Protein AF-0000000081539121 (afdb_homodimer)

InterPro domains:
  IPR008928 Six-hairpin glycosidase superfamily [SSF48208] (206-396)
  IPR010905 Glycosyl hydrolase, family 88 [PF07470] (217-329)
  IPR012341 Six-hairpin glycosidase-like superfamily [G3DSA:1.50.10.10] (157-447)

Structure (mmCIF, N/CA/C/O backbone):
data_AF-0000000081539121-model_v1
#
loop_
_entity.id
_entity.type
_entity.pdbx_description
1 polymer 'Glycosyl hydrolase family 88'
#
loop_
_atom_site.group_PDB
_atom_site.id
_atom_site.type_symbol
_atom_site.label_atom_id
_atom_site.label_alt_id
_atom_site.label_comp_id
_atom_site.label_asym_id
_atom_site.label_entity_id
_atom_site.label_seq_id
_atom_site.pdbx_PDB_ins_code
_atom_site.Cartn_x
_atom_site.Cartn_y
_atom_site.Cartn_z
_atom_site.occupancy
_atom_site.B_iso_or_equiv
_atom_site.auth_seq_id
_atom_site.auth_comp_id
_atom_site.auth_asym_id
_atom_site.auth_atom_id
_atom_site.pdbx_PDB_model_num
ATOM 1 N N . MET A 1 1 ? 56.875 -43.281 11.328 1 15.8 1 MET A N 1
ATOM 2 C CA . MET A 1 1 ? 57.281 -43 9.953 1 15.8 1 MET A CA 1
ATOM 3 C C . MET A 1 1 ? 56.438 -41.906 9.328 1 15.8 1 MET A C 1
ATOM 5 O O . MET A 1 1 ? 55.281 -41.688 9.75 1 15.8 1 MET A O 1
ATOM 9 N N . ALA A 1 2 ? 56.875 -41.406 8.125 1 16.28 2 ALA A N 1
ATOM 10 C CA . ALA A 1 2 ? 57.188 -40.188 7.367 1 16.28 2 ALA A CA 1
ATOM 11 C C . ALA A 1 2 ? 55.938 -39.656 6.68 1 16.28 2 ALA A C 1
ATOM 13 O O . ALA A 1 2 ? 55.594 -38.469 6.82 1 16.28 2 ALA A O 1
ATOM 14 N N . ARG A 1 3 ? 55.656 -40.062 5.523 1 15.27 3 ARG A N 1
ATOM 15 C CA . ARG A 1 3 ? 55.875 -39.375 4.258 1 15.27 3 ARG A CA 1
ATOM 16 C C . ARG A 1 3 ? 54.594 -38.719 3.762 1 15.27 3 ARG A C 1
ATOM 18 O O . ARG A 1 3 ? 54.594 -37.625 3.172 1 15.27 3 ARG A O 1
ATOM 25 N N . HIS A 1 4 ? 53.562 -39.469 3.607 1 16.44 4 HIS A N 1
ATOM 26 C CA . HIS A 1 4 ? 52.906 -39.5 2.303 1 16.44 4 HIS A CA 1
ATOM 27 C C . HIS A 1 4 ? 52.094 -38.219 2.068 1 16.44 4 HIS A C 1
ATOM 29 O O . HIS A 1 4 ? 51.156 -37.938 2.828 1 16.44 4 HIS A O 1
ATOM 35 N N . LYS A 1 5 ? 52.625 -37.281 1.192 1 17.08 5 LYS A N 1
ATOM 36 C CA . LYS A 1 5 ? 52.594 -35.906 0.689 1 17.08 5 LYS A CA 1
ATOM 37 C C . LYS A 1 5 ? 51.188 -35.531 0.196 1 17.08 5 LYS A C 1
ATOM 39 O O . LYS A 1 5 ? 50.625 -34.5 0.614 1 17.08 5 LYS A O 1
ATOM 44 N N . ARG A 1 6 ? 51.062 -35.312 -1.175 1 16.09 6 ARG A N 1
ATOM 45 C CA . ARG A 1 6 ? 51 -34.125 -2.025 1 16.09 6 ARG A CA 1
ATOM 46 C C . ARG A 1 6 ? 49.562 -33.781 -2.375 1 16.09 6 ARG A C 1
ATOM 48 O O . ARG A 1 6 ? 49.156 -32.625 -2.219 1 16.09 6 ARG A O 1
ATOM 55 N N . THR A 1 7 ? 48.938 -34.219 -3.479 1 16.33 7 THR A N 1
ATOM 56 C CA . THR A 1 7 ? 48.812 -33.5 -4.738 1 16.33 7 THR A CA 1
ATOM 57 C C . THR A 1 7 ? 47.406 -32.875 -4.863 1 16.33 7 THR A C 1
ATOM 59 O O . THR A 1 7 ? 47.062 -32.344 -5.922 1 16.33 7 THR A O 1
ATOM 62 N N . SER A 1 8 ? 46.656 -32.625 -3.68 1 16.17 8 SER A N 1
ATOM 63 C CA . SER A 1 8 ? 45.281 -32.719 -4.141 1 16.17 8 SER A CA 1
ATOM 64 C C . SER A 1 8 ? 44.875 -31.531 -4.992 1 16.17 8 SER A C 1
ATOM 66 O O . SER A 1 8 ? 45.375 -30.422 -4.77 1 16.17 8 SER A O 1
ATOM 68 N N . SER A 1 9 ? 44.188 -31.719 -6 1 16.39 9 SER A N 1
ATOM 69 C CA . SER A 1 9 ? 43.594 -31.297 -7.266 1 16.39 9 SER A CA 1
ATOM 70 C C . SER A 1 9 ? 42.75 -30.031 -7.09 1 16.39 9 SER A C 1
ATOM 72 O O . SER A 1 9 ? 41.875 -29.984 -6.227 1 16.39 9 SER A O 1
ATOM 74 N N . ARG A 1 10 ? 43.312 -28.812 -7.578 1 17.81 10 ARG A N 1
ATOM 75 C CA . ARG A 1 10 ? 43.125 -27.391 -7.852 1 17.81 10 ARG A CA 1
ATOM 76 C C . ARG A 1 10 ? 41.75 -27.125 -8.453 1 17.81 10 ARG A C 1
ATOM 78 O O . ARG A 1 10 ? 41.344 -27.766 -9.445 1 17.81 10 ARG A O 1
ATOM 85 N N . GLY A 1 11 ? 40.938 -26.391 -7.645 1 14.73 11 GLY A N 1
ATOM 86 C CA . GLY A 1 11 ? 39.562 -25.906 -7.516 1 14.73 11 GLY A CA 1
ATOM 87 C C . GLY A 1 11 ? 39.219 -24.828 -8.523 1 14.73 11 GLY A C 1
ATOM 88 O O . GLY A 1 11 ? 40.031 -23.938 -8.797 1 14.73 11 GLY A O 1
ATOM 89 N N . ARG A 1 12 ? 38.156 -24.812 -9.219 1 17.31 12 ARG A N 1
ATOM 90 C CA . ARG A 1 12 ? 37.5 -24.469 -10.477 1 17.31 12 ARG A CA 1
ATOM 91 C C . ARG A 1 12 ? 37.188 -22.984 -10.539 1 17.31 12 ARG A C 1
ATOM 93 O O . ARG A 1 12 ? 37.562 -22.297 -11.508 1 17.31 12 ARG A O 1
ATOM 100 N N . ILE A 1 13 ? 36 -22.375 -10.148 1 16.16 13 ILE A N 1
ATOM 101 C CA . ILE A 1 13 ? 35.25 -21.797 -11.258 1 16.16 13 ILE A CA 1
ATOM 102 C C . ILE A 1 13 ? 35.469 -20.281 -11.305 1 16.16 13 ILE A C 1
ATOM 104 O O . ILE A 1 13 ? 35.844 -19.672 -10.297 1 16.16 13 ILE A O 1
ATOM 108 N N . ALA A 1 14 ? 34.562 -19.266 -11.82 1 16.2 14 ALA A N 1
ATOM 109 C CA . ALA A 1 14 ? 34.281 -18.406 -12.961 1 16.2 14 ALA A CA 1
ATOM 110 C C . ALA A 1 14 ? 34.031 -16.969 -12.523 1 16.2 14 ALA A C 1
ATOM 112 O O . ALA A 1 14 ? 32.906 -16.594 -12.188 1 16.2 14 ALA A O 1
ATOM 113 N N . VAL A 1 15 ? 34.844 -16.141 -11.625 1 14.73 15 VAL A N 1
ATOM 114 C CA . VAL A 1 15 ? 34.312 -14.93 -10.984 1 14.73 15 VAL A CA 1
ATOM 115 C C . VAL A 1 15 ? 34.406 -13.766 -11.969 1 14.73 15 VAL A C 1
ATOM 117 O O . VAL A 1 15 ? 35.438 -13.5 -12.547 1 14.73 15 VAL A O 1
ATOM 120 N N . SER A 1 16 ? 33.312 -12.992 -12.148 1 15.3 16 SER A N 1
ATOM 121 C CA . SER A 1 16 ? 33.125 -12.055 -13.258 1 15.3 16 SER A CA 1
ATOM 122 C C . SER A 1 16 ? 34 -10.812 -13.078 1 15.3 16 SER A C 1
ATOM 124 O O . SER A 1 16 ? 34.531 -10.57 -11.992 1 15.3 16 SER A O 1
ATOM 126 N N . ALA A 1 17 ? 33.406 -9.305 -13.406 1 15.87 17 ALA A N 1
ATOM 127 C CA . ALA A 1 17 ? 33.531 -8.18 -14.328 1 15.87 17 ALA A CA 1
ATOM 128 C C . ALA A 1 17 ? 34.125 -6.965 -13.633 1 15.87 17 ALA A C 1
ATOM 130 O O . ALA A 1 17 ? 34.188 -6.906 -12.398 1 15.87 17 ALA A O 1
ATOM 131 N N . TRP A 1 18 ? 33.406 -5.445 -13.508 1 15.32 18 TRP A N 1
ATOM 132 C CA . TRP A 1 18 ? 33.719 -4.105 -14.008 1 15.32 18 TRP A CA 1
ATOM 133 C C . TRP A 1 18 ? 34.188 -3.199 -12.883 1 15.32 18 TRP A C 1
ATOM 135 O O . TRP A 1 18 ? 33.5 -3.055 -11.867 1 15.32 18 TRP A O 1
ATOM 145 N N . ALA A 1 19 ? 35.344 -2.477 -12.836 1 15.97 19 ALA A N 1
ATOM 146 C CA . ALA A 1 19 ? 36.281 -1.795 -11.945 1 15.97 19 ALA A CA 1
ATOM 147 C C . ALA A 1 19 ? 35.875 -0.339 -11.727 1 15.97 19 ALA A C 1
ATOM 149 O O . ALA A 1 19 ? 36.031 0.2 -10.633 1 15.97 19 ALA A O 1
ATOM 150 N N . ALA A 1 20 ? 35.562 0.608 -12.672 1 15.98 20 ALA A N 1
ATOM 151 C CA . ALA A 1 20 ? 36.438 1.776 -12.781 1 15.98 20 ALA A CA 1
ATOM 152 C C . ALA A 1 20 ? 36 2.873 -11.812 1 15.98 20 ALA A C 1
ATOM 154 O O . ALA A 1 20 ? 36.844 3.574 -11.242 1 15.98 20 ALA A O 1
ATOM 155 N N . ALA A 1 21 ? 34.844 3.688 -11.789 1 16.33 21 ALA A N 1
ATOM 156 C CA . ALA A 1 21 ? 34.719 5.129 -11.984 1 16.33 21 ALA A CA 1
ATOM 157 C C . ALA A 1 21 ? 34.906 5.875 -10.664 1 16.33 21 ALA A C 1
ATOM 159 O O . ALA A 1 21 ? 34.344 6.969 -10.484 1 16.33 21 ALA A O 1
ATOM 160 N N . ALA A 1 22 ? 35.25 5.543 -9.531 1 16.17 22 ALA A N 1
ATOM 161 C CA . ALA A 1 22 ? 34.938 6.301 -8.32 1 16.17 22 ALA A CA 1
ATOM 162 C C . ALA A 1 22 ? 35.969 7.418 -8.102 1 16.17 22 ALA A C 1
ATOM 164 O O . ALA A 1 22 ? 37.125 7.152 -7.789 1 16.17 22 ALA A O 1
ATOM 165 N N . ALA A 1 23 ? 35.844 8.727 -8.977 1 16.25 23 ALA A N 1
ATOM 166 C CA . ALA A 1 23 ? 36.844 9.742 -8.734 1 16.25 23 ALA A CA 1
ATOM 167 C C . ALA A 1 23 ? 36.906 10.125 -7.254 1 16.25 23 ALA A C 1
ATOM 169 O O . ALA A 1 23 ? 35.875 10.25 -6.605 1 16.25 23 ALA A O 1
ATOM 170 N N . VAL A 1 24 ? 38.031 10.242 -6.652 1 15.91 24 VAL A N 1
ATOM 171 C CA . VAL A 1 24 ? 38.656 10.305 -5.332 1 15.91 24 VAL A CA 1
ATOM 172 C C . VAL A 1 24 ? 38.75 11.758 -4.863 1 15.91 24 VAL A C 1
ATOM 174 O O . VAL A 1 24 ? 39.594 12.508 -5.309 1 15.91 24 VAL A O 1
ATOM 177 N N . ILE A 1 25 ? 37.5 12.508 -5.062 1 16.28 25 ILE A N 1
ATOM 178 C CA . ILE A 1 25 ? 37.781 13.922 -4.836 1 16.28 25 ILE A CA 1
ATOM 179 C C . ILE A 1 25 ? 38.406 14.102 -3.455 1 16.28 25 ILE A C 1
ATOM 181 O O . ILE A 1 25 ? 37.844 13.664 -2.449 1 16.28 25 ILE A O 1
ATOM 185 N N . VAL A 1 26 ? 39.562 14.695 -3.469 1 15.09 26 VAL A N 1
ATOM 186 C CA . VAL A 1 26 ? 40.688 14.844 -2.559 1 15.09 26 VAL A CA 1
ATOM 187 C C . VAL A 1 26 ? 40.344 15.883 -1.488 1 15.09 26 VAL A C 1
ATOM 189 O O . VAL A 1 26 ? 39.875 16.969 -1.802 1 15.09 26 VAL A O 1
ATOM 192 N N . CYS A 1 27 ? 40.469 15.555 -0.213 1 15.45 27 CYS A N 1
ATOM 193 C CA . CYS A 1 27 ? 40.188 16 1.141 1 15.45 27 CYS A CA 1
ATOM 194 C C . CYS A 1 27 ? 41.156 17.094 1.581 1 15.45 27 CYS A C 1
ATOM 196 O O . CYS A 1 27 ? 41.219 17.422 2.768 1 15.45 27 CYS A O 1
ATOM 198 N N . PHE A 1 28 ? 41.656 17.812 0.471 1 14.95 28 PHE A N 1
ATOM 199 C CA . PHE A 1 28 ? 42.875 18.297 1.111 1 14.95 28 PHE A CA 1
ATOM 200 C C . PHE A 1 28 ? 42.562 19.188 2.299 1 14.95 28 PHE A C 1
ATOM 202 O O . PHE A 1 28 ? 41.5 19.797 2.35 1 14.95 28 PHE A O 1
ATOM 209 N N . GLY A 1 29 ? 43.625 19.375 3.225 1 14.41 29 GLY A N 1
ATOM 210 C CA . GLY A 1 29 ? 43.938 19.5 4.641 1 14.41 29 GLY A CA 1
ATOM 211 C C . GLY A 1 29 ? 43.875 20.938 5.137 1 14.41 29 GLY A C 1
ATOM 212 O O . GLY A 1 29 ? 43.375 21.203 6.23 1 14.41 29 GLY A O 1
ATOM 213 N N . SER A 1 30 ? 44.5 21.938 4.457 1 14.5 30 SER A N 1
ATOM 214 C CA . SER A 1 30 ? 45.5 22.531 5.344 1 14.5 30 SER A CA 1
ATOM 215 C C . SER A 1 30 ? 44.844 23.516 6.309 1 14.5 30 SER A C 1
ATOM 217 O O . SER A 1 30 ? 43.719 23.984 6.07 1 14.5 30 SER A O 1
ATOM 219 N N . ALA A 1 31 ? 45.844 24.125 7.285 1 14.72 31 ALA A N 1
ATOM 220 C CA . ALA A 1 31 ? 46.125 24.469 8.68 1 14.72 31 ALA A CA 1
ATOM 221 C C . ALA A 1 31 ? 45.625 25.875 9 1 14.72 31 ALA A C 1
ATOM 223 O O . ALA A 1 31 ? 44.719 26.062 9.82 1 14.72 31 ALA A O 1
ATOM 224 N N . SER A 1 32 ? 46.594 26.844 9.266 1 14.05 32 SER A N 1
ATOM 225 C CA . SER A 1 32 ? 46.812 27.406 10.594 1 14.05 32 SER A CA 1
ATOM 226 C C . SER A 1 32 ? 46.188 28.797 10.719 1 14.05 32 SER A C 1
ATOM 228 O O . SER A 1 32 ? 45.562 29.109 11.734 1 14.05 32 SER A O 1
ATOM 230 N N . GLN A 1 33 ? 46.656 29.844 9.938 1 14.38 33 GLN A N 1
ATOM 231 C CA . GLN A 1 33 ? 47.25 30.922 10.711 1 14.38 33 GLN A CA 1
ATOM 232 C C . GLN A 1 33 ? 46.219 31.891 11.234 1 14.38 33 GLN A C 1
ATOM 234 O O . GLN A 1 33 ? 45.125 32.031 10.641 1 14.38 33 GLN A O 1
ATOM 239 N N . ALA A 1 34 ? 46.656 32.656 12.367 1 14.19 34 ALA A N 1
ATOM 240 C CA . ALA A 1 34 ? 46.219 33.344 13.586 1 14.19 34 ALA A CA 1
ATOM 241 C C . ALA A 1 34 ? 45.719 34.75 13.281 1 14.19 34 ALA A C 1
ATOM 243 O O . ALA A 1 34 ? 45.156 35.406 14.148 1 14.19 34 ALA A O 1
ATOM 244 N N . ALA A 1 35 ? 45.812 35.219 12 1 14.34 35 ALA A N 1
ATOM 245 C CA . ALA A 1 35 ? 46.281 36.562 12.242 1 14.34 35 ALA A CA 1
ATOM 246 C C . ALA A 1 35 ? 45.281 37.344 13.094 1 14.34 35 ALA A C 1
ATOM 248 O O . ALA A 1 35 ? 44.094 37.031 13.117 1 14.34 35 ALA A O 1
ATOM 249 N N . PRO A 1 36 ? 45.594 38.75 13.148 1 15.05 36 PRO A N 1
ATOM 250 C CA . PRO A 1 36 ? 45.625 39.719 14.25 1 15.05 36 PRO A CA 1
ATOM 251 C C . PRO A 1 36 ? 44.25 40.312 14.547 1 15.05 36 PRO A C 1
ATOM 253 O O . PRO A 1 36 ? 43.344 40.25 13.711 1 15.05 36 PRO A O 1
ATOM 256 N N . LEU A 1 37 ? 44.344 41.031 15.625 1 15 37 LEU A N 1
ATOM 257 C CA . LEU A 1 37 ? 43.594 41.531 16.766 1 15 37 LEU A CA 1
ATOM 258 C C . LEU A 1 37 ? 42.656 42.656 16.359 1 15 37 LEU A C 1
ATOM 260 O O . LEU A 1 37 ? 41.562 42.781 16.875 1 15 37 LEU A O 1
ATOM 264 N N . ILE A 1 38 ? 43.062 43.531 15.203 1 15.07 38 ILE A N 1
ATOM 265 C CA . ILE A 1 38 ? 43.156 44.844 15.883 1 15.07 38 ILE A CA 1
ATOM 266 C C . ILE A 1 38 ? 41.75 45.375 16.172 1 15.07 38 ILE A C 1
ATOM 268 O O . ILE A 1 38 ? 40.781 44.906 15.578 1 15.07 38 ILE A O 1
ATOM 272 N N . GLY A 1 39 ? 41.562 46.656 15.727 1 14.97 39 GLY A N 1
ATOM 273 C CA . GLY A 1 39 ? 41.312 47.906 16.438 1 14.97 39 GLY A CA 1
ATOM 274 C C . GLY A 1 39 ? 39.812 48.25 16.516 1 14.97 39 GLY A C 1
ATOM 275 O O . GLY A 1 39 ? 39.031 47.719 15.742 1 14.97 39 GLY A O 1
ATOM 276 N N . GLY A 1 40 ? 39.531 49.031 17.516 1 14.89 40 GLY A N 1
ATOM 277 C CA . GLY A 1 40 ? 38.469 49.406 18.453 1 14.89 40 GLY A CA 1
ATOM 278 C C . GLY A 1 40 ? 37.344 50.156 17.797 1 14.89 40 GLY A C 1
ATOM 279 O O . GLY A 1 40 ? 36.219 50.156 18.297 1 14.89 40 GLY A O 1
ATOM 280 N N . GLN A 1 41 ? 37.625 51 16.641 1 16.06 41 GLN A N 1
ATOM 281 C CA . GLN A 1 41 ? 37.125 52.312 16.984 1 16.06 41 GLN A CA 1
ATOM 282 C C . GLN A 1 41 ? 35.594 52.375 16.891 1 16.06 41 GLN A C 1
ATOM 284 O O . GLN A 1 41 ? 35 51.656 16.078 1 16.06 41 GLN A O 1
ATOM 289 N N . HIS A 1 42 ? 35.094 53.094 17.828 1 15.51 42 HIS A N 1
ATOM 290 C CA . HIS A 1 42 ? 33.812 53.375 18.453 1 15.51 42 HIS A CA 1
ATOM 291 C C . HIS A 1 42 ? 32.875 54.094 17.484 1 15.51 42 HIS A C 1
ATOM 293 O O . HIS A 1 42 ? 31.766 54.5 17.859 1 15.51 42 HIS A O 1
ATOM 299 N N . ILE A 1 43 ? 32.969 53.812 16.172 1 15.99 43 ILE A N 1
ATOM 300 C CA . ILE A 1 43 ? 32.312 54.969 15.578 1 15.99 43 ILE A CA 1
ATOM 301 C C . ILE A 1 43 ? 30.875 55.094 16.078 1 15.99 43 ILE A C 1
ATOM 303 O O . ILE A 1 43 ? 30.125 54.094 16.031 1 15.99 43 ILE A O 1
ATOM 307 N N . THR A 1 44 ? 30.641 56.188 16.797 1 16.19 44 THR A N 1
ATOM 308 C CA . THR A 1 44 ? 29.484 56.719 17.531 1 16.19 44 THR A CA 1
ATOM 309 C C . THR A 1 44 ? 28.359 57.062 16.562 1 16.19 44 THR A C 1
ATOM 311 O O . THR A 1 44 ? 28.453 58.031 15.82 1 16.19 44 THR A O 1
ATOM 314 N N . THR A 1 45 ? 28.078 56.188 15.656 1 17.11 45 THR A N 1
ATOM 315 C CA . THR A 1 45 ? 27.141 56.812 14.742 1 17.11 45 THR A CA 1
ATOM 316 C C . THR A 1 45 ? 25.906 57.312 15.492 1 17.11 45 THR A C 1
ATOM 318 O O . THR A 1 45 ? 25.375 56.594 16.344 1 17.11 45 THR A O 1
ATOM 321 N N . HIS A 1 46 ? 25.828 58.625 15.539 1 17.45 46 HIS A N 1
ATOM 322 C CA . HIS A 1 46 ? 24.797 59.5 16.062 1 17.45 46 HIS A CA 1
ATOM 323 C C . HIS A 1 46 ? 23.438 59.156 15.508 1 17.45 46 HIS A C 1
ATOM 325 O O . HIS A 1 46 ? 23.297 58.812 14.328 1 17.45 46 HIS A O 1
ATOM 331 N N . ALA A 1 47 ? 22.562 58.938 16.484 1 18.77 47 ALA A N 1
ATOM 332 C CA . ALA A 1 47 ? 21.203 58.438 16.625 1 18.77 47 ALA A CA 1
ATOM 333 C C . ALA A 1 47 ? 20.188 59.375 15.961 1 18.77 47 ALA A C 1
ATOM 335 O O . ALA A 1 47 ? 19 59.062 15.914 1 18.77 47 ALA A O 1
ATOM 336 N N . GLN A 1 48 ? 20.688 60.406 15.148 1 19.86 48 GLN A N 1
ATOM 337 C CA . GLN A 1 48 ? 19.578 61.344 15.242 1 19.86 48 GLN A CA 1
ATOM 338 C C . GLN A 1 48 ? 18.297 60.75 14.672 1 19.86 48 GLN A C 1
ATOM 340 O O . GLN A 1 48 ? 18.281 60.219 13.562 1 19.86 48 GLN A O 1
ATOM 345 N N . VAL A 1 49 ? 17.375 60.531 15.57 1 20.3 49 VAL A N 1
ATOM 346 C CA . VAL A 1 49 ? 16.047 59.938 15.539 1 20.3 49 VAL A CA 1
ATOM 347 C C . VAL A 1 49 ? 15.102 60.812 14.711 1 20.3 49 VAL A C 1
ATOM 349 O O . VAL A 1 49 ? 14.648 61.844 15.18 1 20.3 49 VAL A O 1
ATOM 352 N N . ASN A 1 50 ? 15.609 61.438 13.547 1 21.12 50 ASN A N 1
ATOM 353 C CA . ASN A 1 50 ? 14.578 62.312 13.008 1 21.12 50 ASN A CA 1
ATOM 354 C C . ASN A 1 50 ? 13.266 61.562 12.781 1 21.12 50 ASN A C 1
ATOM 356 O O . ASN A 1 50 ? 13.266 60.438 12.297 1 21.12 50 ASN A O 1
ATOM 360 N N . THR A 1 51 ? 12.305 62.031 13.484 1 20.44 51 THR A N 1
ATOM 361 C CA . THR A 1 51 ? 10.945 61.562 13.734 1 20.44 51 THR A CA 1
ATOM 362 C C . THR A 1 51 ? 10.141 61.531 12.438 1 20.44 51 THR A C 1
ATOM 364 O O . THR A 1 51 ? 8.922 61.375 12.461 1 20.44 51 THR A O 1
ATOM 367 N N . ASP A 1 52 ? 10.758 61.781 11.266 1 24.78 52 ASP A N 1
ATOM 368 C CA . ASP A 1 52 ? 9.773 61.969 10.203 1 24.78 52 ASP A CA 1
ATOM 369 C C . ASP A 1 52 ? 8.883 60.719 10.07 1 24.78 52 ASP A C 1
ATOM 371 O O . ASP A 1 52 ? 9.367 59.594 10.078 1 24.78 52 ASP A O 1
ATOM 375 N N . GLY A 1 53 ? 7.73 60.875 10.516 1 19.34 53 GLY A N 1
ATOM 376 C CA . GLY A 1 53 ? 6.668 59.875 10.555 1 19.34 53 GLY A CA 1
ATOM 377 C C . GLY A 1 53 ? 6.445 59.188 9.219 1 19.34 53 GLY A C 1
ATOM 378 O O . GLY A 1 53 ? 5.359 59.281 8.641 1 19.34 53 GLY A O 1
ATOM 379 N N . LYS A 1 54 ? 7.434 59.344 8.227 1 28.16 54 LYS A N 1
ATOM 380 C CA . LYS A 1 54 ? 7.023 58.656 6.992 1 28.16 54 LYS A CA 1
ATOM 381 C C . LYS A 1 54 ? 6.527 57.25 7.27 1 28.16 54 LYS A C 1
ATOM 383 O O . LYS A 1 54 ? 7.148 56.5 8.031 1 28.16 54 LYS A O 1
ATOM 388 N N . ASP A 1 55 ? 5.199 57.188 7.203 1 24.08 55 ASP A N 1
ATOM 389 C CA . ASP A 1 55 ? 4.547 55.875 7.242 1 24.08 55 ASP A CA 1
ATOM 390 C C . ASP A 1 55 ? 5.367 54.844 6.496 1 24.08 55 ASP A C 1
ATOM 392 O O . ASP A 1 55 ? 5.57 54.938 5.285 1 24.08 55 ASP A O 1
ATOM 396 N N . ALA A 1 56 ? 6.348 54.375 7.078 1 27.69 56 ALA A N 1
ATOM 397 C CA . ALA A 1 56 ? 7.156 53.312 6.5 1 27.69 56 ALA A CA 1
ATOM 398 C C . ALA A 1 56 ? 6.297 52.094 6.172 1 27.69 56 ALA A C 1
ATOM 400 O O . ALA A 1 56 ? 5.883 51.344 7.07 1 27.69 56 ALA A O 1
ATOM 401 N N . THR A 1 57 ? 5.438 52.312 5.172 1 30.48 57 THR A N 1
ATOM 402 C CA . THR A 1 57 ? 4.992 51.031 4.602 1 30.48 57 THR A CA 1
ATOM 403 C C . THR A 1 57 ? 6.168 50.094 4.43 1 30.48 57 THR A C 1
ATOM 405 O O . THR A 1 57 ? 7.125 50.375 3.715 1 30.48 57 THR A O 1
ATOM 408 N N . ALA A 1 58 ? 6.57 49.5 5.441 1 30 58 ALA A N 1
ATOM 409 C CA . ALA A 1 58 ? 7.57 48.438 5.387 1 30 58 ALA A CA 1
ATOM 410 C C . ALA A 1 58 ? 7.367 47.531 4.156 1 30 58 ALA A C 1
ATOM 412 O O . ALA A 1 58 ? 6.387 46.812 4.07 1 30 58 ALA A O 1
ATOM 413 N N . SER A 1 59 ? 7.777 48.219 3.014 1 30.86 59 SER A N 1
ATOM 414 C CA . SER A 1 59 ? 7.902 47.219 1.938 1 30.86 59 SER A CA 1
ATOM 415 C C . SER A 1 59 ? 8.633 45.969 2.408 1 30.86 59 SER A C 1
ATOM 417 O O . SER A 1 59 ? 9.789 46.062 2.84 1 30.86 59 SER A O 1
ATOM 419 N N . VAL A 1 60 ? 8.023 45.062 3.029 1 30.17 60 VAL A N 1
ATOM 420 C CA . VAL A 1 60 ? 8.633 43.75 3.166 1 30.17 60 VAL A CA 1
ATOM 421 C C . VAL A 1 60 ? 9.398 43.375 1.892 1 30.17 60 VAL A C 1
ATOM 423 O O . VAL A 1 60 ? 8.797 43.219 0.825 1 30.17 60 VAL A O 1
ATOM 426 N N . HIS A 1 61 ? 10.578 44.031 1.763 1 31.31 61 HIS A N 1
ATOM 427 C CA . HIS A 1 61 ? 11.453 43.5 0.734 1 31.31 61 HIS A CA 1
ATOM 428 C C . HIS A 1 61 ? 11.414 41.969 0.724 1 31.31 61 HIS A C 1
ATOM 430 O O . HIS A 1 61 ? 11.969 41.344 1.615 1 31.31 61 HIS A O 1
ATOM 436 N N . VAL A 1 62 ? 10.359 41.438 0.14 1 34.75 62 VAL A N 1
ATOM 437 C CA . VAL A 1 62 ? 10.461 40.031 -0.204 1 34.75 62 VAL A CA 1
ATOM 438 C C . VAL A 1 62 ? 11.758 39.781 -0.975 1 34.75 62 VAL A C 1
ATOM 440 O O . VAL A 1 62 ? 11.977 40.375 -2.041 1 34.75 62 VAL A O 1
ATOM 443 N N . LEU A 1 63 ? 12.891 39.594 -0.374 1 33.34 63 LEU A N 1
ATOM 444 C CA . LEU A 1 63 ? 14.031 39.062 -1.103 1 33.34 63 LEU A CA 1
ATOM 445 C C . LEU A 1 63 ? 13.578 38.188 -2.26 1 33.34 63 LEU A C 1
ATOM 447 O O . LEU A 1 63 ? 12.672 37.375 -2.098 1 33.34 63 LEU A O 1
ATOM 451 N N . ALA A 1 64 ? 13.703 38.625 -3.424 1 41.53 64 ALA A N 1
ATOM 452 C CA . ALA A 1 64 ? 13.523 37.844 -4.637 1 41.53 64 ALA A CA 1
ATOM 453 C C . ALA A 1 64 ? 14.016 36.406 -4.441 1 41.53 64 ALA A C 1
ATOM 455 O O . ALA A 1 64 ? 15.203 36.188 -4.203 1 41.53 64 ALA A O 1
ATOM 456 N N . SER A 1 65 ? 13.219 35.531 -3.887 1 50.34 65 SER A N 1
ATOM 457 C CA . SER A 1 65 ? 13.648 34.156 -3.756 1 50.34 65 SER A CA 1
ATOM 458 C C . SER A 1 65 ? 14.039 33.562 -5.105 1 50.34 65 SER A C 1
ATOM 460 O O . SER A 1 65 ? 13.273 33.625 -6.066 1 50.34 65 SER A O 1
ATOM 462 N N . PRO A 1 66 ? 15.305 33.281 -5.426 1 55.19 66 PRO A N 1
ATOM 463 C CA . PRO A 1 66 ? 15.773 32.594 -6.621 1 55.19 66 PRO A CA 1
ATOM 464 C C . PRO A 1 66 ? 14.891 31.391 -6.988 1 55.19 66 PRO A C 1
ATOM 466 O O . PRO A 1 66 ? 14.211 30.844 -6.125 1 55.19 66 PRO A O 1
ATOM 469 N N . ASP A 1 67 ? 14.5 31.328 -8.289 1 71.44 67 ASP A N 1
ATOM 470 C CA . ASP A 1 67 ? 13.945 30.094 -8.82 1 71.44 67 ASP A CA 1
ATOM 471 C C . ASP A 1 67 ? 14.641 28.875 -8.219 1 71.44 67 ASP A C 1
ATOM 473 O O . ASP A 1 67 ? 15.789 28.578 -8.547 1 71.44 67 ASP A O 1
ATOM 477 N N . LEU A 1 68 ? 14.062 28.484 -7.055 1 86.44 68 LEU A N 1
ATOM 478 C CA . LEU A 1 68 ? 14.703 27.391 -6.324 1 86.44 68 LEU A CA 1
ATOM 479 C C . LEU A 1 68 ? 14.648 26.094 -7.125 1 86.44 68 LEU A C 1
ATOM 481 O O . LEU A 1 68 ? 15.352 25.141 -6.805 1 86.44 68 LEU A O 1
ATOM 485 N N . GLY A 1 69 ? 13.969 26.062 -8.305 1 87.75 69 GLY A N 1
ATOM 486 C CA . GLY A 1 69 ? 13.859 24.844 -9.094 1 87.75 69 GLY A CA 1
ATOM 487 C C . GLY A 1 69 ? 13.289 23.672 -8.305 1 87.75 69 GLY A C 1
ATOM 488 O O . GLY A 1 69 ? 12.859 23.844 -7.164 1 87.75 69 GLY A O 1
ATOM 489 N N . HIS A 1 70 ? 13.023 22.547 -8.922 1 92.88 70 HIS A N 1
ATOM 490 C CA . HIS A 1 70 ? 12.625 21.312 -8.258 1 92.88 70 HIS A CA 1
ATOM 491 C C . HIS A 1 70 ? 13.383 20.109 -8.82 1 92.88 70 HIS A C 1
ATOM 493 O O . HIS A 1 70 ? 13.984 20.203 -9.891 1 92.88 70 HIS A O 1
ATOM 499 N N . ASN A 1 71 ? 13.5 19.047 -8.055 1 97.31 71 ASN A N 1
ATOM 500 C CA . ASN A 1 71 ? 14.117 17.797 -8.469 1 97.31 71 ASN A CA 1
ATOM 501 C C . ASN A 1 71 ? 13.07 16.781 -8.938 1 97.31 71 ASN A C 1
ATOM 503 O O . ASN A 1 71 ? 12.578 15.984 -8.141 1 97.31 71 ASN A O 1
ATOM 507 N N . GLN A 1 72 ? 12.82 16.766 -10.258 1 97 72 GLN A N 1
ATOM 508 C CA . GLN A 1 72 ? 11.773 15.922 -10.82 1 97 72 GLN A CA 1
ATOM 509 C C . GLN A 1 72 ? 12.125 14.445 -10.68 1 97 72 GLN A C 1
ATOM 511 O O . GLN A 1 72 ? 11.242 13.609 -10.477 1 97 72 GLN A O 1
ATOM 516 N N . THR A 1 73 ? 13.391 14.133 -10.773 1 97 73 THR A N 1
ATOM 517 C CA . THR A 1 73 ? 13.82 12.75 -10.594 1 97 73 THR A CA 1
ATOM 518 C C . THR A 1 73 ? 13.445 12.242 -9.203 1 97 73 THR A C 1
ATOM 520 O O . THR A 1 73 ? 12.938 11.133 -9.055 1 97 73 THR A O 1
ATOM 523 N N . PHE A 1 74 ? 13.742 13.109 -8.188 1 97.81 74 PHE A N 1
ATOM 524 C CA . PHE A 1 74 ? 13.344 12.75 -6.832 1 97.81 74 PHE A CA 1
ATOM 525 C C . PHE A 1 74 ? 11.844 12.484 -6.762 1 97.81 74 PHE A C 1
ATOM 527 O O . PHE A 1 74 ? 11.406 11.469 -6.207 1 97.81 74 PHE A O 1
ATOM 534 N N . ILE A 1 75 ? 11.062 13.391 -7.316 1 98.31 75 ILE A N 1
ATOM 535 C CA . ILE A 1 75 ? 9.609 13.289 -7.258 1 98.31 75 ILE A CA 1
ATOM 536 C C . ILE A 1 75 ? 9.148 11.984 -7.902 1 98.31 75 ILE A C 1
ATOM 538 O O . ILE A 1 75 ? 8.375 11.234 -7.312 1 98.31 75 ILE A O 1
ATOM 542 N N . ASP A 1 76 ? 9.633 11.703 -9.047 1 97.25 76 ASP A N 1
ATOM 543 C CA . ASP A 1 76 ? 9.211 10.516 -9.797 1 97.25 76 ASP A CA 1
ATOM 544 C C . ASP A 1 76 ? 9.547 9.242 -9.031 1 97.25 76 ASP A C 1
ATOM 546 O O . ASP A 1 76 ? 8.703 8.352 -8.898 1 97.25 76 ASP A O 1
ATOM 550 N N . VAL A 1 77 ? 10.727 9.164 -8.492 1 96.62 77 VAL A N 1
ATOM 551 C CA . VAL A 1 77 ? 11.172 7.973 -7.781 1 96.62 77 VAL A CA 1
ATOM 552 C C . VAL A 1 77 ? 10.414 7.844 -6.461 1 96.62 77 VAL A C 1
ATOM 554 O O . VAL A 1 77 ? 10.016 6.742 -6.074 1 96.62 77 VAL A O 1
ATOM 557 N N . ALA A 1 78 ? 10.273 8.969 -5.793 1 97.81 78 ALA A N 1
ATOM 558 C CA . ALA A 1 78 ? 9.555 8.945 -4.523 1 97.81 78 ALA A CA 1
ATOM 559 C C . ALA A 1 78 ? 8.125 8.438 -4.707 1 97.81 78 ALA A C 1
ATOM 561 O O . ALA A 1 78 ? 7.68 7.547 -3.982 1 97.81 78 ALA A O 1
ATOM 562 N N . ILE A 1 79 ? 7.465 8.977 -5.715 1 97.62 79 ILE A N 1
ATOM 563 C CA . ILE A 1 79 ? 6.078 8.594 -5.949 1 97.62 79 ILE A CA 1
ATOM 564 C C . ILE A 1 79 ? 6.02 7.121 -6.367 1 97.62 79 ILE A C 1
ATOM 566 O O . ILE A 1 79 ? 5.191 6.363 -5.859 1 97.62 79 ILE A O 1
ATOM 570 N N . ALA A 1 80 ? 6.887 6.691 -7.223 1 96.56 80 ALA A N 1
ATOM 571 C CA . ALA A 1 80 ? 6.918 5.293 -7.648 1 96.56 80 ALA A CA 1
ATOM 572 C C . ALA A 1 80 ? 7.18 4.367 -6.465 1 96.56 80 ALA A C 1
ATOM 574 O O . ALA A 1 80 ? 6.562 3.305 -6.352 1 96.56 80 ALA A O 1
ATOM 575 N N . SER A 1 81 ? 8.086 4.781 -5.613 1 96.62 81 SER A N 1
ATOM 576 C CA . SER A 1 81 ? 8.43 3.98 -4.445 1 96.62 81 SER A CA 1
ATOM 577 C C . SER A 1 81 ? 7.27 3.902 -3.461 1 96.62 81 SER A C 1
ATOM 579 O O . SER A 1 81 ? 7.012 2.846 -2.881 1 96.62 81 SER A O 1
ATOM 581 N N . ILE A 1 82 ? 6.59 4.984 -3.281 1 96.94 82 ILE A N 1
ATOM 582 C CA . ILE A 1 82 ? 5.422 5.016 -2.412 1 96.94 82 ILE A CA 1
ATOM 583 C C . ILE A 1 82 ? 4.34 4.098 -2.973 1 96.94 82 ILE A C 1
ATOM 585 O O . ILE A 1 82 ? 3.742 3.305 -2.236 1 96.94 82 ILE A O 1
ATOM 589 N N . HIS A 1 83 ? 4.156 4.145 -4.25 1 95.25 83 HIS A N 1
ATOM 590 C CA . HIS A 1 83 ? 3.143 3.332 -4.914 1 95.25 83 HIS A CA 1
ATOM 591 C C . HIS A 1 83 ? 3.455 1.845 -4.785 1 95.25 83 HIS A C 1
ATOM 593 O O . HIS A 1 83 ? 2.543 1.021 -4.688 1 95.25 83 HIS A O 1
ATOM 599 N N . ALA A 1 84 ? 4.684 1.539 -4.758 1 96.19 84 ALA A N 1
ATOM 600 C CA . ALA A 1 84 ? 5.098 0.142 -4.648 1 96.19 84 ALA A CA 1
ATOM 601 C C . ALA A 1 84 ? 5.039 -0.334 -3.199 1 96.19 84 ALA A C 1
ATOM 603 O O . ALA A 1 84 ? 5.105 -1.536 -2.932 1 96.19 84 ALA A O 1
ATOM 604 N N . SER A 1 85 ? 4.875 0.578 -2.26 1 95.94 85 SER A N 1
ATOM 605 C CA . SER A 1 85 ? 5.008 0.255 -0.844 1 95.94 85 SER A CA 1
ATOM 606 C C . SER A 1 85 ? 3.672 -0.175 -0.248 1 95.94 85 SER A C 1
ATOM 608 O O . SER A 1 85 ? 2.617 0.32 -0.652 1 95.94 85 SER A O 1
ATOM 610 N N . GLN A 1 86 ? 3.783 -1.122 0.658 1 95.62 86 GLN A N 1
ATOM 611 C CA . GLN A 1 86 ? 2.682 -1.345 1.589 1 95.62 86 GLN A CA 1
ATOM 612 C C . GLN A 1 86 ? 2.648 -0.268 2.67 1 95.62 86 GLN A C 1
ATOM 614 O O . GLN A 1 86 ? 3.697 0.191 3.129 1 95.62 86 GLN A O 1
ATOM 619 N N . ARG A 1 87 ? 1.44 0.134 3.02 1 96.25 87 ARG A N 1
ATOM 620 C CA . ARG A 1 87 ? 1.349 1.325 3.857 1 96.25 87 ARG A CA 1
ATOM 621 C C . ARG A 1 87 ? 0.371 1.112 5.008 1 96.25 87 ARG A C 1
ATOM 623 O O . ARG A 1 87 ? -0.702 0.535 4.816 1 96.25 87 ARG A O 1
ATOM 630 N N . ALA A 1 88 ? 0.784 1.609 6.199 1 96.56 88 ALA A N 1
ATOM 631 C CA . ALA A 1 88 ? -0.154 1.748 7.309 1 96.56 88 ALA A CA 1
ATOM 632 C C . ALA A 1 88 ? -1.048 2.971 7.121 1 96.56 88 ALA A C 1
ATOM 634 O O . ALA A 1 88 ? -0.842 3.764 6.203 1 96.56 88 ALA A O 1
ATOM 635 N N . SER A 1 89 ? -2.045 3.084 8.016 1 97.38 89 SER A N 1
ATOM 636 C CA . SER A 1 89 ? -3.047 4.133 7.844 1 97.38 89 SER A CA 1
ATOM 637 C C . SER A 1 89 ? -2.412 5.516 7.883 1 97.38 89 SER A C 1
ATOM 639 O O . SER A 1 89 ? -2.754 6.387 7.078 1 97.38 89 SER A O 1
ATOM 641 N N . TRP A 1 90 ? -1.485 5.77 8.828 1 97.31 90 TRP A N 1
ATOM 642 C CA . TRP A 1 90 ? -0.909 7.102 8.945 1 97.31 90 TRP A CA 1
ATOM 643 C C . TRP A 1 90 ? 0.016 7.402 7.77 1 97.31 90 TRP A C 1
ATOM 645 O O . TRP A 1 90 ? 0.115 8.547 7.328 1 97.31 90 TRP A O 1
ATOM 655 N N . GLU A 1 91 ? 0.694 6.344 7.227 1 97.06 91 GLU A N 1
ATOM 656 C CA . GLU A 1 91 ? 1.51 6.52 6.027 1 97.06 91 GLU A CA 1
ATOM 657 C C . GLU A 1 91 ? 0.646 6.855 4.816 1 97.06 91 GLU A C 1
ATOM 659 O O . GLU A 1 91 ? 1.021 7.695 3.994 1 97.06 91 GLU A O 1
ATOM 664 N N . GLN A 1 92 ? -0.5 6.188 4.75 1 97.56 92 GLN A N 1
ATOM 665 C CA . GLN A 1 92 ? -1.461 6.484 3.695 1 97.56 92 GLN A CA 1
ATOM 666 C C . GLN A 1 92 ? -1.917 7.941 3.764 1 97.56 92 GLN A C 1
ATOM 668 O O . GLN A 1 92 ? -2.027 8.609 2.734 1 97.56 92 GLN A O 1
ATOM 673 N N . GLY A 1 93 ? -2.141 8.406 4.949 1 97.88 93 GLY A N 1
ATOM 674 C CA . GLY A 1 93 ? -2.592 9.773 5.152 1 97.88 93 GLY A CA 1
ATOM 675 C C . GLY A 1 93 ? -1.575 10.812 4.715 1 97.88 93 GLY A C 1
ATOM 676 O O . GLY A 1 93 ? -1.892 11.703 3.926 1 97.88 93 GLY A O 1
ATOM 677 N N . VAL A 1 94 ? -0.363 10.656 5.195 1 98.06 94 VAL A N 1
ATOM 678 C CA . VAL A 1 94 ? 0.648 11.648 4.859 1 98.06 94 VAL A CA 1
ATOM 679 C C . VAL A 1 94 ? 0.982 11.57 3.373 1 98.06 94 VAL A C 1
ATOM 681 O O . VAL A 1 94 ? 1.254 12.594 2.738 1 98.06 94 VAL A O 1
ATOM 684 N N . THR A 1 95 ? 0.909 10.406 2.781 1 97.44 95 THR A N 1
ATOM 685 C CA . THR A 1 95 ? 1.129 10.234 1.351 1 97.44 95 THR A CA 1
ATOM 686 C C . THR A 1 95 ? 0.107 11.031 0.547 1 97.44 95 THR A C 1
ATOM 688 O O . THR A 1 95 ? 0.468 11.742 -0.391 1 97.44 95 THR A O 1
ATOM 691 N N . VAL A 1 96 ? -1.092 10.93 0.903 1 96.81 96 VAL A N 1
ATOM 692 C CA . VAL A 1 96 ? -2.117 11.586 0.105 1 96.81 96 VAL A CA 1
ATOM 693 C C . VAL A 1 96 ? -1.996 13.102 0.26 1 96.81 96 VAL A C 1
ATOM 695 O O . VAL A 1 96 ? -2.242 13.852 -0.688 1 96.81 96 VAL A O 1
ATOM 698 N N . GLN A 1 97 ? -1.599 13.562 1.396 1 98 97 GLN A N 1
ATOM 699 C CA . GLN A 1 97 ? -1.378 14.992 1.588 1 98 97 GLN A CA 1
ATOM 700 C C . GLN A 1 97 ? -0.192 15.484 0.762 1 98 97 GLN A C 1
ATOM 702 O O . GLN A 1 97 ? -0.228 16.578 0.209 1 98 97 GLN A O 1
ATOM 707 N N . ALA A 1 98 ? 0.835 14.672 0.688 1 98.56 98 ALA A N 1
ATOM 708 C CA . ALA A 1 98 ? 1.988 15.008 -0.144 1 98.56 98 ALA A CA 1
ATOM 709 C C . ALA A 1 98 ? 1.595 15.102 -1.615 1 98.56 98 ALA A C 1
ATOM 711 O O . ALA A 1 98 ? 1.957 16.062 -2.303 1 98.56 98 ALA A O 1
ATOM 712 N N . LEU A 1 99 ? 0.8 14.156 -2.068 1 97.44 99 LEU A N 1
ATOM 713 C CA . LEU A 1 99 ? 0.333 14.164 -3.449 1 97.44 99 LEU A CA 1
ATOM 714 C C . LEU A 1 99 ? -0.571 15.359 -3.715 1 97.44 99 LEU A C 1
ATOM 716 O O . LEU A 1 99 ? -0.466 16 -4.762 1 97.44 99 LEU A O 1
ATOM 720 N N . LEU A 1 100 ? -1.399 15.641 -2.803 1 97.5 100 LEU A N 1
ATOM 721 C CA . LEU A 1 100 ? -2.307 16.781 -2.922 1 97.5 100 LEU A CA 1
ATOM 722 C C . LEU A 1 100 ? -1.528 18.078 -3.078 1 97.5 100 LEU A C 1
ATOM 724 O O . LEU A 1 100 ? -1.78 18.859 -4.008 1 97.5 100 LEU A O 1
ATOM 728 N N . GLU A 1 101 ? -0.577 18.312 -2.227 1 97.75 101 GLU A N 1
ATOM 729 C CA . GLU A 1 101 ? 0.152 19.578 -2.225 1 97.75 101 GLU A CA 1
ATOM 730 C C . GLU A 1 101 ? 1.044 19.703 -3.455 1 97.75 101 GLU A C 1
ATOM 732 O O . GLU A 1 101 ? 1.254 20.797 -3.967 1 97.75 101 GLU A O 1
ATOM 737 N N . TRP A 1 102 ? 1.511 18.578 -3.93 1 97.75 102 TRP A N 1
ATOM 738 C CA . TRP A 1 102 ? 2.441 18.625 -5.051 1 97.75 102 TRP A CA 1
ATOM 739 C C . TRP A 1 102 ? 1.69 18.688 -6.379 1 97.75 102 TRP A C 1
ATOM 741 O O . TRP A 1 102 ? 2.01 19.5 -7.25 1 97.75 102 TRP A O 1
ATOM 751 N N . GLN A 1 103 ? 0.655 17.859 -6.512 1 96.06 103 GLN A N 1
ATOM 752 C CA . GLN A 1 103 ? 0.06 17.656 -7.828 1 96.06 103 GLN A CA 1
ATOM 753 C C . GLN A 1 103 ? -1.199 18.5 -8 1 96.06 103 GLN A C 1
ATOM 755 O O . GLN A 1 103 ? -1.582 18.828 -9.125 1 96.06 103 GLN A O 1
ATOM 760 N N . TYR A 1 104 ? -1.819 18.844 -6.875 1 95.56 104 TYR A N 1
ATOM 761 C CA . TYR A 1 104 ? -3.09 19.562 -6.953 1 95.56 104 TYR A CA 1
ATOM 762 C C . TYR A 1 104 ? -3.125 20.719 -5.969 1 95.56 104 TYR A C 1
ATOM 764 O O . TYR A 1 104 ? -4.051 20.844 -5.164 1 95.56 104 TYR A O 1
ATOM 772 N N . PRO A 1 105 ? -2.238 21.641 -6.137 1 94.81 105 PRO A N 1
ATOM 773 C CA . PRO A 1 105 ? -2.102 22.703 -5.125 1 94.81 105 PRO A CA 1
ATOM 774 C C . PRO A 1 105 ? -3.365 23.547 -4.973 1 94.81 105 PRO A C 1
ATOM 776 O O . PRO A 1 105 ? -3.678 24 -3.869 1 94.81 105 PRO A O 1
ATOM 779 N N . ASP A 1 106 ? -4.152 23.75 -5.984 1 93.94 106 ASP A N 1
ATOM 780 C CA . ASP A 1 106 ? -5.32 24.625 -5.898 1 93.94 106 ASP A CA 1
ATOM 781 C C . ASP A 1 106 ? -6.449 23.953 -5.117 1 93.94 106 ASP A C 1
ATOM 783 O O . ASP A 1 106 ? -7.457 24.578 -4.797 1 93.94 106 ASP A O 1
ATOM 787 N N . TRP A 1 107 ? -6.277 22.672 -4.77 1 95.81 107 TRP A N 1
ATOM 788 C CA . TRP A 1 107 ? -7.254 21.953 -3.953 1 95.81 107 TRP A CA 1
ATOM 789 C C . TRP A 1 107 ? -6.852 21.969 -2.482 1 95.81 107 TRP A C 1
ATOM 791 O O . TRP A 1 107 ? -7.621 21.547 -1.617 1 95.81 107 TRP A O 1
ATOM 801 N N . THR A 1 108 ? -5.664 22.516 -2.17 1 96.31 108 THR A N 1
ATOM 802 C CA . THR A 1 108 ? -5.191 22.578 -0.792 1 96.31 108 THR A CA 1
ATOM 803 C C . THR A 1 108 ? -5.691 23.844 -0.101 1 96.31 108 THR A C 1
ATOM 805 O O . THR A 1 108 ? -6.062 24.812 -0.765 1 96.31 108 THR A O 1
ATOM 808 N N . THR A 1 109 ? -5.645 23.797 1.213 1 96.19 109 THR A N 1
ATOM 809 C CA . THR A 1 109 ? -5.953 25 1.98 1 96.19 109 THR A CA 1
ATOM 810 C C . THR A 1 109 ? -4.855 26.047 1.807 1 96.19 109 THR A C 1
ATOM 812 O O . THR A 1 109 ? -5.094 27.234 2.016 1 96.19 109 THR A O 1
ATOM 815 N N . TYR A 1 110 ? -3.715 25.688 1.386 1 96.88 110 TYR A N 1
ATOM 816 C CA . TYR A 1 110 ? -2.598 26.625 1.236 1 96.88 110 TYR A CA 1
ATOM 817 C C . TYR A 1 110 ? -2.756 27.469 -0.019 1 96.88 110 TYR A C 1
ATOM 819 O O . TYR A 1 110 ? -2.422 28.656 -0.02 1 96.88 110 TYR A O 1
ATOM 827 N N . ASP A 1 111 ? -3.324 26.812 -1.111 1 93.81 111 ASP A N 1
ATOM 828 C CA . ASP A 1 111 ? -3.229 27.469 -2.41 1 93.81 111 ASP A CA 1
ATOM 829 C C . ASP A 1 111 ? -4.609 27.641 -3.041 1 93.81 111 ASP A C 1
ATOM 831 O O . ASP A 1 111 ? -4.738 28.25 -4.109 1 93.81 111 ASP A O 1
ATOM 835 N N . ALA A 1 112 ? -5.633 27.156 -2.379 1 93.38 112 ALA A N 1
ATOM 836 C CA . ALA A 1 112 ? -6.973 27.375 -2.914 1 93.38 112 ALA A CA 1
ATOM 837 C C . ALA A 1 112 ? -7.219 28.859 -3.18 1 93.38 112 ALA A C 1
ATOM 839 O O . ALA A 1 112 ? -6.711 29.719 -2.457 1 93.38 112 ALA A O 1
ATOM 840 N N . PRO A 1 113 ? -7.996 29.234 -4.195 1 90.06 113 PRO A N 1
ATOM 841 C CA . PRO A 1 113 ? -8.203 30.641 -4.574 1 90.06 113 PRO A CA 1
ATOM 842 C C . PRO A 1 113 ? -8.781 31.484 -3.439 1 90.06 113 PRO A C 1
ATOM 844 O O . PRO A 1 113 ? -8.562 32.688 -3.391 1 90.06 113 PRO A O 1
ATOM 847 N N . GLY A 1 114 ? -9.547 30.859 -2.598 1 92 114 GLY A N 1
ATOM 848 C CA . GLY A 1 114 ? -10.125 31.547 -1.458 1 92 114 GLY A CA 1
ATOM 849 C C . GLY A 1 114 ? -11.172 30.734 -0.725 1 92 114 GLY A C 1
ATOM 850 O O . GLY A 1 114 ? -11.445 29.578 -1.098 1 92 114 GLY A O 1
ATOM 851 N N . PRO A 1 115 ? -11.75 31.344 0.273 1 93.44 115 PRO A N 1
ATOM 852 C CA . PRO A 1 115 ? -12.719 30.625 1.099 1 93.44 115 PRO A CA 1
ATOM 853 C C . PRO A 1 115 ? -13.906 30.109 0.293 1 93.44 115 PRO A C 1
ATOM 855 O O . PRO A 1 115 ? -14.484 29.078 0.64 1 93.44 115 PRO A O 1
ATOM 858 N N . SER A 1 116 ? -14.258 30.781 -0.804 1 91.81 116 SER A N 1
ATOM 859 C CA . SER A 1 116 ? -15.375 30.344 -1.636 1 91.81 116 SER A CA 1
ATOM 860 C C . SER A 1 116 ? -15.109 28.969 -2.244 1 91.81 116 SER A C 1
ATOM 862 O O . SER A 1 116 ? -16.047 28.25 -2.605 1 91.81 116 SER A O 1
ATOM 864 N N . SER A 1 117 ? -13.828 28.609 -2.328 1 93.06 117 SER A N 1
ATOM 865 C CA . SER A 1 117 ? -13.43 27.312 -2.891 1 93.06 117 SER A CA 1
ATOM 866 C C . SER A 1 117 ? -13.906 26.172 -2.012 1 93.06 117 SER A C 1
ATOM 868 O O . SER A 1 117 ? -13.922 25.016 -2.447 1 93.06 117 SER A O 1
ATOM 870 N N . PHE A 1 118 ? -14.258 26.422 -0.796 1 95.06 118 PHE A N 1
ATOM 871 C CA . PHE A 1 118 ? -14.703 25.406 0.146 1 95.06 118 PHE A CA 1
ATOM 872 C C . PHE A 1 118 ? -16.188 25.562 0.457 1 95.06 118 PHE A C 1
ATOM 874 O O . PHE A 1 118 ? -16.672 25.016 1.444 1 95.06 118 PHE A O 1
ATOM 881 N N . GLN A 1 119 ? -16.859 26.375 -0.351 1 93.62 119 GLN A N 1
ATOM 882 C CA . GLN A 1 119 ? -18.312 26.547 -0.282 1 93.62 119 GLN A CA 1
ATOM 883 C C . GLN A 1 119 ? -19 25.859 -1.453 1 93.62 119 GLN A C 1
ATOM 885 O O . GLN A 1 119 ? -18.828 26.25 -2.607 1 93.62 119 GLN A O 1
ATOM 890 N N . ALA A 1 120 ? -19.719 24.875 -1.056 1 92.94 120 ALA A N 1
ATOM 891 C CA . ALA A 1 120 ? -20.344 24.047 -2.088 1 92.94 120 ALA A CA 1
ATOM 892 C C . ALA A 1 120 ? -21.469 24.812 -2.785 1 92.94 120 ALA A C 1
ATOM 894 O O . ALA A 1 120 ? -22.109 25.672 -2.182 1 92.94 120 ALA A O 1
ATOM 895 N N . GLY A 1 121 ? -21.641 24.469 -4.035 1 84.25 121 GLY A N 1
ATOM 896 C CA . GLY A 1 121 ? -22.766 25.016 -4.789 1 84.25 121 GLY A CA 1
ATOM 897 C C . GLY A 1 121 ? -23.953 24.078 -4.852 1 84.25 121 GLY A C 1
ATOM 898 O O . GLY A 1 121 ? -23.891 22.953 -4.352 1 84.25 121 GLY A O 1
ATOM 899 N N . SER A 1 122 ? -24.984 24.625 -5.445 1 77.5 122 SER A N 1
ATOM 900 C CA . SER A 1 122 ? -26.203 23.844 -5.547 1 77.5 122 SER A CA 1
ATOM 901 C C . SER A 1 122 ? -26.141 22.844 -6.699 1 77.5 122 SER A C 1
ATOM 903 O O . SER A 1 122 ? -26.891 21.875 -6.734 1 77.5 122 SER A O 1
ATOM 905 N N . GLY A 1 123 ? -25.219 23.047 -7.555 1 74.62 123 GLY A N 1
ATOM 906 C CA . GLY A 1 123 ? -25.172 22.219 -8.75 1 74.62 123 GLY A CA 1
ATOM 907 C C . GLY A 1 123 ? -24.266 21 -8.609 1 74.62 123 GLY A C 1
ATOM 908 O O . GLY A 1 123 ? -23.797 20.453 -9.602 1 74.62 123 GLY A O 1
ATOM 909 N N . GLY A 1 124 ? -23.922 20.688 -7.492 1 75.81 124 GLY A N 1
ATOM 910 C CA . GLY A 1 124 ? -23.156 19.484 -7.273 1 75.81 124 GLY A CA 1
ATOM 911 C C . GLY A 1 124 ? -21.688 19.609 -7.664 1 75.81 124 GLY A C 1
ATOM 912 O O . GLY A 1 124 ? -21.078 20.641 -7.418 1 75.81 124 GLY A O 1
ATOM 913 N N . ALA A 1 125 ? -21.125 18.469 -8.25 1 77.69 125 ALA A N 1
ATOM 914 C CA . ALA A 1 125 ? -19.703 18.344 -8.562 1 77.69 125 ALA A CA 1
ATOM 915 C C . ALA A 1 125 ? -19.234 19.516 -9.438 1 77.69 125 ALA A C 1
ATOM 917 O O . ALA A 1 125 ? -18.172 20.078 -9.211 1 77.69 125 ALA A O 1
ATOM 918 N N . SER A 1 126 ? -19.984 19.891 -10.391 1 77.62 126 SER A N 1
ATOM 919 C CA . SER A 1 126 ? -19.609 20.938 -11.32 1 77.62 126 SER A CA 1
ATOM 920 C C . SER A 1 126 ? -19.5 22.281 -10.609 1 77.62 126 SER A C 1
ATOM 922 O O . SER A 1 126 ? -18.562 23.047 -10.852 1 77.62 126 SER A O 1
ATOM 924 N N . SER A 1 127 ? -20.344 22.562 -9.664 1 78.38 127 SER A N 1
ATOM 925 C CA . SER A 1 127 ? -20.359 23.828 -8.945 1 78.38 127 SER A CA 1
ATOM 926 C C . SER A 1 127 ? -19.234 23.906 -7.922 1 78.38 127 SER A C 1
ATOM 928 O O . SER A 1 127 ? -18.828 24.984 -7.508 1 78.38 127 SER A O 1
ATOM 930 N N . ASN A 1 128 ? -18.734 22.734 -7.57 1 86 128 ASN A N 1
ATOM 931 C CA . ASN A 1 128 ? -17.719 22.672 -6.523 1 86 128 ASN A CA 1
ATOM 932 C C . ASN A 1 128 ? -16.328 22.875 -7.086 1 86 128 ASN A C 1
ATOM 934 O O . ASN A 1 128 ? -15.359 22.984 -6.332 1 86 128 ASN A O 1
ATOM 938 N N . ARG A 1 129 ? -16.156 23.078 -8.344 1 81.81 129 ARG A N 1
ATOM 939 C CA . ARG A 1 129 ? -14.852 23.203 -8.961 1 81.81 129 ARG A CA 1
ATOM 940 C C . ARG A 1 129 ? -14.281 24.609 -8.758 1 81.81 129 ARG A C 1
ATOM 942 O O . ARG A 1 129 ? -13.07 24.781 -8.609 1 81.81 129 ARG A O 1
ATOM 949 N N . HIS A 1 130 ? -15.164 25.562 -8.695 1 77.75 130 HIS A N 1
ATOM 950 C CA . HIS A 1 130 ? -14.773 26.938 -8.461 1 77.75 130 HIS A CA 1
ATOM 951 C C . HIS A 1 130 ? -13.594 27.344 -9.344 1 77.75 130 HIS A C 1
ATOM 953 O O . HIS A 1 130 ? -12.609 27.891 -8.859 1 77.75 130 HIS A O 1
ATOM 959 N N . GLY A 1 131 ? -13.633 26.938 -10.57 1 74.69 131 GLY A N 1
ATOM 960 C CA . GLY A 1 131 ? -12.617 27.344 -11.523 1 74.69 131 GLY A CA 1
ATOM 961 C C . GLY A 1 131 ? -11.422 26.422 -11.57 1 74.69 131 GLY A C 1
ATOM 962 O O . GLY A 1 131 ? -10.523 26.594 -12.398 1 74.69 131 GLY A O 1
ATOM 963 N N . ARG A 1 132 ? -11.422 25.422 -10.664 1 81.44 132 ARG A N 1
ATOM 964 C CA . ARG A 1 132 ? -10.336 24.453 -10.695 1 81.44 132 ARG A CA 1
ATOM 965 C C . ARG A 1 132 ? -10.469 23.516 -11.891 1 81.44 132 ARG A C 1
ATOM 967 O O . ARG A 1 132 ? -11.562 23.016 -12.172 1 81.44 132 ARG A O 1
ATOM 974 N N . THR A 1 133 ? -9.5 23.484 -12.695 1 69.12 133 THR A N 1
ATOM 975 C CA . THR A 1 133 ? -9.656 22.766 -13.953 1 69.12 133 THR A CA 1
ATOM 976 C C . THR A 1 133 ? -9.328 21.281 -13.789 1 69.12 133 THR A C 1
ATOM 978 O O . THR A 1 133 ? -9.898 20.438 -14.469 1 69.12 133 THR A O 1
ATOM 981 N N . ASP A 1 134 ? -8.477 21.062 -12.898 1 85.94 134 ASP A N 1
ATOM 982 C CA . ASP A 1 134 ? -8.062 19.672 -12.852 1 85.94 134 ASP A CA 1
ATOM 983 C C . ASP A 1 134 ? -8.734 18.938 -11.695 1 85.94 134 ASP A C 1
ATOM 985 O O . ASP A 1 134 ? -8.688 19.391 -10.547 1 85.94 134 ASP A O 1
ATOM 989 N N . PHE A 1 135 ? -9.531 17.953 -12.039 1 90.88 135 PHE A N 1
ATOM 990 C CA . PHE A 1 135 ? -10.07 17.031 -11.031 1 90.88 135 PHE A CA 1
ATOM 991 C C . PHE A 1 135 ? -8.945 16.266 -10.344 1 90.88 135 PHE A C 1
ATOM 993 O O . PHE A 1 135 ? -8.039 15.758 -11.016 1 90.88 135 PHE A O 1
ATOM 1000 N N . PRO A 1 136 ? -8.953 16.234 -9.031 1 94.25 136 PRO A N 1
ATOM 1001 C CA . PRO A 1 136 ? -7.844 15.594 -8.312 1 94.25 136 PRO A CA 1
ATOM 1002 C C . PRO A 1 136 ? -7.965 14.07 -8.281 1 94.25 136 PRO A C 1
ATOM 1004 O O . PRO A 1 136 ? -8.109 13.484 -7.211 1 94.25 136 PRO A O 1
ATOM 1007 N N . GLU A 1 137 ? -7.805 13.461 -9.391 1 92.69 137 GLU A N 1
ATOM 1008 C CA . GLU A 1 137 ? -8.086 12.039 -9.602 1 92.69 137 GLU A CA 1
ATOM 1009 C C . GLU A 1 137 ? -7.234 11.164 -8.688 1 92.69 137 GLU A C 1
ATOM 1011 O O . GLU A 1 137 ? -7.742 10.219 -8.078 1 92.69 137 GLU A O 1
ATOM 1016 N N . ASP A 1 138 ? -5.965 11.477 -8.523 1 93.25 138 ASP A N 1
ATOM 1017 C CA . ASP A 1 138 ? -5.055 10.656 -7.73 1 93.25 138 ASP A CA 1
ATOM 1018 C C . ASP A 1 138 ? -5.426 10.695 -6.25 1 93.25 138 ASP A C 1
ATOM 1020 O O . ASP A 1 138 ? -5.312 9.688 -5.547 1 93.25 138 ASP A O 1
ATOM 1024 N N . VAL A 1 139 ? -5.84 11.852 -5.816 1 96.19 139 VAL A N 1
ATOM 1025 C CA . VAL A 1 139 ? -6.242 12.016 -4.426 1 96.19 139 VAL A CA 1
ATOM 1026 C C . VAL A 1 139 ? -7.535 11.25 -4.16 1 96.19 139 VAL A C 1
ATOM 1028 O O . VAL A 1 139 ? -7.668 10.578 -3.141 1 96.19 139 VAL A O 1
ATOM 1031 N N . VAL A 1 140 ? -8.469 11.344 -5.094 1 95.88 140 VAL A N 1
ATOM 1032 C CA . VAL A 1 140 ? -9.75 10.656 -4.957 1 95.88 140 VAL A CA 1
ATOM 1033 C C . VAL A 1 140 ? -9.523 9.141 -4.961 1 95.88 140 VAL A C 1
ATOM 1035 O O . VAL A 1 140 ? -10.156 8.414 -4.199 1 95.88 140 VAL A O 1
ATOM 1038 N N . LEU A 1 141 ? -8.633 8.734 -5.781 1 95.19 141 LEU A N 1
ATOM 1039 C CA . LEU A 1 141 ? -8.305 7.316 -5.828 1 95.19 141 LEU A CA 1
ATOM 1040 C C . LEU A 1 141 ? -7.727 6.848 -4.496 1 95.19 141 LEU A C 1
ATOM 1042 O O . LEU A 1 141 ? -8.102 5.785 -3.994 1 95.19 141 LEU A O 1
ATOM 1046 N N . GLN A 1 142 ? -6.836 7.609 -3.926 1 96 142 GLN A N 1
ATOM 1047 C CA . GLN A 1 142 ? -6.273 7.281 -2.619 1 96 142 GLN A CA 1
ATOM 1048 C C . GLN A 1 142 ? -7.359 7.266 -1.545 1 96 142 GLN A C 1
ATOM 1050 O O . GLN A 1 142 ? -7.355 6.398 -0.667 1 96 142 GLN A O 1
ATOM 1055 N N . ALA A 1 143 ? -8.242 8.211 -1.614 1 97.44 143 ALA A N 1
ATOM 1056 C CA . ALA A 1 143 ? -9.359 8.266 -0.677 1 97.44 143 ALA A CA 1
ATOM 1057 C C . ALA A 1 143 ? -10.203 6.996 -0.75 1 97.44 143 ALA A C 1
ATOM 1059 O O . ALA A 1 143 ? -10.539 6.406 0.28 1 97.44 143 ALA A O 1
ATOM 1060 N N . MET A 1 144 ? -10.5 6.609 -1.965 1 95.25 144 MET A N 1
ATOM 1061 C CA . MET A 1 144 ? -11.305 5.41 -2.162 1 95.25 144 MET A CA 1
ATOM 1062 C C . MET A 1 144 ? -10.633 4.191 -1.54 1 95.25 144 MET A C 1
ATOM 1064 O O . MET A 1 144 ? -11.297 3.359 -0.917 1 95.25 144 MET A O 1
ATOM 1068 N N . ARG A 1 145 ? -9.383 4.141 -1.651 1 94.12 145 ARG A N 1
ATOM 1069 C CA . ARG A 1 145 ? -8.688 2.959 -1.155 1 94.12 145 ARG A CA 1
ATOM 1070 C C . ARG A 1 145 ? -8.609 2.969 0.367 1 94.12 145 ARG A C 1
ATOM 1072 O O . ARG A 1 145 ? -8.633 1.912 1.002 1 94.12 145 ARG A O 1
ATOM 1079 N N . SER A 1 146 ? -8.539 4.129 0.985 1 96.81 146 SER A N 1
ATOM 1080 C CA . SER A 1 146 ? -8.648 4.203 2.438 1 96.81 146 SER A CA 1
ATOM 1081 C C . SER A 1 146 ? -10.023 3.75 2.914 1 96.81 146 SER A C 1
ATOM 1083 O O . SER A 1 146 ? -10.156 3.193 4.004 1 96.81 146 SER A O 1
ATOM 1085 N N . ILE A 1 147 ? -11.062 3.949 2.062 1 96.62 147 ILE A N 1
ATOM 1086 C CA . ILE A 1 147 ? -12.43 3.562 2.395 1 96.62 147 ILE A CA 1
ATOM 1087 C C . ILE A 1 147 ? -12.57 2.045 2.301 1 96.62 147 ILE A C 1
ATOM 1089 O O . ILE A 1 147 ? -13.188 1.419 3.166 1 96.62 147 ILE A O 1
ATOM 1093 N N . VAL A 1 148 ? -11.93 1.502 1.295 1 93.06 148 VAL A N 1
ATOM 1094 C CA . VAL A 1 148 ? -11.977 0.053 1.123 1 93.06 148 VAL A CA 1
ATOM 1095 C C . VAL A 1 148 ? -11.391 -0.632 2.354 1 93.06 148 VAL A C 1
ATOM 1097 O O . VAL A 1 148 ? -11.859 -1.693 2.766 1 93.06 148 VAL A O 1
ATOM 1100 N N . ALA A 1 149 ? -10.469 0.025 3.006 1 95.38 149 ALA A N 1
ATOM 1101 C CA . ALA A 1 149 ? -9.805 -0.522 4.184 1 95.38 149 ALA A CA 1
ATOM 1102 C C . ALA A 1 149 ? -10.383 0.069 5.465 1 95.38 149 ALA A C 1
ATOM 1104 O O . ALA A 1 149 ? -9.711 0.085 6.504 1 95.38 149 ALA A O 1
ATOM 1105 N N . GLN A 1 150 ? -11.539 0.67 5.445 1 96.38 150 GLN A N 1
ATOM 1106 C CA . GLN A 1 150 ? -12.156 1.227 6.645 1 96.38 150 GLN A CA 1
ATOM 1107 C C . GLN A 1 150 ? -12.672 0.12 7.559 1 96.38 150 GLN A C 1
ATOM 1109 O O . GLN A 1 150 ? -13.297 -0.837 7.098 1 96.38 150 GLN A O 1
ATOM 1114 N N . ASP A 1 151 ? -12.352 0.173 8.852 1 95.5 151 ASP A N 1
ATOM 1115 C CA . ASP A 1 151 ? -12.781 -0.892 9.758 1 95.5 151 ASP A CA 1
ATOM 1116 C C . ASP A 1 151 ? -14.172 -0.618 10.305 1 95.5 151 ASP A C 1
ATOM 1118 O O . ASP A 1 151 ? -14.82 0.358 9.922 1 95.5 151 ASP A O 1
ATOM 1122 N N . SER A 1 152 ? -14.672 -1.454 11.172 1 93.44 152 SER A N 1
ATOM 1123 C CA . SER A 1 152 ? -16.047 -1.407 11.648 1 93.44 152 SER A CA 1
ATOM 1124 C C . SER A 1 152 ? -16.266 -0.218 12.57 1 93.44 152 SER A C 1
ATOM 1126 O O . SER A 1 152 ? -17.406 0.221 12.766 1 93.44 152 SER A O 1
ATOM 1128 N N . ASN A 1 153 ? -15.188 0.361 13.156 1 94.81 153 ASN A N 1
ATOM 1129 C CA . ASN A 1 153 ? -15.297 1.55 13.992 1 94.81 153 ASN A CA 1
ATOM 1130 C C . ASN A 1 153 ? -15.391 2.82 13.148 1 94.81 153 ASN A C 1
ATOM 1132 O O . ASN A 1 153 ? -15.742 3.885 13.664 1 94.81 153 ASN A O 1
ATOM 1136 N N . GLY A 1 154 ? -15.062 2.672 11.922 1 97.31 154 GLY A N 1
ATOM 1137 C CA . GLY A 1 154 ? -15.062 3.828 11.047 1 97.31 154 GLY A CA 1
ATOM 1138 C C . GLY A 1 154 ? -13.664 4.359 10.758 1 97.31 154 GLY A C 1
ATOM 1139 O O . GLY A 1 154 ? -13.516 5.391 10.102 1 97.31 154 GLY A O 1
ATOM 1140 N N . ARG A 1 155 ? -12.648 3.695 11.273 1 97.94 155 ARG A N 1
ATOM 1141 C CA . ARG A 1 155 ? -11.281 4.156 11.047 1 97.94 155 ARG A CA 1
ATOM 1142 C C . ARG A 1 155 ? -10.828 3.854 9.625 1 97.94 155 ARG A C 1
ATOM 1144 O O . ARG A 1 155 ? -10.844 2.699 9.195 1 97.94 155 ARG A O 1
ATOM 1151 N N . LEU A 1 156 ? -10.359 4.836 8.922 1 98.56 156 LEU A N 1
ATOM 1152 C CA . LEU A 1 156 ? -9.961 4.734 7.52 1 98.56 156 LEU A CA 1
ATOM 1153 C C . LEU A 1 156 ? -8.586 4.09 7.391 1 98.56 156 LEU A C 1
ATOM 1155 O O . LEU A 1 156 ? -7.66 4.441 8.125 1 98.56 156 LEU A O 1
ATOM 1159 N N . GLY A 1 157 ? -8.453 3.17 6.375 1 97.19 157 GLY A N 1
ATOM 1160 C CA . GLY A 1 157 ? -7.156 2.623 6 1 97.19 157 GLY A CA 1
ATOM 1161 C C . GLY A 1 157 ? -6.559 1.722 7.062 1 97.19 157 GLY A C 1
ATOM 1162 O O . GLY A 1 157 ? -5.34 1.566 7.141 1 97.19 157 GLY A O 1
ATOM 1163 N N . VAL A 1 158 ? -7.363 1.13 7.961 1 96.88 158 VAL A N 1
ATOM 1164 C CA . VAL A 1 158 ? -6.809 0.407 9.102 1 96.88 158 VAL A CA 1
ATOM 1165 C C . VAL A 1 158 ? -6.848 -1.095 8.828 1 96.88 158 VAL A C 1
ATOM 1167 O O . VAL A 1 158 ? -5.965 -1.835 9.266 1 96.88 158 VAL A O 1
ATOM 1170 N N . LYS A 1 159 ? -7.82 -1.549 8.156 1 94.5 159 LYS A N 1
ATOM 1171 C CA . LYS A 1 159 ? -7.945 -2.973 7.863 1 94.5 159 LYS A CA 1
ATOM 1172 C C . LYS A 1 159 ? -7.082 -3.369 6.672 1 94.5 159 LYS A C 1
ATOM 1174 O O . LYS A 1 159 ? -7.566 -3.434 5.539 1 94.5 159 LYS A O 1
ATOM 1179 N N . VAL A 1 160 ? -5.844 -3.807 6.934 1 95.38 160 VAL A N 1
ATOM 1180 C CA . VAL A 1 160 ? -4.887 -4.02 5.855 1 95.38 160 VAL A CA 1
ATOM 1181 C C . VAL A 1 160 ? -4.457 -5.484 5.82 1 95.38 160 VAL A C 1
ATOM 1183 O O . VAL A 1 160 ? -4.637 -6.168 4.812 1 95.38 160 VAL A O 1
ATOM 1186 N N . THR A 1 161 ? -4.023 -6.031 6.953 1 93.94 161 THR A N 1
ATOM 1187 C CA . THR A 1 161 ? -3.461 -7.375 6.965 1 93.94 161 THR A CA 1
ATOM 1188 C C . THR A 1 161 ? -4.441 -8.367 7.586 1 93.94 161 THR A C 1
ATOM 1190 O O . THR A 1 161 ? -4.27 -9.578 7.457 1 93.94 161 THR A O 1
ATOM 1193 N N . GLY A 1 162 ? -5.418 -7.836 8.211 1 91.38 162 GLY A N 1
ATOM 1194 C CA . GLY A 1 162 ? -6.359 -8.672 8.938 1 91.38 162 GLY A CA 1
ATOM 1195 C C . GLY A 1 162 ? -5.969 -8.898 10.383 1 91.38 162 GLY A C 1
ATOM 1196 O O . GLY A 1 162 ? -6.719 -9.508 11.148 1 91.38 162 GLY A O 1
ATOM 1197 N N . ASP A 1 163 ? -4.848 -8.406 10.805 1 92 163 ASP A N 1
ATOM 1198 C CA . ASP A 1 163 ? -4.359 -8.609 12.164 1 92 163 ASP A CA 1
ATOM 1199 C C . ASP A 1 163 ? -4.781 -7.453 13.07 1 92 163 ASP A C 1
ATOM 1201 O O . ASP A 1 163 ? -4.621 -7.527 14.289 1 92 163 ASP A O 1
ATOM 1205 N N . GLU A 1 164 ? -5.301 -6.379 12.492 1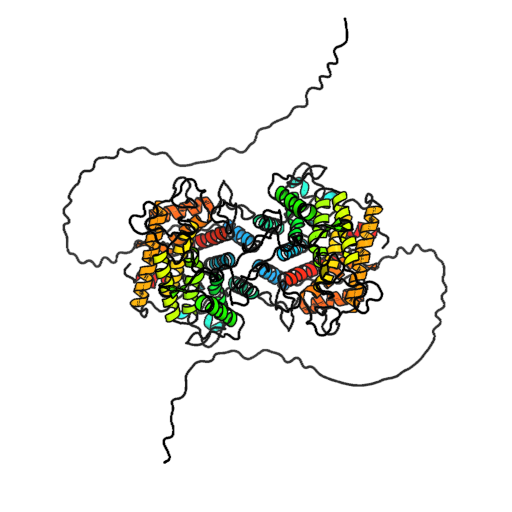 93.38 164 GLU A N 1
ATOM 1206 C CA . GLU A 1 164 ? -5.715 -5.203 13.25 1 93.38 164 GLU A CA 1
ATOM 1207 C C . GLU A 1 164 ? -6.988 -5.477 14.047 1 93.38 164 GLU A C 1
ATOM 1209 O O . GLU A 1 164 ? -7.895 -6.16 13.562 1 93.38 164 GLU A O 1
ATOM 1214 N N . LYS A 1 165 ? -7.062 -4.965 15.219 1 91.62 165 LYS A N 1
ATOM 1215 C CA . LYS A 1 165 ? -8.234 -5.105 16.078 1 91.62 165 LYS A CA 1
ATOM 1216 C C . LYS A 1 165 ? -8.906 -3.756 16.312 1 91.62 165 LYS A C 1
ATOM 1218 O O . LYS A 1 165 ? -8.234 -2.766 16.609 1 91.62 165 LYS A O 1
ATOM 1223 N N . PRO A 1 166 ? -10.211 -3.734 16.234 1 90.81 166 PRO A N 1
ATOM 1224 C CA . PRO A 1 166 ? -10.922 -2.467 16.422 1 90.81 166 PRO A CA 1
ATOM 1225 C C . PRO A 1 16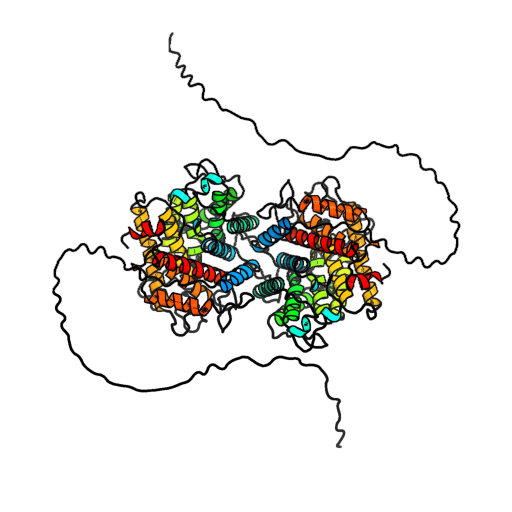6 ? -10.781 -1.929 17.844 1 90.81 166 PRO A C 1
ATOM 1227 O O . PRO A 1 166 ? -11.008 -0.74 18.094 1 90.81 166 PRO A O 1
ATOM 1230 N N . THR A 1 167 ? -10.375 -2.73 18.797 1 92.12 167 THR A N 1
ATOM 1231 C CA . THR A 1 167 ? -10.398 -2.332 20.188 1 92.12 167 THR A CA 1
ATOM 1232 C C . THR A 1 167 ? -9 -1.988 20.688 1 92.12 167 THR A C 1
ATOM 1234 O O . THR A 1 167 ? -8.805 -1.647 21.844 1 92.12 167 THR A O 1
ATOM 1237 N N . SER A 1 168 ? -8.039 -2.109 19.797 1 91.88 168 SER A N 1
ATOM 1238 C CA . SER A 1 168 ? -6.664 -1.839 20.203 1 91.88 168 SER A CA 1
ATOM 1239 C C . SER A 1 168 ? -5.922 -1.032 19.141 1 91.88 168 SER A C 1
ATOM 1241 O O . SER A 1 168 ? -6.438 -0.829 18.047 1 91.88 168 SER A O 1
ATOM 1243 N N . GLY A 1 169 ? -4.773 -0.468 19.531 1 93.06 169 GLY A N 1
ATOM 1244 C CA . GLY A 1 169 ? -3.975 0.321 18.609 1 93.06 169 GLY A CA 1
ATOM 1245 C C . GLY A 1 169 ? -4.324 1.797 18.625 1 93.06 169 GLY A C 1
ATOM 1246 O O . GLY A 1 169 ? -4.816 2.311 19.641 1 93.06 169 GLY A O 1
ATOM 1247 N N . SER A 1 170 ? -3.994 2.383 17.562 1 96 170 SER A N 1
ATOM 1248 C CA . SER A 1 170 ? -4.191 3.828 17.484 1 96 170 SER A CA 1
ATOM 1249 C C . SER A 1 170 ? -5.652 4.172 17.219 1 96 170 SER A C 1
ATOM 1251 O O . SER A 1 170 ? -6.289 3.57 16.359 1 96 170 SER A O 1
ATOM 1253 N N . ALA A 1 171 ? -6.113 5.156 17.906 1 97.12 171 ALA A N 1
ATOM 1254 C CA . ALA A 1 171 ? -7.453 5.691 17.688 1 97.12 171 ALA A CA 1
ATOM 1255 C C . ALA A 1 171 ? -7.438 6.789 16.625 1 97.12 171 ALA A C 1
ATOM 1257 O O . ALA A 1 171 ? -8.453 7.043 15.969 1 97.12 171 ALA A O 1
ATOM 1258 N N . LEU A 1 172 ? -6.262 7.391 16.406 1 98.19 172 LEU A N 1
ATOM 1259 C CA . LEU A 1 172 ? -6.316 8.672 15.711 1 98.19 172 LEU A CA 1
ATOM 1260 C C . LEU A 1 172 ? -5.43 8.648 14.469 1 98.19 172 LEU A C 1
ATOM 1262 O O . LEU A 1 172 ? -5.504 9.547 13.633 1 98.19 172 LEU A O 1
ATOM 1266 N N . ASP A 1 173 ? -4.566 7.633 14.258 1 97.88 173 ASP A N 1
ATOM 1267 C CA . ASP A 1 173 ? -3.699 7.574 13.086 1 97.88 173 ASP A CA 1
ATOM 1268 C C . ASP A 1 173 ? -4.516 7.582 11.797 1 97.88 173 ASP A C 1
ATOM 1270 O O . ASP A 1 173 ? -4.156 8.266 10.828 1 97.88 173 ASP A O 1
ATOM 1274 N N . ALA A 1 174 ? -5.621 6.895 11.828 1 98.31 174 ALA A N 1
ATOM 1275 C CA . ALA A 1 174 ? -6.484 6.738 10.664 1 98.31 174 ALA A CA 1
ATOM 1276 C C . ALA A 1 174 ? -7.051 8.078 10.211 1 98.31 174 ALA A C 1
ATOM 1278 O O . ALA A 1 174 ? -7.363 8.266 9.039 1 98.31 174 ALA A O 1
ATOM 1279 N N . ALA A 1 175 ? -7.145 9 11.133 1 98.81 175 ALA A N 1
ATOM 1280 C CA . ALA A 1 175 ? -7.781 10.289 10.867 1 98.81 175 ALA A CA 1
ATOM 1281 C C . ALA A 1 175 ? -7.012 11.078 9.82 1 98.81 175 ALA A C 1
ATOM 1283 O O . ALA A 1 175 ? -7.57 11.953 9.156 1 98.81 175 ALA A O 1
ATOM 1284 N N . ALA A 1 176 ? -5.754 10.727 9.641 1 98.62 176 ALA A N 1
ATOM 1285 C CA . ALA A 1 176 ? -4.934 11.43 8.656 1 98.62 176 ALA A CA 1
ATOM 1286 C C . ALA A 1 176 ? -5.5 11.258 7.254 1 98.62 176 ALA A C 1
ATOM 1288 O O . ALA A 1 176 ? -5.188 12.039 6.352 1 98.62 176 ALA A O 1
ATOM 1289 N N . ASN A 1 177 ? -6.328 10.281 7.039 1 98.75 177 ASN A N 1
ATOM 1290 C CA . ASN A 1 177 ? -6.91 10.008 5.73 1 98.75 177 ASN A CA 1
ATOM 1291 C C . ASN A 1 177 ? -8.18 10.82 5.5 1 98.75 177 ASN A C 1
ATOM 1293 O O . ASN A 1 177 ? -8.68 10.891 4.379 1 98.75 177 ASN A O 1
ATOM 1297 N N . LEU A 1 178 ? -8.742 11.461 6.488 1 98.88 178 LEU A N 1
ATOM 1298 C CA . LEU A 1 178 ? -10.07 12.055 6.418 1 98.88 178 LEU A CA 1
ATOM 1299 C C . LEU A 1 178 ? -10.094 13.234 5.453 1 98.88 178 LEU A C 1
ATOM 1301 O O . LEU A 1 178 ? -11.078 13.438 4.738 1 98.88 178 LEU A O 1
ATOM 1305 N N . GLU A 1 179 ? -9.055 14.008 5.434 1 98.44 179 GLU A N 1
ATOM 1306 C CA . GLU A 1 179 ? -9.023 15.18 4.555 1 98.44 179 GLU A CA 1
ATOM 1307 C C . GLU A 1 179 ? -9.258 14.773 3.1 1 98.44 179 GLU A C 1
ATOM 1309 O O . GLU A 1 179 ? -10.047 15.406 2.396 1 98.44 179 GLU A O 1
ATOM 1314 N N . SER A 1 180 ? -8.578 13.727 2.645 1 98.12 180 SER A N 1
ATOM 1315 C CA . SER A 1 180 ? -8.719 13.305 1.253 1 98.12 180 SER A CA 1
ATOM 1316 C C . SER A 1 180 ? -10.109 12.758 0.978 1 98.12 180 SER A C 1
ATOM 1318 O O . SER A 1 180 ? -10.648 12.945 -0.116 1 98.12 180 SER A O 1
ATOM 1320 N N . VAL A 1 181 ? -10.688 12.125 1.932 1 98.75 181 VAL A N 1
ATOM 1321 C CA . VAL A 1 181 ? -12.031 11.586 1.764 1 98.75 181 VAL A CA 1
ATOM 1322 C C . VAL A 1 181 ? -13.039 12.727 1.698 1 98.75 181 VAL A C 1
ATOM 1324 O O . VAL A 1 181 ? -13.977 12.688 0.897 1 98.75 181 VAL A O 1
ATOM 1327 N N . LEU A 1 182 ? -12.867 13.758 2.514 1 98.69 182 LEU A N 1
ATOM 1328 C CA . LEU A 1 182 ? -13.719 14.938 2.461 1 98.69 182 LEU A CA 1
ATOM 1329 C C . LEU A 1 182 ? -13.555 15.664 1.131 1 98.69 182 LEU A C 1
ATOM 1331 O O . LEU A 1 182 ? -14.539 16.109 0.533 1 98.69 182 LEU A O 1
ATOM 1335 N N . LEU A 1 183 ? -12.32 15.789 0.699 1 97.62 183 LEU A N 1
ATOM 1336 C CA . LEU A 1 183 ? -12.047 16.406 -0.599 1 97.62 183 LEU A CA 1
ATOM 1337 C C . LEU A 1 183 ? -12.734 15.625 -1.717 1 97.62 183 LEU A C 1
ATOM 1339 O O . LEU A 1 183 ? -13.352 16.219 -2.607 1 97.62 183 LEU A O 1
ATOM 1343 N N . ALA A 1 184 ? -12.648 14.312 -1.63 1 97 184 ALA A N 1
ATOM 1344 C CA . ALA A 1 184 ? -13.312 13.469 -2.623 1 97 184 ALA A CA 1
ATOM 1345 C C . ALA A 1 184 ? -14.82 13.672 -2.584 1 97 184 ALA A C 1
ATOM 1347 O O . ALA A 1 184 ? -15.469 13.773 -3.629 1 97 184 ALA A O 1
ATOM 1348 N N . ALA A 1 185 ? -15.391 13.711 -1.43 1 97.69 185 ALA A N 1
ATOM 1349 C CA . ALA A 1 185 ? -16.828 13.969 -1.279 1 97.69 185 ALA A CA 1
ATOM 1350 C C . ALA A 1 185 ? -17.203 15.305 -1.897 1 97.69 185 ALA A C 1
ATOM 1352 O O . ALA A 1 185 ? -18.203 15.406 -2.615 1 97.69 185 ALA A O 1
ATOM 1353 N N . TYR A 1 186 ? -16.391 16.297 -1.618 1 97.06 186 TYR A N 1
ATOM 1354 C CA . TYR A 1 186 ? -16.641 17.641 -2.127 1 97.06 186 TYR A CA 1
ATOM 1355 C C . TYR A 1 186 ? -16.516 17.688 -3.646 1 97.06 186 TYR A C 1
ATOM 1357 O O . TYR A 1 186 ? -17.422 18.156 -4.332 1 97.06 186 TYR A O 1
ATOM 1365 N N . ALA A 1 187 ? -15.477 17.125 -4.184 1 94.44 187 ALA A N 1
ATOM 1366 C CA . ALA A 1 187 ? -15.195 17.141 -5.617 1 94.44 187 ALA A CA 1
ATOM 1367 C C . ALA A 1 187 ? -16.234 16.344 -6.391 1 94.44 187 ALA A C 1
ATOM 1369 O O . ALA A 1 187 ? -16.547 16.656 -7.543 1 94.44 187 ALA A O 1
ATOM 1370 N N . SER A 1 188 ? -16.812 15.359 -5.734 1 92.62 188 SER A N 1
ATOM 1371 C CA . SER A 1 188 ? -17.797 14.508 -6.398 1 92.62 188 SER A CA 1
ATOM 1372 C C . SER A 1 188 ? -19.219 15 -6.156 1 92.62 188 SER A C 1
ATOM 1374 O O . SER A 1 188 ? -20.188 14.383 -6.625 1 92.62 188 SER A O 1
ATOM 1376 N N . GLY A 1 189 ? -19.438 16 -5.43 1 94.69 189 GLY A N 1
ATOM 1377 C CA . GLY A 1 189 ? -20.75 16.609 -5.211 1 94.69 189 GLY A CA 1
ATOM 1378 C C . GLY A 1 189 ? -21.5 15.969 -4.062 1 94.69 189 GLY A C 1
ATOM 1379 O O . GLY A 1 189 ? -22.719 16.188 -3.916 1 94.69 189 GLY A O 1
ATOM 1380 N N . GLU A 1 190 ? -20.781 15.227 -3.248 1 96.38 190 GLU A N 1
ATOM 1381 C CA . GLU A 1 190 ? -21.422 14.602 -2.1 1 96.38 190 GLU A CA 1
ATOM 1382 C C . GLU A 1 190 ? -21.5 15.562 -0.916 1 96.38 190 GLU A C 1
ATOM 1384 O O . GLU A 1 190 ? -22.031 15.219 0.138 1 96.38 190 GLU A O 1
ATOM 1389 N N . ILE A 1 191 ? -20.906 16.672 -1.019 1 97.56 191 ILE A N 1
ATOM 1390 C CA . ILE A 1 191 ? -21.125 17.859 -0.207 1 97.56 191 ILE A CA 1
ATOM 1391 C C . ILE A 1 191 ? -21.781 18.938 -1.053 1 97.56 191 ILE A C 1
ATOM 1393 O O . ILE A 1 191 ? -21.25 19.328 -2.1 1 97.56 191 ILE A O 1
ATOM 1397 N N . SER A 1 192 ? -22.891 19.422 -0.615 1 95.19 192 SER A N 1
ATOM 1398 C CA . SER A 1 192 ? -23.656 20.281 -1.504 1 95.19 192 SER A CA 1
ATOM 1399 C C . SER A 1 192 ? -24.5 21.281 -0.715 1 95.19 192 SER A C 1
ATOM 1401 O O . SER A 1 192 ? -24.688 21.125 0.496 1 95.19 192 SER A O 1
ATOM 1403 N N . GLY A 1 193 ? -24.922 22.375 -1.468 1 93.75 193 GLY A N 1
ATOM 1404 C CA . GLY A 1 193 ? -25.812 23.359 -0.904 1 93.75 193 GLY A CA 1
ATOM 1405 C C . GLY A 1 193 ? -25.094 24.438 -0.11 1 93.75 193 GLY A C 1
ATOM 1406 O O . GLY A 1 193 ? -23.891 24.312 0.161 1 93.75 193 GLY A O 1
ATOM 1407 N N . PRO A 1 194 ? -25.781 25.484 0.256 1 90.44 194 PRO A N 1
ATOM 1408 C CA . PRO A 1 194 ? -25.156 26.625 0.934 1 90.44 194 PRO A CA 1
ATOM 1409 C C . PRO A 1 194 ? -24.609 26.266 2.312 1 90.44 194 PRO A C 1
ATOM 1411 O O . PRO A 1 194 ? -23.688 26.938 2.803 1 90.44 194 PRO A O 1
ATOM 1414 N N . ALA A 1 195 ? -25.156 25.172 2.857 1 94 195 ALA A N 1
ATOM 1415 C CA . ALA A 1 195 ? -24.719 24.75 4.188 1 94 195 ALA A CA 1
ATOM 1416 C C . ALA A 1 195 ? -23.609 23.719 4.098 1 94 195 ALA A C 1
ATOM 1418 O O . ALA A 1 195 ? -23.109 23.234 5.121 1 94 195 ALA A O 1
ATOM 1419 N N . ASN A 1 196 ? -23.141 23.297 2.854 1 97.25 196 ASN A N 1
ATOM 1420 C CA . ASN A 1 196 ? -22.188 22.219 2.629 1 97.25 196 ASN A CA 1
ATOM 1421 C C . ASN A 1 196 ? -22.656 20.922 3.285 1 97.25 196 ASN A C 1
ATOM 1423 O O . ASN A 1 196 ? -21.891 20.281 4.012 1 97.25 196 ASN A O 1
ATOM 1427 N N . THR A 1 197 ? -23.828 20.5 2.992 1 96.88 197 THR A N 1
ATOM 1428 C CA . THR A 1 197 ? -24.406 19.297 3.586 1 96.88 197 THR A CA 1
ATOM 1429 C C . THR A 1 197 ? -23.672 18.062 3.094 1 96.88 197 THR A C 1
ATOM 1431 O O . THR A 1 197 ? -23.547 17.844 1.888 1 96.88 197 THR A O 1
ATOM 1434 N N . LEU A 1 198 ? -23.172 17.297 4.02 1 97.88 198 LEU A N 1
ATOM 1435 C CA . LEU A 1 198 ? -22.5 16.031 3.717 1 97.88 198 LEU A CA 1
ATOM 1436 C C . LEU A 1 198 ? -23.516 14.922 3.473 1 97.88 198 LEU A C 1
ATOM 1438 O O . LEU A 1 198 ? -24.328 14.617 4.344 1 97.88 198 LEU A O 1
ATOM 1442 N N . ASP A 1 199 ? -23.547 14.281 2.289 1 97.44 199 ASP A N 1
ATOM 1443 C CA . ASP A 1 199 ? -24.422 13.156 1.972 1 97.44 199 ASP A CA 1
ATOM 1444 C C . ASP A 1 199 ? -23.906 11.867 2.602 1 97.44 199 ASP A C 1
ATOM 1446 O O . ASP A 1 199 ? -23.094 11.156 2.006 1 97.44 199 ASP A O 1
ATOM 1450 N N . THR A 1 200 ? -24.422 11.477 3.727 1 98.06 200 THR A N 1
ATOM 1451 C CA . THR A 1 200 ? -23.938 10.328 4.48 1 98.06 200 THR A CA 1
ATOM 1452 C C . THR A 1 200 ? -24.484 9.023 3.908 1 98.06 200 THR A C 1
ATOM 1454 O O . THR A 1 200 ? -24.266 7.953 4.469 1 98.06 200 THR A O 1
ATOM 1457 N N . ASN A 1 201 ? -25.234 9.117 2.791 1 96.88 201 ASN A N 1
ATOM 1458 C CA . ASN A 1 201 ? -25.703 7.926 2.096 1 96.88 201 ASN A CA 1
ATOM 1459 C C . ASN A 1 201 ? -24.828 7.586 0.902 1 96.88 201 ASN A C 1
ATOM 1461 O O . ASN A 1 201 ? -24.922 6.496 0.336 1 96.88 201 ASN A O 1
ATOM 1465 N N . ALA A 1 202 ? -24.031 8.523 0.533 1 96.38 202 ALA A N 1
ATOM 1466 C CA . ALA A 1 202 ? -23.109 8.305 -0.567 1 96.38 202 ALA A CA 1
ATOM 1467 C C . ALA A 1 202 ? -21.797 7.699 -0.064 1 96.38 202 ALA A C 1
ATOM 1469 O O . ALA A 1 202 ? -21.562 7.629 1.146 1 96.38 202 ALA A O 1
ATOM 1470 N N . VAL A 1 203 ? -20.922 7.301 -0.944 1 94.56 203 VAL A N 1
ATOM 1471 C CA . VAL A 1 203 ? -19.75 6.504 -0.609 1 94.56 203 VAL A CA 1
ATOM 1472 C C . VAL A 1 203 ? -18.766 7.34 0.216 1 94.56 203 VAL A C 1
ATOM 1474 O O . VAL A 1 203 ? -18.422 6.961 1.334 1 94.56 203 VAL A O 1
ATOM 1477 N N . PHE A 1 204 ? -18.328 8.461 -0.292 1 97.62 204 PHE A N 1
ATOM 1478 C CA . PHE A 1 204 ? -17.328 9.281 0.384 1 97.62 204 PHE A CA 1
ATOM 1479 C C . PHE A 1 204 ? -17.922 9.953 1.616 1 97.62 204 PHE A C 1
ATOM 1481 O O . PHE A 1 204 ? -17.266 10.016 2.666 1 97.62 204 PHE A O 1
ATOM 1488 N N . GLY A 1 205 ? -19.172 10.477 1.464 1 98.44 205 GLY A N 1
ATOM 1489 C CA . GLY A 1 205 ? -19.812 11.141 2.582 1 98.44 205 GLY A CA 1
ATOM 1490 C C . GLY A 1 205 ? -20.047 10.227 3.773 1 98.44 205 GLY A C 1
ATOM 1491 O O . GLY A 1 205 ? -19.797 10.617 4.918 1 98.44 205 GLY A O 1
ATOM 1492 N N . LYS A 1 206 ? -20.484 9.023 3.496 1 98.5 206 LYS A N 1
ATOM 1493 C CA . LYS A 1 206 ? -20.688 8.047 4.562 1 98.5 206 LYS A CA 1
ATOM 1494 C C . LYS A 1 206 ? -19.375 7.727 5.281 1 98.5 206 LYS A C 1
ATOM 1496 O O . LYS A 1 206 ? -19.328 7.719 6.516 1 98.5 206 LYS A O 1
ATOM 1501 N N . ALA A 1 207 ? -18.344 7.488 4.512 1 98.62 207 ALA A N 1
ATOM 1502 C CA . ALA A 1 207 ? -17.047 7.121 5.078 1 98.62 207 ALA A CA 1
ATOM 1503 C C . ALA A 1 207 ? -16.469 8.266 5.91 1 98.62 207 ALA A C 1
ATOM 1505 O O . ALA A 1 207 ? -15.914 8.039 6.988 1 98.62 207 ALA A O 1
ATOM 1506 N N . ALA A 1 208 ? -16.609 9.477 5.391 1 98.88 208 ALA A N 1
ATOM 1507 C CA . ALA A 1 208 ? -16.125 10.648 6.113 1 98.88 208 ALA A CA 1
ATOM 1508 C C . ALA A 1 208 ? -16.828 10.805 7.453 1 98.88 208 ALA A C 1
ATOM 1510 O O . ALA A 1 208 ? -16.188 11.039 8.484 1 98.88 208 ALA A O 1
ATOM 1511 N N . ASN A 1 209 ? -18.094 10.625 7.41 1 98.81 209 ASN A N 1
ATOM 1512 C CA . ASN A 1 209 ? -18.875 10.742 8.633 1 98.81 209 ASN A CA 1
ATOM 1513 C C . ASN A 1 209 ? -18.484 9.68 9.656 1 98.81 209 ASN A C 1
ATOM 1515 O O . ASN A 1 209 ? -18.375 9.977 10.852 1 98.81 209 ASN A O 1
ATOM 1519 N N . LEU A 1 210 ? -18.297 8.492 9.203 1 98.75 210 LEU A N 1
ATOM 1520 C CA . LEU A 1 210 ? -17.938 7.406 10.109 1 98.75 210 LEU A CA 1
ATOM 1521 C C . LEU A 1 210 ? -16.578 7.656 10.75 1 98.75 210 LEU A C 1
ATOM 1523 O O . LEU A 1 210 ? -16.375 7.387 11.938 1 98.75 210 LEU A O 1
ATOM 1527 N N . GLN A 1 211 ? -15.625 8.125 9.977 1 98.81 211 GLN A N 1
ATOM 1528 C CA . GLN A 1 211 ? -14.32 8.469 10.539 1 98.81 211 GLN A CA 1
ATOM 1529 C C . GLN A 1 211 ? -14.445 9.586 11.57 1 98.81 211 GLN A C 1
ATOM 1531 O O . GLN A 1 211 ? -13.82 9.523 12.633 1 98.81 211 GLN A O 1
ATOM 1536 N N . TYR A 1 212 ? -15.227 10.602 11.266 1 98.81 212 TYR A N 1
ATOM 1537 C CA . TYR A 1 212 ? -15.445 11.695 12.211 1 98.81 212 TYR A CA 1
ATOM 1538 C C . TYR A 1 212 ? -16.031 11.18 13.516 1 98.81 212 TYR A C 1
ATOM 1540 O O . TYR A 1 212 ? -15.547 11.531 14.602 1 98.81 212 TYR A O 1
ATOM 1548 N N . LEU A 1 213 ? -17.031 10.344 13.398 1 98.44 213 LEU A N 1
ATOM 1549 C CA . LEU A 1 213 ? -17.656 9.773 14.594 1 98.44 213 LEU A CA 1
ATOM 1550 C C . LEU A 1 213 ? -16.656 8.922 15.367 1 98.44 213 LEU A C 1
ATOM 1552 O O . LEU A 1 213 ? -16.594 8.992 16.594 1 98.44 213 LEU A O 1
ATOM 1556 N N . SER A 1 214 ? -15.875 8.156 14.648 1 97.88 214 SER A N 1
ATOM 1557 C CA . SER A 1 214 ? -14.883 7.293 15.281 1 97.88 214 SER A CA 1
ATOM 1558 C C . SER A 1 214 ? -13.891 8.109 16.109 1 97.88 214 SER A C 1
ATOM 1560 O O . SER A 1 214 ? -13.562 7.738 17.234 1 97.88 214 SER A O 1
ATOM 1562 N N . MET A 1 215 ? -13.438 9.297 15.586 1 98.19 215 MET A N 1
ATOM 1563 C CA . MET A 1 215 ? -12.336 10.031 16.203 1 98.19 215 MET A CA 1
ATOM 1564 C C . MET A 1 215 ? -12.859 10.984 17.281 1 98.19 215 MET A C 1
ATOM 1566 O O . MET A 1 215 ? -12.07 11.57 18.031 1 98.19 215 MET A O 1
ATOM 1570 N N . THR A 1 216 ? -14.203 11.094 17.375 1 98 216 THR A N 1
ATOM 1571 C CA . THR A 1 216 ? -14.711 12.086 18.312 1 98 216 THR A CA 1
ATOM 1572 C C . THR A 1 216 ? -15.609 11.422 19.359 1 98 216 THR A C 1
ATOM 1574 O O . THR A 1 216 ? -15.75 11.922 20.469 1 98 216 THR A O 1
ATOM 1577 N N . GLN A 1 217 ? -16.219 10.289 18.953 1 96.19 217 GLN A N 1
ATOM 1578 C CA . GLN A 1 217 ? -17.234 9.734 19.844 1 96.19 217 GLN A CA 1
ATOM 1579 C C . GLN A 1 217 ? -16.859 8.32 20.297 1 96.19 217 GLN A C 1
ATOM 1581 O O . GLN A 1 217 ? -17.344 7.852 21.328 1 96.19 217 GLN A O 1
ATOM 1586 N N . ARG A 1 218 ? -16.062 7.668 19.594 1 94.19 218 ARG A N 1
ATOM 1587 C CA . ARG A 1 218 ? -15.695 6.289 19.906 1 94.19 218 ARG A CA 1
ATOM 1588 C C . ARG A 1 218 ? -14.258 6.203 20.422 1 94.19 218 ARG A C 1
ATOM 1590 O O . ARG A 1 218 ? -13.508 5.316 20.016 1 94.19 218 ARG A O 1
ATOM 1597 N N . VAL A 1 219 ? -13.898 7.215 21.109 1 96 219 VAL A N 1
ATOM 1598 C CA . VAL A 1 219 ? -12.547 7.324 21.641 1 96 219 VAL A CA 1
ATOM 1599 C C . VAL A 1 219 ? -12.602 7.668 23.125 1 96 219 VAL A C 1
ATOM 1601 O O . VAL A 1 219 ? -13.625 8.133 23.625 1 96 219 VAL A O 1
ATOM 1604 N N . LYS A 1 220 ? -11.516 7.402 23.812 1 97 220 LYS A N 1
ATOM 1605 C CA . LYS A 1 220 ? -11.367 7.852 25.203 1 97 220 LYS A CA 1
ATOM 1606 C C . LYS A 1 220 ? -10.938 9.32 25.25 1 97 220 LYS A C 1
ATOM 1608 O O . LYS A 1 220 ? -10.172 9.781 24.406 1 97 220 LYS A O 1
ATOM 1613 N N . ARG A 1 221 ? -11.422 10.062 26.234 1 97.94 221 ARG A N 1
ATOM 1614 C CA . ARG A 1 221 ? -11.078 11.469 26.453 1 97.94 221 ARG A CA 1
ATOM 1615 C C . ARG A 1 221 ? -10.594 11.688 27.891 1 97.94 221 ARG A C 1
ATOM 1617 O O . ARG A 1 221 ? -11.133 11.102 28.828 1 97.94 221 ARG A O 1
ATOM 1624 N N . GLY A 1 222 ? -9.609 12.453 27.953 1 97.75 222 GLY A N 1
ATOM 1625 C CA . GLY A 1 222 ? -9.117 12.867 29.25 1 97.75 222 GLY A CA 1
ATOM 1626 C C . GLY A 1 222 ? -9.672 14.203 29.703 1 97.75 222 GLY A C 1
ATOM 1627 O O . GLY A 1 222 ? -10.703 14.664 29.188 1 97.75 222 GLY A O 1
ATOM 1628 N N . ALA A 1 223 ? -8.992 14.789 30.719 1 95.31 223 ALA A N 1
ATOM 1629 C CA . ALA A 1 223 ? -9.414 16.078 31.297 1 95.31 223 ALA A CA 1
ATOM 1630 C C . ALA A 1 223 ? -9.438 17.172 30.234 1 95.31 223 ALA A C 1
ATOM 1632 O O . ALA A 1 223 ? -8.547 17.234 29.391 1 95.31 223 ALA A O 1
ATOM 1633 N N . GLY A 1 224 ? -10.531 18.016 30.281 1 96.38 224 GLY A N 1
ATOM 1634 C CA . GLY A 1 224 ? -10.672 19.109 29.344 1 96.38 224 GLY A CA 1
ATOM 1635 C C . GLY A 1 224 ? -11.133 18.656 27.969 1 96.38 224 GLY A C 1
ATOM 1636 O O . GLY A 1 224 ? -11.336 19.484 27.078 1 96.38 224 GLY A O 1
ATOM 1637 N N . GLY A 1 225 ? -11.242 17.312 27.781 1 97.88 225 GLY A N 1
ATOM 1638 C CA . GLY A 1 225 ? -11.758 16.812 26.516 1 97.88 225 GLY A CA 1
ATOM 1639 C C . GLY A 1 225 ? -10.664 16.375 25.547 1 97.88 225 GLY A C 1
ATOM 1640 O O . GLY A 1 225 ? -10.93 16.125 24.375 1 97.88 225 GLY A O 1
ATOM 1641 N N . ILE A 1 226 ? -9.438 16.266 26.062 1 98.56 226 ILE A N 1
ATOM 1642 C CA . ILE A 1 226 ? -8.328 15.852 25.219 1 98.56 226 ILE A CA 1
ATOM 1643 C C . ILE A 1 226 ? -8.555 14.422 24.734 1 98.56 226 ILE A C 1
ATOM 1645 O O . ILE A 1 226 ? -8.891 13.539 25.516 1 98.56 226 ILE A O 1
ATOM 1649 N N . ILE A 1 227 ? -8.43 14.18 23.469 1 98.75 227 ILE A N 1
ATOM 1650 C CA . ILE A 1 227 ? -8.727 12.891 22.844 1 98.75 227 ILE A CA 1
ATOM 1651 C C . ILE A 1 227 ? -7.48 12.008 22.875 1 98.75 227 ILE A C 1
ATOM 1653 O O . ILE A 1 227 ? -6.391 12.445 22.5 1 98.75 227 ILE A O 1
ATOM 1657 N N . SER A 1 228 ? -7.656 10.789 23.297 1 98.69 228 SER A N 1
ATOM 1658 C CA . SER A 1 228 ? -6.543 9.852 23.422 1 98.69 228 SER A CA 1
ATOM 1659 C C . SER A 1 228 ? -6.078 9.359 22.047 1 98.69 228 SER A C 1
ATOM 1661 O O . SER A 1 228 ? -6.898 9.125 21.156 1 98.69 228 SER A O 1
ATOM 1663 N N . GLN A 1 229 ? -4.801 9.172 21.953 1 98.31 229 GLN A N 1
ATOM 1664 C CA . GLN A 1 229 ? -4.211 8.57 20.766 1 98.31 229 GLN A CA 1
ATOM 1665 C C . GLN A 1 229 ? -4.473 7.07 20.719 1 98.31 229 GLN A C 1
ATOM 1667 O O . GLN A 1 229 ? -4.34 6.445 19.656 1 98.31 229 GLN A O 1
ATOM 1672 N N . ARG A 1 230 ? -4.832 6.461 21.781 1 97.5 230 ARG A N 1
ATOM 1673 C CA . ARG A 1 230 ? -5 5.016 21.891 1 97.5 230 ARG A CA 1
ATOM 1674 C C . ARG A 1 230 ? -6.469 4.648 22.078 1 97.5 230 ARG A C 1
ATOM 1676 O O . ARG A 1 230 ? -7.223 5.387 22.719 1 97.5 230 ARG A O 1
ATOM 1683 N N . MET A 1 231 ? -6.812 3.455 21.609 1 95.88 231 MET A N 1
ATOM 1684 C CA . MET A 1 231 ? -8.18 2.957 21.75 1 95.88 231 MET A CA 1
ATOM 1685 C C . MET A 1 231 ? -8.445 2.482 23.172 1 95.88 231 MET A C 1
ATOM 1687 O O . MET A 1 231 ? -9.555 2.621 23.672 1 95.88 231 MET A O 1
ATOM 1691 N N . ASP A 1 232 ? -7.426 1.949 23.828 1 95.94 232 ASP A N 1
ATOM 1692 C CA . ASP A 1 232 ? -7.695 1.129 25 1 95.94 232 ASP A CA 1
ATOM 1693 C C . ASP A 1 232 ? -7.203 1.817 26.281 1 95.94 232 ASP A C 1
ATOM 1695 O O . ASP A 1 232 ? -7.445 1.334 27.391 1 95.94 232 ASP A O 1
ATOM 1699 N N . ARG A 1 233 ? -6.539 2.963 26.156 1 97.19 233 ARG A N 1
ATOM 1700 C CA . ARG A 1 233 ? -6.016 3.695 27.297 1 97.19 233 ARG A CA 1
ATOM 1701 C C . ARG A 1 233 ? -5.852 5.176 26.984 1 97.19 233 ARG A C 1
ATOM 1703 O O . ARG A 1 233 ? -5.926 5.574 25.812 1 97.19 233 ARG A O 1
ATOM 1710 N N . LEU A 1 234 ? -5.641 5.945 28.016 1 98.19 234 LEU A N 1
ATOM 1711 C CA . LEU A 1 234 ? -5.391 7.371 27.828 1 98.19 234 LEU A CA 1
ATOM 1712 C C . LEU A 1 234 ? -3.9 7.645 27.656 1 98.19 234 LEU A C 1
ATOM 1714 O O . LEU A 1 234 ? -3.121 7.504 28.609 1 98.19 234 LEU A O 1
ATOM 1718 N N . GLN A 1 235 ? -3.588 8.047 26.438 1 98.5 235 GLN A N 1
ATOM 1719 C CA . GLN A 1 235 ? -2.207 8.328 26.062 1 98.5 235 GLN A CA 1
ATOM 1720 C C . GLN A 1 235 ? -2.145 9.375 24.953 1 98.5 2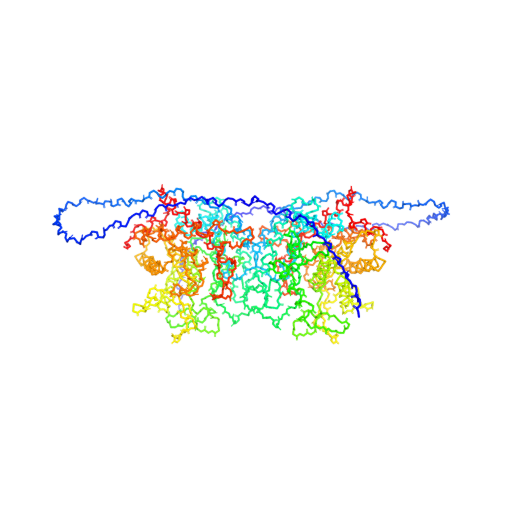35 GLN A C 1
ATOM 1722 O O . GLN A 1 235 ? -2.982 9.383 24.047 1 98.5 235 GLN A O 1
ATOM 1727 N N . TYR A 1 236 ? -1.108 10.266 24.984 1 98.75 236 TYR A N 1
ATOM 1728 C CA . TYR A 1 236 ? -0.969 11.383 24.062 1 98.75 236 TYR A CA 1
ATOM 1729 C C . TYR A 1 236 ? 0.365 11.32 23.328 1 98.75 236 TYR A C 1
ATOM 1731 O O . TYR A 1 236 ? 1.418 11.18 23.953 1 98.75 236 TYR A O 1
ATOM 1739 N N . TRP A 1 237 ? 0.306 11.406 22.016 1 98.75 237 TRP A N 1
ATOM 1740 C CA . TRP A 1 237 ? 1.491 11.258 21.172 1 98.75 237 TRP A CA 1
ATOM 1741 C C . TRP A 1 237 ? 1.741 12.516 20.344 1 98.75 237 TRP A C 1
ATOM 1743 O O . TRP A 1 237 ? 0.797 13.156 19.891 1 98.75 237 TRP A O 1
ATOM 1753 N N . ALA A 1 238 ? 2.996 12.812 20.141 1 98.75 238 ALA A N 1
ATOM 1754 C CA . ALA A 1 238 ? 3.361 13.93 19.281 1 98.75 238 ALA A CA 1
ATOM 1755 C C . ALA A 1 238 ? 2.793 13.742 17.875 1 98.75 238 ALA A C 1
ATOM 1757 O O . ALA A 1 238 ? 2.457 14.719 17.188 1 98.75 238 ALA A O 1
ATOM 1758 N N . ASP A 1 239 ? 2.586 12.492 17.422 1 98.25 239 ASP A N 1
ATOM 1759 C CA . ASP A 1 239 ? 2.061 12.141 16.109 1 98.25 239 ASP A CA 1
ATOM 1760 C C . ASP A 1 239 ? 0.683 12.758 15.883 1 98.25 239 ASP A C 1
ATOM 1762 O O . ASP A 1 239 ? 0.334 13.117 14.758 1 98.25 239 ASP A O 1
ATOM 1766 N N . THR A 1 240 ? -0.001 12.922 16.938 1 98.5 240 THR A N 1
ATOM 1767 C CA . THR A 1 240 ? -1.414 13.281 16.891 1 98.5 240 THR A CA 1
ATOM 1768 C C . THR A 1 240 ? -1.598 14.68 16.297 1 98.5 240 THR A C 1
ATOM 1770 O O . THR A 1 240 ? -2.617 14.961 15.664 1 98.5 240 THR A O 1
ATOM 1773 N N . PHE A 1 241 ? -0.619 15.539 16.406 1 98.88 241 PHE A N 1
ATOM 1774 C CA . PHE A 1 241 ? -0.705 16.891 15.875 1 98.88 241 PHE A CA 1
ATOM 1775 C C . PHE A 1 241 ? -1.003 16.859 14.383 1 98.88 241 PHE A C 1
ATOM 1777 O O . PHE A 1 241 ? -1.688 17.75 13.859 1 98.88 241 PHE A O 1
ATOM 1784 N N . TYR A 1 242 ? -0.533 15.836 13.734 1 98.81 242 TYR A N 1
ATOM 1785 C CA . TYR A 1 242 ? -0.662 15.766 12.281 1 98.81 242 TYR A CA 1
ATOM 1786 C C . TYR A 1 242 ? -1.768 14.797 11.875 1 98.81 242 TYR A C 1
ATOM 1788 O O . TYR A 1 242 ? -2.385 14.953 10.82 1 98.81 242 TYR A O 1
ATOM 1796 N N . MET A 1 243 ? -2 13.797 12.703 1 98.69 243 MET A N 1
ATOM 1797 C CA . MET A 1 243 ? -2.926 12.727 12.328 1 98.69 243 MET A CA 1
ATOM 1798 C C . MET A 1 243 ? -4.371 13.188 12.484 1 98.69 243 MET A C 1
ATOM 1800 O O . MET A 1 243 ? -5.188 12.992 11.578 1 98.69 243 MET A O 1
ATOM 1804 N N . SER A 1 244 ? -4.719 13.859 13.539 1 98.56 244 SER A N 1
ATOM 1805 C CA . SER A 1 244 ? -6.137 14.047 13.828 1 98.56 244 SER A CA 1
ATOM 1806 C C . SER A 1 244 ? -6.527 15.516 13.781 1 98.56 244 SER A C 1
ATOM 1808 O O . SER A 1 244 ? -7.629 15.859 13.352 1 98.56 244 SER A O 1
ATOM 1810 N N . GLN A 1 245 ? -5.719 16.438 14.258 1 98.69 245 GLN A N 1
ATOM 1811 C CA . GLN A 1 245 ? -6.125 17.828 14.391 1 98.69 245 GLN A CA 1
ATOM 1812 C C . GLN A 1 245 ? -6.398 18.453 13.023 1 98.69 245 GLN A C 1
ATOM 1814 O O . GLN A 1 245 ? -7.422 19.109 12.828 1 98.69 245 GLN A O 1
ATOM 1819 N N . PRO A 1 246 ? -5.488 18.188 12.023 1 98.81 246 PRO A N 1
ATOM 1820 C CA . PRO A 1 246 ? -5.848 18.656 10.688 1 98.81 246 PRO A CA 1
ATOM 1821 C C . PRO A 1 246 ? -7.113 18 10.141 1 98.81 246 PRO A C 1
ATOM 1823 O O . PRO A 1 246 ? -7.855 18.625 9.375 1 98.81 246 PRO A O 1
ATOM 1826 N N . ALA A 1 247 ? -7.328 16.766 10.547 1 98.88 247 ALA A N 1
ATOM 1827 C CA . ALA A 1 247 ? -8.539 16.062 10.125 1 98.88 247 ALA A CA 1
ATOM 1828 C C . ALA A 1 247 ? -9.789 16.766 10.672 1 98.88 247 ALA A C 1
ATOM 1830 O O . ALA A 1 247 ? -10.766 16.953 9.945 1 98.88 247 ALA A O 1
ATOM 1831 N N . LEU A 1 248 ? -9.758 17.141 11.945 1 98.88 248 LEU A N 1
ATOM 1832 C CA . LEU A 1 248 ? -10.852 17.906 12.531 1 98.88 248 LEU A CA 1
ATOM 1833 C C . LEU A 1 248 ? -11.039 19.219 11.789 1 98.88 248 LEU A C 1
ATOM 1835 O O . LEU A 1 248 ? -12.172 19.594 11.461 1 98.88 248 LEU A O 1
ATOM 1839 N N . ALA A 1 249 ? -9.961 19.906 11.539 1 98.94 249 ALA A N 1
ATOM 1840 C CA . ALA A 1 249 ? -10.023 21.188 10.836 1 98.94 249 ALA A CA 1
ATOM 1841 C C . ALA A 1 249 ? -10.641 21.016 9.453 1 98.94 249 ALA A C 1
ATOM 1843 O O . ALA A 1 249 ? -11.484 21.812 9.039 1 98.94 249 ALA A O 1
ATOM 1844 N N . ALA A 1 250 ? -10.219 19.953 8.75 1 98.81 250 ALA A N 1
ATOM 1845 C CA . ALA A 1 250 ? -10.766 19.688 7.426 1 98.81 250 ALA A CA 1
ATOM 1846 C C . ALA A 1 250 ? -12.266 19.406 7.496 1 98.81 250 ALA A C 1
ATOM 1848 O O . ALA A 1 250 ? -13.031 19.922 6.676 1 98.81 250 ALA A O 1
ATOM 1849 N N . PHE A 1 251 ? -12.625 18.594 8.43 1 98.88 251 PHE A N 1
ATOM 1850 C CA . PHE A 1 251 ? -14.047 18.297 8.562 1 98.88 251 PHE A CA 1
ATOM 1851 C C . PHE A 1 251 ? -14.852 19.578 8.789 1 98.88 251 PHE A C 1
ATOM 1853 O O . PHE A 1 251 ? -15.875 19.781 8.141 1 98.88 251 PHE A O 1
ATOM 1860 N N . GLY A 1 252 ? -14.414 20.391 9.742 1 98.75 252 GLY A N 1
ATOM 1861 C CA . GLY A 1 252 ? -15.078 21.656 9.992 1 98.75 252 GLY A CA 1
ATOM 1862 C C . GLY A 1 252 ? -15.148 22.547 8.766 1 98.75 252 GLY A C 1
ATOM 1863 O O . GLY A 1 252 ? -16.188 23.172 8.5 1 98.75 252 GLY A O 1
ATOM 1864 N N . LEU A 1 253 ? -14.055 22.625 8.023 1 98.31 253 LEU A N 1
ATOM 1865 C CA . LEU A 1 253 ? -13.969 23.469 6.844 1 98.31 253 LEU A CA 1
ATOM 1866 C C . LEU A 1 253 ? -14.93 23 5.758 1 98.31 253 LEU A C 1
ATOM 1868 O O . LEU A 1 253 ? -15.766 23.766 5.281 1 98.31 253 LEU A O 1
ATOM 1872 N N . TYR A 1 254 ? -14.914 21.672 5.438 1 98 254 TYR A N 1
ATOM 1873 C CA . TYR A 1 254 ? -15.672 21.141 4.312 1 98 254 TYR A CA 1
ATOM 1874 C C . TYR A 1 254 ? -17.156 21.047 4.645 1 98 254 TYR A C 1
ATOM 1876 O O . TYR A 1 254 ? -18 20.938 3.748 1 98 254 TYR A O 1
ATOM 1884 N N . THR A 1 255 ? -17.516 21.047 5.91 1 98.12 255 THR A N 1
ATOM 1885 C CA . THR A 1 255 ? -18.922 20.984 6.293 1 98.12 255 THR A CA 1
ATOM 1886 C C . THR A 1 255 ? -19.391 22.312 6.859 1 98.12 255 THR A C 1
ATOM 1888 O O . THR A 1 255 ? -20.484 22.406 7.426 1 98.12 255 THR A O 1
ATOM 1891 N N . ARG A 1 256 ? -18.531 23.312 6.848 1 96.56 256 ARG A N 1
ATOM 1892 C CA . ARG A 1 256 ? -18.812 24.656 7.363 1 96.56 256 ARG A CA 1
ATOM 1893 C C . ARG A 1 256 ? -19.312 24.594 8.805 1 96.56 256 ARG A C 1
ATOM 1895 O O . ARG A 1 256 ? -20.344 25.172 9.133 1 96.56 256 ARG A O 1
ATOM 1902 N N . ASN A 1 257 ? -18.656 23.828 9.57 1 97.75 257 ASN A N 1
ATOM 1903 C CA . ASN A 1 257 ? -18.953 23.641 10.984 1 97.75 257 ASN A CA 1
ATOM 1904 C C . ASN A 1 257 ? -17.953 24.359 11.875 1 97.75 257 ASN A C 1
ATOM 1906 O O . ASN A 1 257 ? -16.891 23.828 12.172 1 97.75 257 ASN A O 1
ATOM 1910 N N . ALA A 1 258 ? -18.281 25.516 12.383 1 96.56 258 ALA A N 1
ATOM 1911 C CA . ALA A 1 258 ? -17.391 26.375 13.148 1 96.56 258 ALA A CA 1
ATOM 1912 C C . ALA A 1 258 ? -16.969 25.703 14.453 1 96.56 258 ALA A C 1
ATOM 1914 O O . ALA A 1 258 ? -15.844 25.891 14.922 1 96.56 258 ALA A O 1
ATOM 1915 N N . ASP A 1 259 ? -17.875 24.922 15.055 1 97.88 259 ASP A N 1
ATOM 1916 C CA . ASP A 1 259 ? -17.562 24.25 16.312 1 97.88 259 ASP A CA 1
ATOM 1917 C C . ASP A 1 259 ? -16.438 23.234 16.125 1 97.88 259 ASP A C 1
ATOM 1919 O O . ASP A 1 259 ? -15.562 23.094 16.984 1 97.88 259 ASP A O 1
ATOM 1923 N N . VAL A 1 260 ? -16.484 22.5 15.039 1 98.56 260 VAL A N 1
ATOM 1924 C CA . VAL A 1 260 ? -15.469 21.484 14.773 1 98.56 260 VAL A CA 1
ATOM 1925 C C . VAL A 1 260 ? -14.133 22.156 14.438 1 98.56 260 VAL A C 1
ATOM 1927 O O . VAL A 1 260 ? -13.07 21.656 14.812 1 98.56 260 VAL A O 1
ATOM 1930 N N . LEU A 1 261 ? -14.133 23.281 13.719 1 98.19 261 LEU A N 1
ATOM 1931 C CA . LEU A 1 261 ? -12.922 24.062 13.492 1 98.19 261 LEU A CA 1
ATOM 1932 C C . LEU A 1 261 ? -12.297 24.5 14.82 1 98.19 261 LEU A C 1
ATOM 1934 O O . LEU A 1 261 ? -11.086 24.359 15.016 1 98.19 261 LEU A O 1
ATOM 1938 N N . ASP A 1 262 ? -13.18 24.953 15.672 1 98.25 262 ASP A N 1
ATOM 1939 C CA . ASP A 1 262 ? -12.711 25.359 17 1 98.25 262 ASP A CA 1
ATOM 1940 C C . ASP A 1 262 ? -12.117 24.188 17.766 1 98.25 262 ASP A C 1
ATOM 1942 O O . ASP A 1 262 ? -11.125 24.344 18.484 1 98.25 262 ASP A O 1
ATOM 1946 N N . GLU A 1 263 ? -12.742 23.047 17.625 1 98.62 263 GLU A N 1
ATOM 1947 C CA . GLU A 1 263 ? -12.25 21.844 18.297 1 98.62 263 GLU A CA 1
ATOM 1948 C C . GLU A 1 263 ? -10.852 21.484 17.812 1 98.62 263 GLU A C 1
ATOM 1950 O O . GLU A 1 263 ? -10.031 20.984 18.594 1 98.62 263 GLU A O 1
ATOM 1955 N N . SER A 1 264 ? -10.594 21.641 16.547 1 98.88 264 SER A N 1
ATOM 1956 C CA . SER A 1 264 ? -9.266 21.344 16.031 1 98.88 264 SER A CA 1
ATOM 1957 C C . SER A 1 264 ? -8.203 22.188 16.734 1 98.88 264 SER A C 1
ATOM 1959 O O . SER A 1 264 ? -7.164 21.672 17.141 1 98.88 264 SER A O 1
ATOM 1961 N N . TYR A 1 265 ? -8.445 23.484 16.938 1 98.81 265 TYR A N 1
ATOM 1962 C CA . TYR A 1 265 ? -7.562 24.375 17.672 1 98.81 265 TYR A CA 1
ATOM 1963 C C . TYR A 1 265 ? -7.434 23.938 19.125 1 98.81 265 TYR A C 1
ATOM 1965 O O . TYR A 1 265 ? -6.328 23.906 19.672 1 98.81 265 TYR A O 1
ATOM 1973 N N . THR A 1 266 ? -8.562 23.656 19.734 1 98.88 266 THR A N 1
ATOM 1974 C CA . THR A 1 266 ? -8.578 23.281 21.141 1 98.88 266 THR A CA 1
ATOM 1975 C C . THR A 1 266 ? -7.719 22.047 21.375 1 98.88 266 THR A C 1
ATOM 1977 O O . THR A 1 266 ? -6.969 21.969 22.344 1 98.88 266 THR A O 1
ATOM 1980 N N . GLN A 1 267 ? -7.824 21.062 20.5 1 98.88 267 GLN A N 1
ATOM 1981 C CA . GLN A 1 267 ? -7.031 19.844 20.641 1 98.88 267 GLN A CA 1
ATOM 1982 C C . GLN A 1 267 ? -5.539 20.141 20.5 1 98.88 267 GLN A C 1
ATOM 1984 O O . GLN A 1 267 ? -4.715 19.547 21.203 1 98.88 267 GLN A O 1
ATOM 1989 N N . VAL A 1 268 ? -5.152 21.062 19.578 1 98.94 268 VAL A N 1
ATOM 1990 C CA . VAL A 1 268 ? -3.75 21.453 19.484 1 98.94 268 VAL A CA 1
ATOM 1991 C C . VAL A 1 268 ? -3.275 22.016 20.828 1 98.94 268 VAL A C 1
ATOM 1993 O O . VAL A 1 268 ? -2.232 21.609 21.344 1 98.94 268 VAL A O 1
ATOM 1996 N N . LYS A 1 269 ? -4.043 22.906 21.391 1 98.88 269 LYS A N 1
ATOM 1997 C CA . LYS A 1 269 ? -3.697 23.562 22.641 1 98.88 269 LYS A CA 1
ATOM 1998 C C . LYS A 1 269 ? -3.559 22.547 23.766 1 98.88 269 LYS A C 1
ATOM 2000 O O . LYS A 1 269 ? -2.611 22.609 24.562 1 98.88 269 LYS A O 1
ATOM 2005 N N . LEU A 1 270 ? -4.488 21.641 23.859 1 98.81 270 LEU A N 1
ATOM 2006 C CA . LEU A 1 270 ? -4.453 20.625 24.906 1 98.81 270 LEU A CA 1
ATOM 2007 C C . LEU A 1 270 ? -3.219 19.75 24.766 1 98.81 270 LEU A C 1
ATOM 2009 O O . LEU A 1 270 ? -2.562 19.422 25.75 1 98.81 270 LEU A O 1
ATOM 2013 N N . TYR A 1 271 ? -2.9 19.344 23.531 1 98.88 271 TYR A N 1
ATOM 2014 C CA . TYR A 1 271 ? -1.733 18.5 23.312 1 98.88 271 TYR A CA 1
ATOM 2015 C C . TYR A 1 271 ? -0.445 19.25 23.609 1 98.88 271 TYR A C 1
ATOM 2017 O O . TYR A 1 271 ? 0.501 18.688 24.156 1 98.88 271 TYR A O 1
ATOM 2025 N N . LEU A 1 272 ? -0.344 20.547 23.234 1 98.88 272 LEU A N 1
ATOM 2026 C CA . LEU A 1 272 ? 0.819 21.344 23.578 1 98.88 272 LEU A CA 1
ATOM 2027 C C . LEU A 1 272 ? 1.005 21.391 25.094 1 98.88 272 LEU A C 1
ATOM 2029 O O . LEU A 1 272 ? 2.121 21.234 25.594 1 98.88 272 LEU A O 1
ATOM 2033 N N . ASN A 1 273 ? -0.049 21.562 25.797 1 98.31 273 ASN A N 1
ATOM 2034 C CA . ASN A 1 273 ? 0.009 21.625 27.266 1 98.31 273 ASN A CA 1
ATOM 2035 C C . ASN A 1 273 ? 0.534 20.328 27.859 1 98.31 273 ASN A C 1
ATOM 2037 O O . ASN A 1 273 ? 1.131 20.344 28.938 1 98.31 273 ASN A O 1
ATOM 2041 N N . ARG A 1 274 ? 0.315 19.234 27.188 1 98.31 274 ARG A N 1
ATOM 2042 C CA . ARG A 1 274 ? 0.708 17.938 27.719 1 98.31 274 ARG A CA 1
ATOM 2043 C C . ARG A 1 274 ? 2.129 17.578 27.297 1 98.31 274 ARG A C 1
ATOM 2045 O O . ARG A 1 274 ? 2.852 16.906 28.031 1 98.31 274 ARG A O 1
ATOM 2052 N N . LEU A 1 275 ? 2.533 18.047 26.094 1 98.81 275 LEU A N 1
ATOM 2053 C CA . LEU A 1 275 ? 3.719 17.422 25.516 1 98.81 275 LEU A CA 1
ATOM 2054 C C . LEU A 1 275 ? 4.867 18.422 25.422 1 98.81 275 LEU A C 1
ATOM 2056 O O . LEU A 1 275 ? 6.027 18.031 25.281 1 98.81 275 LEU A O 1
ATOM 2060 N N . LEU A 1 276 ? 4.582 19.75 25.453 1 98.81 276 LEU A N 1
ATOM 2061 C CA . LEU A 1 276 ? 5.625 20.766 25.312 1 98.81 276 LEU A CA 1
ATOM 2062 C C . LEU A 1 276 ? 6.445 20.891 26.594 1 98.81 276 LEU A C 1
ATOM 2064 O O . LEU A 1 276 ? 5.887 21.031 27.688 1 98.81 276 LEU A O 1
ATOM 2068 N N . TYR A 1 277 ? 7.746 20.812 26.484 1 98.69 277 TYR A N 1
ATOM 2069 C CA . TYR A 1 277 ? 8.625 21.031 27.625 1 98.69 277 TYR A CA 1
ATOM 2070 C C . TYR A 1 277 ? 8.688 22.516 27.984 1 98.69 277 TYR A C 1
ATOM 2072 O O . TYR A 1 277 ? 8.977 23.344 27.125 1 98.69 277 TYR A O 1
ATOM 2080 N N . PRO A 1 278 ? 8.477 22.812 29.188 1 97.75 278 PRO A N 1
ATOM 2081 C CA . PRO A 1 278 ? 8.453 24.219 29.609 1 97.75 278 PRO A CA 1
ATOM 2082 C C . PRO A 1 278 ? 9.852 24.812 29.766 1 97.75 278 PRO A C 1
ATOM 2084 O O . PRO A 1 278 ? 10.844 24.094 29.625 1 97.75 278 PRO A O 1
ATOM 2087 N N . ALA A 1 279 ? 9.773 26.094 29.984 1 96.69 279 ALA A N 1
ATOM 2088 C CA . ALA A 1 279 ? 11.031 26.781 30.297 1 96.69 279 ALA A CA 1
ATOM 2089 C C . ALA A 1 279 ? 11.75 26.094 31.469 1 96.69 279 ALA A C 1
ATOM 2091 O O . ALA A 1 279 ? 11.109 25.656 32.438 1 96.69 279 ALA A O 1
ATOM 2092 N N . GLY A 1 280 ? 13.039 25.922 31.359 1 96.06 280 GLY A N 1
ATOM 2093 C CA . GLY A 1 280 ? 13.836 25.312 32.406 1 96.06 280 GLY A CA 1
ATOM 2094 C C . GLY A 1 280 ? 14.062 23.828 32.188 1 96.06 280 GLY A C 1
ATOM 2095 O O . GLY A 1 280 ? 14.664 23.156 33.031 1 96.06 280 GLY A O 1
ATOM 2096 N N . SER A 1 281 ? 13.648 23.281 31.062 1 97.19 281 SER A N 1
ATOM 2097 C CA . SER A 1 281 ? 13.797 21.859 30.766 1 97.19 281 SER A CA 1
ATOM 2098 C C . SER A 1 281 ? 15.102 21.578 30.016 1 97.19 281 SER A C 1
ATOM 2100 O O . SER A 1 281 ? 15.172 20.656 29.219 1 97.19 281 SER A O 1
ATOM 2102 N N . GLY A 1 282 ? 16.047 22.5 30.188 1 96.25 282 GLY A N 1
ATOM 2103 C CA . GLY A 1 282 ? 17.328 22.297 29.531 1 96.25 282 GLY A CA 1
ATOM 2104 C C . GLY A 1 282 ? 17.234 22.297 28.016 1 96.25 282 GLY A C 1
ATOM 2105 O O . GLY A 1 282 ? 16.641 23.188 27.422 1 96.25 282 GLY A O 1
ATOM 2106 N N . SER A 1 283 ? 17.828 21.266 27.406 1 95.38 283 SER A N 1
ATOM 2107 C CA . SER A 1 283 ? 17.906 21.188 25.953 1 95.38 283 SER A CA 1
ATOM 2108 C C . SER A 1 283 ? 16.547 20.859 25.344 1 95.38 283 SER A C 1
ATOM 2110 O O . SER A 1 283 ? 16.359 21 24.141 1 95.38 283 SER A O 1
ATOM 2112 N N . LYS A 1 284 ? 15.648 20.484 26.156 1 97.94 284 LYS A N 1
ATOM 2113 C CA . LYS A 1 284 ? 14.336 20.078 25.641 1 97.94 284 LYS A CA 1
ATOM 2114 C C . LYS A 1 284 ? 13.383 21.266 25.609 1 97.94 284 LYS A C 1
ATOM 2116 O O . LYS A 1 284 ? 12.297 21.188 25.016 1 97.94 284 LYS A O 1
ATOM 2121 N N . THR A 1 285 ? 13.773 22.406 26.219 1 98.31 285 THR A N 1
ATOM 2122 C CA . THR A 1 285 ? 12.898 23.562 26.359 1 98.31 285 THR A CA 1
ATOM 2123 C C . THR A 1 285 ? 12.32 23.953 25 1 98.31 285 THR A C 1
ATOM 2125 O O . THR A 1 285 ? 13.07 24.156 24.031 1 98.31 285 THR A O 1
ATOM 2128 N N . GLY A 1 286 ? 11.023 24 24.938 1 98.56 286 GLY A N 1
ATOM 2129 C CA . GLY A 1 286 ? 10.336 24.469 23.734 1 98.56 286 GLY A CA 1
ATOM 2130 C C . GLY A 1 286 ? 10.125 23.375 22.703 1 98.56 286 GLY A C 1
ATOM 2131 O O . GLY A 1 286 ? 9.648 23.641 21.594 1 98.56 286 GLY A O 1
ATOM 2132 N N . LEU A 1 287 ? 10.547 22.156 23.062 1 98.88 287 LEU A N 1
ATOM 2133 C CA . LEU A 1 287 ? 10.359 21.016 22.156 1 98.88 287 LEU A CA 1
ATOM 2134 C C . LEU A 1 287 ? 9.258 20.094 22.656 1 98.88 287 LEU A C 1
ATOM 2136 O O . LEU A 1 287 ? 8.844 20.203 23.812 1 98.88 287 LEU A O 1
ATOM 2140 N N . LEU A 1 288 ? 8.742 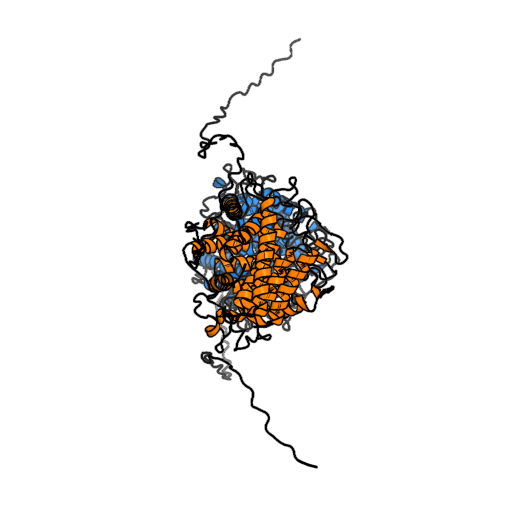19.203 21.766 1 98.88 288 LEU A N 1
ATOM 2141 C CA . LEU A 1 288 ? 7.672 18.266 22.109 1 98.88 288 LEU A CA 1
ATOM 2142 C C . LEU A 1 288 ? 8.242 16.922 22.562 1 98.88 288 LEU A C 1
ATOM 2144 O O . LEU A 1 288 ? 9.031 16.312 21.859 1 98.88 288 LEU A O 1
ATOM 2148 N N . GLY A 1 289 ? 7.816 16.562 23.812 1 98.75 289 GLY A N 1
ATOM 2149 C CA . GLY A 1 289 ? 8 15.148 24.125 1 98.75 289 GLY A CA 1
ATOM 2150 C C . GLY A 1 289 ? 7.191 14.227 23.234 1 98.75 289 GLY A C 1
ATOM 2151 O O . GLY A 1 289 ? 6.238 14.664 22.594 1 98.75 289 GLY A O 1
ATOM 2152 N N . HIS A 1 290 ? 7.504 12.914 23.266 1 98.31 290 HIS A N 1
ATOM 2153 C CA . HIS A 1 290 ? 6.945 12.008 22.281 1 98.31 290 HIS A CA 1
ATOM 2154 C C . HIS A 1 290 ? 5.641 11.391 22.766 1 98.31 290 HIS A C 1
ATOM 2156 O O . HIS A 1 290 ? 4.602 11.523 22.125 1 98.31 290 HIS A O 1
ATOM 2162 N N . ILE A 1 291 ? 5.688 10.664 23.875 1 98.62 291 ILE A N 1
ATOM 2163 C CA . ILE A 1 291 ? 4.516 9.93 24.344 1 98.62 291 ILE A CA 1
ATOM 2164 C C . ILE A 1 291 ? 4.34 10.148 25.859 1 98.62 291 ILE A C 1
ATOM 2166 O O . ILE A 1 291 ? 5.254 9.883 26.641 1 98.62 291 ILE A O 1
ATOM 2170 N N . ARG A 1 292 ? 3.139 10.562 26.203 1 98.69 292 ARG A N 1
ATOM 2171 C CA . ARG A 1 292 ? 2.836 10.828 27.594 1 98.69 292 ARG A CA 1
ATOM 2172 C C . ARG A 1 292 ? 1.51 10.188 28 1 98.69 292 ARG A C 1
ATOM 2174 O O . ARG A 1 292 ? 0.541 10.227 27.234 1 98.69 292 ARG A O 1
ATOM 2181 N N . ASN A 1 293 ? 1.467 9.602 29.25 1 98.38 293 ASN A N 1
ATOM 2182 C CA . ASN A 1 293 ? 0.226 9.086 29.812 1 98.38 293 ASN A CA 1
ATOM 2183 C C . ASN A 1 293 ? -0.62 10.203 30.422 1 98.38 293 ASN A C 1
ATOM 2185 O O . ASN A 1 293 ? -0.112 11.289 30.703 1 98.38 293 ASN A O 1
ATOM 2189 N N . ASP A 1 294 ? -1.829 9.93 30.609 1 97.81 294 ASP A N 1
ATOM 2190 C CA . ASP A 1 294 ? -2.752 10.906 31.172 1 97.81 294 ASP A CA 1
ATOM 2191 C C . ASP A 1 294 ? -2.344 11.289 32.594 1 97.81 294 ASP A C 1
ATOM 2193 O O . ASP A 1 294 ? -2.611 12.398 33.031 1 97.81 294 ASP A O 1
ATOM 2197 N N . ASP A 1 295 ? -1.731 10.367 33.312 1 97.19 295 ASP A N 1
ATOM 2198 C CA . ASP A 1 295 ? -1.354 10.641 34.688 1 97.19 295 ASP A CA 1
ATOM 2199 C C . ASP A 1 295 ? -0.095 11.5 34.75 1 97.19 295 ASP A C 1
ATOM 2201 O O . ASP A 1 295 ? 0.401 11.805 35.844 1 97.19 295 ASP A O 1
ATOM 2205 N N . GLY A 1 296 ? 0.469 11.758 33.656 1 96.62 296 GLY A N 1
ATOM 2206 C CA . GLY A 1 296 ? 1.612 12.656 33.594 1 96.62 296 GLY A CA 1
ATOM 2207 C C . GLY A 1 296 ? 2.928 11.93 33.375 1 96.62 296 GLY A C 1
ATOM 2208 O O . GLY A 1 296 ? 3.928 12.555 33 1 96.62 296 GLY A O 1
ATOM 2209 N N . SER A 1 297 ? 2.986 10.617 33.562 1 98.19 297 SER A N 1
ATOM 2210 C CA . SER A 1 297 ? 4.215 9.859 33.344 1 98.19 297 SER A CA 1
ATOM 2211 C C . SER A 1 297 ? 4.539 9.742 31.875 1 98.19 297 SER A C 1
ATOM 2213 O O . SER A 1 297 ? 3.637 9.695 31.031 1 98.19 297 SER A O 1
ATOM 2215 N N . TRP A 1 298 ? 5.801 9.711 31.578 1 98.12 298 TRP A N 1
ATOM 2216 C CA . TRP A 1 298 ? 6.25 9.57 30.203 1 98.12 298 TRP A CA 1
ATOM 2217 C C . TRP A 1 298 ? 6.418 8.109 29.812 1 98.12 298 TRP A C 1
ATOM 2219 O O . TRP A 1 298 ? 7.008 7.328 30.578 1 98.12 298 TRP A O 1
ATOM 2229 N N . VAL A 1 299 ? 5.895 7.758 28.719 1 97.81 299 VAL A N 1
ATOM 2230 C CA . VAL A 1 299 ? 6.234 6.484 28.094 1 97.81 299 VAL A CA 1
ATOM 2231 C C . VAL A 1 299 ? 7.531 6.625 27.312 1 97.81 299 VAL A C 1
ATOM 2233 O O . VAL A 1 299 ? 8.422 5.777 27.406 1 97.81 299 VAL A O 1
ATOM 2236 N N . ASP A 1 300 ? 7.684 7.684 26.562 1 97.62 300 ASP A N 1
ATOM 2237 C CA . ASP A 1 300 ? 8.898 8.102 25.875 1 97.62 300 ASP A CA 1
ATOM 2238 C C . ASP A 1 300 ? 9.109 9.609 25.984 1 97.62 300 ASP A C 1
ATOM 2240 O O . ASP A 1 300 ? 8.516 10.383 25.234 1 97.62 300 ASP A O 1
ATOM 2244 N N . PRO A 1 301 ? 9.969 10.047 26.812 1 97.81 301 PRO A N 1
ATOM 2245 C CA . PRO A 1 301 ? 10.195 11.477 27.047 1 97.81 301 PRO A CA 1
ATOM 2246 C C . PRO A 1 301 ? 11.062 12.117 25.969 1 97.81 301 PRO A C 1
ATOM 2248 O O . PRO A 1 301 ? 11.305 13.328 26 1 97.81 301 PRO A O 1
ATOM 2251 N N . ALA A 1 302 ? 11.547 11.32 25.031 1 97.5 302 ALA A N 1
ATOM 2252 C CA . ALA A 1 302 ? 12.516 11.82 24.062 1 97.5 302 ALA A CA 1
ATOM 2253 C C . ALA A 1 302 ? 11.883 12.859 23.125 1 97.5 302 ALA A C 1
ATOM 2255 O O . ALA A 1 302 ? 10.672 12.82 22.891 1 97.5 302 ALA A O 1
ATOM 2256 N N . VAL A 1 303 ? 12.727 13.82 22.672 1 98.44 303 VAL A N 1
ATOM 2257 C CA . VAL A 1 303 ? 12.305 14.805 21.688 1 98.44 303 VAL A CA 1
ATOM 2258 C C . VAL A 1 303 ? 12.633 14.312 20.281 1 98.44 303 VAL A C 1
ATOM 2260 O O . VAL A 1 303 ? 13.594 14.766 19.672 1 98.44 303 VAL A O 1
ATOM 2263 N N . TRP A 1 304 ? 11.719 13.469 19.844 1 98.38 304 TRP A N 1
ATOM 2264 C CA . TRP A 1 304 ? 11.836 12.766 18.562 1 98.38 304 TRP A CA 1
ATOM 2265 C C . TRP A 1 304 ? 11.68 13.734 17.391 1 98.38 304 TRP A C 1
ATOM 2267 O O . TRP A 1 304 ? 10.68 14.453 17.297 1 98.38 304 TRP A O 1
ATOM 2277 N N . VAL A 1 305 ? 12.656 13.812 16.469 1 98.62 305 VAL A N 1
ATOM 2278 C CA . VAL A 1 305 ? 12.688 14.836 15.422 1 98.62 305 VAL A CA 1
ATOM 2279 C C . VAL A 1 305 ? 11.453 14.703 14.531 1 98.62 305 VAL A C 1
ATOM 2281 O O . VAL A 1 305 ? 10.867 15.711 14.117 1 98.62 305 VAL A O 1
ATOM 2284 N N . THR A 1 306 ? 11.062 13.477 14.203 1 98.38 306 THR A N 1
ATOM 2285 C CA . THR A 1 306 ? 9.852 13.297 13.406 1 98.38 306 THR A CA 1
ATOM 2286 C C . THR A 1 306 ? 8.625 13.781 14.172 1 98.38 306 THR A C 1
ATOM 2288 O O . THR A 1 306 ? 7.688 14.32 13.578 1 98.38 306 THR A O 1
ATOM 2291 N N . GLY A 1 307 ? 8.648 13.656 15.477 1 98.56 307 GLY A N 1
ATOM 2292 C CA . GLY A 1 307 ? 7.582 14.203 16.312 1 98.56 307 GLY A CA 1
ATOM 2293 C C . GLY A 1 307 ? 7.48 15.711 16.234 1 98.56 307 GLY A C 1
ATOM 2294 O O . GLY A 1 307 ? 6.379 16.266 16.203 1 98.56 307 GLY A O 1
ATOM 2295 N N . GLN A 1 308 ? 8.648 16.406 16.203 1 98.88 308 GLN A N 1
ATOM 2296 C CA . GLN A 1 308 ? 8.641 17.859 16.016 1 98.88 308 GLN A CA 1
ATOM 2297 C C . GLN A 1 308 ? 8.031 18.234 14.664 1 98.88 308 GLN A C 1
ATOM 2299 O O . GLN A 1 308 ? 7.262 19.188 14.57 1 98.88 308 GLN A O 1
ATOM 2304 N N . GLY A 1 309 ? 8.414 17.391 13.68 1 98.81 309 GLY A N 1
ATOM 2305 C CA . GLY A 1 309 ? 7.871 17.609 12.344 1 98.81 309 GLY A CA 1
ATOM 2306 C C . GLY A 1 309 ? 6.359 17.484 12.289 1 98.81 309 GLY A C 1
ATOM 2307 O O . GLY A 1 309 ? 5.68 18.328 11.711 1 98.81 309 GLY A O 1
ATOM 2308 N N . TRP A 1 310 ? 5.852 16.391 12.922 1 98.81 310 TRP A N 1
ATOM 2309 C CA . TRP A 1 310 ? 4.41 16.188 13.008 1 98.81 310 TRP A CA 1
ATOM 2310 C C . TRP A 1 310 ? 3.73 17.406 13.641 1 98.81 310 TRP A C 1
ATOM 2312 O O . TRP A 1 310 ? 2.711 17.891 13.141 1 98.81 310 TRP A O 1
ATOM 2322 N N . GLY A 1 311 ? 4.336 17.906 14.711 1 98.94 311 GLY A N 1
ATOM 2323 C CA . GLY A 1 311 ? 3.787 19.062 15.391 1 98.94 311 GLY A CA 1
ATOM 2324 C C . GLY A 1 311 ? 3.727 20.297 14.516 1 98.94 311 GLY A C 1
ATOM 2325 O O . GLY A 1 311 ? 2.67 20.922 14.391 1 98.94 311 GLY A O 1
ATOM 2326 N N . ALA A 1 312 ? 4.832 20.625 13.914 1 98.94 312 ALA A N 1
ATOM 2327 C CA . ALA A 1 312 ? 4.938 21.844 13.125 1 98.94 312 ALA A CA 1
ATOM 2328 C C . ALA A 1 312 ? 4.016 21.797 11.906 1 98.94 312 ALA A C 1
ATOM 2330 O O . ALA A 1 312 ? 3.221 22.703 11.688 1 98.94 312 ALA A O 1
ATOM 2331 N N . LEU A 1 313 ? 4.086 20.703 11.195 1 98.94 313 LEU A N 1
ATOM 2332 C CA . LEU A 1 313 ? 3.273 20.562 9.984 1 98.94 313 LEU A CA 1
ATOM 2333 C C . LEU A 1 313 ? 1.79 20.516 10.336 1 98.94 313 LEU A C 1
ATOM 2335 O O . LEU A 1 313 ? 0.963 21.094 9.633 1 98.94 313 LEU A O 1
ATOM 2339 N N . GLY A 1 314 ? 1.479 19.812 11.43 1 98.94 314 GLY A N 1
ATOM 2340 C CA . GLY A 1 314 ? 0.088 19.703 11.844 1 98.94 314 GLY A CA 1
ATOM 2341 C C . GLY A 1 314 ? -0.527 21.047 12.211 1 98.94 314 GLY A C 1
ATOM 2342 O O . GLY A 1 314 ? -1.635 21.359 11.773 1 98.94 314 GLY A O 1
ATOM 2343 N N . MET A 1 315 ? 0.177 21.891 12.977 1 98.94 315 MET A N 1
ATOM 2344 C CA . MET A 1 315 ? -0.33 23.188 13.391 1 98.94 315 MET A CA 1
ATOM 2345 C C . MET A 1 315 ? -0.521 24.109 12.195 1 98.94 315 MET A C 1
ATOM 2347 O O . MET A 1 315 ? -1.49 24.875 12.133 1 98.94 315 MET A O 1
ATOM 2351 N N . LEU A 1 316 ? 0.342 24.016 11.266 1 98.94 316 LEU A N 1
ATOM 2352 C CA . LEU A 1 316 ? 0.229 24.844 10.07 1 98.94 316 LEU A CA 1
ATOM 2353 C C . LEU A 1 316 ? -1 24.469 9.258 1 98.94 316 LEU A C 1
ATOM 2355 O O . LEU A 1 316 ? -1.668 25.328 8.688 1 98.94 316 LEU A O 1
ATOM 2359 N N . ARG A 1 317 ? -1.272 23.156 9.18 1 98.81 317 ARG A N 1
ATOM 2360 C CA . ARG A 1 317 ? -2.451 22.719 8.445 1 98.81 317 ARG A CA 1
ATOM 2361 C C . ARG A 1 317 ? -3.73 23.203 9.117 1 98.81 317 ARG A C 1
ATOM 2363 O O . ARG A 1 317 ? -4.68 23.594 8.438 1 98.81 317 ARG A O 1
ATOM 2370 N N . VAL A 1 318 ? -3.738 23.188 10.438 1 98.94 318 VAL A N 1
ATOM 2371 C CA . VAL A 1 318 ? -4.895 23.703 11.164 1 98.94 318 VAL A CA 1
ATOM 2372 C C . VAL A 1 318 ? -5.035 25.203 10.914 1 98.94 318 VAL A C 1
ATOM 2374 O O . VAL A 1 318 ? -6.129 25.688 10.625 1 98.94 318 VAL A O 1
ATOM 2377 N N . ALA A 1 319 ? -3.928 25.953 10.977 1 98.88 319 ALA A N 1
ATOM 2378 C CA . ALA A 1 319 ? -3.949 27.391 10.727 1 98.88 319 ALA A CA 1
ATOM 2379 C C . ALA A 1 319 ? -4.488 27.703 9.336 1 98.88 319 ALA A C 1
ATOM 2381 O O . ALA A 1 319 ? -5.297 28.609 9.164 1 98.88 319 ALA A O 1
ATOM 2382 N N . ALA A 1 320 ? -4.059 26.938 8.391 1 98.69 320 ALA A N 1
ATOM 2383 C CA . ALA A 1 320 ? -4.477 27.156 7.008 1 98.69 320 ALA A CA 1
ATOM 2384 C C . ALA A 1 320 ? -5.977 26.922 6.844 1 98.69 320 ALA A C 1
ATOM 2386 O O . ALA A 1 320 ? -6.656 27.688 6.152 1 98.69 320 ALA A O 1
ATOM 2387 N N . ALA A 1 321 ? -6.488 25.875 7.457 1 98.56 321 ALA A N 1
ATOM 2388 C CA . ALA A 1 321 ? -7.918 25.594 7.375 1 98.56 321 ALA A CA 1
ATOM 2389 C C . ALA A 1 321 ? -8.734 26.703 8.008 1 98.56 321 ALA A C 1
ATOM 2391 O O . ALA A 1 321 ? -9.742 27.156 7.445 1 98.56 321 ALA A O 1
ATOM 2392 N N . LEU A 1 322 ? -8.281 27.188 9.148 1 98.44 322 LEU A N 1
ATOM 2393 C CA . LEU A 1 322 ? -8.953 28.312 9.805 1 98.44 322 LEU A CA 1
ATOM 2394 C C . LEU A 1 322 ? -8.922 29.547 8.922 1 98.44 322 LEU A C 1
ATOM 2396 O O . LEU A 1 322 ? -9.914 30.266 8.805 1 98.44 322 LEU A O 1
ATOM 2400 N N . GLY A 1 323 ? -7.824 29.75 8.32 1 97.69 323 GLY A N 1
ATOM 2401 C CA . GLY A 1 323 ? -7.656 30.922 7.469 1 97.69 323 GLY A CA 1
ATOM 2402 C C . GLY A 1 323 ? -8.531 30.891 6.23 1 97.69 323 GLY A C 1
ATOM 2403 O O . GLY A 1 323 ? -8.789 31.938 5.621 1 97.69 323 GLY A O 1
ATOM 2404 N N . GLN A 1 324 ? -8.898 29.672 5.84 1 96.56 324 GLN A N 1
ATOM 2405 C CA . GLN A 1 324 ? -9.734 29.516 4.652 1 96.56 324 GLN A CA 1
ATOM 2406 C C . GLN A 1 324 ? -11.211 29.406 5.023 1 96.56 324 GLN A C 1
ATOM 2408 O O . GLN A 1 324 ? -12.062 29.234 4.152 1 96.56 324 GLN A O 1
ATOM 2413 N N . SER A 1 325 ? -11.539 29.531 6.285 1 96.56 325 SER A N 1
ATOM 2414 C CA . SER A 1 325 ? -12.906 29.297 6.734 1 96.56 325 SER A CA 1
ATOM 2415 C C . SER A 1 325 ? -13.812 30.484 6.406 1 96.56 325 SER A C 1
ATOM 2417 O O . SER A 1 325 ? -15.039 30.344 6.379 1 96.56 325 SER A O 1
ATOM 2419 N N . SER A 1 326 ? -13.234 31.656 6.207 1 92.25 326 SER A N 1
ATOM 2420 C CA . SER A 1 326 ? -13.953 32.844 5.797 1 92.25 326 SER A CA 1
ATOM 2421 C C . SER A 1 326 ? -13.016 33.875 5.156 1 92.25 326 SER A C 1
ATOM 2423 O O . SER A 1 326 ? -11.797 33.75 5.254 1 92.25 326 SER A O 1
ATOM 2425 N N . SER A 1 327 ? -13.625 34.812 4.461 1 89.94 327 SER A N 1
ATOM 2426 C CA . SER A 1 327 ? -12.805 35.875 3.865 1 89.94 327 SER A CA 1
ATOM 2427 C C . SER A 1 327 ? -12.102 36.719 4.934 1 89.94 327 SER A C 1
ATOM 2429 O O . SER A 1 327 ? -12.539 36.75 6.09 1 89.94 327 SER A O 1
ATOM 2431 N N . ALA A 1 328 ? -11.07 37.375 4.52 1 88.06 328 ALA A N 1
ATOM 2432 C CA . ALA A 1 328 ? -10.273 38.156 5.438 1 88.06 328 ALA A CA 1
ATOM 2433 C C . ALA A 1 328 ? -11.133 39.219 6.133 1 88.06 328 ALA A C 1
ATOM 2435 O O . ALA A 1 328 ? -10.93 39.531 7.312 1 88.06 328 ALA A O 1
ATOM 2436 N N . GLU A 1 329 ? -12.094 39.719 5.395 1 90.12 329 GLU A N 1
ATOM 2437 C CA . GLU A 1 329 ? -12.945 40.812 5.891 1 90.12 329 GLU A CA 1
ATOM 2438 C C . GLU A 1 329 ? -13.953 40.281 6.914 1 90.12 329 GLU A C 1
ATOM 2440 O O . GLU A 1 329 ? -14.375 41.031 7.801 1 90.12 329 GLU A O 1
ATOM 2445 N N . THR A 1 330 ? -14.266 39.031 6.844 1 91.81 330 THR A N 1
ATOM 2446 C CA . THR A 1 330 ? -15.352 38.5 7.664 1 91.81 330 THR A CA 1
ATOM 2447 C C . THR A 1 330 ? -14.82 37.531 8.711 1 91.81 330 THR A C 1
ATOM 2449 O O . THR A 1 330 ? -15.57 37.031 9.547 1 91.81 330 THR A O 1
ATOM 2452 N N . LEU A 1 331 ? -13.609 37.25 8.641 1 94.62 331 LEU A N 1
ATOM 2453 C CA . LEU A 1 331 ? -12.992 36.375 9.641 1 94.62 331 LEU A CA 1
ATOM 2454 C C . LEU A 1 331 ? -13.125 37 11.031 1 94.62 331 LEU A C 1
ATOM 2456 O O . LEU A 1 331 ? -12.758 38.156 11.25 1 94.62 331 LEU A O 1
ATOM 2460 N N . SER A 1 332 ? -13.633 36.312 12.008 1 95.44 332 SER A N 1
ATOM 2461 C CA . SER A 1 332 ? -13.852 36.844 13.352 1 95.44 332 SER A CA 1
ATOM 2462 C C . SER A 1 332 ? -12.523 37.125 14.047 1 95.44 332 SER A C 1
ATOM 2464 O O . SER A 1 332 ? -11.508 36.5 13.734 1 95.44 332 SER A O 1
ATOM 2466 N N . ASP A 1 333 ? -12.547 37.969 15.047 1 96.12 333 ASP A N 1
ATOM 2467 C CA . ASP A 1 333 ? -11.359 38.281 15.836 1 96.12 333 ASP A CA 1
ATOM 2468 C C . ASP A 1 333 ? -10.875 37.031 16.594 1 96.12 333 ASP A C 1
ATOM 2470 O O . ASP A 1 333 ? -9.664 36.812 16.75 1 96.12 333 ASP A O 1
ATOM 2474 N N . SER A 1 334 ? -11.812 36.25 16.969 1 97.06 334 SER A N 1
ATOM 2475 C CA . SER A 1 334 ? -11.461 35.031 17.656 1 97.06 334 SER A CA 1
ATOM 2476 C C . SER A 1 334 ? -10.688 34.094 16.75 1 97.06 334 SER A C 1
ATOM 2478 O O . SER A 1 334 ? -9.672 33.5 17.156 1 97.06 334 SER A O 1
ATOM 2480 N N . THR A 1 335 ? -11.188 33.906 15.539 1 97.81 335 THR A N 1
ATOM 2481 C CA . THR A 1 335 ? -10.508 33.031 14.586 1 97.81 335 THR A CA 1
ATOM 2482 C C . THR A 1 335 ? -9.133 33.594 14.227 1 97.81 335 THR A C 1
ATOM 2484 O O . THR A 1 335 ? -8.156 32.844 14.141 1 97.81 335 THR A O 1
ATOM 2487 N N . LYS A 1 336 ? -9.031 34.906 14.039 1 97.69 336 LYS A N 1
ATOM 2488 C CA . LYS A 1 336 ? -7.754 35.562 13.766 1 97.69 336 LYS A CA 1
ATOM 2489 C C . LYS A 1 336 ? -6.746 35.281 14.875 1 97.69 336 LYS A C 1
ATOM 2491 O O . LYS A 1 336 ? -5.59 34.938 14.602 1 97.69 336 LYS A O 1
ATOM 2496 N N . SER A 1 337 ? -7.191 35.406 16.094 1 98.12 337 SER A N 1
ATOM 2497 C CA . SER A 1 337 ? -6.312 35.156 17.234 1 98.12 337 SER A CA 1
ATOM 2498 C C . SER A 1 337 ? -5.832 33.719 17.25 1 98.12 337 SER A C 1
ATOM 2500 O O . SER A 1 337 ? -4.676 33.438 17.594 1 98.12 337 SER A O 1
ATOM 2502 N N . LYS A 1 338 ? -6.703 32.781 16.938 1 98.56 338 LYS A N 1
ATOM 2503 C CA . LYS A 1 338 ? -6.336 31.359 16.906 1 98.56 338 LYS A CA 1
ATOM 2504 C C . LYS A 1 338 ? -5.277 31.094 15.836 1 98.56 338 LYS A C 1
ATOM 2506 O O . LYS A 1 338 ? -4.344 30.328 16.062 1 98.56 338 LYS A O 1
ATOM 2511 N N . ILE A 1 339 ? -5.465 31.703 14.68 1 98.75 339 ILE A N 1
ATOM 2512 C CA . ILE A 1 339 ? -4.477 31.578 13.617 1 98.75 339 ILE A CA 1
ATOM 2513 C C . ILE A 1 339 ? -3.125 32.094 14.102 1 98.75 339 ILE A C 1
ATOM 2515 O O . ILE A 1 339 ? -2.1 31.438 13.914 1 98.75 339 ILE A O 1
ATOM 2519 N N . VAL A 1 340 ? -3.105 33.25 14.766 1 98.69 340 VAL A N 1
ATOM 2520 C CA . VAL A 1 340 ? -1.874 33.844 15.273 1 98.69 340 VAL A CA 1
ATOM 2521 C C . VAL A 1 340 ? -1.227 32.906 16.297 1 98.69 340 VAL A C 1
ATOM 2523 O O . VAL A 1 340 ? -0.014 32.688 16.25 1 98.69 340 VAL A O 1
ATOM 2526 N N . ASP A 1 341 ? -2.049 32.344 17.203 1 98.81 341 ASP A N 1
ATOM 2527 C CA . ASP A 1 341 ? -1.533 31.391 18.172 1 98.81 341 ASP A CA 1
ATOM 2528 C C . ASP A 1 341 ? -0.817 30.234 17.484 1 98.81 341 ASP A C 1
ATOM 2530 O O . ASP A 1 341 ? 0.312 29.891 17.828 1 98.81 341 ASP A O 1
ATOM 2534 N N . LEU A 1 342 ? -1.465 29.641 16.5 1 98.94 342 LEU A N 1
ATOM 2535 C CA . LEU A 1 342 ? -0.946 28.469 15.805 1 98.94 342 LEU A CA 1
ATOM 2536 C C . LEU A 1 342 ? 0.361 28.797 15.086 1 98.94 342 LEU A C 1
ATOM 2538 O O . LEU A 1 342 ? 1.31 28.016 15.125 1 98.94 342 LEU A O 1
ATOM 2542 N N . LEU A 1 343 ? 0.434 29.953 14.438 1 98.88 343 LEU A N 1
ATOM 2543 C CA . LEU A 1 343 ? 1.646 30.375 13.742 1 98.88 343 LEU A CA 1
ATOM 2544 C C . LEU A 1 343 ? 2.779 30.641 14.734 1 98.88 343 LEU A C 1
ATOM 2546 O O . LEU A 1 343 ? 3.918 30.219 14.5 1 98.88 343 LEU A O 1
ATOM 2550 N N . ARG A 1 344 ? 2.496 31.25 15.844 1 98.81 344 ARG A N 1
ATOM 2551 C CA . ARG A 1 344 ? 3.51 31.547 16.844 1 98.81 344 ARG A CA 1
ATOM 2552 C C . ARG A 1 344 ? 3.984 30.281 17.531 1 98.81 344 ARG A C 1
ATOM 2554 O O . ARG A 1 344 ? 5.176 30.125 17.812 1 98.81 344 ARG A O 1
ATOM 2561 N N . TRP A 1 345 ? 2.996 29.391 17.875 1 98.88 345 TRP A N 1
ATOM 2562 C CA . TRP A 1 345 ? 3.385 28.094 18.453 1 98.88 345 TRP A CA 1
ATOM 2563 C C . TRP A 1 345 ? 4.312 27.344 17.5 1 98.88 345 TRP A C 1
ATOM 2565 O O . TRP A 1 345 ? 5.289 26.734 17.953 1 98.88 345 TRP A O 1
ATOM 2575 N N . THR A 1 346 ? 3.98 27.344 16.188 1 98.94 346 THR A N 1
ATOM 2576 C CA . THR A 1 346 ? 4.824 26.688 15.188 1 98.94 346 THR A CA 1
ATOM 2577 C C . THR A 1 346 ? 6.203 27.344 15.133 1 98.94 346 THR A C 1
ATOM 2579 O O . THR A 1 346 ? 7.223 26.656 15.102 1 98.94 346 THR A O 1
ATOM 2582 N N . SER A 1 347 ? 6.25 28.672 15.133 1 98.88 347 SER A N 1
ATOM 2583 C CA . SER A 1 347 ? 7.504 29.406 15.109 1 98.88 347 SER A CA 1
ATOM 2584 C C . SER A 1 347 ? 8.383 29.047 16.297 1 98.88 347 SER A C 1
ATOM 2586 O O . SER A 1 347 ? 9.586 28.844 16.156 1 98.88 347 SER A O 1
ATOM 2588 N N . ASN A 1 348 ? 7.773 29.047 17.453 1 98.75 348 ASN A N 1
ATOM 2589 C CA . ASN A 1 348 ? 8.516 28.719 18.672 1 98.75 348 ASN A CA 1
ATOM 2590 C C . ASN A 1 348 ? 9.078 27.297 18.609 1 98.75 348 ASN A C 1
ATOM 2592 O O . ASN A 1 348 ? 10.227 27.078 18.984 1 98.75 348 ASN A O 1
ATOM 2596 N N . LEU A 1 349 ? 8.281 26.359 18.156 1 98.88 349 LEU A N 1
ATOM 2597 C CA . LEU A 1 349 ? 8.727 24.969 18.016 1 98.88 349 LEU A CA 1
ATOM 2598 C C . LEU A 1 349 ? 9.891 24.859 17.047 1 98.88 349 LEU A C 1
ATOM 2600 O O . LEU A 1 349 ? 10.875 24.172 17.312 1 98.88 349 LEU A O 1
ATOM 2604 N N . LEU A 1 350 ? 9.727 25.547 15.898 1 98.88 350 LEU A N 1
ATOM 2605 C CA . LEU A 1 350 ? 10.773 25.516 14.883 1 98.88 350 LEU A CA 1
ATOM 2606 C C . LEU A 1 350 ? 12.047 26.188 15.398 1 98.88 350 LEU A C 1
ATOM 2608 O O . LEU A 1 350 ? 13.148 25.688 15.164 1 98.88 350 LEU A O 1
ATOM 2612 N N . THR A 1 351 ? 11.891 27.297 16.109 1 98.44 351 THR A N 1
ATOM 2613 C CA . THR A 1 351 ? 13.047 27.984 16.672 1 98.44 351 THR A CA 1
ATOM 2614 C C . THR A 1 351 ? 13.812 27.047 17.609 1 98.44 351 THR A C 1
ATOM 2616 O O . THR A 1 351 ? 15.039 26.938 17.516 1 98.44 351 THR A O 1
ATOM 2619 N N . ALA A 1 352 ? 13.094 26.406 18.469 1 98.62 352 ALA A N 1
ATOM 2620 C CA . ALA A 1 352 ? 13.719 25.469 19.391 1 98.62 352 ALA A CA 1
ATOM 2621 C C . ALA A 1 352 ? 14.383 24.312 18.641 1 98.62 352 ALA A C 1
ATOM 2623 O O . ALA A 1 352 ? 15.477 23.875 19.016 1 98.62 352 ALA A O 1
ATOM 2624 N N . SER A 1 353 ? 13.734 23.766 17.625 1 98.69 353 SER A N 1
ATOM 2625 C CA . SER A 1 353 ? 14.289 22.672 16.844 1 98.69 353 SER A CA 1
ATOM 2626 C C . SER A 1 353 ? 15.562 23.094 16.109 1 98.69 353 SER A C 1
ATOM 2628 O O . SER A 1 353 ? 16.547 22.359 16.109 1 98.69 353 SER A O 1
ATOM 2630 N N . HIS A 1 354 ? 15.516 24.281 15.477 1 98.44 354 HIS A N 1
ATOM 2631 C CA . HIS A 1 354 ? 16.656 24.75 14.688 1 98.44 354 HIS A CA 1
ATOM 2632 C C . HIS A 1 354 ? 17.859 25.031 15.57 1 98.44 354 HIS A C 1
ATOM 2634 O O . HIS A 1 354 ? 19 25 15.094 1 98.44 354 HIS A O 1
ATOM 2640 N N . ALA A 1 355 ? 17.609 25.344 16.844 1 97.5 355 ALA A N 1
ATOM 2641 C CA . ALA A 1 355 ? 18.719 25.547 17.766 1 97.5 355 ALA A CA 1
ATOM 2642 C C . ALA A 1 355 ? 19.547 24.266 17.922 1 97.5 355 ALA A C 1
ATOM 2644 O O . ALA A 1 355 ? 20.734 24.328 18.281 1 97.5 355 ALA A O 1
ATOM 2645 N N . GLU A 1 356 ? 18.938 23.109 17.594 1 97.5 356 GLU A N 1
ATOM 2646 C CA . GLU A 1 356 ? 19.609 21.828 17.766 1 97.5 356 GLU A CA 1
ATOM 2647 C C . GLU A 1 356 ? 20.109 21.266 16.438 1 97.5 356 GLU A C 1
ATOM 2649 O O . GLU A 1 356 ? 20.531 20.109 16.344 1 97.5 356 GLU A O 1
ATOM 2654 N N . PHE A 1 357 ? 20.109 22.047 15.367 1 98.19 357 PHE A N 1
ATOM 2655 C CA . PHE A 1 357 ? 20.484 21.625 14.031 1 98.19 357 PHE A CA 1
ATOM 2656 C C . PHE A 1 357 ? 21.984 21.328 13.969 1 98.19 357 PHE A C 1
ATOM 2658 O O . PHE A 1 357 ? 22.797 22.078 14.516 1 98.19 357 PHE A O 1
ATOM 2665 N N . ASP A 1 358 ? 22.359 20.203 13.336 1 98.38 358 ASP A N 1
ATOM 2666 C CA . ASP A 1 358 ? 23.766 19.906 13.086 1 98.38 358 ASP A CA 1
ATOM 2667 C C . ASP A 1 358 ? 24.203 20.422 11.719 1 98.38 358 ASP A C 1
ATOM 2669 O O . ASP A 1 358 ? 23.953 19.781 10.695 1 98.38 358 ASP A O 1
ATOM 2673 N N . SER A 1 359 ? 24.938 21.5 11.703 1 97.44 359 SER A N 1
ATOM 2674 C CA . SER A 1 359 ? 25.297 22.172 10.461 1 97.44 359 SER A CA 1
ATOM 2675 C C . SER A 1 359 ? 26.312 21.375 9.664 1 97.44 359 SER A C 1
ATOM 2677 O O . SER A 1 359 ? 26.391 21.484 8.438 1 97.44 359 SER A O 1
ATOM 2679 N N . ASP A 1 360 ? 27.109 20.578 10.352 1 97.5 360 ASP A N 1
ATOM 2680 C CA . ASP A 1 360 ? 28.078 19.75 9.648 1 97.5 360 ASP A CA 1
ATOM 2681 C C . ASP A 1 360 ? 27.375 18.625 8.867 1 97.5 360 ASP A C 1
ATOM 2683 O O . ASP A 1 360 ? 27.719 18.375 7.711 1 97.5 360 ASP A O 1
ATOM 2687 N N . ALA A 1 361 ? 26.359 18.047 9.484 1 98 361 ALA A N 1
ATOM 2688 C CA . ALA A 1 361 ? 25.641 16.938 8.852 1 98 361 ALA A CA 1
ATOM 2689 C C . ALA A 1 361 ? 24.516 17.453 7.961 1 98 361 ALA A C 1
ATOM 2691 O O . ALA A 1 361 ? 24 16.719 7.125 1 98 361 ALA A O 1
ATOM 2692 N N . SER A 1 362 ? 24.078 18.703 8.219 1 98.56 362 SER A N 1
ATOM 2693 C CA . SER A 1 362 ? 22.906 19.312 7.59 1 98.56 362 SER A CA 1
ATOM 2694 C C . SER A 1 362 ? 21.641 18.5 7.863 1 98.56 362 SER A C 1
ATOM 2696 O O . SER A 1 362 ? 20.812 18.312 6.973 1 98.56 362 SER A O 1
ATOM 2698 N N . LEU A 1 363 ? 21.578 17.891 9.055 1 98.81 363 LEU A N 1
ATOM 2699 C CA . LEU A 1 363 ? 20.453 17.094 9.516 1 98.81 363 LEU A CA 1
ATOM 2700 C C . LEU A 1 363 ? 20.266 17.25 11.023 1 98.81 363 LEU A C 1
ATOM 2702 O O . LEU A 1 363 ? 21.125 17.797 11.711 1 98.81 363 LEU A O 1
ATOM 2706 N N . TRP A 1 364 ? 19.156 16.844 11.523 1 98.75 364 TRP A N 1
ATOM 2707 C CA . TRP A 1 364 ? 18.938 16.656 12.953 1 98.75 364 TRP A CA 1
ATOM 2708 C C . TRP A 1 364 ? 19.156 15.195 13.344 1 98.75 364 TRP A C 1
ATOM 2710 O O . TRP A 1 364 ? 18.922 14.289 12.539 1 98.75 364 TRP A O 1
ATOM 2720 N N . HIS A 1 365 ? 19.578 15.031 14.57 1 98.31 365 HIS A N 1
ATOM 2721 C CA . HIS A 1 365 ? 19.578 13.703 15.172 1 98.31 365 HIS A CA 1
ATOM 2722 C C . HIS A 1 365 ? 18.156 13.195 15.391 1 98.31 365 HIS A C 1
ATOM 2724 O O . HIS A 1 365 ? 17.234 13.992 15.562 1 98.31 365 HIS A O 1
ATOM 2730 N N . ASN A 1 366 ? 17.969 11.867 15.406 1 98.31 366 ASN A N 1
ATOM 2731 C CA . ASN A 1 366 ? 16.656 11.273 15.617 1 98.31 366 ASN A CA 1
ATOM 2732 C C . ASN A 1 366 ? 15.992 11.797 16.891 1 98.31 366 ASN A C 1
ATOM 2734 O O . ASN A 1 366 ? 14.797 12.094 16.906 1 98.31 366 ASN A O 1
ATOM 2738 N N . TYR A 1 367 ? 16.719 11.758 17.906 1 97.69 367 TYR A N 1
ATOM 2739 C CA . TYR A 1 367 ? 16.375 12.555 19.078 1 97.69 367 TYR A CA 1
ATOM 2740 C C . TYR A 1 367 ? 17.172 13.852 19.109 1 97.69 367 TYR A C 1
ATOM 2742 O O . TYR A 1 367 ? 18.375 13.836 19.359 1 97.69 367 TYR A O 1
ATOM 2750 N N . VAL A 1 368 ? 16.516 14.883 18.891 1 97.12 368 VAL A N 1
ATOM 2751 C CA . VAL A 1 368 ? 17.062 16.172 18.484 1 97.12 368 VAL A CA 1
ATOM 2752 C C . VAL A 1 368 ? 18.172 16.594 19.453 1 97.12 368 VAL A C 1
ATOM 2754 O O . VAL A 1 368 ? 19.172 17.188 19.047 1 97.12 368 VAL A O 1
ATOM 2757 N N . ASP A 1 369 ? 18.094 16.25 20.734 1 96.38 369 ASP A N 1
ATOM 2758 C CA . ASP A 1 369 ? 19.031 16.734 21.75 1 96.38 369 ASP A CA 1
ATOM 2759 C C . ASP A 1 369 ? 20 15.648 22.172 1 96.38 369 ASP A C 1
ATOM 2761 O O . ASP A 1 369 ? 20.703 15.789 23.172 1 96.38 369 ASP A O 1
ATOM 2765 N N . VAL A 1 370 ? 20.016 14.492 21.469 1 97.31 370 VAL A N 1
ATOM 2766 C CA . VAL A 1 370 ? 20.875 13.375 21.828 1 97.31 370 VAL A CA 1
ATOM 2767 C C . VAL A 1 370 ? 21.797 13.031 20.672 1 97.31 370 VAL A C 1
ATOM 2769 O O . VAL A 1 370 ? 21.422 12.273 19.766 1 97.31 370 VAL A O 1
ATOM 2772 N N . ALA A 1 371 ? 23.047 13.383 20.812 1 96.25 371 ALA A N 1
ATOM 2773 C CA . ALA A 1 371 ? 24.016 13.336 19.734 1 96.25 371 ALA A CA 1
ATOM 2774 C C . ALA A 1 371 ? 24.391 11.898 19.391 1 96.25 371 ALA A C 1
ATOM 2776 O O . ALA A 1 371 ? 24.953 11.625 18.328 1 96.25 371 ALA A O 1
ATOM 2777 N N . SER A 1 372 ? 24.141 10.992 20.312 1 96.62 372 SER A N 1
ATOM 2778 C CA . SER A 1 372 ? 24.516 9.602 20.062 1 96.62 372 SER A CA 1
ATOM 2779 C C . SER A 1 372 ? 23.516 8.906 19.141 1 96.62 372 SER A C 1
ATOM 2781 O O . SER A 1 372 ? 23.781 7.816 18.641 1 96.62 372 SER A O 1
ATOM 2783 N N . THR A 1 373 ? 22.359 9.523 18.891 1 97.31 373 THR A N 1
ATOM 2784 C CA . THR A 1 373 ? 21.375 8.922 17.984 1 97.31 373 THR A CA 1
ATOM 2785 C C . THR A 1 373 ? 21.719 9.234 16.531 1 97.31 373 THR A C 1
ATOM 2787 O O . THR A 1 373 ? 22.484 10.164 16.25 1 97.31 373 THR A O 1
ATOM 2790 N N . PHE A 1 374 ? 21.266 8.445 15.594 1 97.19 374 PHE A N 1
ATOM 2791 C CA . PHE A 1 374 ? 21.531 8.625 14.172 1 97.19 374 PHE A CA 1
ATOM 2792 C C . PHE A 1 374 ? 20.859 9.891 13.656 1 97.19 374 PHE A C 1
ATOM 2794 O O . PHE A 1 374 ? 19.953 10.43 14.297 1 97.19 374 PHE A O 1
ATOM 2801 N N . TYR A 1 375 ? 21.391 10.43 12.484 1 97.94 375 TYR A N 1
ATOM 2802 C CA . TYR A 1 375 ? 20.719 11.516 11.781 1 97.94 375 TYR A CA 1
ATOM 2803 C C . TYR A 1 375 ? 19.484 11.008 11.031 1 97.94 375 TYR A C 1
ATOM 2805 O O . TYR A 1 375 ? 19.578 10.078 10.227 1 97.94 375 TYR A O 1
ATOM 2813 N N . ASP A 1 376 ? 18.391 11.562 11.32 1 98.19 376 ASP A N 1
ATOM 2814 C CA . ASP A 1 376 ? 17.156 11.047 10.75 1 98.19 376 ASP A CA 1
ATOM 2815 C C . ASP A 1 376 ? 16.688 11.914 9.586 1 98.19 376 ASP A C 1
ATOM 2817 O O . ASP A 1 376 ? 16.312 13.078 9.781 1 98.19 376 ASP A O 1
ATOM 2821 N N . VAL A 1 377 ? 16.578 11.297 8.438 1 98.19 377 VAL A N 1
ATOM 2822 C CA . VAL A 1 377 ? 16.141 11.961 7.211 1 98.19 377 VAL A CA 1
ATOM 2823 C C . VAL A 1 377 ? 14.672 12.328 7.32 1 98.19 377 VAL A C 1
ATOM 2825 O O . VAL A 1 377 ? 14.266 13.414 6.906 1 98.19 377 VAL A O 1
ATOM 2828 N N . SER A 1 378 ? 13.828 11.484 7.895 1 98.06 378 SER A N 1
ATOM 2829 C CA . SER A 1 378 ? 12.383 11.68 7.934 1 98.06 378 SER A CA 1
ATOM 2830 C C . SER A 1 378 ? 12.023 12.977 8.664 1 98.06 378 SER A C 1
ATOM 2832 O O . SER A 1 378 ? 11.492 13.906 8.055 1 98.06 378 SER A O 1
ATOM 2834 N N . GLY A 1 379 ? 12.461 13.023 9.867 1 98.44 379 GLY A N 1
ATOM 2835 C CA . GLY A 1 379 ? 12.164 14.211 10.648 1 98.44 379 GLY A CA 1
ATOM 2836 C C . GLY A 1 379 ? 12.805 15.469 10.094 1 98.44 379 GLY A C 1
ATOM 2837 O O . GLY A 1 379 ? 12.227 16.547 10.172 1 98.44 379 GLY A O 1
ATOM 2838 N N . SER A 1 380 ? 13.984 15.352 9.539 1 98.88 380 SER A N 1
ATOM 2839 C CA . SER A 1 380 ? 14.672 16.5 8.961 1 98.88 380 SER A CA 1
ATOM 2840 C C . SER A 1 380 ? 13.898 17.062 7.773 1 98.88 380 SER A C 1
ATOM 2842 O O . SER A 1 380 ? 13.75 18.281 7.645 1 98.88 380 SER A O 1
ATOM 2844 N N . LEU A 1 381 ? 13.422 16.156 6.957 1 98.88 381 LEU A N 1
ATOM 2845 C CA . LEU A 1 381 ? 12.625 16.609 5.816 1 98.88 381 LEU A CA 1
ATOM 2846 C C . LEU A 1 381 ? 11.328 17.25 6.285 1 98.88 381 LEU A C 1
ATOM 2848 O O . LEU A 1 381 ? 10.898 18.266 5.727 1 98.88 381 LEU A O 1
ATOM 2852 N N . ALA A 1 382 ? 10.719 16.703 7.297 1 98.88 382 ALA A N 1
ATOM 2853 C CA . ALA A 1 382 ? 9.469 17.25 7.824 1 98.88 382 ALA A CA 1
ATOM 2854 C C . ALA A 1 382 ? 9.68 18.656 8.375 1 98.88 382 ALA A C 1
ATOM 2856 O O . ALA A 1 382 ? 8.906 19.578 8.078 1 98.88 382 ALA A O 1
ATOM 2857 N N . LEU A 1 383 ? 10.742 18.859 9.125 1 98.94 383 LEU A N 1
ATOM 2858 C CA . LEU A 1 383 ? 11.039 20.172 9.703 1 98.94 383 LEU A CA 1
ATOM 2859 C C . LEU A 1 383 ? 11.398 21.172 8.617 1 98.94 383 LEU A C 1
ATOM 2861 O O . LEU A 1 383 ? 11.016 22.344 8.703 1 98.94 383 LEU A O 1
ATOM 2865 N N . ALA A 1 384 ? 12.141 20.719 7.668 1 98.94 384 ALA A N 1
ATOM 2866 C CA . ALA A 1 384 ? 12.469 21.609 6.555 1 98.94 384 ALA A CA 1
ATOM 2867 C C . ALA A 1 384 ? 11.219 22.047 5.812 1 98.94 384 ALA A C 1
ATOM 2869 O O . ALA A 1 384 ? 11.055 23.234 5.5 1 98.94 384 ALA A O 1
ATOM 2870 N N . ALA A 1 385 ? 10.344 21.109 5.547 1 98.94 385 ALA A N 1
ATOM 2871 C CA . ALA A 1 385 ? 9.086 21.438 4.883 1 98.94 385 ALA A CA 1
ATOM 2872 C C . ALA A 1 385 ? 8.281 22.438 5.699 1 98.94 385 ALA A C 1
ATOM 2874 O O . ALA A 1 385 ? 7.762 23.422 5.152 1 98.94 385 ALA A O 1
ATOM 2875 N N . ALA A 1 386 ? 8.195 22.219 6.969 1 98.94 386 ALA A N 1
ATOM 2876 C CA . ALA A 1 386 ? 7.449 23.109 7.852 1 98.94 386 ALA A CA 1
ATOM 2877 C C . ALA A 1 386 ? 8.062 24.516 7.871 1 98.94 386 ALA A C 1
ATOM 2879 O O . ALA A 1 386 ? 7.348 25.516 7.922 1 98.94 386 ALA A O 1
ATOM 2880 N N . THR A 1 387 ? 9.359 24.578 7.855 1 98.94 387 THR A N 1
ATOM 2881 C CA . THR A 1 387 ? 10.07 25.844 7.871 1 98.94 387 THR A CA 1
ATOM 2882 C C . THR A 1 387 ? 9.727 26.672 6.633 1 98.94 387 THR A C 1
ATOM 2884 O O . THR A 1 387 ? 9.359 27.844 6.742 1 98.94 387 THR A O 1
ATOM 2887 N N . TYR A 1 388 ? 9.805 26.031 5.488 1 98.75 388 TYR A N 1
ATOM 2888 C CA . TYR A 1 388 ? 9.445 26.734 4.262 1 98.75 388 TYR A CA 1
ATOM 2889 C C . TYR A 1 388 ? 7.984 27.156 4.277 1 98.75 388 TYR A C 1
ATOM 2891 O O . TYR A 1 388 ? 7.641 28.25 3.846 1 98.75 388 TYR A O 1
ATOM 2899 N N . ARG A 1 389 ? 7.121 26.281 4.742 1 98.69 389 ARG A N 1
ATOM 2900 C CA . ARG A 1 389 ? 5.691 26.562 4.754 1 98.69 389 ARG A CA 1
ATOM 2901 C C . ARG A 1 389 ? 5.383 27.75 5.66 1 98.69 389 ARG A C 1
ATOM 2903 O O . ARG A 1 389 ? 4.625 28.656 5.281 1 98.69 389 ARG A O 1
ATOM 2910 N N . LEU A 1 390 ? 5.98 27.781 6.852 1 98.81 390 LEU A N 1
ATOM 2911 C CA . LEU A 1 390 ? 5.777 28.906 7.746 1 98.81 390 LEU A CA 1
ATOM 2912 C C . LEU A 1 390 ? 6.336 30.188 7.137 1 98.81 390 LEU A C 1
ATOM 2914 O O . LEU A 1 390 ? 5.715 31.25 7.242 1 98.81 390 LEU A O 1
ATOM 2918 N N . ALA A 1 391 ? 7.48 30.109 6.527 1 98.44 391 ALA A N 1
ATOM 2919 C CA . ALA A 1 391 ? 8.109 31.281 5.918 1 98.44 391 ALA A CA 1
ATOM 2920 C C . ALA A 1 391 ? 7.227 31.859 4.816 1 98.44 391 ALA A C 1
ATOM 2922 O O . ALA A 1 391 ? 7.223 33.062 4.598 1 98.44 391 ALA A O 1
ATOM 2923 N N . THR A 1 392 ? 6.527 30.969 4.133 1 97.94 392 THR A N 1
ATOM 2924 C CA . THR A 1 392 ? 5.605 31.422 3.098 1 97.94 392 THR A CA 1
ATOM 2925 C C . THR A 1 392 ? 4.418 32.156 3.715 1 97.94 392 THR A C 1
ATOM 2927 O O . THR A 1 392 ? 4.02 33.219 3.236 1 97.94 392 THR A O 1
ATOM 2930 N N . LEU A 1 393 ? 3.912 31.719 4.824 1 97.88 393 LEU A N 1
ATOM 2931 C CA . LEU A 1 393 ? 2.682 32.219 5.426 1 97.88 393 LEU A CA 1
ATOM 2932 C C . LEU A 1 393 ? 2.967 33.406 6.324 1 97.88 393 LEU A C 1
ATOM 2934 O O . LEU A 1 393 ? 2.172 34.375 6.387 1 97.88 393 LEU A O 1
ATOM 2938 N N . ALA A 1 394 ? 4.07 33.344 7.016 1 97.94 394 ALA A N 1
ATOM 2939 C CA . ALA A 1 394 ? 4.445 34.344 8.016 1 97.94 394 ALA A CA 1
ATOM 2940 C C . ALA A 1 394 ? 5.953 34.562 8.023 1 97.94 394 ALA A C 1
ATOM 2942 O O . ALA A 1 394 ? 6.641 34.219 8.977 1 97.94 394 ALA A O 1
ATOM 2943 N N . PRO A 1 395 ? 6.449 35.25 7.047 1 96.75 395 PRO A N 1
ATOM 2944 C CA . PRO A 1 395 ? 7.898 35.406 6.891 1 96.75 395 PRO A CA 1
ATOM 2945 C C . PRO A 1 395 ? 8.555 36.062 8.102 1 96.75 395 PRO A C 1
ATOM 2947 O O . PRO A 1 395 ? 9.703 35.75 8.43 1 96.75 395 PRO A O 1
ATOM 2950 N N . SER A 1 396 ? 7.922 36.938 8.836 1 96.94 396 SER A N 1
ATOM 2951 C CA . SER A 1 396 ? 8.5 37.656 9.969 1 96.94 396 SER A CA 1
ATOM 2952 C C . SER A 1 396 ? 8.758 36.719 11.141 1 96.94 396 SER A C 1
ATOM 2954 O O . SER A 1 396 ? 9.477 37.062 12.078 1 96.94 396 SER A O 1
ATOM 2956 N N . LEU A 1 397 ? 8.172 35.5 11.062 1 98.25 397 LEU A N 1
ATOM 2957 C CA . LEU A 1 397 ? 8.281 34.562 12.188 1 98.25 397 LEU A CA 1
ATOM 2958 C C . LEU A 1 397 ? 9.398 33.562 11.938 1 98.25 397 LEU A C 1
ATOM 2960 O O . LEU A 1 397 ? 9.594 32.656 12.742 1 98.25 397 LEU A O 1
ATOM 2964 N N . VAL A 1 398 ? 10.102 33.656 10.828 1 98.31 398 VAL A N 1
ATOM 2965 C CA . VAL A 1 398 ? 11.109 32.656 10.492 1 98.31 398 VAL A CA 1
ATOM 2966 C C . VAL A 1 398 ? 12.453 33.344 10.227 1 98.31 398 VAL A C 1
ATOM 2968 O O . VAL A 1 398 ? 12.617 34.062 9.227 1 98.31 398 VAL A O 1
ATOM 2971 N N . PRO A 1 399 ? 13.453 33.156 11.078 1 96.94 399 PRO A N 1
ATOM 2972 C CA . PRO A 1 399 ? 14.781 33.719 10.82 1 96.94 399 PRO A CA 1
ATOM 2973 C C . PRO A 1 399 ? 15.398 33.188 9.523 1 96.94 399 PRO A C 1
ATOM 2975 O O . PRO A 1 399 ? 15.188 32.031 9.164 1 96.94 399 PRO A O 1
ATOM 2978 N N . ALA A 1 400 ? 16.25 34 8.961 1 96.81 400 ALA A N 1
ATOM 2979 C CA . ALA A 1 400 ? 16.953 33.625 7.734 1 96.81 400 ALA A CA 1
ATOM 2980 C C . ALA A 1 400 ? 17.797 32.375 7.941 1 96.81 400 ALA A C 1
ATOM 2982 O O . ALA A 1 400 ? 17.922 31.562 7.031 1 96.81 400 ALA A O 1
ATOM 2983 N N . ALA A 1 401 ? 18.312 32.25 9.109 1 97.94 401 ALA A N 1
ATOM 2984 C CA . ALA A 1 401 ? 19.156 31.109 9.422 1 97.94 401 ALA A CA 1
ATOM 2985 C C . ALA A 1 401 ? 18.359 29.812 9.344 1 97.94 401 ALA A C 1
ATOM 2987 O O . ALA A 1 401 ? 18.891 28.766 8.953 1 97.94 401 ALA A O 1
ATOM 2988 N N . SER A 1 402 ? 17.109 29.844 9.766 1 98.56 402 SER A N 1
ATOM 2989 C CA . SER A 1 402 ? 16.25 28.656 9.703 1 98.56 402 SER A CA 1
ATOM 2990 C C . SER A 1 402 ? 15.977 28.25 8.258 1 98.56 402 SER A C 1
ATOM 2992 O O . SER A 1 402 ? 15.914 27.062 7.949 1 98.56 402 SER A O 1
ATOM 2994 N N . ILE A 1 403 ? 15.789 29.203 7.387 1 98.25 403 ILE A N 1
ATOM 2995 C CA . ILE A 1 403 ? 15.578 28.922 5.973 1 98.25 403 ILE A CA 1
ATOM 2996 C C . ILE A 1 403 ? 16.844 28.312 5.371 1 98.25 403 ILE A C 1
ATOM 2998 O O . ILE A 1 403 ? 16.766 27.359 4.578 1 98.25 403 ILE A O 1
ATOM 3002 N N . ALA A 1 404 ? 17.984 28.844 5.75 1 98.38 404 ALA A N 1
ATOM 3003 C CA . ALA A 1 404 ? 19.25 28.297 5.281 1 98.38 404 ALA A CA 1
ATOM 3004 C C . ALA A 1 404 ? 19.422 26.844 5.711 1 98.38 404 ALA A C 1
ATOM 3006 O O . ALA A 1 404 ? 19.906 26.016 4.945 1 98.38 404 ALA A O 1
ATOM 3007 N N . ASN A 1 405 ? 19.031 26.547 6.977 1 98.81 405 ASN A N 1
ATOM 3008 C CA . ASN A 1 405 ? 19.062 25.156 7.449 1 98.81 405 ASN A CA 1
ATOM 3009 C C . ASN A 1 405 ? 18.156 24.266 6.602 1 98.81 405 ASN A C 1
ATOM 3011 O O . ASN A 1 405 ? 18.562 23.156 6.234 1 98.81 405 ASN A O 1
ATOM 3015 N N . ALA A 1 406 ? 16.938 24.734 6.316 1 98.81 406 ALA A N 1
ATOM 3016 C CA . ALA A 1 406 ? 16 23.969 5.512 1 98.81 406 ALA A CA 1
ATOM 3017 C C . ALA A 1 406 ? 16.562 23.688 4.121 1 98.81 406 ALA A C 1
ATOM 3019 O O . ALA A 1 406 ? 16.422 22.578 3.592 1 98.81 406 ALA A O 1
ATOM 3020 N N . GLU A 1 407 ? 17.203 24.688 3.539 1 98.62 407 GLU A N 1
ATOM 3021 C CA . GLU A 1 407 ? 17.828 24.516 2.23 1 98.62 407 GLU A CA 1
ATOM 3022 C C . GLU A 1 407 ? 18.984 23.531 2.297 1 98.62 407 GLU A C 1
ATOM 3024 O O . GLU A 1 407 ? 19.203 22.75 1.361 1 98.62 407 GLU A O 1
ATOM 3029 N N . ALA A 1 408 ? 19.719 23.578 3.367 1 98.75 408 ALA A N 1
ATOM 3030 C CA . ALA A 1 408 ? 20.812 22.625 3.553 1 98.75 408 ALA A CA 1
ATOM 3031 C C . ALA A 1 408 ? 20.281 21.188 3.6 1 98.75 408 ALA A C 1
ATOM 3033 O O . ALA A 1 408 ? 20.906 20.281 3.033 1 98.75 408 ALA A O 1
ATOM 3034 N N . VAL A 1 409 ? 19.188 20.953 4.277 1 98.88 409 VAL A N 1
ATOM 3035 C CA . VAL A 1 409 ? 18.562 19.641 4.332 1 98.88 409 VAL A CA 1
ATOM 3036 C C . VAL A 1 409 ? 18.172 19.203 2.924 1 98.88 409 VAL A C 1
ATOM 3038 O O . VAL A 1 409 ? 18.422 18.062 2.529 1 98.88 409 VAL A O 1
ATOM 3041 N N . TYR A 1 410 ? 17.531 20.109 2.152 1 98.69 410 TYR A N 1
ATOM 3042 C CA . TYR A 1 410 ? 17.125 19.828 0.779 1 98.69 410 TYR A CA 1
ATOM 3043 C C . TYR A 1 410 ? 18.312 19.359 -0.053 1 98.69 410 TYR A C 1
ATOM 3045 O O . TYR A 1 410 ? 18.266 18.312 -0.702 1 98.69 410 TYR A O 1
ATOM 3053 N N . ASN A 1 411 ? 19.375 20.078 0.003 1 98.25 411 ASN A N 1
ATOM 3054 C CA . ASN A 1 411 ? 20.562 19.797 -0.804 1 98.25 411 ASN A CA 1
ATOM 3055 C C . ASN A 1 411 ? 21.25 18.516 -0.375 1 98.25 411 ASN A C 1
ATOM 3057 O O . ASN A 1 411 ? 21.844 17.812 -1.199 1 98.25 411 ASN A O 1
ATOM 3061 N N . ARG A 1 412 ? 21.125 18.234 0.89 1 98.38 412 ARG A N 1
ATOM 3062 C CA . ARG A 1 412 ? 21.766 17.047 1.449 1 98.38 412 ARG A CA 1
ATOM 3063 C C . ARG A 1 412 ? 21 15.781 1.078 1 98.38 412 ARG A C 1
ATOM 3065 O O . ARG A 1 412 ? 21.609 14.742 0.82 1 98.38 412 ARG A O 1
ATOM 3072 N N . VAL A 1 413 ? 19.703 15.797 1.092 1 98.44 413 VAL A N 1
ATOM 3073 C CA . VAL A 1 413 ? 18.906 14.57 1.111 1 98.44 413 VAL A CA 1
ATOM 3074 C C . VAL A 1 413 ? 18.328 14.312 -0.278 1 98.44 413 VAL A C 1
ATOM 3076 O O . VAL A 1 413 ? 18.453 13.203 -0.809 1 98.44 413 VAL A O 1
ATOM 3079 N N . ILE A 1 414 ? 17.719 15.289 -0.945 1 98.38 414 ILE A N 1
ATOM 3080 C CA . ILE A 1 414 ? 16.859 15.148 -2.115 1 98.38 414 ILE A CA 1
ATOM 3081 C C . ILE A 1 414 ? 17.656 14.547 -3.271 1 98.38 414 ILE A C 1
ATOM 3083 O O . ILE A 1 414 ? 17.203 13.617 -3.936 1 98.38 414 ILE A O 1
ATOM 3087 N N . PRO A 1 415 ? 18.953 14.969 -3.521 1 97.5 415 PRO A N 1
ATOM 3088 C CA . PRO A 1 415 ? 19.703 14.406 -4.645 1 97.5 415 PRO A CA 1
ATOM 3089 C C . PRO A 1 415 ? 20.188 12.977 -4.371 1 97.5 415 PRO A C 1
ATOM 3091 O O . PRO A 1 415 ? 20.672 12.305 -5.285 1 97.5 415 PRO A O 1
ATOM 3094 N N . ASN A 1 416 ? 20.016 12.531 -3.129 1 97.5 416 ASN A N 1
ATOM 3095 C CA . ASN A 1 416 ? 20.641 11.258 -2.762 1 97.5 416 ASN A CA 1
ATOM 3096 C C . ASN A 1 416 ? 19.594 10.148 -2.613 1 97.5 416 ASN A C 1
ATOM 3098 O O . ASN A 1 416 ? 19.828 9.18 -1.89 1 97.5 416 ASN A O 1
ATOM 3102 N N . LEU A 1 417 ? 18.5 10.273 -3.23 1 96.94 417 LEU A N 1
ATOM 3103 C CA . LEU A 1 417 ? 17.531 9.18 -3.314 1 96.94 417 LEU A CA 1
ATOM 3104 C C . LEU A 1 417 ? 17.891 8.219 -4.449 1 96.94 417 LEU A C 1
ATOM 3106 O O . LEU A 1 417 ? 18.031 8.641 -5.598 1 96.94 417 LEU A O 1
ATOM 3110 N N . GLY A 1 418 ? 18.062 6.957 -4.07 1 93.88 418 GLY A N 1
ATOM 3111 C CA . GLY A 1 418 ? 18.391 5.941 -5.059 1 93.88 418 GLY A CA 1
ATOM 3112 C C . GLY A 1 418 ? 17.203 5.508 -5.891 1 93.88 418 GLY A C 1
ATOM 3113 O O . GLY A 1 418 ? 16.062 5.848 -5.578 1 93.88 418 GLY A O 1
ATOM 3114 N N . PRO A 1 419 ? 17.469 4.68 -6.895 1 90.62 419 PRO A N 1
ATOM 3115 C CA . PRO A 1 419 ? 16.438 4.348 -7.883 1 90.62 419 PRO A CA 1
ATOM 3116 C C . PRO A 1 419 ? 15.344 3.445 -7.316 1 90.62 419 PRO A C 1
ATOM 3118 O O . PRO A 1 419 ? 14.273 3.324 -7.91 1 90.62 419 PRO A O 1
ATOM 3121 N N . TYR A 1 420 ? 15.594 2.861 -6.191 1 89.38 420 TYR A N 1
ATOM 3122 C CA . TYR A 1 420 ? 14.57 1.983 -5.625 1 89.38 420 TYR A CA 1
ATOM 3123 C C . TYR A 1 420 ? 13.992 2.574 -4.344 1 89.38 420 TYR A C 1
ATOM 3125 O O . TYR A 1 420 ? 13.453 1.849 -3.506 1 89.38 420 TYR A O 1
ATOM 3133 N N . GLY A 1 421 ? 14.195 3.887 -4.203 1 91.44 421 GLY A N 1
ATOM 3134 C CA . GLY A 1 421 ? 13.578 4.613 -3.105 1 91.44 421 GLY A CA 1
ATOM 3135 C C . GLY A 1 421 ? 14.391 4.562 -1.824 1 91.44 421 GLY A C 1
ATOM 3136 O O . GLY A 1 421 ? 13.891 4.914 -0.753 1 91.44 421 GLY A O 1
ATOM 3137 N N . GLN A 1 422 ? 15.578 4.027 -1.894 1 91.56 422 GLN A N 1
ATOM 3138 C CA . GLN A 1 422 ? 16.469 4.02 -0.737 1 91.56 422 GLN A CA 1
ATOM 3139 C C . GLN A 1 422 ? 17.391 5.234 -0.749 1 91.56 422 GLN A C 1
ATOM 3141 O O . GLN A 1 422 ? 17.859 5.66 -1.81 1 91.56 422 GLN A O 1
ATOM 3146 N N . PHE A 1 423 ? 17.609 5.781 0.452 1 94.56 423 PHE A N 1
ATOM 3147 C CA . PHE A 1 423 ? 18.531 6.914 0.535 1 94.56 423 PHE A CA 1
ATOM 3148 C C . PHE A 1 423 ? 19.984 6.438 0.545 1 94.56 423 PHE A C 1
ATOM 3150 O O . PHE A 1 423 ? 20.312 5.461 1.22 1 94.56 423 PHE A O 1
ATOM 3157 N N . GLY A 1 424 ? 20.844 7.125 -0.272 1 93.19 424 GLY A N 1
ATOM 3158 C CA . GLY A 1 424 ? 22.266 6.812 -0.366 1 93.19 424 GLY A CA 1
ATOM 3159 C C . GLY A 1 424 ? 23.125 7.727 0.478 1 93.19 424 GLY A C 1
ATOM 3160 O O . GLY A 1 424 ? 22.625 8.445 1.343 1 93.19 424 GLY A O 1
ATOM 3161 N N . ASP A 1 425 ? 24.391 7.469 0.363 1 93 425 ASP A N 1
ATOM 3162 C CA . ASP A 1 425 ? 25.422 8.32 0.961 1 93 425 ASP A CA 1
ATOM 3163 C C . ASP A 1 425 ? 25.344 8.281 2.486 1 93 425 ASP A C 1
ATOM 3165 O O . ASP A 1 425 ? 25.453 9.312 3.146 1 93 425 ASP A O 1
ATOM 3169 N N . GLY A 1 426 ? 25.031 7.16 3.027 1 93.25 426 GLY A N 1
ATOM 3170 C CA . GLY A 1 426 ? 25.047 6.965 4.469 1 93.25 426 GLY A CA 1
ATOM 3171 C C . GLY A 1 426 ? 23.828 7.543 5.164 1 93.25 426 GLY A C 1
ATOM 3172 O O . GLY A 1 426 ? 23.719 7.488 6.391 1 93.25 426 GLY A O 1
ATOM 3173 N N . LEU A 1 427 ? 22.906 8.039 4.398 1 96.44 427 LEU A N 1
ATOM 3174 C CA . LEU A 1 427 ? 21.688 8.617 4.961 1 96.44 427 LEU A CA 1
ATOM 3175 C C . LEU A 1 427 ? 20.766 7.523 5.508 1 96.44 427 LEU A C 1
ATOM 3177 O O . LEU A 1 427 ? 20.656 6.449 4.91 1 96.44 427 LEU A O 1
ATOM 3181 N N . LYS A 1 428 ? 20.141 7.809 6.66 1 95.25 428 LYS A N 1
ATOM 3182 C CA . LYS A 1 428 ? 19.219 6.895 7.324 1 95.25 428 LYS A CA 1
ATOM 3183 C C . LYS A 1 428 ? 17.891 7.582 7.641 1 95.25 428 LYS A C 1
ATOM 3185 O O . LYS A 1 428 ? 17.844 8.805 7.801 1 95.25 428 LYS A O 1
ATOM 3190 N N . CYS A 1 429 ? 16.922 6.781 7.539 1 94.31 429 CYS A N 1
ATOM 3191 C CA . CYS A 1 429 ? 15.617 7.258 8 1 94.31 429 CYS A CA 1
ATOM 3192 C C . CYS A 1 429 ? 15.109 6.418 9.164 1 94.31 429 CYS A C 1
ATOM 3194 O O . CYS A 1 429 ? 15.5 5.262 9.32 1 94.31 429 CYS A O 1
ATOM 3196 N N . VAL A 1 430 ? 14.305 7.016 9.922 1 90.25 430 VAL A N 1
ATOM 3197 C CA . VAL A 1 430 ? 13.711 6.281 11.031 1 90.25 430 VAL A CA 1
ATOM 3198 C C . VAL A 1 430 ? 12.766 5.207 10.492 1 90.25 430 VAL A C 1
ATOM 3200 O O . VAL A 1 430 ? 12.07 5.422 9.5 1 90.25 430 VAL A O 1
ATOM 3203 N N . ASP A 1 431 ? 12.797 4.043 11.148 1 85.88 431 ASP A N 1
ATOM 3204 C CA . ASP A 1 431 ? 11.797 3.006 10.906 1 85.88 431 ASP A CA 1
ATOM 3205 C C . ASP A 1 431 ? 10.422 3.445 11.398 1 85.88 431 ASP A C 1
ATOM 3207 O O . ASP A 1 431 ? 10.242 3.736 12.586 1 85.88 431 ASP A O 1
ATOM 3211 N N . ALA A 1 432 ? 9.508 3.453 10.516 1 80.56 432 ALA A N 1
ATOM 3212 C CA . ALA A 1 432 ? 8.188 3.984 10.836 1 80.56 432 ALA A CA 1
ATOM 3213 C C . ALA A 1 432 ? 7.504 3.135 11.906 1 80.56 432 ALA A C 1
ATOM 3215 O O . ALA A 1 432 ? 6.613 3.613 12.617 1 80.56 432 ALA A O 1
ATOM 3216 N N . LEU A 1 433 ? 7.895 1.871 12.062 1 83.81 433 LEU A N 1
ATOM 3217 C CA . LEU A 1 433 ? 7.27 0.981 13.031 1 83.81 433 LEU A CA 1
ATOM 3218 C C . LEU A 1 433 ? 8.125 0.858 14.289 1 83.81 433 LEU A C 1
ATOM 3220 O O . LEU A 1 433 ? 7.734 0.191 15.25 1 83.81 433 LEU A O 1
ATOM 3224 N N . ALA A 1 434 ? 9.359 1.495 14.234 1 85.5 434 ALA A N 1
ATOM 3225 C CA . ALA A 1 434 ? 10.281 1.508 15.367 1 85.5 434 ALA A CA 1
ATOM 3226 C C . ALA A 1 434 ? 11.039 2.828 15.438 1 85.5 434 ALA A C 1
ATOM 3228 O O . ALA A 1 434 ? 12.18 2.918 14.984 1 85.5 434 ALA A O 1
ATOM 3229 N N . PHE A 1 435 ? 10.539 3.764 16.125 1 83.81 435 PHE A N 1
ATOM 3230 C CA . PHE A 1 435 ? 10.93 5.164 16.031 1 83.81 435 PHE A CA 1
ATOM 3231 C C . PHE A 1 435 ? 12.359 5.367 16.531 1 83.81 435 PHE A C 1
ATOM 3233 O O . PHE A 1 435 ? 12.953 6.426 16.312 1 83.81 435 PHE A O 1
ATOM 3240 N N . SER A 1 436 ? 12.977 4.355 17.141 1 86.12 436 SER A N 1
ATOM 3241 C CA . SER A 1 436 ? 14.344 4.504 17.625 1 86.12 436 SER A CA 1
ATOM 3242 C C . SER A 1 436 ? 15.336 3.746 16.75 1 86.12 436 SER A C 1
ATOM 3244 O O . SER A 1 436 ? 16.531 3.705 17.031 1 86.12 436 SER A O 1
ATOM 3246 N N . LYS A 1 437 ? 14.828 3.145 15.688 1 90.69 437 LYS A N 1
ATOM 3247 C CA . LYS A 1 437 ? 15.688 2.314 14.844 1 90.69 437 LYS A CA 1
ATOM 3248 C C . LYS A 1 437 ? 15.812 2.902 13.445 1 90.69 437 LYS A C 1
ATOM 3250 O O . LYS A 1 437 ? 14.836 3.402 12.883 1 90.69 437 LYS A O 1
ATOM 3255 N N . PRO A 1 438 ? 17.031 2.881 12.922 1 92.62 438 PRO A N 1
ATOM 3256 C CA . PRO A 1 438 ? 17.234 3.391 11.562 1 92.62 438 PRO A CA 1
ATOM 3257 C C . PRO A 1 438 ? 16.812 2.389 10.484 1 92.62 438 PRO A C 1
ATOM 3259 O O . PRO A 1 438 ? 16.828 1.179 10.727 1 92.62 438 PRO A O 1
ATOM 3262 N N . GLY A 1 439 ? 16.422 2.863 9.391 1 87.94 439 GLY A N 1
ATOM 3263 C CA . GLY A 1 439 ? 16.219 2.152 8.141 1 87.94 439 GLY A CA 1
ATOM 3264 C C . GLY A 1 439 ? 16.734 2.904 6.93 1 87.94 439 GLY A C 1
ATOM 3265 O O . GLY A 1 439 ? 17.266 4.012 7.059 1 87.94 439 GLY A O 1
ATOM 3266 N N . TYR A 1 440 ? 16.672 2.277 5.793 1 83.81 440 TYR A N 1
ATOM 3267 C CA . TYR A 1 440 ? 17.219 2.914 4.605 1 83.81 440 TYR A CA 1
ATOM 3268 C C . TYR A 1 440 ? 16.141 3.613 3.797 1 83.81 440 TYR A C 1
ATOM 3270 O O . TYR A 1 440 ? 16.438 4.359 2.861 1 83.81 440 TYR A O 1
ATOM 3278 N N . THR A 1 441 ? 14.922 3.348 4.121 1 89.12 441 THR A N 1
ATOM 3279 C CA . THR A 1 441 ? 13.828 4.062 3.482 1 89.12 441 THR A CA 1
ATOM 3280 C C . THR A 1 441 ? 12.562 3.988 4.336 1 89.12 441 THR A C 1
ATOM 3282 O O . THR A 1 441 ? 12.484 3.188 5.27 1 89.12 441 THR A O 1
ATOM 3285 N N . SER A 1 442 ? 11.703 4.953 4.07 1 91.88 442 SER A N 1
ATOM 3286 C CA . SER A 1 442 ? 10.375 4.922 4.66 1 91.88 442 SER A CA 1
ATOM 3287 C C . SER A 1 442 ? 9.383 5.727 3.83 1 91.88 442 SER A C 1
ATOM 3289 O O . SER A 1 442 ? 9.75 6.723 3.201 1 91.88 442 SER A O 1
ATOM 3291 N N . VAL A 1 443 ? 8.156 5.254 3.818 1 96 443 VAL A N 1
ATOM 3292 C CA . VAL A 1 443 ? 7.086 5.961 3.125 1 96 443 VAL A CA 1
ATOM 3293 C C . VAL A 1 443 ? 6.938 7.371 3.701 1 96 443 VAL A C 1
ATOM 3295 O O . VAL A 1 443 ? 6.707 8.328 2.961 1 96 443 VAL A O 1
ATOM 3298 N N . GLU A 1 444 ? 7.145 7.523 4.957 1 96.75 444 GLU A N 1
ATOM 3299 C CA . GLU A 1 444 ? 7.059 8.828 5.605 1 96.75 444 GLU A CA 1
ATOM 3300 C C . GLU A 1 444 ? 8.125 9.781 5.07 1 96.75 444 GLU A C 1
ATOM 3302 O O . GLU A 1 444 ? 7.828 10.922 4.727 1 96.75 444 GLU A O 1
ATOM 3307 N N . ALA A 1 445 ? 9.359 9.297 5.012 1 97.69 445 ALA A N 1
ATOM 3308 C CA . ALA A 1 445 ? 10.453 10.133 4.527 1 97.69 445 ALA A CA 1
ATOM 3309 C C . ALA A 1 445 ? 10.203 10.594 3.096 1 97.69 445 ALA A C 1
ATOM 3311 O O . ALA A 1 445 ? 10.406 11.766 2.768 1 97.69 445 ALA A O 1
ATOM 3312 N N . LEU A 1 446 ? 9.773 9.656 2.305 1 98.06 446 LEU A N 1
ATOM 3313 C CA . LEU A 1 446 ? 9.492 9.984 0.913 1 98.06 446 LEU A CA 1
ATOM 3314 C C . LEU A 1 446 ? 8.359 11 0.815 1 98.06 446 LEU A C 1
ATOM 3316 O O . LEU A 1 446 ? 8.453 11.969 0.052 1 98.06 446 LEU A O 1
ATOM 3320 N N . SER A 1 447 ? 7.34 10.844 1.585 1 98.69 447 SER A N 1
ATOM 3321 C CA . SER A 1 447 ? 6.223 11.781 1.604 1 98.69 447 SER A CA 1
ATOM 3322 C C . SER A 1 447 ? 6.66 13.156 2.104 1 98.69 447 SER A C 1
ATOM 3324 O O . SER A 1 447 ? 6.27 14.18 1.541 1 98.69 447 SER A O 1
ATOM 3326 N N . PHE A 1 448 ? 7.488 13.156 3.139 1 98.81 448 PHE A N 1
ATOM 3327 C CA . PHE A 1 448 ? 7.992 14.422 3.66 1 98.81 448 PHE A CA 1
ATOM 3328 C C . PHE A 1 448 ? 8.859 15.125 2.623 1 98.81 448 PHE A C 1
ATOM 3330 O O . PHE A 1 448 ? 8.859 16.359 2.543 1 98.81 448 PHE A O 1
ATOM 3337 N N . GLY A 1 449 ? 9.625 14.336 1.851 1 98.81 449 GLY A N 1
ATOM 3338 C CA . GLY A 1 449 ? 10.383 14.93 0.762 1 98.81 449 GLY A CA 1
ATOM 3339 C C . GLY A 1 449 ? 9.5 15.609 -0.272 1 98.81 449 GLY A C 1
ATOM 3340 O O . GLY A 1 449 ? 9.828 16.703 -0.753 1 98.81 449 GLY A O 1
ATOM 3341 N N . ILE A 1 450 ? 8.422 14.984 -0.566 1 98.81 450 ILE A N 1
ATOM 3342 C CA . ILE A 1 450 ? 7.484 15.57 -1.521 1 98.81 450 ILE A CA 1
ATOM 3343 C C . ILE A 1 450 ? 6.859 16.828 -0.922 1 98.81 450 ILE A C 1
ATOM 3345 O O . ILE A 1 450 ? 6.695 17.844 -1.613 1 98.81 450 ILE A O 1
ATOM 3349 N N . LEU A 1 451 ? 6.512 16.797 0.355 1 98.88 451 LEU A N 1
ATOM 3350 C CA . LEU A 1 451 ? 5.992 17.969 1.03 1 98.88 451 LEU A CA 1
ATOM 3351 C C . LEU A 1 451 ? 7.016 19.109 1.007 1 98.88 451 LEU A C 1
ATOM 3353 O O . LEU A 1 451 ? 6.652 20.281 0.846 1 98.88 451 LEU A O 1
ATOM 3357 N N . LEU A 1 452 ? 8.266 18.75 1.206 1 98.88 452 LEU A N 1
ATOM 3358 C CA . LEU A 1 452 ? 9.32 19.75 1.156 1 98.88 452 LEU A CA 1
ATOM 3359 C C . LEU A 1 452 ? 9.406 20.391 -0.231 1 98.88 452 LEU A C 1
ATOM 3361 O O . LEU A 1 452 ? 9.508 21.609 -0.358 1 98.88 452 LEU A O 1
ATOM 3365 N N . GLU A 1 453 ? 9.336 19.547 -1.267 1 98.69 453 GLU A N 1
ATOM 3366 C CA . GLU A 1 453 ? 9.336 20.062 -2.635 1 98.69 453 GLU A CA 1
ATOM 3367 C C . GLU A 1 453 ? 8.172 21.031 -2.861 1 98.69 453 GLU A C 1
ATOM 3369 O O . GLU A 1 453 ? 8.352 22.094 -3.459 1 98.69 453 GLU A O 1
ATOM 3374 N N . ALA A 1 454 ? 7.051 20.672 -2.379 1 98.25 454 ALA A N 1
ATOM 3375 C CA . ALA A 1 454 ? 5.867 21.516 -2.551 1 98.25 454 ALA A CA 1
ATOM 3376 C C . ALA A 1 454 ? 6.008 22.828 -1.79 1 98.25 454 ALA A C 1
ATOM 3378 O O . ALA A 1 454 ? 5.707 23.906 -2.324 1 98.25 454 ALA A O 1
ATOM 3379 N N . ALA A 1 455 ? 6.441 22.75 -0.55 1 98.44 455 ALA A N 1
ATOM 3380 C CA . ALA A 1 455 ? 6.605 23.938 0.278 1 98.44 455 ALA A CA 1
ATOM 3381 C C . ALA A 1 455 ? 7.656 24.875 -0.309 1 98.44 455 ALA A C 1
ATOM 3383 O O . ALA A 1 455 ? 7.469 26.094 -0.325 1 98.44 455 ALA A O 1
ATOM 3384 N N . ARG A 1 456 ? 8.703 24.234 -0.749 1 98 456 ARG A N 1
ATOM 3385 C CA . ARG A 1 456 ? 9.797 24.984 -1.368 1 98 456 ARG A CA 1
ATOM 3386 C C . ARG A 1 456 ? 9.328 25.688 -2.641 1 98 456 ARG A C 1
ATOM 3388 O O . ARG A 1 456 ? 9.672 26.844 -2.881 1 98 456 ARG A O 1
ATOM 3395 N N . ARG A 1 457 ? 8.578 25.031 -3.434 1 97.25 457 ARG A N 1
ATOM 3396 C CA . ARG A 1 457 ? 7.969 25.609 -4.625 1 97.25 457 ARG A CA 1
ATOM 3397 C C . ARG A 1 457 ? 7.105 26.812 -4.266 1 97.25 457 ARG A C 1
ATOM 3399 O O . ARG A 1 457 ? 7.211 27.875 -4.895 1 97.25 457 ARG A O 1
ATOM 3406 N N . ASP A 1 458 ? 6.25 26.688 -3.328 1 96.75 458 ASP A N 1
ATOM 3407 C CA . ASP A 1 458 ? 5.312 27.734 -2.945 1 96.75 458 ASP A CA 1
ATOM 3408 C C . ASP A 1 458 ? 6.043 28.938 -2.354 1 96.75 458 ASP A C 1
ATOM 3410 O O . ASP A 1 458 ? 5.633 30.078 -2.557 1 96.75 458 ASP A O 1
ATOM 3414 N N . TYR A 1 459 ? 7.078 28.641 -1.622 1 97.19 459 TYR A N 1
ATOM 3415 C CA . TYR A 1 459 ? 7.91 29.703 -1.068 1 97.19 459 TYR A CA 1
ATOM 3416 C C . TYR A 1 459 ? 8.539 30.531 -2.178 1 97.19 459 TYR A C 1
ATOM 3418 O O . TYR A 1 459 ? 8.539 31.766 -2.113 1 97.19 459 TYR A O 1
ATOM 3426 N N . ALA A 1 460 ? 9.07 29.859 -3.15 1 96.5 460 ALA A N 1
ATOM 3427 C CA . ALA A 1 460 ? 9.688 30.547 -4.289 1 96.5 460 ALA A CA 1
ATOM 3428 C C . ALA A 1 460 ? 8.664 31.391 -5.039 1 96.5 460 ALA A C 1
ATOM 3430 O O . ALA A 1 460 ? 8.961 32.531 -5.453 1 96.5 460 ALA A O 1
ATOM 3431 N N . LYS A 1 461 ? 7.512 30.875 -5.23 1 95.06 461 LYS A N 1
ATOM 3432 C CA . LYS A 1 461 ? 6.445 31.609 -5.902 1 95.06 461 LYS A CA 1
ATOM 3433 C C . LYS A 1 461 ? 6.074 32.875 -5.129 1 95.06 461 LYS A C 1
ATOM 3435 O O . LYS A 1 461 ? 5.91 33.938 -5.715 1 95.06 461 LYS A O 1
ATOM 3440 N N . ALA A 1 462 ? 5.914 32.719 -3.859 1 94.69 462 ALA A N 1
ATOM 3441 C CA . ALA A 1 462 ? 5.594 33.875 -3.025 1 94.69 462 ALA A CA 1
ATOM 3442 C C . ALA A 1 462 ? 6.699 34.938 -3.096 1 94.69 462 ALA A C 1
ATOM 3444 O O . ALA A 1 462 ? 6.422 36.125 -3.143 1 94.69 462 ALA A O 1
ATOM 3445 N N . GLY A 1 463 ? 7.891 34.5 -3.115 1 91.94 463 GLY A N 1
ATOM 3446 C CA . GLY A 1 463 ? 9.031 35.375 -3.217 1 91.94 463 GLY A CA 1
ATOM 3447 C C . GLY A 1 463 ? 9.086 36.156 -4.531 1 91.94 463 GLY A C 1
ATOM 3448 O O . GLY A 1 463 ? 9.656 37.219 -4.609 1 91.94 463 GLY A O 1
ATOM 3449 N N . SER A 1 464 ? 8.469 35.594 -5.496 1 92.19 464 SER A N 1
ATOM 3450 C CA . SER A 1 464 ? 8.453 36.219 -6.809 1 92.19 464 SER A CA 1
ATOM 3451 C C . SER A 1 464 ? 7.234 37.125 -6.977 1 92.19 464 SER A C 1
ATOM 3453 O O . SER A 1 464 ? 6.988 37.625 -8.062 1 92.19 464 SER A O 1
ATOM 3455 N N . GLY A 1 465 ? 6.438 37.188 -5.953 1 90.75 465 GLY A N 1
ATOM 3456 C CA . GLY A 1 465 ? 5.34 38.156 -5.957 1 90.75 465 GLY A CA 1
ATOM 3457 C C . GLY A 1 465 ? 3.982 37.5 -6.117 1 90.75 465 GLY A C 1
ATOM 3458 O O . GLY A 1 465 ? 2.951 38.156 -6.074 1 90.75 465 GLY A O 1
ATOM 3459 N N . GLU A 1 466 ? 4.031 36.188 -6.332 1 91.06 466 GLU A N 1
ATOM 3460 C CA . GLU A 1 466 ? 2.746 35.469 -6.395 1 91.06 466 GLU A CA 1
ATOM 3461 C C . GLU A 1 466 ? 2.121 35.344 -5.008 1 91.06 466 GLU A C 1
ATOM 3463 O O . GLU A 1 466 ? 2.807 35.031 -4.039 1 91.06 466 GLU A O 1
ATOM 3468 N N . THR A 1 467 ? 0.854 35.688 -4.898 1 91.5 467 THR A N 1
ATOM 3469 C CA . THR A 1 467 ? 0.166 35.625 -3.613 1 91.5 467 THR A CA 1
ATOM 3470 C C . THR A 1 467 ? -1.037 34.688 -3.695 1 91.5 467 THR A C 1
ATOM 3472 O O . THR A 1 467 ? -1.483 34.344 -4.789 1 91.5 467 THR A O 1
ATOM 3475 N N . THR A 1 468 ? -1.372 34.125 -2.555 1 92 468 THR A N 1
ATOM 3476 C CA . THR A 1 468 ? -2.598 33.344 -2.414 1 92 468 THR A CA 1
ATOM 3477 C C . THR A 1 468 ? -3.57 34.031 -1.46 1 92 468 THR A C 1
ATOM 3479 O O . THR A 1 468 ? -3.191 34.969 -0.749 1 92 468 THR A O 1
ATOM 3482 N N . ALA A 1 469 ? -4.824 33.594 -1.501 1 92.19 469 ALA A N 1
ATOM 3483 C CA . ALA A 1 469 ? -5.82 34.156 -0.585 1 92.19 469 ALA A CA 1
ATOM 3484 C C . ALA A 1 469 ? -5.391 33.969 0.868 1 92.19 469 ALA A C 1
ATOM 3486 O O . ALA A 1 469 ? -5.605 34.844 1.701 1 92.19 469 ALA A O 1
ATOM 3487 N N . LEU A 1 470 ? -4.777 32.875 1.163 1 95.88 470 LEU A N 1
ATOM 3488 C CA . LEU A 1 470 ? -4.344 32.594 2.527 1 95.88 470 LEU A CA 1
ATOM 3489 C C . LEU A 1 470 ? -3.217 33.531 2.945 1 95.88 470 LEU A C 1
ATOM 3491 O O . LEU A 1 470 ? -3.217 34.031 4.066 1 95.88 470 LEU A O 1
ATOM 3495 N N . ILE A 1 471 ? -2.262 33.719 2.107 1 95.44 471 ILE A N 1
ATOM 3496 C CA . ILE A 1 471 ? -1.148 34.625 2.387 1 95.44 471 ILE A CA 1
ATOM 3497 C C . ILE A 1 471 ? -1.679 36.031 2.68 1 95.44 471 ILE A C 1
ATOM 3499 O O . ILE A 1 471 ? -1.217 36.688 3.611 1 95.44 471 ILE A O 1
ATOM 3503 N N . GLN A 1 472 ? -2.645 36.438 1.927 1 94.12 472 GLN A N 1
ATOM 3504 C CA . GLN A 1 472 ? -3.24 37.75 2.135 1 94.12 472 GLN A CA 1
ATOM 3505 C C . GLN A 1 472 ? -3.951 37.844 3.482 1 94.12 472 GLN A C 1
ATOM 3507 O O . GLN A 1 472 ? -3.818 38.812 4.207 1 94.12 472 GLN A O 1
ATOM 3512 N N . THR A 1 473 ? -4.668 36.812 3.764 1 95 473 THR A N 1
ATOM 3513 C CA . THR A 1 473 ? -5.383 36.781 5.035 1 95 473 THR A CA 1
ATOM 3514 C C . THR A 1 473 ? -4.402 36.844 6.207 1 95 473 THR A C 1
ATOM 3516 O O . THR A 1 473 ? -4.59 37.625 7.133 1 95 473 THR A O 1
ATOM 3519 N N . ILE A 1 474 ? -3.395 36.062 6.148 1 95.06 474 ILE A N 1
ATOM 3520 C CA . ILE A 1 474 ? -2.424 35.969 7.234 1 95.06 474 ILE A CA 1
ATOM 3521 C C . ILE A 1 474 ? -1.603 37.25 7.285 1 95.06 474 ILE A C 1
ATOM 3523 O O . ILE A 1 474 ? -1.256 37.75 8.367 1 95.06 474 ILE A O 1
ATOM 3527 N N . GLY A 1 475 ? -1.249 37.844 6.148 1 92.69 475 GLY A N 1
ATOM 3528 C CA . GLY A 1 475 ? -0.506 39.094 6.066 1 92.69 475 GLY A CA 1
ATOM 3529 C C . GLY A 1 475 ? -1.2 40.25 6.77 1 92.69 475 GLY A C 1
ATOM 3530 O O . GLY A 1 475 ? -0.552 41.219 7.172 1 92.69 475 GLY A O 1
ATOM 3531 N N . GLY A 1 476 ? -2.479 40.156 6.918 1 89.81 476 GLY A N 1
ATOM 3532 C CA . GLY A 1 476 ? -3.244 41.219 7.57 1 89.81 476 GLY A CA 1
ATOM 3533 C C . GLY A 1 476 ? -3.309 41.062 9.078 1 89.81 476 GLY A C 1
ATOM 3534 O O . GLY A 1 476 ? -3.867 41.906 9.773 1 89.81 476 GLY A O 1
ATOM 3535 N N . LEU A 1 477 ? -2.693 40.031 9.539 1 92.88 477 LEU A N 1
ATOM 3536 C CA . LEU A 1 477 ? -2.744 39.75 10.969 1 92.88 477 LEU A CA 1
ATOM 3537 C C . LEU A 1 477 ? -1.541 40.344 11.68 1 92.88 477 LEU A C 1
ATOM 3539 O O . LEU A 1 477 ? -0.482 40.531 11.078 1 92.88 477 LEU A O 1
ATOM 3543 N N . GLU A 1 478 ? -1.71 40.75 12.938 1 87.75 478 GLU A N 1
ATOM 3544 C CA . GLU A 1 478 ? -0.599 41.156 13.781 1 87.75 478 GLU A CA 1
ATOM 3545 C C . GLU A 1 478 ? 0.146 39.969 14.367 1 87.75 478 GLU A C 1
ATOM 3547 O O . GLU A 1 478 ? -0.332 39.344 15.305 1 87.75 478 GLU A O 1
ATOM 3552 N N . LEU A 1 479 ? 1.214 39.719 13.758 1 90.88 479 LEU A N 1
ATOM 3553 C CA . LEU A 1 479 ? 1.978 38.531 14.156 1 90.88 479 LEU A CA 1
ATOM 3554 C C . LEU A 1 479 ? 3 38.875 15.234 1 90.88 479 LEU A C 1
ATOM 3556 O O . LEU A 1 479 ? 3.564 39.969 15.227 1 90.88 479 LEU A O 1
ATOM 3560 N N . MET B 1 1 ? -72.625 30.312 15.961 1 16.2 1 MET B N 1
ATOM 3561 C CA . MET B 1 1 ? -72.688 30.766 14.578 1 16.2 1 MET B CA 1
ATOM 3562 C C . MET B 1 1 ? -71.312 30.688 13.914 1 16.2 1 MET B C 1
ATOM 3564 O O . MET B 1 1 ? -71.125 30.078 12.859 1 16.2 1 MET B O 1
ATOM 3568 N N . ALA B 1 2 ? -70.562 31.812 13.594 1 16.17 2 ALA B N 1
ATOM 3569 C CA . ALA B 1 2 ? -70.125 32.312 12.297 1 16.17 2 ALA B CA 1
ATOM 3570 C C . ALA B 1 2 ? -68.688 31.906 12.016 1 16.17 2 ALA B C 1
ATOM 3572 O O . ALA B 1 2 ? -68.125 32.281 10.992 1 16.17 2 ALA B O 1
ATOM 3573 N N . ARG B 1 3 ? -67.812 31.406 12.953 1 18.41 3 ARG B N 1
ATOM 3574 C CA . ARG B 1 3 ? -66.438 31.875 12.836 1 18.41 3 ARG B CA 1
ATOM 3575 C C . ARG B 1 3 ? -65.812 31.266 11.609 1 18.41 3 ARG B C 1
ATOM 3577 O O . ARG B 1 3 ? -65.938 30.078 11.336 1 18.41 3 ARG B O 1
ATOM 3584 N N . HIS B 1 4 ? -65.062 32.031 10.695 1 16.25 4 HIS B N 1
ATOM 3585 C CA . HIS B 1 4 ? -64.5 32.406 9.391 1 16.25 4 HIS B CA 1
ATOM 3586 C C . HIS B 1 4 ? -63.406 31.469 8.992 1 16.25 4 HIS B C 1
ATOM 3588 O O . HIS B 1 4 ? -62.719 30.922 9.859 1 16.25 4 HIS B O 1
ATOM 3594 N N . LYS B 1 5 ? -63.062 31.391 7.586 1 19.16 5 LYS B N 1
ATOM 3595 C CA . LYS B 1 5 ? -62.781 30.781 6.281 1 19.16 5 LYS B CA 1
ATOM 3596 C C . LYS B 1 5 ? -61.312 30.906 5.926 1 19.16 5 LYS B C 1
ATOM 3598 O O . LYS B 1 5 ? -60.875 31.859 5.262 1 19.16 5 LYS B O 1
ATOM 3603 N N . ARG B 1 6 ? -60.25 30.812 6.871 1 17.67 6 ARG B N 1
ATOM 3604 C CA . ARG B 1 6 ? -58.938 31.344 6.559 1 17.67 6 ARG B CA 1
ATOM 3605 C C . ARG B 1 6 ? -58.281 30.562 5.414 1 17.67 6 ARG B C 1
ATOM 3607 O O . ARG B 1 6 ? -58 29.375 5.551 1 17.67 6 ARG B O 1
ATOM 3614 N N . THR B 1 7 ? -58.438 30.812 3.943 1 16.78 7 THR B N 1
ATOM 3615 C CA . THR B 1 7 ? -58.344 30.094 2.672 1 16.78 7 THR B CA 1
ATOM 3616 C C . THR B 1 7 ? -56.938 30.094 2.15 1 16.78 7 THR B C 1
ATOM 3618 O O . THR B 1 7 ? -56.688 29.703 1.011 1 16.78 7 THR B O 1
ATOM 3621 N N . SER B 1 8 ? -55.75 30.219 2.906 1 16.97 8 SER B N 1
ATOM 3622 C CA . SER B 1 8 ? -54.594 30.797 2.248 1 16.97 8 SER B CA 1
ATOM 3623 C C . SER B 1 8 ? -54.031 29.844 1.204 1 16.97 8 SER B C 1
ATOM 3625 O O . SER B 1 8 ? -53.625 28.719 1.532 1 16.97 8 SER B O 1
ATOM 3627 N N . SER B 1 9 ? -54.344 29.828 -0.177 1 15.9 9 SER B N 1
ATOM 3628 C CA . SER B 1 9 ? -54.281 28.984 -1.368 1 15.9 9 SER B CA 1
ATOM 3629 C C . SER B 1 9 ? -52.938 29.031 -2.031 1 15.9 9 SER B C 1
ATOM 3631 O O . SER B 1 9 ? -52.781 28.641 -3.188 1 15.9 9 SER B O 1
ATOM 3633 N N . ARG B 1 10 ? -51.781 29.391 -1.392 1 17.88 10 ARG B N 1
ATOM 3634 C CA . ARG B 1 10 ? -50.719 29.859 -2.295 1 17.88 10 ARG B CA 1
ATOM 3635 C C . ARG B 1 10 ? -50.312 28.766 -3.256 1 17.88 10 ARG B C 1
ATOM 3637 O O . ARG B 1 10 ? -49.906 27.672 -2.826 1 17.88 10 ARG B O 1
ATOM 3644 N N . GLY B 1 11 ? -50.594 28.703 -4.523 1 15.8 11 GLY B N 1
ATOM 3645 C CA . GLY B 1 11 ? -50.75 27.859 -5.703 1 15.8 11 GLY B CA 1
ATOM 3646 C C . GLY B 1 11 ? -49.438 27.266 -6.18 1 15.8 11 GLY B C 1
ATOM 3647 O O . GLY B 1 11 ? -49.281 26.047 -6.203 1 15.8 11 GLY B O 1
ATOM 3648 N N . ARG B 1 12 ? -48.594 27.828 -7.203 1 16.27 12 ARG B N 1
ATOM 3649 C CA . ARG B 1 12 ? -48.5 27.375 -8.594 1 16.27 12 ARG B CA 1
ATOM 3650 C C . ARG B 1 12 ? -47.125 26.781 -8.883 1 16.27 12 ARG B C 1
ATOM 3652 O O . ARG B 1 12 ? -46.969 26.062 -9.867 1 16.27 12 ARG B O 1
ATOM 3659 N N . ILE B 1 13 ? -45.969 27.25 -8.281 1 17.38 13 ILE B N 1
ATOM 3660 C CA . ILE B 1 13 ? -45 27.422 -9.352 1 17.38 13 ILE B CA 1
ATOM 3661 C C . ILE B 1 13 ? -44.656 26.062 -9.969 1 17.38 13 ILE B C 1
ATOM 3663 O O . ILE B 1 13 ? -44.406 25.094 -9.25 1 17.38 13 ILE B O 1
ATOM 3667 N N . ALA B 1 14 ? -44.594 25.938 -11.344 1 17.08 14 ALA B N 1
ATOM 3668 C CA . ALA B 1 14 ? -44.594 25.047 -12.508 1 17.08 14 ALA B CA 1
ATOM 3669 C C . ALA B 1 14 ? -43.312 24.266 -12.633 1 17.08 14 ALA B C 1
ATOM 3671 O O . ALA B 1 14 ? -42.219 24.859 -12.742 1 17.08 14 ALA B O 1
ATOM 3672 N N . VAL B 1 15 ? -43.188 23 -12.094 1 16.34 15 VAL B N 1
ATOM 3673 C CA . VAL B 1 15 ? -42.188 21.938 -11.961 1 16.34 15 VAL B CA 1
ATOM 3674 C C . VAL B 1 15 ? -41.812 21.406 -13.344 1 16.34 15 VAL B C 1
ATOM 3676 O O . VAL B 1 15 ? -42.594 20.672 -13.969 1 16.34 15 VAL B O 1
ATOM 3679 N N . SER B 1 16 ? -41.312 22.328 -14.344 1 15.89 16 SER B N 1
ATOM 3680 C CA . SER B 1 16 ? -41.062 21.844 -15.695 1 15.89 16 SER B CA 1
ATOM 3681 C C . SER B 1 16 ? -40.094 20.656 -15.695 1 15.89 16 SER B C 1
ATOM 3683 O O . SER B 1 16 ? -38.938 20.797 -15.281 1 15.89 16 SER B O 1
ATOM 3685 N N . ALA B 1 17 ? -40.469 19.391 -15.742 1 17.23 17 ALA B N 1
ATOM 3686 C CA . ALA B 1 17 ? -40.062 18 -15.625 1 17.23 17 ALA B CA 1
ATOM 3687 C C . ALA B 1 17 ? -39.344 17.531 -16.875 1 17.23 17 ALA B C 1
ATOM 3689 O O . ALA B 1 17 ? -39.281 16.344 -17.172 1 17.23 17 ALA B O 1
ATOM 3690 N N . TRP B 1 18 ? -38.781 18.469 -17.734 1 15.55 18 TRP B N 1
ATOM 3691 C CA . TRP B 1 18 ? -38.594 17.922 -19.078 1 15.55 18 TRP B CA 1
ATOM 3692 C C . TRP B 1 18 ? -37.812 16.625 -19.031 1 15.55 18 TRP B C 1
ATOM 3694 O O . TRP B 1 18 ? -37.125 16.344 -18.047 1 15.55 18 TRP B O 1
ATOM 3704 N N . ALA B 1 19 ? -37.438 16 -20.234 1 16.2 19 ALA B N 1
ATOM 3705 C CA . ALA B 1 19 ? -37.5 14.93 -21.234 1 16.2 19 ALA B CA 1
ATOM 3706 C C . ALA B 1 19 ? -36.25 14.07 -21.219 1 16.2 19 ALA B C 1
ATOM 3708 O O . ALA B 1 19 ? -36.312 12.844 -21.297 1 16.2 19 ALA B O 1
ATOM 3709 N N . ALA B 1 20 ? -35 14.656 -21.484 1 16.08 20 ALA B N 1
ATOM 3710 C CA . ALA B 1 20 ? -34.344 14.039 -22.641 1 16.08 20 ALA B CA 1
ATOM 3711 C C . ALA B 1 20 ? -33.594 12.773 -22.219 1 16.08 20 ALA B C 1
ATOM 3713 O O . ALA B 1 20 ? -32.438 12.836 -21.812 1 16.08 20 ALA B O 1
ATOM 3714 N N . ALA B 1 21 ? -34.031 12.117 -21.172 1 16.05 21 ALA B N 1
ATOM 3715 C CA . ALA B 1 21 ? -33.188 10.984 -20.781 1 16.05 21 ALA B CA 1
ATOM 3716 C C . ALA B 1 21 ? -32.938 10.047 -21.953 1 16.05 21 ALA B C 1
ATOM 3718 O O . ALA B 1 21 ? -33.875 9.602 -22.609 1 16.05 21 ALA B O 1
ATOM 3719 N N . ALA B 1 22 ? -31.578 10.023 -22.391 1 15.77 22 ALA B N 1
ATOM 3720 C CA . ALA B 1 22 ? -30.875 9.234 -23.406 1 15.77 22 ALA B CA 1
ATOM 3721 C C . ALA B 1 22 ? -31.406 7.805 -23.453 1 15.77 22 ALA B C 1
ATOM 3723 O O . ALA B 1 22 ? -31.609 7.18 -22.406 1 15.77 22 ALA B O 1
ATOM 3724 N N . ALA B 1 23 ? -31.984 7.398 -24.547 1 16.97 23 ALA B N 1
ATOM 3725 C CA . ALA B 1 23 ? -32.438 6.297 -25.406 1 16.97 23 ALA B CA 1
ATOM 3726 C C . ALA B 1 23 ? -31.484 5.102 -25.281 1 16.97 23 ALA B C 1
ATOM 3728 O O . ALA B 1 23 ? -30.266 5.254 -25.312 1 16.97 23 ALA B O 1
ATOM 3729 N N . VAL B 1 24 ? -31.969 4.062 -24.672 1 17.38 24 VAL B N 1
ATOM 3730 C CA . VAL B 1 24 ? -31.766 2.658 -24.344 1 17.38 24 VAL B CA 1
ATOM 3731 C C . VAL B 1 24 ? -31.297 1.895 -25.578 1 17.38 24 VAL B C 1
ATOM 3733 O O . VAL B 1 24 ? -32.094 1.651 -26.5 1 17.38 24 VAL B O 1
ATOM 3736 N N . ILE B 1 25 ? -30 2.268 -26.016 1 14.93 25 ILE B N 1
ATOM 3737 C CA . ILE B 1 25 ? -29.578 1.734 -27.297 1 14.93 25 ILE B CA 1
ATOM 3738 C C . ILE B 1 25 ? -29.922 0.25 -27.391 1 14.93 25 ILE B C 1
ATOM 3740 O O . ILE B 1 25 ? -30.156 -0.398 -26.359 1 14.93 25 ILE B O 1
ATOM 3744 N N . VAL B 1 26 ? -28.922 -0.636 -27.688 1 15.21 26 VAL B N 1
ATOM 3745 C CA . VAL B 1 26 ? -28.828 -1.302 -28.984 1 15.21 26 VAL B CA 1
ATOM 3746 C C . VAL B 1 26 ? -29.5 -2.674 -28.922 1 15.21 26 VAL B C 1
ATOM 3748 O O . VAL B 1 26 ? -30.703 -2.805 -29.188 1 15.21 26 VAL B O 1
ATOM 3751 N N . CYS B 1 27 ? -28.766 -3.805 -29.109 1 15.09 27 CYS B N 1
ATOM 3752 C CA . CYS B 1 27 ? -28.656 -4.68 -30.266 1 15.09 27 CYS B CA 1
ATOM 3753 C C . CYS B 1 27 ? -29.344 -6.016 -30.016 1 15.09 27 CYS B C 1
ATOM 3755 O O . CYS B 1 27 ? -30.156 -6.469 -30.828 1 15.09 27 CYS B O 1
ATOM 3757 N N . PHE B 1 28 ? -28.719 -6.949 -29.312 1 15.88 28 PHE B N 1
ATOM 3758 C CA . PHE B 1 28 ? -28.328 -8.031 -30.219 1 15.88 28 PHE B CA 1
ATOM 3759 C C . PHE B 1 28 ? -29.438 -9.062 -30.344 1 15.88 28 PHE B C 1
ATOM 3761 O O . PHE B 1 28 ? -30.375 -9.086 -29.531 1 15.88 28 PHE B O 1
ATOM 3768 N N . GLY B 1 29 ? -29.016 -10.406 -30.406 1 15.65 29 GLY B N 1
ATOM 3769 C CA . GLY B 1 29 ? -29 -11.531 -31.344 1 15.65 29 GLY B CA 1
ATOM 3770 C C . GLY B 1 29 ? -30.125 -12.516 -31.109 1 15.65 29 GLY B C 1
ATOM 3771 O O . GLY B 1 29 ? -30.625 -12.641 -29.984 1 15.65 29 GLY B O 1
ATOM 3772 N N . SER B 1 30 ? -30.734 -12.789 -32.125 1 15.51 30 SER B N 1
ATOM 3773 C CA . SER B 1 30 ? -31.906 -13.484 -32.656 1 15.51 30 SER B CA 1
ATOM 3774 C C . SER B 1 30 ? -31.984 -14.914 -32.125 1 15.51 30 SER B C 1
ATOM 3776 O O . SER B 1 30 ? -30.953 -15.586 -32 1 15.51 30 SER B O 1
ATOM 3778 N N . ALA B 1 31 ? -33.031 -15.203 -31.484 1 16.75 31 ALA B N 1
ATOM 3779 C CA . ALA B 1 31 ? -33.594 -16.281 -30.672 1 16.75 31 ALA B CA 1
ATOM 3780 C C . ALA B 1 31 ? -33.781 -17.547 -31.5 1 16.75 31 ALA B C 1
ATOM 3782 O O . ALA B 1 31 ? -34.625 -18.375 -31.188 1 16.75 31 ALA B O 1
ATOM 3783 N N . SER B 1 32 ? -32.781 -17.578 -32.5 1 14.91 32 SER B N 1
ATOM 3784 C CA . SER B 1 32 ? -33.281 -18.5 -33.531 1 14.91 32 SER B CA 1
ATOM 3785 C C . SER B 1 32 ? -33.781 -19.797 -32.906 1 14.91 32 SER B C 1
ATOM 3787 O O . SER B 1 32 ? -33.344 -20.172 -31.812 1 14.91 32 SER B O 1
ATOM 3789 N N . GLN B 1 33 ? -34.562 -20.438 -33.594 1 15.76 33 GLN B N 1
ATOM 3790 C CA . GLN B 1 33 ? -35.656 -21.422 -33.562 1 15.76 33 GLN B CA 1
ATOM 3791 C C . GLN B 1 33 ? -35.125 -22.812 -33.188 1 15.76 33 GLN B C 1
ATOM 3793 O O . GLN B 1 33 ? -33.969 -23.141 -33.438 1 15.76 33 GLN B O 1
ATOM 3798 N N . ALA B 1 34 ? -36.031 -23.516 -32.5 1 16.53 34 ALA B N 1
ATOM 3799 C CA . ALA B 1 34 ? -36.125 -24.688 -31.625 1 16.53 34 ALA B CA 1
ATOM 3800 C C . ALA B 1 34 ? -35.844 -25.969 -32.406 1 16.53 34 ALA B C 1
ATOM 3802 O O . ALA B 1 34 ? -36.5 -26.984 -32.188 1 16.53 34 ALA B O 1
ATOM 3803 N N . ALA B 1 35 ? -34.844 -25.844 -33.406 1 16.03 35 ALA B N 1
ATOM 3804 C CA . ALA B 1 35 ? -35 -26.969 -34.344 1 16.03 35 ALA B CA 1
ATOM 3805 C C . ALA B 1 35 ? -35.062 -28.297 -33.594 1 16.03 35 ALA B C 1
ATOM 3807 O O . ALA B 1 35 ? -34.312 -28.484 -32.625 1 16.03 35 ALA B O 1
ATOM 3808 N N . PRO B 1 36 ? -36 -29 -33.938 1 17.64 36 PRO B N 1
ATOM 3809 C CA . PRO B 1 36 ? -36.469 -30.234 -33.312 1 17.64 36 PRO B CA 1
ATOM 3810 C C . PRO B 1 36 ? -35.438 -31.344 -33.312 1 17.64 36 PRO B C 1
ATOM 3812 O O . PRO B 1 36 ? -34.531 -31.344 -34.156 1 17.64 36 PRO B O 1
ATOM 3815 N N . LEU B 1 37 ? -35.219 -31.891 -32.094 1 17.81 37 LEU B N 1
ATOM 3816 C CA . LEU B 1 37 ? -34.281 -32.875 -31.516 1 17.81 37 LEU B CA 1
ATOM 3817 C C . LEU B 1 37 ? -34.312 -34.156 -32.312 1 17.81 37 LEU B C 1
ATOM 3819 O O . LEU B 1 37 ? -35.281 -34.938 -32.219 1 17.81 37 LEU B O 1
ATOM 3823 N N . ILE B 1 38 ? -34.094 -33.906 -33.75 1 16.88 38 ILE B N 1
ATOM 3824 C CA . ILE B 1 38 ? -34.281 -35.094 -34.594 1 16.88 38 ILE B CA 1
ATOM 3825 C C . ILE B 1 38 ? -33.531 -36.281 -34 1 16.88 38 ILE B C 1
ATOM 3827 O O . ILE B 1 38 ? -32.438 -36.094 -33.438 1 16.88 38 ILE B O 1
ATOM 3831 N N . GLY B 1 39 ? -34.125 -37.406 -34.156 1 16.98 39 GLY B N 1
ATOM 3832 C CA . GLY B 1 39 ? -34.031 -38.75 -33.656 1 16.98 39 GLY B CA 1
ATOM 3833 C C . GLY B 1 39 ? -32.688 -39.375 -33.938 1 16.98 39 GLY B C 1
ATOM 3834 O O . GLY B 1 39 ? -31.938 -38.906 -34.812 1 16.98 39 GLY B O 1
ATOM 3835 N N . GLY B 1 40 ? -32.219 -40.344 -33.188 1 16.95 40 GLY B N 1
ATOM 3836 C CA . GLY B 1 40 ? -31.078 -41.031 -32.594 1 16.95 40 GLY B CA 1
ATOM 3837 C C . GLY B 1 40 ? -30.312 -41.844 -33.594 1 16.95 40 GLY B C 1
ATOM 3838 O O . GLY B 1 40 ? -29.266 -42.406 -33.281 1 16.95 40 GLY B O 1
ATOM 3839 N N . GLN B 1 41 ? -30.766 -41.938 -35 1 17.59 41 GLN B N 1
ATOM 3840 C CA . GLN B 1 41 ? -30.484 -43.312 -35.375 1 17.59 41 GLN B CA 1
ATOM 3841 C C . GLN B 1 41 ? -28.984 -43.562 -35.531 1 17.59 41 GLN B C 1
ATOM 3843 O O . GLN B 1 41 ? -28.234 -42.656 -35.875 1 17.59 41 GLN B O 1
ATOM 3848 N N . HIS B 1 42 ? -28.469 -44.719 -35.094 1 17.5 42 HIS B N 1
ATOM 3849 C CA . HIS B 1 42 ? -27.219 -45.375 -34.75 1 17.5 42 HIS B CA 1
ATOM 3850 C C . HIS B 1 42 ? -26.359 -45.594 -36 1 17.5 42 HIS B C 1
ATOM 3852 O O . HIS B 1 42 ? -25.219 -46.031 -35.906 1 17.5 42 HIS B O 1
ATOM 3858 N N . ILE B 1 43 ? -26.453 -44.656 -37.031 1 17 43 ILE B N 1
ATOM 3859 C CA . ILE B 1 43 ? -25.938 -45.469 -38.125 1 17 43 ILE B CA 1
ATOM 3860 C C . ILE B 1 43 ? -24.484 -45.844 -37.844 1 17 43 ILE B C 1
ATOM 3862 O O . ILE B 1 43 ? -23.688 -44.969 -37.438 1 17 43 ILE B O 1
ATOM 3866 N N . THR B 1 44 ? -24.047 -47.125 -38 1 18.31 44 THR B N 1
ATOM 3867 C CA . THR B 1 44 ? -22.938 -48.062 -37.719 1 18.31 44 THR B CA 1
ATOM 3868 C C . THR B 1 44 ? -21.766 -47.781 -38.656 1 18.31 44 THR B C 1
ATOM 3870 O O . THR B 1 44 ? -20.688 -48.375 -38.5 1 18.31 44 THR B O 1
ATOM 3873 N N . THR B 1 45 ? -21.578 -46.562 -39.094 1 17.88 45 THR B N 1
ATOM 3874 C CA . THR B 1 45 ? -20.75 -46.781 -40.281 1 17.88 45 THR B CA 1
ATOM 3875 C C . THR B 1 45 ? -19.438 -47.469 -39.906 1 17.88 45 THR B C 1
ATOM 3877 O O . THR B 1 45 ? -18.938 -47.312 -38.781 1 17.88 45 THR B O 1
ATOM 3880 N N . HIS B 1 46 ? -18.984 -48.406 -40.781 1 19.31 46 HIS B N 1
ATOM 3881 C CA . HIS B 1 46 ? -17.938 -49.406 -40.969 1 19.31 46 HIS B CA 1
ATOM 3882 C C . HIS B 1 46 ? -16.578 -48.75 -41.094 1 19.31 46 HIS B C 1
ATOM 3884 O O . HIS B 1 46 ? -16.422 -47.812 -41.875 1 19.31 46 HIS B O 1
ATOM 3890 N N . ALA B 1 47 ? -15.828 -48.812 -40.031 1 19.73 47 ALA B N 1
ATOM 3891 C CA . ALA B 1 47 ? -14.477 -48.312 -39.781 1 19.73 47 ALA B CA 1
ATOM 3892 C C . ALA B 1 47 ? -13.484 -48.875 -40.781 1 19.73 47 ALA B C 1
ATOM 3894 O O . ALA B 1 47 ? -13.188 -50.094 -40.75 1 19.73 47 ALA B O 1
ATOM 3895 N N . GLN B 1 48 ? -13.742 -48.688 -42.125 1 20.56 48 GLN B N 1
ATOM 3896 C CA . GLN B 1 48 ? -12.656 -49.312 -42.844 1 20.56 48 GLN B CA 1
ATOM 3897 C C . GLN B 1 48 ? -11.305 -48.75 -42.406 1 20.56 48 GLN B C 1
ATOM 3899 O O . GLN B 1 48 ? -11.102 -47.531 -42.375 1 20.56 48 GLN B O 1
ATOM 3904 N N . VAL B 1 49 ? -10.578 -49.5 -41.719 1 21.11 49 VAL B N 1
ATOM 3905 C CA . VAL B 1 49 ? -9.305 -49.312 -41.062 1 21.11 49 VAL B CA 1
ATOM 3906 C C . VAL B 1 49 ? -8.203 -49.062 -42.094 1 21.11 49 VAL B C 1
ATOM 3908 O O . VAL B 1 49 ? -7.777 -50.031 -42.75 1 21.11 49 VAL B O 1
ATOM 3911 N N . ASN B 1 50 ? -8.438 -48.25 -43.219 1 21.44 50 ASN B N 1
ATOM 3912 C CA . ASN B 1 50 ? -7.285 -48.312 -44.094 1 21.44 50 ASN B CA 1
ATOM 3913 C C . ASN B 1 50 ? -6.004 -47.875 -43.375 1 21.44 50 ASN B C 1
ATOM 3915 O O . ASN B 1 50 ? -6.012 -46.969 -42.562 1 21.44 50 ASN B O 1
ATOM 3919 N N . THR B 1 51 ? -5.027 -48.656 -43.375 1 22.08 51 THR B N 1
ATOM 3920 C CA . THR B 1 51 ? -3.748 -48.719 -42.656 1 22.08 51 THR B CA 1
ATOM 3921 C C . THR B 1 51 ? -2.832 -47.594 -43.125 1 22.08 51 THR B C 1
ATOM 3923 O O . THR B 1 51 ? -1.658 -47.531 -42.75 1 22.08 51 THR B O 1
ATOM 3926 N N . ASP B 1 52 ? -3.248 -46.719 -44.062 1 26.67 52 ASP B N 1
ATOM 3927 C CA . ASP B 1 52 ? -2.088 -46.031 -44.625 1 26.67 52 ASP B CA 1
ATOM 3928 C C . ASP B 1 52 ? -1.388 -45.188 -43.562 1 26.67 52 ASP B C 1
ATOM 3930 O O . ASP B 1 52 ? -2.041 -44.469 -42.781 1 26.67 52 ASP B O 1
ATOM 3934 N N . GLY B 1 53 ? -0.308 -45.562 -43.094 1 20.02 53 GLY B N 1
ATOM 3935 C CA . GLY B 1 53 ? 0.516 -44.938 -42.062 1 20.02 53 GLY B CA 1
ATOM 3936 C C . GLY B 1 53 ? 0.836 -43.5 -42.312 1 20.02 53 GLY B C 1
ATOM 3937 O O . GLY B 1 53 ? 1.999 -43.125 -42.5 1 20.02 53 GLY B O 1
ATOM 3938 N N . LYS B 1 54 ? 0.064 -42.781 -43.25 1 29.92 54 LYS B N 1
ATOM 3939 C CA . LYS B 1 54 ? 0.543 -41.406 -43.375 1 29.92 54 LYS B CA 1
ATOM 3940 C C . LYS B 1 54 ? 0.716 -40.75 -42.031 1 29.92 54 LYS B C 1
ATOM 3942 O O . LYS B 1 54 ? -0.149 -40.844 -41.156 1 29.92 54 LYS B O 1
ATOM 3947 N N . ASP B 1 55 ? 2 -40.625 -41.656 1 24.42 55 ASP B N 1
ATOM 3948 C CA . ASP B 1 55 ? 2.416 -39.844 -40.5 1 24.42 55 ASP B CA 1
ATOM 3949 C C . ASP B 1 55 ? 1.59 -38.562 -40.344 1 24.42 55 ASP B C 1
ATOM 3951 O O . ASP B 1 55 ? 1.631 -37.688 -41.219 1 24.42 55 ASP B O 1
ATOM 3955 N N . ALA B 1 56 ? 0.441 -38.688 -39.938 1 28.7 56 ALA B N 1
ATOM 3956 C CA . ALA B 1 56 ? -0.394 -37.5 -39.688 1 28.7 56 ALA B CA 1
ATOM 3957 C C . ALA B 1 56 ? 0.297 -36.531 -38.719 1 28.7 56 ALA B C 1
ATOM 3959 O O . ALA B 1 56 ? 0.399 -36.812 -37.531 1 28.7 56 ALA B O 1
ATOM 3960 N N . THR B 1 57 ? 1.312 -35.875 -39.312 1 30.39 57 THR B N 1
ATOM 3961 C CA . THR B 1 57 ? 1.661 -34.688 -38.562 1 30.39 57 THR B CA 1
ATOM 3962 C C . THR B 1 57 ? 0.412 -33.875 -38.219 1 30.39 57 THR B C 1
ATOM 3964 O O . THR B 1 57 ? -0.318 -33.438 -39.125 1 30.39 57 THR B O 1
ATOM 3967 N N . ALA B 1 58 ? -0.342 -34.281 -37.312 1 29.17 58 ALA B N 1
ATOM 3968 C CA . ALA B 1 58 ? -1.441 -33.5 -36.781 1 29.17 58 ALA B CA 1
ATOM 3969 C C . ALA B 1 58 ? -1.066 -32 -36.719 1 29.17 58 ALA B C 1
ATOM 3971 O O . ALA B 1 58 ? -0.2 -31.625 -35.938 1 29.17 58 ALA B O 1
ATOM 3972 N N . SER B 1 59 ? -1.049 -31.453 -37.969 1 30.72 59 SER B N 1
ATOM 3973 C CA . SER B 1 59 ? -1.03 -30 -37.844 1 30.72 59 SER B CA 1
ATOM 3974 C C . SER B 1 59 ? -2.053 -29.531 -36.812 1 30.72 59 SER B C 1
ATOM 3976 O O . SER B 1 59 ? -3.248 -29.797 -36.969 1 30.72 59 SER B O 1
ATOM 3978 N N . VAL B 1 60 ? -1.778 -29.531 -35.562 1 30.88 60 VAL B N 1
ATOM 3979 C CA . VAL B 1 60 ? -2.586 -28.766 -34.625 1 30.88 60 VAL B CA 1
ATOM 3980 C C . VAL B 1 60 ? -3.039 -27.469 -35.25 1 30.88 60 VAL B C 1
ATOM 3982 O O . VAL B 1 60 ? -2.215 -26.609 -35.594 1 30.88 60 VAL B O 1
ATOM 3985 N N . HIS B 1 61 ? -4.055 -27.609 -36.156 1 31.58 61 HIS B N 1
ATOM 3986 C CA . HIS B 1 61 ? -4.699 -26.359 -36.562 1 31.58 61 HIS B CA 1
ATOM 3987 C C . HIS B 1 61 ? -4.855 -25.422 -35.375 1 31.58 61 HIS B C 1
ATOM 3989 O O . HIS B 1 61 ? -5.703 -25.656 -34.5 1 31.58 61 HIS B O 1
ATOM 3995 N N . VAL B 1 62 ? -3.781 -24.781 -35 1 34.5 62 VAL B N 1
ATOM 3996 C CA . VAL B 1 62 ? -3.977 -23.625 -34.156 1 34.5 62 VAL B CA 1
ATOM 3997 C C . VAL B 1 62 ? -5.035 -22.703 -34.75 1 34.5 62 VAL B C 1
ATOM 3999 O O . VAL B 1 62 ? -4.879 -22.219 -35.875 1 34.5 62 VAL B O 1
ATOM 4002 N N . LEU B 1 63 ? -6.305 -22.891 -34.562 1 34.03 63 LEU B N 1
ATOM 4003 C CA . LEU B 1 63 ? -7.266 -21.844 -34.875 1 34.03 63 LEU B CA 1
ATOM 4004 C C . LEU B 1 63 ? -6.629 -20.453 -34.719 1 34.03 63 LEU B C 1
ATOM 4006 O O . LEU B 1 63 ? -5.93 -20.188 -33.75 1 34.03 63 LEU B O 1
ATOM 4010 N N . ALA B 1 64 ? -6.324 -19.812 -35.75 1 41.06 64 ALA B N 1
ATOM 4011 C CA . ALA B 1 64 ? -5.91 -18.422 -35.812 1 41.06 64 ALA B CA 1
ATOM 4012 C C . ALA B 1 64 ? -6.641 -17.609 -34.75 1 41.06 64 ALA B C 1
ATOM 4014 O O . ALA B 1 64 ? -7.871 -17.5 -34.75 1 41.06 64 ALA B O 1
ATOM 4015 N N . SER B 1 65 ? -6.203 -17.578 -33.531 1 50.34 65 SER B N 1
ATOM 4016 C CA . SER B 1 65 ? -6.844 -16.766 -32.5 1 50.34 65 SER B CA 1
ATOM 4017 C C . SER B 1 65 ? -6.918 -15.305 -32.938 1 50.34 65 SER B C 1
ATOM 4019 O O . SER B 1 65 ? -5.91 -14.711 -33.312 1 50.34 65 SER B O 1
ATOM 4021 N N . PRO B 1 66 ? -8.07 -14.711 -33.344 1 55.28 66 PRO B N 1
ATOM 4022 C CA . PRO B 1 66 ? -8.281 -13.289 -33.594 1 55.28 66 PRO B CA 1
ATOM 4023 C C . PRO B 1 66 ? -7.512 -12.391 -32.625 1 55.28 66 PRO B C 1
ATOM 4025 O O . PRO B 1 66 ? -7.168 -12.812 -31.531 1 55.28 66 PRO B O 1
ATOM 4028 N N . ASP B 1 67 ? -6.805 -11.391 -33.219 1 71.12 67 ASP B N 1
ATOM 4029 C CA . ASP B 1 67 ? -6.312 -10.289 -32.406 1 71.12 67 ASP B CA 1
ATOM 4030 C C . ASP B 1 67 ? -7.312 -9.922 -31.312 1 71.12 67 ASP B C 1
ATOM 4032 O O . ASP B 1 67 ? -8.359 -9.336 -31.578 1 71.12 67 ASP B O 1
ATOM 4036 N N . LEU B 1 68 ? -7.129 -10.672 -30.203 1 86.44 68 LEU B N 1
ATOM 4037 C CA . LEU B 1 68 ? -8.094 -10.492 -29.125 1 86.44 68 LEU B CA 1
ATOM 4038 C C . LEU B 1 68 ? -8 -9.078 -28.547 1 86.44 68 LEU B C 1
ATOM 4040 O O . LEU B 1 68 ? -8.898 -8.648 -27.812 1 86.44 68 LEU B O 1
ATOM 4044 N N . GLY B 1 69 ? -7.035 -8.234 -29 1 87.81 69 GLY B N 1
ATOM 4045 C CA . GLY B 1 69 ? -6.891 -6.891 -28.453 1 87.81 69 GLY B CA 1
ATOM 4046 C C . GLY B 1 69 ? -6.727 -6.859 -26.953 1 87.81 69 GLY B C 1
ATOM 4047 O O . GLY B 1 69 ? -6.617 -7.91 -26.312 1 87.81 69 GLY B O 1
ATOM 4048 N N . HIS B 1 70 ? -6.445 -5.742 -26.359 1 93 70 HIS B N 1
ATOM 4049 C CA . HIS B 1 70 ? -6.418 -5.551 -24.922 1 93 70 HIS B CA 1
ATOM 4050 C C . HIS B 1 70 ? -7.148 -4.273 -24.516 1 93 70 HIS B C 1
ATOM 4052 O O . HIS B 1 70 ? -7.414 -3.416 -25.359 1 93 70 HIS B O 1
ATOM 4058 N N . ASN B 1 71 ? -7.625 -4.203 -23.297 1 97.38 71 ASN B N 1
ATOM 4059 C CA . ASN B 1 71 ? -8.266 -3.021 -22.719 1 97.38 71 ASN B CA 1
ATOM 4060 C C . ASN B 1 71 ? -7.285 -2.182 -21.922 1 97.38 71 ASN B C 1
ATOM 4062 O O . ASN B 1 71 ? -7.145 -2.377 -20.703 1 97.38 71 ASN B O 1
ATOM 4066 N N . GLN B 1 72 ? -6.676 -1.19 -22.594 1 97.06 72 GLN B N 1
ATOM 4067 C CA . GLN B 1 72 ? -5.637 -0.381 -21.969 1 97.06 72 GLN B CA 1
ATOM 4068 C C . GLN B 1 72 ? -6.215 0.469 -20.828 1 97.06 72 GLN B C 1
ATOM 4070 O O . GLN B 1 72 ? -5.543 0.709 -19.828 1 97.06 72 GLN B O 1
ATOM 4075 N N . THR B 1 73 ? -7.43 0.916 -21 1 97.06 73 THR B N 1
ATOM 4076 C CA . THR B 1 73 ? -8.086 1.684 -19.938 1 97.06 73 THR B CA 1
ATOM 4077 C C . THR B 1 73 ? -8.18 0.864 -18.656 1 97.06 73 THR B C 1
ATOM 4079 O O . THR B 1 73 ? -7.883 1.366 -17.562 1 97.06 73 THR B O 1
ATOM 4082 N N . PHE B 1 74 ? -8.625 -0.42 -18.844 1 97.88 74 PHE B N 1
ATOM 4083 C CA . PHE B 1 74 ? -8.672 -1.301 -17.672 1 97.88 74 PHE B CA 1
ATOM 4084 C C . PHE B 1 74 ? -7.301 -1.398 -17.016 1 97.88 74 PHE B C 1
ATOM 4086 O O . PHE B 1 74 ? -7.18 -1.264 -15.797 1 97.88 74 PHE B O 1
ATOM 4093 N N . ILE B 1 75 ? -6.281 -1.638 -17.828 1 98.31 75 ILE B N 1
ATOM 4094 C CA . ILE B 1 75 ? -4.926 -1.823 -17.312 1 98.31 75 ILE B CA 1
ATOM 4095 C C . ILE B 1 75 ? -4.492 -0.581 -16.531 1 98.31 75 ILE B C 1
ATOM 4097 O O . ILE B 1 75 ? -4.02 -0.682 -15.398 1 98.31 75 ILE B O 1
ATOM 4101 N N . ASP B 1 76 ? -4.66 0.559 -17.094 1 97.31 76 ASP B N 1
ATOM 4102 C CA . ASP B 1 76 ? -4.219 1.808 -16.484 1 97.31 76 ASP B CA 1
ATOM 4103 C C . ASP B 1 76 ? -4.926 2.045 -15.156 1 97.31 76 ASP B C 1
ATOM 4105 O O . ASP B 1 76 ? -4.285 2.377 -14.156 1 97.31 76 ASP B O 1
ATOM 4109 N N . VAL B 1 77 ? -6.215 1.82 -15.125 1 96.75 77 VAL B N 1
ATOM 4110 C CA . VAL B 1 77 ? -7 2.064 -13.922 1 96.75 77 VAL B CA 1
ATOM 4111 C C . VAL B 1 77 ? -6.664 1.016 -12.867 1 96.75 77 VAL B C 1
ATOM 4113 O O . VAL B 1 77 ? -6.543 1.337 -11.68 1 96.75 77 VAL B O 1
ATOM 4116 N N . ALA B 1 78 ? -6.559 -0.218 -13.32 1 97.88 78 ALA B N 1
ATOM 4117 C CA . ALA B 1 78 ? -6.23 -1.288 -12.383 1 97.88 78 ALA B CA 1
ATOM 4118 C C . ALA B 1 78 ? -4.891 -1.025 -11.695 1 97.88 78 ALA B C 1
ATOM 4120 O O . ALA B 1 78 ? -4.789 -1.1 -10.469 1 97.88 78 ALA B O 1
ATOM 4121 N N . ILE B 1 79 ? -3.904 -0.666 -12.5 1 97.69 79 ILE B N 1
ATOM 4122 C CA . ILE B 1 79 ? -2.574 -0.433 -11.945 1 97.69 79 ILE B CA 1
ATOM 4123 C C . ILE B 1 79 ? -2.604 0.785 -11.023 1 97.69 79 ILE B C 1
ATOM 4125 O O . ILE B 1 79 ? -2.061 0.748 -9.922 1 97.69 79 ILE B O 1
ATOM 4129 N N . ALA B 1 80 ? -3.244 1.846 -11.414 1 96.69 80 ALA B N 1
ATOM 4130 C CA . ALA B 1 80 ? -3.35 3.039 -10.578 1 96.69 80 ALA B CA 1
ATOM 4131 C C . ALA B 1 80 ? -4.055 2.729 -9.266 1 96.69 80 ALA B C 1
ATOM 4133 O O . ALA B 1 80 ? -3.646 3.209 -8.203 1 96.69 80 ALA B O 1
ATOM 4134 N N . SER B 1 81 ? -5.098 1.928 -9.359 1 96.75 81 SER B N 1
ATOM 4135 C CA . SER B 1 81 ? -5.863 1.558 -8.172 1 96.75 81 SER B CA 1
ATOM 4136 C C . SER B 1 81 ? -5.039 0.687 -7.23 1 96.75 81 SER B C 1
ATOM 4138 O O . SER B 1 81 ? -5.098 0.852 -6.012 1 96.75 81 SER B O 1
ATOM 4140 N N . ILE B 1 82 ? -4.297 -0.213 -7.781 1 97 82 ILE B N 1
ATOM 4141 C CA . ILE B 1 82 ? -3.42 -1.066 -6.984 1 97 82 ILE B CA 1
ATOM 4142 C C . ILE B 1 82 ? -2.359 -0.214 -6.293 1 97 82 ILE B C 1
ATOM 4144 O O . ILE B 1 82 ? -2.104 -0.38 -5.098 1 97 82 ILE B O 1
ATOM 4148 N N . HIS B 1 83 ? -1.82 0.732 -7.008 1 95.25 83 HIS B N 1
ATOM 4149 C CA . HIS B 1 83 ? -0.784 1.609 -6.473 1 95.25 83 HIS B CA 1
ATOM 4150 C C . HIS B 1 83 ? -1.32 2.467 -5.332 1 95.25 83 HIS B C 1
ATOM 4152 O O . HIS B 1 83 ? -0.592 2.773 -4.387 1 95.25 83 HIS B O 1
ATOM 4158 N N . ALA B 1 84 ? -2.547 2.791 -5.414 1 96.25 84 ALA B N 1
ATOM 4159 C CA . ALA B 1 84 ? -3.164 3.619 -4.379 1 96.25 84 ALA B CA 1
ATOM 4160 C C . ALA B 1 84 ? -3.572 2.779 -3.174 1 96.25 84 ALA B C 1
ATOM 4162 O O . ALA B 1 84 ? -3.877 3.32 -2.107 1 96.25 84 ALA B O 1
ATOM 4163 N N . SER B 1 85 ? -3.535 1.468 -3.309 1 96.06 85 SER B N 1
ATOM 4164 C CA . SER B 1 85 ? -4.098 0.584 -2.293 1 96.06 85 SER B CA 1
ATOM 4165 C C . SER B 1 85 ? -3.053 0.205 -1.251 1 96.06 85 SER B C 1
ATOM 4167 O O . SER B 1 85 ? -1.868 0.075 -1.569 1 96.06 85 SER B O 1
ATOM 4169 N N . GLN B 1 86 ? -3.539 0.095 -0.033 1 95.69 86 GLN B N 1
ATOM 4170 C CA . GLN B 1 86 ? -2.779 -0.639 0.973 1 95.69 86 GLN B CA 1
ATOM 4171 C C . GLN B 1 86 ? -2.9 -2.145 0.762 1 95.69 86 GLN B C 1
ATOM 4173 O O . GLN B 1 86 ? -3.963 -2.643 0.384 1 95.69 86 GLN B O 1
ATOM 4178 N N . ARG B 1 87 ? -1.797 -2.83 0.97 1 96.38 87 ARG B N 1
ATOM 4179 C CA . ARG B 1 87 ? -1.781 -4.227 0.546 1 96.38 87 ARG B CA 1
ATOM 4180 C C . ARG B 1 87 ? -1.195 -5.121 1.633 1 96.38 87 ARG B C 1
ATOM 4182 O O . ARG B 1 87 ? -0.202 -4.766 2.27 1 96.38 87 ARG B O 1
ATOM 4189 N N . ALA B 1 88 ? -1.854 -6.297 1.806 1 96.56 88 ALA B N 1
ATOM 4190 C CA . ALA B 1 88 ? -1.25 -7.375 2.588 1 96.56 88 ALA B CA 1
ATOM 4191 C C . ALA B 1 88 ? -0.184 -8.109 1.779 1 96.56 88 ALA B C 1
ATOM 4193 O O . ALA B 1 88 ? -0.023 -7.859 0.583 1 96.56 88 ALA B O 1
ATOM 4194 N N . SER B 1 89 ? 0.536 -9.008 2.467 1 97.38 89 SER B N 1
ATOM 4195 C CA . SER B 1 89 ? 1.678 -9.664 1.834 1 97.38 89 SER B CA 1
ATOM 4196 C C . SER B 1 89 ? 1.248 -10.461 0.607 1 97.38 89 SER B C 1
ATOM 4198 O O . SER B 1 89 ? 1.912 -10.422 -0.43 1 97.38 89 SER B O 1
ATOM 4200 N N . TRP B 1 90 ? 0.136 -11.211 0.695 1 97.25 90 TRP B N 1
ATOM 4201 C CA . TRP B 1 90 ? -0.268 -12.039 -0.433 1 97.25 90 TRP B CA 1
ATOM 4202 C C . TRP B 1 90 ? -0.782 -11.18 -1.586 1 97.25 90 TRP B C 1
ATOM 4204 O O . TRP B 1 90 ? -0.605 -11.531 -2.754 1 97.25 90 TRP B O 1
ATOM 4214 N N . GLU B 1 91 ? -1.413 -10.016 -1.265 1 97.06 91 GLU B N 1
ATOM 4215 C CA . GLU B 1 91 ? -1.832 -9.086 -2.305 1 97.06 91 GLU B CA 1
ATOM 4216 C C . GLU B 1 91 ? -0.627 -8.469 -3.01 1 97.06 91 GLU B C 1
ATOM 4218 O O . GLU B 1 91 ? -0.641 -8.289 -4.23 1 97.06 91 GLU B O 1
ATOM 4223 N N . GLN B 1 92 ? 0.387 -8.164 -2.203 1 97.56 92 GLN B N 1
ATOM 4224 C CA . GLN B 1 92 ? 1.637 -7.668 -2.764 1 97.56 92 GLN B CA 1
ATOM 4225 C C . GLN B 1 92 ? 2.25 -8.672 -3.73 1 97.56 92 GLN B C 1
ATOM 4227 O O . GLN B 1 92 ? 2.734 -8.305 -4.801 1 97.56 92 GLN B O 1
ATOM 4232 N N . GLY B 1 93 ? 2.191 -9.922 -3.367 1 97.81 93 GLY B N 1
ATOM 4233 C CA . GLY B 1 93 ? 2.748 -10.984 -4.188 1 97.81 93 GLY B CA 1
ATOM 4234 C C . GLY B 1 93 ? 2.041 -11.141 -5.523 1 97.81 93 GLY B C 1
ATOM 4235 O O . GLY B 1 93 ? 2.684 -11.125 -6.574 1 97.81 93 GLY B O 1
ATOM 4236 N N . VAL B 1 94 ? 0.737 -11.242 -5.465 1 98 94 VAL B N 1
ATOM 4237 C CA . VAL B 1 94 ? 0.004 -11.453 -6.707 1 98 94 VAL B CA 1
ATOM 4238 C C . VAL B 1 94 ? 0.091 -10.211 -7.582 1 98 94 VAL B C 1
ATOM 4240 O O . VAL B 1 94 ? 0.147 -10.305 -8.812 1 98 94 VAL B O 1
ATOM 4243 N N . THR B 1 95 ? 0.17 -9.031 -6.988 1 97.44 95 THR B N 1
ATOM 4244 C CA . THR B 1 95 ? 0.334 -7.789 -7.73 1 97.44 95 THR B CA 1
ATOM 4245 C C . THR B 1 95 ? 1.638 -7.797 -8.523 1 97.44 95 THR B C 1
ATOM 4247 O O . THR B 1 95 ? 1.652 -7.461 -9.703 1 97.44 95 THR B O 1
ATOM 4250 N N . VAL B 1 96 ? 2.668 -8.172 -7.902 1 96.75 96 VAL B N 1
ATOM 4251 C CA . VAL B 1 96 ? 3.955 -8.102 -8.586 1 96.75 96 VAL B CA 1
ATOM 4252 C C . VAL B 1 96 ? 4.004 -9.141 -9.703 1 96.75 96 VAL B C 1
ATOM 4254 O O . VAL B 1 96 ? 4.605 -8.898 -10.758 1 96.75 96 VAL B O 1
ATOM 4257 N N . GLN B 1 97 ? 3.375 -10.25 -9.523 1 98 97 GLN B N 1
ATOM 4258 C CA . GLN B 1 97 ? 3.307 -11.25 -10.586 1 98 97 GLN B CA 1
ATOM 4259 C C . GLN B 1 97 ? 2.475 -10.742 -11.758 1 98 97 GLN B C 1
ATOM 4261 O O . GLN B 1 97 ? 2.812 -10.992 -12.922 1 98 97 GLN B O 1
ATOM 4266 N N . ALA B 1 98 ? 1.399 -10.055 -11.461 1 98.56 98 ALA B N 1
ATOM 4267 C CA . ALA B 1 98 ? 0.577 -9.453 -12.508 1 98.56 98 ALA B CA 1
ATOM 4268 C C . ALA B 1 98 ? 1.371 -8.414 -13.305 1 98.56 98 ALA B C 1
ATOM 4270 O O . ALA B 1 98 ? 1.346 -8.422 -14.539 1 98.56 98 ALA B O 1
ATOM 4271 N N . LEU B 1 99 ? 2.127 -7.594 -12.609 1 97.5 99 LEU B N 1
ATOM 4272 C CA . LEU B 1 99 ? 2.953 -6.586 -13.266 1 97.5 99 LEU B CA 1
ATOM 4273 C C . LEU B 1 99 ? 4.047 -7.242 -14.102 1 97.5 99 LEU B C 1
ATOM 4275 O O . LEU B 1 99 ? 4.324 -6.812 -15.219 1 97.5 99 LEU B O 1
ATOM 4279 N N . LEU B 1 100 ? 4.621 -8.242 -13.57 1 97.5 100 LEU B N 1
ATOM 4280 C CA . LEU B 1 100 ? 5.672 -8.977 -14.273 1 97.5 100 LEU B CA 1
ATOM 4281 C C . LEU B 1 100 ? 5.148 -9.547 -15.586 1 97.5 100 LEU B C 1
ATOM 4283 O O . LEU B 1 100 ? 5.746 -9.328 -16.641 1 97.5 100 LEU B O 1
ATOM 4287 N N . GLU B 1 101 ? 4.043 -10.211 -15.539 1 97.75 101 GLU B N 1
ATOM 4288 C CA . GLU B 1 101 ? 3.516 -10.891 -16.719 1 97.75 101 GLU B CA 1
ATOM 4289 C C . GLU B 1 101 ? 3.025 -9.883 -17.766 1 97.75 101 GLU B C 1
ATOM 4291 O O . GLU B 1 101 ? 3.113 -10.141 -18.969 1 97.75 101 GLU B O 1
ATOM 4296 N N . TRP B 1 102 ? 2.562 -8.758 -17.281 1 97.75 102 TRP B N 1
ATOM 4297 C CA . TRP B 1 102 ? 1.994 -7.793 -18.219 1 97.75 102 TRP B CA 1
ATOM 4298 C C . TRP B 1 102 ? 3.082 -6.898 -18.812 1 97.75 102 TRP B C 1
ATOM 4300 O O . TRP B 1 102 ? 3.127 -6.676 -20.016 1 97.75 102 TRP B O 1
ATOM 4310 N N . GLN B 1 103 ? 3.992 -6.441 -17.969 1 96.12 103 GLN B N 1
ATOM 4311 C CA . GLN B 1 103 ? 4.895 -5.371 -18.375 1 96.12 103 GLN B CA 1
ATOM 4312 C C . GLN B 1 103 ? 6.254 -5.93 -18.797 1 96.12 103 GLN B C 1
ATOM 4314 O O . GLN B 1 103 ? 6.973 -5.309 -19.578 1 96.12 103 GLN B O 1
ATOM 4319 N N . TYR B 1 104 ? 6.594 -7.102 -18.266 1 95.69 104 TYR B N 1
ATOM 4320 C CA . TYR B 1 104 ? 7.918 -7.652 -18.516 1 95.69 104 TYR B CA 1
ATOM 4321 C C . TYR B 1 104 ? 7.84 -9.141 -18.844 1 95.69 104 TYR B C 1
ATOM 4323 O O . TYR B 1 104 ? 8.508 -9.961 -18.219 1 95.69 104 TYR B O 1
ATOM 4331 N N . PRO B 1 105 ? 7.16 -9.461 -19.906 1 94.88 105 PRO B N 1
ATOM 4332 C CA . PRO B 1 105 ? 6.891 -10.867 -20.188 1 94.88 105 PRO B CA 1
ATOM 4333 C C . PRO B 1 105 ? 8.164 -11.68 -20.406 1 94.88 105 PRO B C 1
ATOM 4335 O O . PRO B 1 105 ? 8.219 -12.859 -20.047 1 94.88 105 PRO B O 1
ATOM 4338 N N . ASP B 1 106 ? 9.227 -11.125 -20.922 1 94.06 106 ASP B N 1
ATOM 4339 C CA . ASP B 1 106 ? 10.43 -11.891 -21.219 1 94.06 106 ASP B CA 1
ATOM 4340 C C . ASP B 1 106 ? 11.195 -12.242 -19.953 1 94.06 106 ASP B C 1
ATOM 4342 O O . ASP B 1 106 ? 12.148 -13.023 -19.984 1 94.06 106 ASP B O 1
ATOM 4346 N N . TRP B 1 107 ? 10.758 -11.703 -18.797 1 95.94 107 TRP B N 1
ATOM 4347 C CA . TRP B 1 107 ? 11.367 -12.039 -17.516 1 95.94 107 TRP B CA 1
ATOM 4348 C C . TRP B 1 107 ? 10.586 -13.133 -16.812 1 95.94 107 TRP B C 1
ATOM 4350 O O . TRP B 1 107 ? 11.016 -13.648 -15.773 1 95.94 107 TRP B O 1
ATOM 4360 N N . THR B 1 108 ? 9.43 -13.547 -17.391 1 96.38 108 THR B N 1
ATOM 4361 C CA . THR B 1 108 ? 8.609 -14.594 -16.781 1 96.38 108 THR B CA 1
ATOM 4362 C C . THR B 1 108 ? 9.07 -15.977 -17.234 1 96.38 108 THR B C 1
ATOM 4364 O O . THR B 1 108 ? 9.734 -16.109 -18.266 1 96.38 108 THR B O 1
ATOM 4367 N N . THR B 1 109 ? 8.656 -16.969 -16.453 1 96.19 109 THR B N 1
ATOM 4368 C CA . THR B 1 109 ? 8.898 -18.344 -16.875 1 96.19 109 THR B CA 1
ATOM 4369 C C . THR B 1 109 ? 8.039 -18.703 -18.094 1 96.19 109 THR B C 1
ATOM 4371 O O . THR B 1 109 ? 8.367 -19.625 -18.828 1 96.19 109 THR B O 1
ATOM 4374 N N . TYR B 1 110 ? 7.027 -17.984 -18.359 1 96.94 110 TYR B N 1
ATOM 4375 C CA . TYR B 1 110 ? 6.129 -18.281 -19.469 1 96.94 110 TYR B CA 1
ATOM 4376 C C . TYR B 1 110 ? 6.742 -17.859 -20.797 1 96.94 110 TYR B C 1
ATOM 4378 O O . TYR B 1 110 ? 6.59 -18.547 -21.812 1 96.94 110 TYR B O 1
ATOM 4386 N N . ASP B 1 111 ? 7.504 -16.672 -20.75 1 93.94 111 ASP B N 1
ATOM 4387 C CA . ASP B 1 111 ? 7.863 -16.062 -22.016 1 93.94 111 ASP B CA 1
ATOM 4388 C C . ASP B 1 111 ? 9.375 -15.867 -22.141 1 93.94 111 ASP B C 1
ATOM 4390 O O . ASP B 1 111 ? 9.875 -15.43 -23.172 1 93.94 111 ASP B O 1
ATOM 4394 N N . ALA B 1 112 ? 10.094 -16.234 -21.094 1 93.56 112 ALA B N 1
ATOM 4395 C CA . ALA B 1 112 ? 11.547 -16.141 -21.203 1 93.56 112 ALA B CA 1
ATOM 4396 C C . ALA B 1 112 ? 12.055 -16.875 -22.438 1 93.56 112 ALA B C 1
ATOM 4398 O O . ALA B 1 112 ? 11.484 -17.906 -22.844 1 93.56 112 ALA B O 1
ATOM 4399 N N . PRO B 1 113 ? 13.117 -16.422 -23.109 1 90.25 113 PRO B N 1
ATOM 4400 C CA . PRO B 1 113 ? 13.602 -17.016 -24.359 1 90.25 113 PRO B CA 1
ATOM 4401 C C . PRO B 1 113 ? 13.953 -18.5 -24.203 1 90.25 113 PRO B C 1
ATOM 4403 O O . PRO B 1 113 ? 13.898 -19.25 -25.188 1 90.25 113 PRO B O 1
ATOM 4406 N N . GLY B 1 114 ? 14.367 -18.875 -23.031 1 92.19 114 GLY B N 1
ATOM 4407 C CA . GLY B 1 114 ? 14.703 -20.266 -22.766 1 92.19 114 GLY B CA 1
ATOM 4408 C C . GLY B 1 114 ? 15.375 -20.469 -21.422 1 92.19 114 GLY B C 1
ATOM 4409 O O . GLY B 1 114 ? 15.586 -19.516 -20.672 1 92.19 114 GLY B O 1
ATOM 4410 N N . PRO B 1 115 ? 15.727 -21.719 -21.188 1 93.62 115 PRO B N 1
ATOM 4411 C CA . PRO B 1 115 ? 16.328 -22.047 -19.891 1 93.62 115 PRO B CA 1
ATOM 4412 C C . PRO B 1 115 ? 17.609 -21.266 -19.609 1 93.62 115 PRO B C 1
ATOM 4414 O O . PRO B 1 115 ? 17.922 -20.969 -18.453 1 93.62 115 PRO B O 1
ATOM 4417 N N . SER B 1 116 ? 18.344 -20.875 -20.656 1 91.88 116 SER B N 1
ATOM 4418 C CA . SER B 1 116 ? 19.578 -20.109 -20.484 1 91.88 116 SER B CA 1
ATOM 4419 C C . SER B 1 116 ? 19.297 -18.75 -19.828 1 91.88 116 SER B C 1
ATOM 4421 O O . SER B 1 116 ? 20.188 -18.156 -19.219 1 91.88 116 SER B O 1
ATOM 4423 N N . SER B 1 117 ? 18.047 -18.281 -19.969 1 93.19 117 SER B N 1
ATOM 4424 C CA . SER B 1 117 ? 17.656 -17 -19.391 1 93.19 117 SER B CA 1
ATOM 4425 C C . SER B 1 117 ? 17.719 -17.047 -17.859 1 93.19 117 SER B C 1
ATOM 4427 O O . SER B 1 117 ? 17.688 -16 -17.219 1 93.19 117 SER B O 1
ATOM 4429 N N . PHE B 1 118 ? 17.734 -18.188 -17.297 1 95.12 118 PHE B N 1
ATOM 4430 C CA . PHE B 1 118 ? 17.766 -18.359 -15.844 1 95.12 118 PHE B CA 1
ATOM 4431 C C . PHE B 1 118 ? 19.109 -18.906 -15.383 1 95.12 118 PHE B C 1
ATOM 4433 O O . PHE B 1 118 ? 19.234 -19.422 -14.266 1 95.12 118 PHE B O 1
ATOM 4440 N N . GLN B 1 119 ? 20.078 -18.891 -16.281 1 93.69 119 GLN B N 1
ATOM 4441 C CA . GLN B 1 119 ? 21.469 -19.25 -15.984 1 93.69 119 GLN B CA 1
ATOM 4442 C C . GLN B 1 119 ? 22.359 -18.016 -15.922 1 93.69 119 GLN B C 1
ATOM 4444 O O . GLN B 1 119 ? 22.578 -17.344 -16.938 1 93.69 119 GLN B O 1
ATOM 4449 N N . ALA B 1 120 ? 22.797 -17.812 -14.742 1 93.06 120 ALA B N 1
ATOM 4450 C CA . ALA B 1 120 ? 23.578 -16.594 -14.508 1 93.06 120 ALA B CA 1
ATOM 4451 C C . ALA B 1 120 ? 24.938 -16.672 -15.18 1 93.06 120 ALA B C 1
ATOM 4453 O O . ALA B 1 120 ? 25.5 -17.766 -15.328 1 93.06 120 ALA B O 1
ATOM 4454 N N . GLY B 1 121 ? 25.406 -15.516 -15.57 1 84.44 121 GLY B N 1
ATOM 4455 C CA . GLY B 1 121 ? 26.766 -15.414 -16.109 1 84.44 121 GLY B CA 1
ATOM 4456 C C . GLY B 1 121 ? 27.781 -14.961 -15.078 1 84.44 121 GLY B C 1
ATOM 4457 O O . GLY B 1 121 ? 27.422 -14.656 -13.938 1 84.44 121 GLY B O 1
ATOM 4458 N N . SER B 1 122 ? 28.969 -14.984 -15.562 1 77.5 122 SER B N 1
ATOM 4459 C CA . SER B 1 122 ? 30.062 -14.609 -14.672 1 77.5 122 SER B CA 1
ATOM 4460 C C . SER B 1 122 ? 30.188 -13.094 -14.57 1 77.5 122 SER B C 1
ATOM 4462 O O . SER B 1 122 ? 30.797 -12.57 -13.633 1 77.5 122 SER B O 1
ATOM 4464 N N . GLY B 1 123 ? 29.578 -12.406 -15.445 1 74.38 123 GLY B N 1
ATOM 4465 C CA . GLY B 1 123 ? 29.766 -10.961 -15.5 1 74.38 123 GLY B CA 1
ATOM 4466 C C . GLY B 1 123 ? 28.703 -10.195 -14.734 1 74.38 123 GLY B C 1
ATOM 4467 O O . GLY B 1 123 ? 28.453 -9.023 -15.023 1 74.38 123 GLY B O 1
ATOM 4468 N N . GLY B 1 124 ? 28.031 -10.812 -13.953 1 75.69 124 GLY B N 1
ATOM 4469 C CA . GLY B 1 124 ? 27.078 -10.109 -13.094 1 75.69 124 GLY B CA 1
ATOM 4470 C C . GLY B 1 124 ? 25.812 -9.703 -13.82 1 75.69 124 GLY B C 1
ATOM 4471 O O . GLY B 1 124 ? 25.297 -10.453 -14.641 1 75.69 124 GLY B O 1
ATOM 4472 N N . ALA B 1 125 ? 25.25 -8.461 -13.422 1 78.06 125 ALA B N 1
ATOM 4473 C CA . ALA B 1 125 ? 23.969 -7.957 -13.898 1 78.06 125 ALA B CA 1
ATOM 4474 C C . ALA B 1 125 ? 23.922 -7.941 -15.422 1 78.06 125 ALA B C 1
ATOM 4476 O O . ALA B 1 125 ? 22.906 -8.336 -16.016 1 78.06 125 ALA B O 1
ATOM 4477 N N . SER B 1 126 ? 24.938 -7.539 -16.047 1 77.75 126 SER B N 1
ATOM 4478 C CA . SER B 1 126 ? 24.969 -7.422 -17.5 1 77.75 126 SER B CA 1
ATOM 4479 C C . SER B 1 126 ? 24.859 -8.789 -18.172 1 77.75 126 SER B C 1
ATOM 4481 O O . SER B 1 126 ? 24.141 -8.953 -19.156 1 77.75 126 SER B O 1
ATOM 4483 N N . SER B 1 127 ? 25.453 -9.805 -17.625 1 78.62 127 SER B N 1
ATOM 4484 C CA . SER B 1 127 ? 25.438 -11.148 -18.188 1 78.62 127 SER B CA 1
ATOM 4485 C C . SER B 1 127 ? 24.094 -11.828 -17.969 1 78.62 127 SER B C 1
ATOM 4487 O O . SER B 1 127 ? 23.75 -12.773 -18.688 1 78.62 127 SER B O 1
ATOM 4489 N N . ASN B 1 128 ? 23.375 -11.297 -17 1 86.19 128 ASN B N 1
ATOM 4490 C CA . ASN B 1 128 ? 22.109 -11.945 -16.641 1 86.19 128 ASN B CA 1
ATOM 4491 C C . ASN B 1 128 ? 20.953 -11.438 -17.516 1 86.19 128 ASN B C 1
ATOM 4493 O O . ASN B 1 128 ? 19.844 -11.961 -17.438 1 86.19 128 ASN B O 1
ATOM 4497 N N . ARG B 1 129 ? 21.188 -10.555 -18.406 1 82.25 129 ARG B N 1
ATOM 4498 C CA . ARG B 1 129 ? 20.125 -9.969 -19.219 1 82.25 129 ARG B CA 1
ATOM 4499 C C . ARG B 1 129 ? 19.719 -10.898 -20.359 1 82.25 129 ARG B C 1
ATOM 4501 O O . ARG B 1 129 ? 18.547 -10.953 -20.75 1 82.25 129 ARG B O 1
ATOM 4508 N N . HIS B 1 130 ? 20.688 -11.648 -20.812 1 78.25 130 HIS B N 1
ATOM 4509 C CA . HIS B 1 130 ? 20.438 -12.617 -21.875 1 78.25 130 HIS B CA 1
ATOM 4510 C C . HIS B 1 130 ? 19.625 -12.008 -23.016 1 78.25 130 HIS B C 1
ATOM 4512 O O . HIS B 1 130 ? 18.625 -12.586 -23.453 1 78.25 130 HIS B O 1
ATOM 4518 N N . GLY B 1 131 ? 19.953 -10.805 -23.359 1 75.5 131 GLY B N 1
ATOM 4519 C CA . GLY B 1 131 ? 19.312 -10.164 -24.516 1 75.5 131 GLY B CA 1
ATOM 4520 C C . GLY B 1 131 ? 18.062 -9.391 -24.141 1 75.5 131 GLY B C 1
ATOM 4521 O O . GLY B 1 131 ? 17.469 -8.727 -25 1 75.5 131 GLY B O 1
ATOM 4522 N N . ARG B 1 132 ? 17.672 -9.5 -22.875 1 82.25 132 ARG B N 1
ATOM 4523 C CA . ARG B 1 132 ? 16.516 -8.727 -22.422 1 82.25 132 ARG B CA 1
ATOM 4524 C C . ARG B 1 132 ? 16.859 -7.242 -22.328 1 82.25 132 ARG B C 1
ATOM 4526 O O . ARG B 1 132 ? 17.891 -6.879 -21.75 1 82.25 132 ARG B O 1
ATOM 4533 N N . THR B 1 133 ? 16.188 -6.434 -23.031 1 69.88 133 THR B N 1
ATOM 4534 C CA . THR B 1 133 ? 16.594 -5.035 -23.109 1 69.88 133 THR B CA 1
ATOM 4535 C C . THR B 1 133 ? 15.992 -4.223 -21.969 1 69.88 133 THR B C 1
ATOM 4537 O O . THR B 1 133 ? 16.594 -3.238 -21.516 1 69.88 133 THR B O 1
ATOM 4540 N N . ASP B 1 134 ? 14.898 -4.668 -21.547 1 86.19 134 ASP B N 1
ATOM 4541 C CA . ASP B 1 134 ? 14.266 -3.805 -20.562 1 86.19 134 ASP B CA 1
ATOM 4542 C C . ASP B 1 134 ? 14.484 -4.344 -19.156 1 86.19 134 ASP B C 1
ATOM 4544 O O . ASP B 1 134 ? 14.172 -5.5 -18.859 1 86.19 134 ASP B O 1
ATOM 4548 N N . PHE B 1 135 ? 15.211 -3.596 -18.359 1 90.94 135 PHE B N 1
ATOM 4549 C CA . PHE B 1 135 ? 15.32 -3.893 -16.938 1 90.94 135 PHE B CA 1
ATOM 4550 C C . PHE B 1 135 ? 13.953 -3.795 -16.25 1 90.94 135 PHE B C 1
ATOM 4552 O O . PHE B 1 135 ? 13.211 -2.84 -16.484 1 90.94 135 PHE B O 1
ATOM 4559 N N . PRO B 1 136 ? 13.602 -4.805 -15.484 1 94.19 136 PRO B N 1
ATOM 4560 C CA . PRO B 1 136 ? 12.266 -4.816 -14.891 1 94.19 136 PRO B CA 1
ATOM 4561 C C . PRO B 1 136 ? 12.172 -3.92 -13.656 1 94.19 136 PRO B C 1
ATOM 4563 O O . PRO B 1 136 ? 11.93 -4.41 -12.547 1 94.19 136 PRO B O 1
ATOM 4566 N N . GLU B 1 137 ? 12.242 -2.662 -13.852 1 92.62 137 GLU B N 1
ATOM 4567 C CA . GLU B 1 137 ? 12.367 -1.664 -12.797 1 92.62 137 GLU B CA 1
ATOM 4568 C C . GLU B 1 137 ? 11.188 -1.721 -11.836 1 92.62 137 GLU B C 1
ATOM 4570 O O . GLU B 1 137 ? 11.375 -1.682 -10.617 1 92.62 137 GLU B O 1
ATOM 4575 N N . ASP B 1 138 ? 9.977 -1.861 -12.336 1 93.25 138 ASP B N 1
ATOM 4576 C CA . ASP B 1 138 ? 8.773 -1.842 -11.5 1 93.25 138 ASP B CA 1
ATOM 4577 C C . ASP B 1 138 ? 8.719 -3.066 -10.594 1 93.25 138 ASP B C 1
ATOM 4579 O O . ASP B 1 138 ? 8.281 -2.975 -9.445 1 93.25 138 ASP B O 1
ATOM 4583 N N . VAL B 1 139 ? 9.156 -4.172 -11.125 1 96.12 139 VAL B N 1
ATOM 4584 C CA . VAL B 1 139 ? 9.172 -5.414 -10.352 1 96.12 139 VAL B CA 1
ATOM 4585 C C . VAL B 1 139 ? 10.227 -5.324 -9.25 1 96.12 139 VAL B C 1
ATOM 4587 O O . VAL B 1 139 ? 9.977 -5.719 -8.109 1 96.12 139 VAL B O 1
ATOM 4590 N N . VAL B 1 140 ? 11.391 -4.789 -9.594 1 95.88 140 VAL B N 1
ATOM 4591 C CA . VAL B 1 140 ? 12.469 -4.648 -8.625 1 95.88 140 VAL B CA 1
ATOM 4592 C C . VAL B 1 140 ? 12.055 -3.686 -7.52 1 95.88 140 VAL B C 1
ATOM 4594 O O . VAL B 1 140 ? 12.352 -3.914 -6.344 1 95.88 140 VAL B O 1
ATOM 4597 N N . LEU B 1 141 ? 11.375 -2.674 -7.91 1 95.12 141 LEU B N 1
ATOM 4598 C CA . LEU B 1 141 ? 10.883 -1.716 -6.922 1 95.12 141 LEU B CA 1
ATOM 4599 C C . LEU B 1 141 ? 9.906 -2.381 -5.961 1 95.12 141 LEU B C 1
ATOM 4601 O O . LEU B 1 141 ? 9.977 -2.166 -4.75 1 95.12 141 LEU B O 1
ATOM 4605 N N . GLN B 1 142 ? 9.008 -3.176 -6.48 1 95.94 142 GLN B N 1
ATOM 4606 C CA . GLN B 1 142 ? 8.062 -3.912 -5.641 1 95.94 142 GLN B CA 1
ATOM 4607 C C . GLN B 1 142 ? 8.797 -4.883 -4.719 1 95.94 142 GLN B C 1
ATOM 4609 O O . GLN B 1 142 ? 8.438 -5.031 -3.551 1 95.94 142 GLN B O 1
ATOM 4614 N N . ALA B 1 143 ? 9.773 -5.535 -5.254 1 97.38 143 ALA B N 1
ATOM 4615 C CA . ALA B 1 143 ? 10.586 -6.453 -4.461 1 97.38 143 ALA B CA 1
ATOM 4616 C C . ALA B 1 143 ? 11.242 -5.734 -3.285 1 97.38 143 ALA B C 1
ATOM 4618 O O . ALA B 1 143 ? 11.195 -6.215 -2.152 1 97.38 143 ALA B O 1
ATOM 4619 N N . MET B 1 144 ? 11.812 -4.59 -3.588 1 95.25 144 MET B N 1
ATOM 4620 C CA . MET B 1 144 ? 12.477 -3.809 -2.549 1 95.25 144 MET B CA 1
ATOM 4621 C C . MET B 1 144 ? 11.5 -3.449 -1.434 1 95.25 144 MET B C 1
ATOM 4623 O O . MET B 1 144 ? 11.844 -3.514 -0.253 1 95.25 144 MET B O 1
ATOM 4627 N N . ARG B 1 145 ? 10.336 -3.172 -1.807 1 94.06 145 ARG B N 1
ATOM 4628 C CA . ARG B 1 145 ? 9.375 -2.734 -0.798 1 94.06 145 ARG B CA 1
ATOM 4629 C C . ARG B 1 145 ? 8.883 -3.91 0.036 1 94.06 145 ARG B C 1
ATOM 4631 O O . ARG B 1 145 ? 8.594 -3.758 1.225 1 94.06 145 ARG B O 1
ATOM 4638 N N . SER B 1 146 ? 8.805 -5.09 -0.531 1 96.75 146 SER B N 1
ATOM 4639 C CA . SER B 1 146 ? 8.523 -6.281 0.26 1 96.75 146 SER B CA 1
ATOM 4640 C C . SER B 1 146 ? 9.641 -6.559 1.26 1 96.75 146 SER B C 1
ATOM 4642 O O . SER B 1 146 ? 9.391 -7.086 2.348 1 96.75 146 SER B O 1
ATOM 4644 N N . ILE B 1 147 ? 10.883 -6.156 0.913 1 96.62 147 ILE B N 1
ATOM 4645 C CA . ILE B 1 147 ? 12.039 -6.367 1.776 1 96.62 147 ILE B CA 1
ATOM 4646 C C . ILE B 1 147 ? 11.992 -5.383 2.943 1 96.62 147 ILE B C 1
ATOM 4648 O O . ILE B 1 147 ? 12.258 -5.754 4.09 1 96.62 147 ILE B O 1
ATOM 4652 N N . VAL B 1 148 ? 11.594 -4.172 2.619 1 93 148 VAL B N 1
ATOM 4653 C CA . VAL B 1 148 ? 11.484 -3.154 3.66 1 93 148 VAL B CA 1
ATOM 4654 C C . VAL B 1 148 ? 10.5 -3.611 4.73 1 93 148 VAL B C 1
ATOM 4656 O O . VAL B 1 148 ? 10.688 -3.346 5.918 1 93 148 VAL B O 1
ATOM 4659 N N . ALA B 1 149 ? 9.531 -4.395 4.332 1 95.38 149 ALA B N 1
ATOM 4660 C CA . ALA B 1 149 ? 8.5 -4.879 5.242 1 95.38 149 ALA B CA 1
ATOM 4661 C C . ALA B 1 149 ? 8.773 -6.32 5.664 1 95.38 149 ALA B C 1
ATOM 4663 O O . ALA B 1 149 ? 7.852 -7.047 6.051 1 95.38 149 ALA B O 1
ATOM 4664 N N . GLN B 1 150 ? 9.953 -6.832 5.496 1 96.31 150 GLN B N 1
ATOM 4665 C CA . GLN B 1 150 ? 10.289 -8.195 5.91 1 96.31 150 GLN B CA 1
ATOM 4666 C C . GLN B 1 150 ? 10.375 -8.297 7.43 1 96.31 150 GLN B C 1
ATOM 4668 O O . GLN B 1 150 ? 10.977 -7.441 8.086 1 96.31 150 GLN B O 1
ATOM 4673 N N . ASP B 1 151 ? 9.727 -9.281 8.039 1 95.56 151 ASP B N 1
ATOM 4674 C CA . ASP B 1 151 ? 9.734 -9.391 9.492 1 95.56 151 ASP B CA 1
ATOM 4675 C C . ASP B 1 151 ? 10.945 -10.18 9.977 1 95.56 151 ASP B C 1
ATOM 4677 O O . ASP B 1 151 ? 11.797 -10.578 9.18 1 95.56 151 ASP B O 1
ATOM 4681 N N . SER B 1 152 ? 11.062 -10.406 11.258 1 93.5 152 SER B N 1
ATOM 4682 C CA . SER B 1 152 ? 12.25 -10.992 11.867 1 93.5 152 SER B CA 1
ATOM 4683 C C . SER B 1 152 ? 12.375 -12.477 11.531 1 93.5 152 SER B C 1
ATOM 4685 O O . SER B 1 152 ? 13.461 -13.047 11.617 1 93.5 152 SER B O 1
ATOM 4687 N N . ASN B 1 153 ? 11.273 -13.125 11.125 1 94.75 153 ASN B N 1
ATOM 4688 C CA . ASN B 1 153 ? 11.305 -14.523 10.703 1 94.75 153 ASN B CA 1
ATOM 4689 C C . ASN B 1 153 ? 11.797 -14.672 9.266 1 94.75 153 ASN B C 1
ATOM 4691 O O . ASN B 1 153 ? 12.125 -15.773 8.828 1 94.75 153 ASN B O 1
ATOM 4695 N N . GLY B 1 154 ? 11.805 -13.586 8.586 1 97.31 154 GLY B N 1
ATOM 4696 C CA . GLY B 1 154 ? 12.195 -13.617 7.188 1 97.31 154 GLY B CA 1
ATOM 4697 C C . GLY B 1 154 ? 11.023 -13.531 6.234 1 97.31 154 GLY B C 1
ATOM 4698 O O . GLY B 1 154 ? 11.195 -13.641 5.02 1 97.31 154 GLY B O 1
ATOM 4699 N N . ARG B 1 155 ? 9.82 -13.367 6.766 1 97.94 155 ARG B N 1
ATOM 4700 C CA . ARG B 1 155 ? 8.641 -13.289 5.906 1 97.94 155 ARG B CA 1
ATOM 4701 C C . ARG B 1 155 ? 8.562 -11.93 5.207 1 97.94 155 ARG B C 1
ATOM 4703 O O . ARG B 1 155 ? 8.547 -10.891 5.863 1 97.94 155 ARG B O 1
ATOM 4710 N N . LEU B 1 156 ? 8.453 -11.922 3.92 1 98.56 156 LEU B N 1
ATOM 4711 C CA . LEU B 1 156 ? 8.445 -10.719 3.098 1 98.56 156 LEU B CA 1
ATOM 4712 C C . LEU B 1 156 ? 7.082 -10.031 3.143 1 98.56 156 LEU B C 1
ATOM 4714 O O . LEU B 1 156 ? 6.047 -10.695 3.033 1 98.56 156 LEU B O 1
ATOM 4718 N N . GLY B 1 157 ? 7.102 -8.664 3.242 1 97.19 157 GLY B N 1
ATOM 4719 C CA . GLY B 1 157 ? 5.895 -7.863 3.098 1 97.19 157 GLY B CA 1
ATOM 4720 C C . GLY B 1 157 ? 4.914 -8.055 4.238 1 97.19 157 GLY B C 1
ATOM 4721 O O . GLY B 1 157 ? 3.709 -7.855 4.062 1 97.19 157 GLY B O 1
ATOM 4722 N N . VAL B 1 158 ? 5.352 -8.484 5.426 1 96.88 158 VAL B N 1
ATOM 4723 C CA . VAL B 1 158 ? 4.414 -8.852 6.484 1 96.88 158 VAL B CA 1
ATOM 4724 C C . VAL B 1 158 ? 4.328 -7.719 7.508 1 96.88 158 VAL B C 1
ATOM 4726 O O . VAL B 1 158 ? 3.27 -7.484 8.094 1 96.88 158 VAL B O 1
ATOM 4729 N N . LYS B 1 159 ? 5.375 -7.047 7.746 1 94.44 159 LYS B N 1
ATOM 4730 C CA . LYS B 1 159 ? 5.387 -5.957 8.719 1 94.44 159 LYS B CA 1
ATOM 4731 C C . LYS B 1 159 ? 4.836 -4.672 8.109 1 94.44 159 LYS B C 1
ATOM 4733 O O . LYS B 1 159 ? 5.598 -3.814 7.66 1 94.44 159 LYS B O 1
ATOM 4738 N N . VAL B 1 160 ? 3.518 -4.445 8.258 1 95.38 160 VAL B N 1
ATOM 4739 C CA . VAL B 1 160 ? 2.873 -3.35 7.547 1 95.38 160 VAL B CA 1
ATOM 4740 C C . VAL B 1 160 ? 2.273 -2.363 8.547 1 95.38 160 VAL B C 1
ATOM 4742 O O . VAL B 1 160 ? 2.629 -1.182 8.555 1 95.38 160 VAL B O 1
ATOM 4745 N N . THR B 1 161 ? 1.478 -2.842 9.492 1 94.06 161 THR B N 1
ATOM 4746 C CA . THR B 1 161 ? 0.75 -1.946 10.383 1 94.06 161 THR B CA 1
ATOM 4747 C C . THR B 1 161 ? 1.378 -1.942 11.773 1 94.06 161 THR B C 1
ATOM 4749 O O . THR B 1 161 ? 1.081 -1.069 12.594 1 94.06 161 THR B O 1
ATOM 4752 N N . GLY B 1 162 ? 2.211 -2.9 11.984 1 91.44 162 GLY B N 1
ATOM 4753 C CA . GLY B 1 162 ? 2.789 -3.068 13.312 1 91.44 162 GLY B CA 1
ATOM 4754 C C . GLY B 1 162 ? 1.986 -3.998 14.195 1 91.44 162 GLY B C 1
ATOM 4755 O O . GLY B 1 162 ? 2.41 -4.32 15.312 1 91.44 162 GLY B O 1
ATOM 4756 N N . ASP B 1 163 ? 0.868 -4.465 13.758 1 92.19 163 ASP B N 1
ATOM 4757 C CA . ASP B 1 163 ? 0.001 -5.332 14.555 1 92.19 163 ASP B CA 1
ATOM 4758 C C . ASP B 1 163 ? 0.304 -6.805 14.289 1 92.19 163 ASP B C 1
ATOM 4760 O O . ASP B 1 163 ? -0.203 -7.68 14.992 1 92.19 163 ASP B O 1
ATOM 4764 N N . GLU B 1 164 ? 1.113 -7.082 13.266 1 93.38 164 GLU B N 1
ATOM 4765 C CA . GLU B 1 164 ? 1.452 -8.453 12.898 1 93.38 164 GLU B CA 1
ATOM 4766 C C . GLU B 1 164 ? 2.406 -9.078 13.914 1 93.38 164 GLU B C 1
ATOM 4768 O O . GLU B 1 164 ? 3.309 -8.406 14.414 1 93.38 164 GLU B O 1
ATOM 4773 N N . LYS B 1 165 ? 2.225 -10.32 14.203 1 91.5 165 LYS B N 1
ATOM 4774 C CA . LYS B 1 165 ? 3.082 -11.062 15.125 1 91.5 165 LYS B CA 1
ATOM 4775 C C . LYS B 1 165 ? 3.836 -12.172 14.406 1 91.5 165 LYS B C 1
ATOM 4777 O O . LYS B 1 165 ? 3.248 -12.922 13.617 1 91.5 165 LYS B O 1
ATOM 4782 N N . PRO B 1 166 ? 5.102 -12.297 14.68 1 90.69 166 PRO B N 1
ATOM 4783 C CA . PRO B 1 166 ? 5.895 -13.328 14.008 1 90.69 166 PRO B CA 1
ATOM 4784 C C . PRO B 1 166 ? 5.445 -14.742 14.359 1 90.69 166 PRO B C 1
ATOM 4786 O O . PRO B 1 166 ? 5.754 -15.695 13.633 1 90.69 166 PRO B O 1
ATOM 4789 N N . THR B 1 167 ? 4.699 -14.914 15.406 1 92.19 167 THR B N 1
ATOM 4790 C CA . THR B 1 167 ? 4.391 -16.25 15.898 1 92.19 167 THR B CA 1
ATOM 4791 C C . THR B 1 167 ? 2.965 -16.656 15.523 1 92.19 167 THR B C 1
ATOM 4793 O O . THR B 1 167 ? 2.504 -17.734 15.875 1 92.19 167 THR B O 1
ATOM 4796 N N . SER B 1 168 ? 2.283 -15.766 14.852 1 91.81 168 SER B N 1
ATOM 4797 C CA . SER B 1 168 ? 0.898 -16.062 14.5 1 91.81 168 SER B CA 1
ATOM 4798 C C . SER B 1 168 ? 0.594 -15.625 13.062 1 91.81 168 SER B C 1
ATOM 4800 O O . SER B 1 168 ? 1.411 -14.961 12.422 1 91.81 168 SER B O 1
ATOM 4802 N N . GLY B 1 169 ? -0.524 -16.125 12.531 1 93.06 169 GLY B N 1
ATOM 4803 C CA . GLY B 1 169 ? -0.92 -15.781 11.172 1 93.06 169 GLY B CA 1
ATOM 4804 C C . GLY B 1 169 ? -0.395 -16.75 10.133 1 93.06 169 GLY B C 1
ATOM 4805 O O . GLY B 1 169 ? -0.135 -17.922 10.438 1 93.06 169 GLY B O 1
ATOM 4806 N N . SER B 1 170 ? -0.335 -16.234 8.977 1 95.94 170 SER B N 1
ATOM 4807 C CA . SER B 1 170 ? 0.067 -17.094 7.863 1 95.94 170 SER B CA 1
ATOM 4808 C C . SER B 1 170 ? 1.578 -17.312 7.848 1 95.94 170 SER B C 1
ATOM 4810 O O . SER B 1 170 ? 2.344 -16.359 8.008 1 95.94 170 SER B O 1
ATOM 4812 N N . ALA B 1 171 ? 1.953 -18.516 7.598 1 97 171 ALA B N 1
ATOM 4813 C CA . ALA B 1 171 ? 3.361 -18.859 7.426 1 97 171 ALA B CA 1
ATOM 4814 C C . ALA B 1 171 ? 3.789 -18.719 5.969 1 97 171 ALA B C 1
ATOM 4816 O O . ALA B 1 171 ? 4.973 -18.516 5.676 1 97 171 ALA B O 1
ATOM 4817 N N . LEU B 1 172 ? 2.816 -18.75 5.055 1 98.19 172 LEU B N 1
ATOM 4818 C CA . LEU B 1 172 ? 3.23 -19 3.682 1 98.19 172 LEU B CA 1
ATOM 4819 C C . LEU B 1 172 ? 2.729 -17.906 2.752 1 98.19 172 LEU B C 1
ATOM 4821 O O . LEU B 1 172 ? 3.15 -17.812 1.596 1 98.19 172 LEU B O 1
ATOM 4825 N N . ASP B 1 173 ? 1.828 -16.984 3.176 1 97.81 173 ASP B N 1
ATOM 4826 C CA . ASP B 1 173 ? 1.318 -15.914 2.324 1 97.81 173 ASP B CA 1
ATOM 4827 C C . ASP B 1 173 ? 2.455 -15.039 1.811 1 97.81 173 ASP B C 1
ATOM 4829 O O . ASP B 1 173 ? 2.475 -14.656 0.636 1 97.81 173 ASP B O 1
ATOM 4833 N N . ALA B 1 174 ? 3.406 -14.797 2.68 1 98.25 174 ALA B N 1
ATOM 4834 C CA . ALA B 1 174 ? 4.527 -13.914 2.375 1 98.25 174 ALA B CA 1
ATOM 4835 C C . ALA B 1 174 ? 5.375 -14.477 1.234 1 98.25 174 ALA B C 1
ATOM 4837 O O . ALA B 1 174 ? 6.02 -13.719 0.504 1 98.25 174 ALA B O 1
ATOM 4838 N N . ALA B 1 175 ? 5.328 -15.766 1.062 1 98.81 175 ALA B N 1
ATOM 4839 C CA . ALA B 1 175 ? 6.18 -16.438 0.087 1 98.81 175 ALA B CA 1
ATOM 4840 C C . ALA B 1 175 ? 5.844 -16 -1.335 1 98.81 175 ALA B C 1
ATOM 4842 O O . ALA B 1 175 ? 6.68 -16.094 -2.236 1 98.81 175 ALA B O 1
ATOM 4843 N N . ALA B 1 176 ? 4.656 -15.477 -1.501 1 98.62 176 ALA B N 1
ATOM 4844 C CA . ALA B 1 176 ? 4.242 -15.031 -2.83 1 98.62 176 ALA B CA 1
ATOM 4845 C C . ALA B 1 176 ? 5.145 -13.914 -3.34 1 98.62 176 ALA B C 1
ATOM 4847 O O . ALA B 1 176 ? 5.203 -13.648 -4.543 1 98.62 176 ALA B O 1
ATOM 4848 N N . ASN B 1 177 ? 5.848 -13.258 -2.467 1 98.75 177 ASN B N 1
ATOM 4849 C CA . ASN B 1 177 ? 6.727 -12.156 -2.84 1 98.75 177 ASN B CA 1
ATOM 4850 C C . ASN B 1 177 ? 8.109 -12.656 -3.26 1 98.75 177 ASN B C 1
ATOM 4852 O O . ASN B 1 177 ? 8.906 -11.898 -3.816 1 98.75 177 ASN B O 1
ATOM 4856 N N . LEU B 1 178 ? 8.461 -13.891 -3.053 1 98.88 178 LEU B N 1
ATOM 4857 C CA . LEU B 1 178 ? 9.828 -14.391 -3.188 1 98.88 178 LEU B CA 1
ATOM 4858 C C . LEU B 1 178 ? 10.273 -14.359 -4.645 1 98.88 178 LEU B C 1
ATOM 4860 O O . LEU B 1 178 ? 11.43 -14.07 -4.938 1 98.88 178 LEU B O 1
ATOM 4864 N N . GLU B 1 179 ? 9.398 -14.68 -5.543 1 98.44 179 GLU B N 1
ATOM 4865 C CA . GLU B 1 179 ? 9.766 -14.711 -6.957 1 98.44 179 GLU B CA 1
ATOM 4866 C C . GLU B 1 179 ? 10.336 -13.367 -7.406 1 98.44 179 GLU B C 1
ATOM 4868 O O . GLU B 1 179 ? 11.375 -13.32 -8.07 1 98.44 179 GLU B O 1
ATOM 4873 N N . SER B 1 180 ? 9.68 -12.281 -7.035 1 98.12 180 SER B N 1
ATOM 4874 C CA . SER B 1 180 ? 10.141 -10.961 -7.465 1 98.12 180 SER B CA 1
ATOM 4875 C C . SER B 1 180 ? 11.469 -10.602 -6.809 1 98.12 180 SER B C 1
ATOM 4877 O O . SER B 1 180 ? 12.312 -9.945 -7.422 1 98.12 180 SER B O 1
ATOM 4879 N N . VAL B 1 181 ? 11.656 -11.031 -5.613 1 98.75 181 VAL B N 1
ATOM 4880 C CA . VAL B 1 181 ? 12.914 -10.758 -4.918 1 98.75 181 VAL B CA 1
ATOM 4881 C C . VAL B 1 181 ? 14.047 -11.555 -5.562 1 98.75 181 VAL B C 1
ATOM 4883 O O . VAL B 1 181 ? 15.156 -11.039 -5.73 1 98.75 181 VAL B O 1
ATOM 4886 N N . LEU B 1 182 ? 13.781 -12.789 -5.953 1 98.69 182 LEU B N 1
ATOM 4887 C CA . LEU B 1 182 ? 14.773 -13.594 -6.668 1 98.69 182 LEU B CA 1
ATOM 4888 C C . LEU B 1 182 ? 15.086 -12.984 -8.031 1 98.69 182 LEU B C 1
ATOM 4890 O O . LEU B 1 182 ? 16.25 -12.93 -8.438 1 98.69 182 LEU B O 1
ATOM 4894 N N . LEU B 1 183 ? 14.047 -12.555 -8.711 1 97.69 183 LEU B N 1
ATOM 4895 C CA . LEU B 1 183 ? 14.234 -11.891 -9.992 1 97.69 183 LEU B CA 1
ATOM 4896 C C . LEU B 1 183 ? 15.094 -10.641 -9.836 1 97.69 183 LEU B C 1
ATOM 4898 O O . LEU B 1 183 ? 16 -10.398 -10.633 1 97.69 183 LEU B O 1
ATOM 4902 N N . ALA B 1 184 ? 14.797 -9.883 -8.789 1 97 184 ALA B N 1
ATOM 4903 C CA . ALA B 1 184 ? 15.602 -8.695 -8.516 1 97 184 ALA B CA 1
ATOM 4904 C C . ALA B 1 184 ? 17.062 -9.062 -8.242 1 97 184 ALA B C 1
ATOM 4906 O O . ALA B 1 184 ? 17.969 -8.406 -8.734 1 97 184 ALA B O 1
ATOM 4907 N N . ALA B 1 185 ? 17.281 -10.055 -7.457 1 97.69 185 ALA B N 1
ATOM 4908 C CA . ALA B 1 185 ? 18.641 -10.531 -7.18 1 97.69 185 ALA B CA 1
ATOM 4909 C C . ALA B 1 185 ? 19.344 -10.938 -8.469 1 97.69 185 ALA B C 1
ATOM 4911 O O . ALA B 1 185 ? 20.516 -10.578 -8.672 1 97.69 185 ALA B O 1
ATOM 4912 N N . TYR B 1 186 ? 18.641 -11.648 -9.297 1 97.06 186 TYR B N 1
ATOM 4913 C CA . TYR B 1 186 ? 19.188 -12.109 -10.57 1 97.06 186 TYR B CA 1
ATOM 4914 C C . TYR B 1 186 ? 19.5 -10.938 -11.484 1 97.06 186 TYR B C 1
ATOM 4916 O O . TYR B 1 186 ? 20.625 -10.828 -12 1 97.06 186 TYR B O 1
ATOM 4924 N N . ALA B 1 187 ? 18.578 -10.039 -11.648 1 94.44 187 ALA B N 1
ATOM 4925 C CA . ALA B 1 187 ? 18.703 -8.891 -12.547 1 94.44 187 ALA B CA 1
ATOM 4926 C C . ALA B 1 187 ? 19.812 -7.949 -12.078 1 94.44 187 ALA B C 1
ATOM 4928 O O . ALA B 1 187 ? 20.469 -7.289 -12.891 1 94.44 187 ALA B O 1
ATOM 4929 N N . SER B 1 188 ? 20.047 -7.941 -10.781 1 92.62 188 SER B N 1
ATOM 4930 C CA . SER B 1 188 ? 21.047 -7.035 -10.227 1 92.62 188 SER B CA 1
ATOM 4931 C C . SER B 1 188 ? 22.391 -7.73 -10.078 1 92.62 188 SER B C 1
ATOM 4933 O O . SER B 1 188 ? 23.359 -7.133 -9.602 1 92.62 188 SER B O 1
ATOM 4935 N N . GLY B 1 189 ? 22.547 -8.938 -10.391 1 94.81 189 GLY B N 1
ATOM 4936 C CA . GLY B 1 189 ? 23.812 -9.656 -10.375 1 94.81 189 GLY B CA 1
ATOM 4937 C C . GLY B 1 189 ? 24.125 -10.266 -9.023 1 94.81 189 GLY B C 1
ATOM 4938 O O . GLY B 1 189 ? 25.266 -10.68 -8.773 1 94.81 189 GLY B O 1
ATOM 4939 N N . GLU B 1 190 ? 23.125 -10.328 -8.18 1 96.38 190 GLU B N 1
ATOM 4940 C CA . GLU B 1 190 ? 23.344 -10.93 -6.867 1 96.38 190 GLU B CA 1
ATOM 4941 C C . GLU B 1 190 ? 23.203 -12.445 -6.926 1 96.38 190 GLU B C 1
ATOM 4943 O O . GLU B 1 190 ? 23.375 -13.125 -5.914 1 96.38 190 GLU B O 1
ATOM 4948 N N . ILE B 1 191 ? 22.812 -12.961 -8.008 1 97.56 191 ILE B N 1
ATOM 4949 C CA . ILE B 1 191 ? 22.953 -14.352 -8.414 1 97.56 191 ILE B CA 1
ATOM 4950 C C . ILE B 1 191 ? 23.969 -14.461 -9.555 1 97.56 191 ILE B C 1
ATOM 4952 O O . ILE B 1 191 ? 23.812 -13.805 -10.594 1 97.56 191 ILE B O 1
ATOM 4956 N N . SER B 1 192 ? 24.953 -15.25 -9.375 1 95.25 192 SER B N 1
ATOM 4957 C CA . SER B 1 192 ? 26.047 -15.203 -10.336 1 95.25 192 SER B CA 1
ATOM 4958 C C . SER B 1 192 ? 26.75 -16.547 -10.438 1 95.25 192 SER B C 1
ATOM 4960 O O . SER B 1 192 ? 26.562 -17.422 -9.586 1 95.25 192 SER B O 1
ATOM 4962 N N . GLY B 1 193 ? 27.5 -16.703 -11.594 1 93.88 193 GLY B N 1
ATOM 4963 C CA . GLY B 1 193 ? 28.328 -17.875 -11.805 1 93.88 193 GLY B CA 1
ATOM 4964 C C . GLY B 1 193 ? 27.562 -19.047 -12.383 1 93.88 193 GLY B C 1
ATOM 4965 O O . GLY B 1 193 ? 26.328 -19.016 -12.461 1 93.88 193 GLY B O 1
ATOM 4966 N N . PRO B 1 194 ? 28.25 -20.062 -12.812 1 90.5 194 PRO B N 1
ATOM 4967 C CA . PRO B 1 194 ? 27.625 -21.203 -13.484 1 90.5 194 PRO B CA 1
ATOM 4968 C C . PRO B 1 194 ? 26.672 -21.984 -12.57 1 90.5 194 PRO B C 1
ATOM 4970 O O . PRO B 1 194 ? 25.734 -22.625 -13.055 1 90.5 194 PRO B O 1
ATOM 4973 N N . ALA B 1 195 ? 26.906 -21.797 -11.25 1 94.06 195 ALA B N 1
ATOM 4974 C CA . ALA B 1 195 ? 26.062 -22.516 -10.305 1 94.06 195 ALA B CA 1
ATOM 4975 C C . ALA B 1 195 ? 24.891 -21.641 -9.844 1 94.06 195 ALA B C 1
ATOM 4977 O O . ALA B 1 195 ? 24.078 -22.062 -9.023 1 94.06 195 ALA B O 1
ATOM 4978 N N . ASN B 1 196 ? 24.719 -20.359 -10.375 1 97.25 196 ASN B N 1
ATOM 4979 C CA . ASN B 1 196 ? 23.734 -19.391 -9.914 1 97.25 196 ASN B CA 1
ATOM 4980 C C . ASN B 1 196 ? 23.828 -19.156 -8.406 1 97.25 196 ASN B C 1
ATOM 4982 O O . ASN B 1 196 ? 22.812 -19.219 -7.707 1 97.25 196 ASN B O 1
ATOM 4986 N N . THR B 1 197 ? 24.984 -18.844 -7.93 1 96.88 197 THR B N 1
ATOM 4987 C CA . THR B 1 197 ? 25.203 -18.641 -6.5 1 96.88 197 THR B CA 1
ATOM 4988 C C . THR B 1 197 ? 24.484 -17.391 -6.012 1 96.88 197 THR B C 1
ATOM 4990 O O . THR B 1 197 ? 24.672 -16.312 -6.559 1 96.88 197 THR B O 1
ATOM 4993 N N . LEU B 1 198 ? 23.641 -17.562 -5.027 1 97.88 198 LEU B N 1
ATOM 4994 C CA . LEU B 1 198 ? 22.922 -16.469 -4.402 1 97.88 198 LEU B CA 1
ATOM 4995 C C . LEU B 1 198 ? 23.812 -15.727 -3.402 1 97.88 198 LEU B C 1
ATOM 4997 O O . LEU B 1 198 ? 24.312 -16.328 -2.447 1 97.88 198 LEU B O 1
ATOM 5001 N N . ASP B 1 199 ? 24.062 -14.406 -3.572 1 97.44 199 ASP B N 1
ATOM 5002 C CA . ASP B 1 199 ? 24.844 -13.594 -2.639 1 97.44 199 ASP B CA 1
ATOM 5003 C C . ASP B 1 199 ? 24.016 -13.219 -1.414 1 97.44 199 ASP B C 1
ATOM 5005 O O . ASP B 1 199 ? 23.312 -12.211 -1.421 1 97.44 199 ASP B O 1
ATOM 5009 N N . THR B 1 2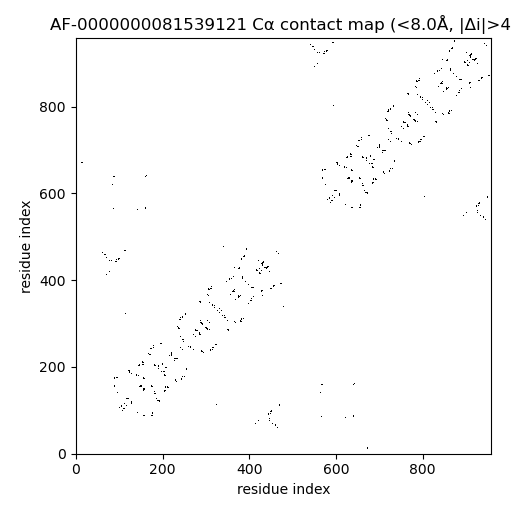00 ? 24.141 -13.93 -0.334 1 98 200 THR B N 1
ATOM 5010 C CA . THR B 1 200 ? 23.312 -13.742 0.853 1 98 200 THR B CA 1
ATOM 5011 C C . THR B 1 200 ? 23.828 -12.578 1.693 1 98 200 THR B C 1
ATOM 5013 O O . THR B 1 200 ? 23.312 -12.32 2.787 1 98 200 THR B O 1
ATOM 5016 N N . ASN B 1 201 ? 24.859 -11.867 1.208 1 96.88 201 ASN B N 1
ATOM 5017 C CA . ASN B 1 201 ? 25.344 -10.656 1.868 1 96.88 201 ASN B CA 1
ATOM 5018 C C . ASN B 1 201 ? 24.781 -9.398 1.213 1 96.88 201 ASN B C 1
ATOM 5020 O O . ASN B 1 201 ? 24.891 -8.305 1.77 1 96.88 201 ASN B O 1
ATOM 5024 N N . ALA B 1 202 ? 24.266 -9.578 0.058 1 96.38 202 ALA B N 1
ATOM 5025 C CA . ALA B 1 202 ? 23.641 -8.461 -0.651 1 96.38 202 ALA B CA 1
ATOM 5026 C C . ALA B 1 202 ? 22.188 -8.305 -0.25 1 96.38 202 ALA B C 1
ATOM 5028 O O . ALA B 1 202 ? 21.625 -9.164 0.429 1 96.38 202 ALA B O 1
ATOM 5029 N N . VAL B 1 203 ? 21.547 -7.266 -0.689 1 94.56 203 VAL B N 1
ATOM 5030 C CA . VAL B 1 203 ? 20.219 -6.871 -0.198 1 94.56 203 VAL B CA 1
ATOM 5031 C C . VAL B 1 203 ? 19.172 -7.887 -0.649 1 94.56 203 VAL B C 1
ATOM 5033 O O . VAL B 1 203 ? 18.469 -8.469 0.177 1 94.56 203 VAL B O 1
ATOM 5036 N N . PHE B 1 204 ? 19.047 -8.109 -1.927 1 97.62 204 PHE B N 1
ATOM 5037 C CA . PHE B 1 204 ? 18.016 -9 -2.457 1 97.62 204 PHE B CA 1
ATOM 5038 C C . PHE B 1 204 ? 18.328 -10.453 -2.115 1 97.62 204 PHE B C 1
ATOM 5040 O O . PHE B 1 204 ? 17.438 -11.219 -1.748 1 97.62 204 PHE B O 1
ATOM 5047 N N . GLY B 1 205 ? 19.641 -10.836 -2.279 1 98.44 205 GLY B N 1
ATOM 5048 C CA . GLY B 1 205 ? 20.031 -12.203 -1.984 1 98.44 205 GLY B CA 1
ATOM 5049 C C . GLY B 1 205 ? 19.797 -12.594 -0.539 1 98.44 205 GLY B C 1
ATOM 5050 O O . GLY B 1 205 ? 19.297 -13.688 -0.26 1 98.44 205 GLY B O 1
ATOM 5051 N N . LYS B 1 206 ? 20.125 -11.695 0.373 1 98.5 206 LYS B N 1
ATOM 5052 C CA . LYS B 1 206 ? 19.891 -11.953 1.792 1 98.5 206 LYS B CA 1
ATOM 5053 C C . LYS B 1 206 ? 18.406 -12.133 2.086 1 98.5 206 LYS B C 1
ATOM 5055 O O . LYS B 1 206 ? 18.016 -13.078 2.777 1 98.5 206 LYS B O 1
ATOM 5060 N N . ALA B 1 207 ? 17.594 -11.25 1.546 1 98.62 207 ALA B N 1
ATOM 5061 C CA . ALA B 1 207 ? 16.156 -11.281 1.802 1 98.62 207 ALA B CA 1
ATOM 5062 C C . ALA B 1 207 ? 15.523 -12.547 1.227 1 98.62 207 ALA B C 1
ATOM 5064 O O . ALA B 1 207 ? 14.664 -13.164 1.862 1 98.62 207 ALA B O 1
ATOM 5065 N N . ALA B 1 208 ? 15.969 -12.906 0.033 1 98.88 208 ALA B N 1
ATOM 5066 C CA . ALA B 1 208 ? 15.461 -14.125 -0.603 1 98.88 208 ALA B CA 1
ATOM 5067 C C . ALA B 1 208 ? 15.789 -15.359 0.231 1 98.88 208 ALA B C 1
ATOM 5069 O O . ALA B 1 208 ? 14.93 -16.219 0.452 1 98.88 208 ALA B O 1
ATOM 5070 N N . ASN B 1 209 ? 16.969 -15.398 0.673 1 98.81 209 ASN B N 1
ATOM 5071 C CA . ASN B 1 209 ? 17.406 -16.531 1.486 1 98.81 209 ASN B CA 1
ATOM 5072 C C . ASN B 1 209 ? 16.609 -16.625 2.785 1 98.81 209 ASN B C 1
ATOM 5074 O O . ASN B 1 209 ? 16.203 -17.703 3.201 1 98.81 209 ASN B O 1
ATOM 5078 N N . LEU B 1 210 ? 16.406 -15.5 3.408 1 98.75 210 LEU B N 1
ATOM 5079 C CA . LEU B 1 210 ? 15.672 -15.492 4.668 1 98.75 210 LEU B CA 1
ATOM 5080 C C . LEU B 1 210 ? 14.227 -15.945 4.461 1 98.75 210 LEU B C 1
ATOM 5082 O O . LEU B 1 210 ? 13.68 -16.672 5.289 1 98.75 210 LEU B O 1
ATOM 5086 N N . GLN B 1 211 ? 13.594 -15.516 3.393 1 98.81 211 GLN B N 1
ATOM 5087 C CA . GLN B 1 211 ? 12.242 -15.969 3.09 1 98.81 211 GLN B CA 1
ATOM 5088 C C . GLN B 1 211 ? 12.219 -17.484 2.84 1 98.81 211 GLN B C 1
ATOM 5090 O O . GLN B 1 211 ? 11.32 -18.172 3.318 1 98.81 211 GLN B O 1
ATOM 5095 N N . TYR B 1 212 ? 13.195 -17.969 2.105 1 98.81 212 TYR B N 1
ATOM 5096 C CA . TYR B 1 212 ? 13.289 -19.406 1.849 1 98.81 212 TYR B CA 1
ATOM 5097 C C . TYR B 1 212 ? 13.414 -20.188 3.152 1 98.81 212 TYR B C 1
ATOM 5099 O O . TYR B 1 212 ? 12.703 -21.172 3.363 1 98.81 212 TYR B O 1
ATOM 5107 N N . LEU B 1 213 ? 14.297 -19.719 4.008 1 98.44 213 LEU B N 1
ATOM 5108 C CA . LEU B 1 213 ? 14.484 -20.375 5.297 1 98.44 213 LEU B CA 1
ATOM 5109 C C . LEU B 1 213 ? 13.203 -20.312 6.125 1 98.44 213 LEU B C 1
ATOM 5111 O O . LEU B 1 213 ? 12.82 -21.312 6.754 1 98.44 213 LEU B O 1
ATOM 5115 N N . SER B 1 214 ? 12.555 -19.172 6.098 1 97.81 214 SER B N 1
ATOM 5116 C CA . SER B 1 214 ? 11.32 -19 6.855 1 97.81 214 SER B CA 1
ATOM 5117 C C . SER B 1 214 ? 10.258 -20 6.418 1 97.81 214 SER B C 1
ATOM 5119 O O . SER B 1 214 ? 9.586 -20.609 7.258 1 97.81 214 SER B O 1
ATOM 5121 N N . MET B 1 215 ? 10.133 -20.266 5.078 1 98.12 215 MET B N 1
ATOM 5122 C CA . MET B 1 215 ? 9.008 -21.047 4.562 1 98.12 215 MET B CA 1
ATOM 5123 C C . MET B 1 215 ? 9.336 -22.547 4.578 1 98.12 215 MET B C 1
ATOM 5125 O O . MET B 1 215 ? 8.461 -23.375 4.344 1 98.12 215 MET B O 1
ATOM 5129 N N . THR B 1 216 ? 10.609 -22.859 4.898 1 97.94 216 THR B N 1
ATOM 5130 C CA . THR B 1 216 ? 10.961 -24.281 4.812 1 97.94 216 THR B CA 1
ATOM 5131 C C . THR B 1 216 ? 11.445 -24.797 6.16 1 97.94 216 THR B C 1
ATOM 5133 O O . THR B 1 216 ? 11.336 -25.984 6.449 1 97.94 216 THR B O 1
ATOM 5136 N N . GLN B 1 217 ? 11.961 -23.875 6.98 1 96.12 217 GLN B N 1
ATOM 5137 C CA . GLN B 1 217 ? 12.617 -24.359 8.188 1 96.12 217 GLN B CA 1
ATOM 5138 C C . GLN B 1 217 ? 11.945 -23.797 9.438 1 96.12 217 GLN B C 1
ATOM 5140 O O . GLN B 1 217 ? 12.055 -24.359 10.523 1 96.12 217 GLN B O 1
ATOM 5145 N N . ARG B 1 218 ? 11.289 -22.719 9.336 1 94 218 ARG B N 1
ATOM 5146 C CA . ARG B 1 218 ? 10.672 -22.078 10.484 1 94 218 ARG B CA 1
ATOM 5147 C C . ARG B 1 218 ? 9.156 -22.219 10.445 1 94 218 ARG B C 1
ATOM 5149 O O . ARG B 1 218 ? 8.43 -21.266 10.711 1 94 218 ARG B O 1
ATOM 5156 N N . VAL B 1 219 ? 8.766 -23.328 9.945 1 95.94 219 VAL B N 1
ATOM 5157 C CA . VAL B 1 219 ? 7.34 -23.609 9.789 1 95.94 219 VAL B CA 1
ATOM 5158 C C . VAL B 1 219 ? 7.023 -24.984 10.375 1 95.94 219 VAL B C 1
ATOM 5160 O O . VAL B 1 219 ? 7.926 -25.812 10.57 1 95.94 219 VAL B O 1
ATOM 5163 N N . LYS B 1 220 ? 5.77 -25.203 10.688 1 96.94 220 LYS B N 1
ATOM 5164 C CA . LYS B 1 220 ? 5.305 -26.531 11.078 1 96.94 220 LYS B CA 1
ATOM 5165 C C . LYS B 1 220 ? 5.078 -27.422 9.859 1 96.94 220 LYS B C 1
ATOM 5167 O O . LYS B 1 220 ? 4.641 -26.938 8.805 1 96.94 220 LYS B O 1
ATOM 5172 N N . ARG B 1 221 ? 5.363 -28.703 9.961 1 97.94 221 ARG B N 1
ATOM 5173 C CA . ARG B 1 221 ? 5.16 -29.688 8.906 1 97.94 221 ARG B CA 1
ATOM 5174 C C . ARG B 1 221 ? 4.34 -30.875 9.414 1 97.94 221 ARG B C 1
ATOM 5176 O O . ARG B 1 221 ? 4.512 -31.312 10.547 1 97.94 221 ARG B O 1
ATOM 5183 N N . GLY B 1 222 ? 3.492 -31.266 8.586 1 97.81 222 GLY B N 1
ATOM 5184 C CA . GLY B 1 222 ? 2.725 -32.469 8.875 1 97.81 222 GLY B CA 1
ATOM 5185 C C . GLY B 1 222 ? 3.314 -33.719 8.242 1 97.81 222 GLY B C 1
ATOM 5186 O O . GLY B 1 222 ? 4.492 -33.719 7.879 1 97.81 222 GLY B O 1
ATOM 5187 N N . ALA B 1 223 ? 2.469 -34.75 8.172 1 95.5 223 ALA B N 1
ATOM 5188 C CA . ALA B 1 223 ? 2.887 -36.062 7.625 1 95.5 223 ALA B CA 1
ATOM 5189 C C . ALA B 1 223 ? 3.348 -35.906 6.176 1 95.5 223 ALA B C 1
ATOM 5191 O O . ALA B 1 223 ? 2.738 -35.156 5.395 1 95.5 223 ALA B O 1
ATOM 5192 N N . GLY B 1 224 ? 4.488 -36.625 5.855 1 96.44 224 GLY B N 1
ATOM 5193 C CA . GLY B 1 224 ? 5.023 -36.594 4.504 1 96.44 224 GLY B CA 1
ATOM 5194 C C . GLY B 1 224 ? 5.785 -35.312 4.199 1 96.44 224 GLY B C 1
ATOM 5195 O O . GLY B 1 224 ? 6.332 -35.156 3.105 1 96.44 224 GLY B O 1
ATOM 5196 N N . GLY B 1 225 ? 5.762 -34.344 5.172 1 97.88 225 GLY B N 1
ATOM 5197 C CA . GLY B 1 225 ? 6.531 -33.125 4.988 1 97.88 225 GLY B CA 1
ATOM 5198 C C . GLY B 1 225 ? 5.695 -31.953 4.473 1 97.88 225 GLY B C 1
ATOM 5199 O O . GLY B 1 225 ? 6.238 -30.922 4.07 1 97.88 225 GLY B O 1
ATOM 5200 N N . ILE B 1 226 ? 4.367 -32.125 4.508 1 98.56 226 ILE B N 1
ATOM 5201 C CA . ILE B 1 226 ? 3.488 -31.062 4.043 1 98.56 226 ILE B CA 1
ATOM 5202 C C . ILE B 1 226 ? 3.648 -29.828 4.938 1 98.56 226 ILE B C 1
ATOM 5204 O O . ILE B 1 226 ? 3.623 -29.938 6.164 1 98.56 226 ILE B O 1
ATOM 5208 N N . ILE B 1 227 ? 3.854 -28.672 4.371 1 98.69 227 ILE B N 1
ATOM 5209 C CA . ILE B 1 227 ? 4.129 -27.438 5.102 1 98.69 227 ILE B CA 1
ATOM 5210 C C . ILE B 1 227 ? 2.814 -26.75 5.465 1 98.69 227 ILE B C 1
ATOM 5212 O O . ILE B 1 227 ? 1.937 -26.594 4.617 1 98.69 227 ILE B O 1
ATOM 5216 N N . SER B 1 228 ? 2.703 -26.359 6.707 1 98.69 228 SER B N 1
ATOM 5217 C CA . SER B 1 228 ? 1.482 -25.719 7.195 1 98.69 228 SER B CA 1
ATOM 5218 C C . SER B 1 228 ? 1.349 -24.297 6.672 1 98.69 228 SER B C 1
ATOM 5220 O O . SER B 1 228 ? 2.34 -23.562 6.574 1 98.69 228 SER B O 1
ATOM 5222 N N . GLN B 1 229 ? 0.135 -23.922 6.406 1 98.31 229 GLN B N 1
ATOM 5223 C CA . GLN B 1 229 ? -0.18 -22.547 6.031 1 98.31 229 GLN B CA 1
ATOM 5224 C C . GLN B 1 229 ? -0.123 -21.625 7.242 1 98.31 229 GLN B C 1
ATOM 5226 O O . GLN B 1 229 ? -0.037 -20.406 7.094 1 98.31 229 GLN B O 1
ATOM 5231 N N . ARG B 1 230 ? -0.162 -22.141 8.43 1 97.44 230 ARG B N 1
ATOM 5232 C CA . ARG B 1 230 ? -0.224 -21.344 9.656 1 97.44 230 ARG B CA 1
ATOM 5233 C C . ARG B 1 230 ? 1.069 -21.469 10.453 1 97.44 230 ARG B C 1
ATOM 5235 O O . ARG B 1 230 ? 1.706 -22.531 10.453 1 97.44 230 ARG B O 1
ATOM 5242 N N . MET B 1 231 ? 1.368 -20.422 11.203 1 95.81 231 MET B N 1
ATOM 5243 C CA . MET B 1 231 ? 2.564 -20.406 12.047 1 95.81 231 MET B CA 1
ATOM 5244 C C . MET B 1 231 ? 2.359 -21.25 13.297 1 95.81 231 MET B C 1
ATOM 5246 O O . MET B 1 231 ? 3.299 -21.891 13.781 1 95.81 231 MET B O 1
ATOM 5250 N N . ASP B 1 232 ? 1.137 -21.297 13.805 1 95.81 232 ASP B N 1
ATOM 5251 C CA . ASP B 1 232 ? 0.954 -21.734 15.18 1 95.81 232 ASP B CA 1
ATOM 5252 C C . ASP B 1 232 ? 0.231 -23.078 15.234 1 95.81 232 ASP B C 1
ATOM 5254 O O . ASP B 1 232 ? 0.096 -23.688 16.297 1 95.81 232 ASP B O 1
ATOM 5258 N N . ARG B 1 233 ? -0.211 -23.594 14.086 1 97.19 233 ARG B N 1
ATOM 5259 C CA . ARG B 1 233 ? -0.926 -24.875 14.031 1 97.19 233 ARG B CA 1
ATOM 5260 C C . ARG B 1 233 ? -0.795 -25.5 12.648 1 97.19 233 ARG B C 1
ATOM 5262 O O . ARG B 1 233 ? -0.339 -24.859 11.703 1 97.19 233 ARG B O 1
ATOM 5269 N N . LEU B 1 234 ? -1.187 -26.75 12.586 1 98.19 234 LEU B N 1
ATOM 5270 C CA . LEU B 1 234 ? -1.184 -27.453 11.305 1 98.19 234 LEU B CA 1
ATOM 5271 C C . LEU B 1 234 ? -2.514 -27.281 10.586 1 98.19 234 LEU B C 1
ATOM 5273 O O . LEU B 1 234 ? -3.539 -27.812 11.023 1 98.19 234 LEU B O 1
ATOM 5277 N N . GLN B 1 235 ? -2.414 -26.547 9.484 1 98.5 235 GLN B N 1
ATOM 5278 C CA . GLN B 1 235 ? -3.586 -26.234 8.672 1 98.5 235 GLN B CA 1
ATOM 5279 C C . GLN B 1 235 ? -3.199 -26 7.215 1 98.5 235 GLN B C 1
ATOM 5281 O O . GLN B 1 235 ? -2.15 -25.422 6.926 1 98.5 235 GLN B O 1
ATOM 5286 N N . TYR B 1 236 ? -4.07 -26.438 6.258 1 98.75 236 TYR B N 1
ATOM 5287 C CA . TYR B 1 236 ? -3.795 -26.375 4.824 1 98.75 236 TYR B CA 1
ATOM 5288 C C . TYR B 1 236 ? -4.871 -25.578 4.094 1 98.75 236 TYR B C 1
ATOM 5290 O O . TYR B 1 236 ? -6.066 -25.828 4.273 1 98.75 236 TYR B O 1
ATOM 5298 N N . TRP B 1 237 ? -4.434 -24.641 3.307 1 98.75 237 TRP B N 1
ATOM 5299 C CA . TRP B 1 237 ? -5.352 -23.734 2.625 1 98.75 237 TRP B CA 1
ATOM 5300 C C . TRP B 1 237 ? -5.191 -23.828 1.112 1 98.75 237 TRP B C 1
ATOM 5302 O O . TRP B 1 237 ? -4.078 -24 0.609 1 98.75 237 TRP B O 1
ATOM 5312 N N . ALA B 1 238 ? -6.285 -23.688 0.418 1 98.75 238 ALA B N 1
ATOM 5313 C CA . ALA B 1 238 ? -6.242 -23.641 -1.041 1 98.75 238 ALA B CA 1
ATOM 5314 C C . ALA B 1 238 ? -5.34 -22.516 -1.534 1 98.75 238 ALA B C 1
ATOM 5316 O O . ALA B 1 238 ? -4.703 -22.641 -2.584 1 98.75 238 ALA B O 1
ATOM 5317 N N . ASP B 1 239 ? -5.195 -21.422 -0.761 1 98.25 239 ASP B N 1
ATOM 5318 C CA . ASP B 1 239 ? -4.379 -20.266 -1.091 1 98.25 239 ASP B CA 1
ATOM 5319 C C . ASP B 1 239 ? -2.924 -20.656 -1.32 1 98.25 239 ASP B C 1
ATOM 5321 O O . ASP B 1 239 ? -2.232 -20.062 -2.146 1 98.25 239 ASP B O 1
ATOM 5325 N N . THR B 1 240 ? -2.533 -21.672 -0.667 1 98.5 240 THR B N 1
ATOM 5326 C CA . THR B 1 240 ? -1.128 -22.062 -0.583 1 98.5 240 THR B CA 1
ATOM 5327 C C . THR B 1 240 ? -0.6 -22.484 -1.952 1 98.5 240 THR B C 1
ATOM 5329 O O . THR B 1 240 ? 0.583 -22.297 -2.248 1 98.5 240 THR B O 1
ATOM 5332 N N . PHE B 1 241 ? -1.444 -22.953 -2.82 1 98.88 241 PHE B N 1
ATOM 5333 C CA . PHE B 1 241 ? -1.031 -23.391 -4.152 1 98.88 241 PHE B CA 1
ATOM 5334 C C . PHE B 1 241 ? -0.337 -22.25 -4.895 1 98.88 241 PHE B C 1
ATOM 5336 O O . PHE B 1 241 ? 0.58 -22.484 -5.684 1 98.88 241 PHE B O 1
ATOM 5343 N N . TYR B 1 242 ? -0.756 -21.047 -4.598 1 98.81 242 TYR B N 1
ATOM 5344 C CA . TYR B 1 242 ? -0.24 -19.906 -5.328 1 98.81 242 TYR B CA 1
ATOM 5345 C C . TYR B 1 242 ? 0.793 -19.141 -4.5 1 98.81 242 TYR B C 1
ATOM 5347 O O . TYR B 1 242 ? 1.697 -18.516 -5.047 1 98.81 242 TYR B O 1
ATOM 5355 N N . MET B 1 243 ? 0.643 -19.203 -3.189 1 98.69 243 MET B N 1
ATOM 5356 C CA . MET B 1 243 ? 1.483 -18.391 -2.316 1 98.69 243 MET B CA 1
ATOM 5357 C C . MET B 1 243 ? 2.879 -19 -2.189 1 98.69 243 MET B C 1
ATOM 5359 O O . MET B 1 243 ? 3.879 -18.281 -2.316 1 98.69 243 MET B O 1
ATOM 5363 N N . SER B 1 244 ? 3.012 -20.281 -2.018 1 98.56 244 SER B N 1
ATOM 5364 C CA . SER B 1 244 ? 4.305 -20.812 -1.604 1 98.56 244 SER B CA 1
ATOM 5365 C C . SER B 1 244 ? 4.887 -21.734 -2.666 1 98.56 244 SER B C 1
ATOM 5367 O O . SER B 1 244 ? 6.102 -21.766 -2.875 1 98.56 244 SER B O 1
ATOM 5369 N N . GLN B 1 245 ? 4.117 -22.547 -3.332 1 98.69 245 GLN B N 1
ATOM 5370 C CA . GLN B 1 245 ? 4.656 -23.562 -4.23 1 98.69 245 GLN B CA 1
ATOM 5371 C C . GLN B 1 245 ? 5.371 -22.938 -5.414 1 98.69 245 GLN B C 1
ATOM 5373 O O . GLN B 1 245 ? 6.488 -23.328 -5.758 1 98.69 245 GLN B O 1
ATOM 5378 N N . PRO B 1 246 ? 4.746 -21.859 -6.023 1 98.81 246 PRO B N 1
ATOM 5379 C CA . PRO B 1 246 ? 5.523 -21.172 -7.051 1 98.81 246 PRO B CA 1
ATOM 5380 C C . PRO B 1 246 ? 6.789 -20.516 -6.5 1 98.81 246 PRO B C 1
ATOM 5382 O O . PRO B 1 246 ? 7.789 -20.406 -7.215 1 98.81 246 PRO B O 1
ATOM 5385 N N . ALA B 1 247 ? 6.703 -20.094 -5.25 1 98.88 247 ALA B N 1
ATOM 5386 C CA . ALA B 1 247 ? 7.883 -19.516 -4.617 1 98.88 247 ALA B CA 1
ATOM 5387 C C . ALA B 1 247 ? 9.008 -20.531 -4.508 1 98.88 247 ALA B C 1
ATOM 5389 O O . ALA B 1 247 ? 10.164 -20.234 -4.797 1 98.88 247 ALA B O 1
ATOM 5390 N N . LEU B 1 248 ? 8.695 -21.75 -4.082 1 98.88 248 LEU B N 1
ATOM 5391 C CA . LEU B 1 248 ? 9.672 -22.828 -4.047 1 98.88 248 LEU B CA 1
ATOM 5392 C C . LEU B 1 248 ? 10.242 -23.094 -5.438 1 98.88 248 LEU B C 1
ATOM 5394 O O . LEU B 1 248 ? 11.453 -23.219 -5.605 1 98.88 248 LEU B O 1
ATOM 5398 N N . ALA B 1 249 ? 9.367 -23.156 -6.406 1 98.94 249 ALA B N 1
ATOM 5399 C CA . ALA B 1 249 ? 9.797 -23.406 -7.781 1 98.94 249 ALA B CA 1
ATOM 5400 C C . ALA B 1 249 ? 10.742 -22.312 -8.266 1 98.94 249 ALA B C 1
ATOM 5402 O O . ALA B 1 249 ? 11.766 -22.609 -8.891 1 98.94 249 ALA B O 1
ATOM 5403 N N . ALA B 1 250 ? 10.375 -21.078 -7.945 1 98.81 250 ALA B N 1
ATOM 5404 C CA . ALA B 1 250 ? 11.234 -19.953 -8.336 1 98.81 250 ALA B CA 1
ATOM 5405 C C . ALA B 1 250 ? 12.602 -20.047 -7.676 1 98.81 250 ALA B C 1
ATOM 5407 O O . ALA B 1 250 ? 13.625 -19.828 -8.32 1 98.81 250 ALA B O 1
ATOM 5408 N N . PHE B 1 251 ? 12.578 -20.312 -6.414 1 98.88 251 PHE B N 1
ATOM 5409 C CA . PHE B 1 251 ? 13.859 -20.438 -5.719 1 98.88 251 PHE B CA 1
ATOM 5410 C C . PHE B 1 251 ? 14.727 -21.5 -6.359 1 98.88 251 PHE B C 1
ATOM 5412 O O . PHE B 1 251 ? 15.914 -21.281 -6.613 1 98.88 251 PHE B O 1
ATOM 5419 N N . GLY B 1 252 ? 14.164 -22.688 -6.574 1 98.75 252 GLY B N 1
ATOM 5420 C CA . GLY B 1 252 ? 14.898 -23.75 -7.234 1 98.75 252 GLY B CA 1
ATOM 5421 C C . GLY B 1 252 ? 15.422 -23.359 -8.602 1 98.75 252 GLY B C 1
ATOM 5422 O O . GLY B 1 252 ? 16.562 -23.688 -8.945 1 98.75 252 GLY B O 1
ATOM 5423 N N . LEU B 1 253 ? 14.594 -22.672 -9.375 1 98.31 253 LEU B N 1
ATOM 5424 C CA . LEU B 1 253 ? 14.953 -22.266 -10.734 1 98.31 253 LEU B CA 1
ATOM 5425 C C . LEU B 1 253 ? 16.109 -21.266 -10.711 1 98.31 253 LEU B C 1
ATOM 5427 O O . LEU B 1 253 ? 17.141 -21.5 -11.352 1 98.31 253 LEU B O 1
ATOM 5431 N N . TYR B 1 254 ? 15.992 -20.219 -9.875 1 98 254 TYR B N 1
ATOM 5432 C CA . TYR B 1 254 ? 16.953 -19.109 -9.883 1 98 254 TYR B CA 1
ATOM 5433 C C . TYR B 1 254 ? 18.266 -19.531 -9.219 1 98 254 TYR B C 1
ATOM 5435 O O . TYR B 1 254 ? 19.297 -18.891 -9.414 1 98 254 TYR B O 1
ATOM 5443 N N . THR B 1 255 ? 18.25 -20.547 -8.406 1 98.12 255 THR B N 1
ATOM 5444 C CA . THR B 1 255 ? 19.484 -21 -7.746 1 98.12 255 THR B CA 1
ATOM 5445 C C . THR B 1 255 ? 19.953 -22.328 -8.328 1 98.12 255 THR B C 1
ATOM 5447 O O . THR B 1 255 ? 20.844 -22.969 -7.773 1 98.12 255 THR B O 1
ATOM 5450 N N . ARG B 1 256 ? 19.281 -22.812 -9.352 1 96.56 256 ARG B N 1
ATOM 5451 C CA . ARG B 1 256 ? 19.578 -24.062 -10.023 1 96.56 256 ARG B CA 1
ATOM 5452 C C . ARG B 1 256 ? 19.641 -25.219 -9.023 1 96.56 256 ARG B C 1
ATOM 5454 O O . ARG B 1 256 ? 20.609 -25.984 -9.008 1 96.56 256 ARG B O 1
ATOM 5461 N N . ASN B 1 257 ? 18.719 -25.25 -8.188 1 97.75 257 ASN B N 1
ATOM 5462 C CA . ASN B 1 257 ? 18.578 -26.266 -7.148 1 97.75 257 ASN B CA 1
ATOM 5463 C C . ASN B 1 257 ? 17.469 -27.266 -7.48 1 97.75 257 ASN B C 1
ATOM 5465 O O . ASN B 1 257 ? 16.297 -27.016 -7.188 1 97.75 257 ASN B O 1
ATOM 5469 N N . ALA B 1 258 ? 17.797 -28.406 -8.008 1 96.5 258 ALA B N 1
ATOM 5470 C CA . ALA B 1 258 ? 16.844 -29.406 -8.492 1 96.5 258 ALA B CA 1
ATOM 5471 C C . ALA B 1 258 ? 15.992 -29.953 -7.344 1 96.5 258 ALA B C 1
ATOM 5473 O O . ALA B 1 258 ? 14.812 -30.281 -7.535 1 96.5 258 ALA B O 1
ATOM 5474 N N . ASP B 1 259 ? 16.594 -30.078 -6.141 1 97.88 259 ASP B N 1
ATOM 5475 C CA . ASP B 1 259 ? 15.859 -30.594 -4.992 1 97.88 259 ASP B CA 1
ATOM 5476 C C . ASP B 1 259 ? 14.711 -29.656 -4.613 1 97.88 259 ASP B C 1
ATOM 5478 O O . ASP B 1 259 ? 13.617 -30.109 -4.262 1 97.88 259 ASP B O 1
ATOM 5482 N N . VAL B 1 260 ? 14.953 -28.375 -4.652 1 98.56 260 VAL B N 1
ATOM 5483 C CA . VAL B 1 260 ? 13.93 -27.406 -4.289 1 98.56 260 VAL B CA 1
ATOM 5484 C C . VAL B 1 260 ? 12.844 -27.375 -5.367 1 98.56 260 VAL B C 1
ATOM 5486 O O . VAL B 1 260 ? 11.664 -27.219 -5.062 1 98.56 260 VAL B O 1
ATOM 5489 N N . LEU B 1 261 ? 13.188 -27.516 -6.648 1 98.19 261 LEU B N 1
ATOM 5490 C CA . LEU B 1 261 ? 12.195 -27.656 -7.715 1 98.19 261 LEU B CA 1
ATOM 5491 C C . LEU B 1 261 ? 11.297 -28.859 -7.465 1 98.19 261 LEU B C 1
ATOM 5493 O O . LEU B 1 261 ? 10.078 -28.75 -7.574 1 98.19 261 LEU B O 1
ATOM 5497 N N . ASP B 1 262 ? 11.969 -29.922 -7.098 1 98.25 262 ASP B N 1
ATOM 5498 C CA . ASP B 1 262 ? 11.211 -31.125 -6.801 1 98.25 262 ASP B CA 1
ATOM 5499 C C . ASP B 1 262 ? 10.273 -30.922 -5.613 1 98.25 262 ASP B C 1
ATOM 5501 O O . ASP B 1 262 ? 9.156 -31.438 -5.602 1 98.25 262 ASP B O 1
ATOM 5505 N N . GLU B 1 263 ? 10.766 -30.203 -4.633 1 98.62 263 GLU B N 1
ATOM 5506 C CA . GLU B 1 263 ? 9.953 -29.922 -3.455 1 98.62 263 GLU B CA 1
ATOM 5507 C C . GLU B 1 263 ? 8.695 -29.125 -3.826 1 98.62 263 GLU B C 1
ATOM 5509 O O . GLU B 1 263 ? 7.641 -29.312 -3.227 1 98.62 263 GLU B O 1
ATOM 5514 N N . SER B 1 264 ? 8.828 -28.203 -4.742 1 98.88 264 SER B N 1
ATOM 5515 C CA . SER B 1 264 ? 7.664 -27.438 -5.18 1 98.88 264 SER B CA 1
ATOM 5516 C C . SER B 1 264 ? 6.57 -28.344 -5.723 1 98.88 264 SER B C 1
ATOM 5518 O O . SER B 1 264 ? 5.398 -28.203 -5.371 1 98.88 264 SER B O 1
ATOM 5520 N N . TYR B 1 265 ? 6.918 -29.328 -6.547 1 98.81 265 TYR B N 1
ATOM 5521 C CA . TYR B 1 265 ? 5.992 -30.328 -7.066 1 98.81 265 TYR B CA 1
ATOM 5522 C C . TYR B 1 265 ? 5.41 -31.172 -5.934 1 98.81 265 TYR B C 1
ATOM 5524 O O . TYR B 1 265 ? 4.199 -31.422 -5.898 1 98.81 265 TYR B O 1
ATOM 5532 N N . THR B 1 266 ? 6.289 -31.625 -5.066 1 98.88 266 THR B N 1
ATOM 5533 C CA . THR B 1 266 ? 5.867 -32.5 -3.965 1 98.88 266 THR B CA 1
ATOM 5534 C C . THR B 1 266 ? 4.812 -31.781 -3.109 1 98.88 266 THR B C 1
ATOM 5536 O O . THR B 1 266 ? 3.822 -32.406 -2.713 1 98.88 266 THR B O 1
ATOM 5539 N N . GLN B 1 267 ? 5.027 -30.531 -2.811 1 98.88 267 GLN B N 1
ATOM 5540 C CA . GLN B 1 267 ? 4.066 -29.781 -2.004 1 98.88 267 GLN B CA 1
ATOM 5541 C C . GLN B 1 267 ? 2.729 -29.656 -2.723 1 98.88 267 GLN B C 1
ATOM 5543 O O . GLN B 1 267 ? 1.671 -29.719 -2.092 1 98.88 267 GLN B O 1
ATOM 5548 N N . VAL B 1 268 ? 2.74 -29.438 -4.066 1 98.94 268 VAL B N 1
ATOM 5549 C CA . VAL B 1 268 ? 1.489 -29.422 -4.82 1 98.94 268 VAL B CA 1
ATOM 5550 C C . VAL B 1 268 ? 0.742 -30.734 -4.625 1 98.94 268 VAL B C 1
ATOM 5552 O O . VAL B 1 268 ? -0.448 -30.734 -4.301 1 98.94 268 VAL B O 1
ATOM 5555 N N . LYS B 1 269 ? 1.439 -31.812 -4.789 1 98.88 269 LYS B N 1
ATOM 5556 C CA . LYS B 1 269 ? 0.848 -33.156 -4.68 1 98.88 269 LYS B CA 1
ATOM 5557 C C . LYS B 1 269 ? 0.27 -33.375 -3.285 1 98.88 269 LYS B C 1
ATOM 5559 O O . LYS B 1 269 ? -0.84 -33.906 -3.146 1 98.88 269 LYS B O 1
ATOM 5564 N N . LEU B 1 270 ? 1.009 -33.031 -2.281 1 98.81 270 LEU B N 1
ATOM 5565 C CA . LEU B 1 270 ? 0.55 -33.219 -0.909 1 98.81 270 LEU B CA 1
ATOM 5566 C C . LEU B 1 270 ? -0.705 -32.375 -0.642 1 98.81 270 LEU B C 1
ATOM 5568 O O . LEU B 1 270 ? -1.647 -32.875 -0.011 1 98.81 270 LEU B O 1
ATOM 5572 N N . TYR B 1 271 ? -0.724 -31.141 -1.111 1 98.88 271 TYR B N 1
ATOM 5573 C CA . TYR B 1 271 ? -1.887 -30.297 -0.902 1 98.88 271 TYR B CA 1
ATOM 5574 C C . TYR B 1 271 ? -3.092 -30.812 -1.679 1 98.88 271 TYR B C 1
ATOM 5576 O O . TYR B 1 271 ? -4.223 -30.766 -1.187 1 98.88 271 TYR B O 1
ATOM 5584 N N . LEU B 1 272 ? -2.912 -31.297 -2.914 1 98.88 272 LEU B N 1
ATOM 5585 C CA . LEU B 1 272 ? -4.008 -31.906 -3.656 1 98.88 272 LEU B CA 1
ATOM 5586 C C . LEU B 1 272 ? -4.598 -33.094 -2.885 1 98.88 272 LEU B C 1
ATOM 5588 O O . LEU B 1 272 ? -5.82 -33.219 -2.779 1 98.88 272 LEU B O 1
ATOM 5592 N N . ASN B 1 273 ? -3.768 -33.875 -2.318 1 98.31 273 ASN B N 1
ATOM 5593 C CA . ASN B 1 273 ? -4.215 -35.031 -1.565 1 98.31 273 ASN B CA 1
ATOM 5594 C C . ASN B 1 273 ? -5.055 -34.625 -0.357 1 98.31 273 ASN B C 1
ATOM 5596 O O . ASN B 1 273 ? -5.918 -35.406 0.086 1 98.31 273 ASN B O 1
ATOM 5600 N N . ARG B 1 274 ? -4.809 -33.438 0.168 1 98.31 274 ARG B N 1
ATOM 5601 C CA . ARG B 1 274 ? -5.504 -33 1.372 1 98.31 274 ARG B CA 1
ATOM 5602 C C . ARG B 1 274 ? -6.789 -32.281 1.021 1 98.31 274 ARG B C 1
ATOM 5604 O O . ARG B 1 274 ? -7.77 -32.312 1.767 1 98.31 274 ARG B O 1
ATOM 5611 N N . LEU B 1 275 ? -6.781 -31.562 -0.141 1 98.81 275 LEU B N 1
ATOM 5612 C CA . LEU B 1 275 ? -7.832 -30.578 -0.316 1 98.81 275 LEU B CA 1
ATOM 5613 C C . LEU B 1 275 ? -8.766 -30.969 -1.462 1 98.81 275 LEU B C 1
ATOM 5615 O O . LEU B 1 275 ? -9.883 -30.453 -1.556 1 98.81 275 LEU B O 1
ATOM 5619 N N . LEU B 1 276 ? -8.32 -31.844 -2.398 1 98.81 276 LEU B N 1
ATOM 5620 C CA . LEU B 1 276 ? -9.133 -32.219 -3.551 1 98.81 276 LEU B CA 1
ATOM 5621 C C . LEU B 1 276 ? -10.25 -33.156 -3.143 1 98.81 276 LEU B C 1
ATOM 5623 O O . LEU B 1 276 ? -10.008 -34.188 -2.484 1 98.81 276 LEU B O 1
ATOM 5627 N N . TYR B 1 277 ? -11.469 -32.844 -3.506 1 98.69 277 TYR B N 1
ATOM 5628 C CA . TYR B 1 277 ? -12.594 -33.75 -3.268 1 98.69 277 TYR B CA 1
ATOM 5629 C C . TYR B 1 277 ? -12.562 -34.938 -4.23 1 98.69 277 TYR B C 1
ATOM 5631 O O . TYR B 1 277 ? -12.477 -34.75 -5.445 1 98.69 277 TYR B O 1
ATOM 5639 N N . PRO B 1 278 ? -12.648 -36.094 -3.717 1 97.75 278 PRO B N 1
ATOM 5640 C CA . PRO B 1 278 ? -12.555 -37.281 -4.555 1 97.75 278 PRO B CA 1
ATOM 5641 C C . PRO B 1 278 ? -13.844 -37.562 -5.324 1 97.75 278 PRO B C 1
ATOM 5643 O O . PRO B 1 278 ? -14.844 -36.875 -5.125 1 97.75 278 PRO B O 1
ATOM 5646 N N . ALA B 1 279 ? -13.656 -38.562 -6.184 1 96.69 279 ALA B N 1
ATOM 5647 C CA . ALA B 1 279 ? -14.844 -39.062 -6.875 1 96.69 279 ALA B CA 1
ATOM 5648 C C . ALA B 1 279 ? -15.938 -39.438 -5.887 1 96.69 279 ALA B C 1
ATOM 5650 O O . ALA B 1 279 ? -15.656 -40 -4.828 1 96.69 279 ALA B O 1
ATOM 5651 N N . GLY B 1 280 ? -17.172 -39.062 -6.176 1 96.19 280 GLY B N 1
ATOM 5652 C CA . GLY B 1 280 ? -18.297 -39.375 -5.32 1 96.19 280 GLY B CA 1
ATOM 5653 C C . GLY B 1 280 ? -18.656 -38.25 -4.355 1 96.19 280 GLY B C 1
ATOM 5654 O O . GLY B 1 280 ? -19.547 -38.406 -3.521 1 96.19 280 GLY B O 1
ATOM 5655 N N . SER B 1 281 ? -18.031 -37.125 -4.465 1 97.19 281 SER B N 1
ATOM 5656 C CA . SER B 1 281 ? -18.281 -36 -3.568 1 97.19 281 SER B CA 1
ATOM 5657 C C . SER B 1 281 ? -19.344 -35.062 -4.133 1 97.19 281 SER B C 1
ATOM 5659 O O . SER B 1 281 ? -19.312 -33.844 -3.895 1 97.19 281 SER B O 1
ATOM 5661 N N . GLY B 1 282 ? -20.172 -35.625 -5.008 1 96.25 282 GLY B N 1
ATOM 5662 C CA . GLY B 1 282 ? -21.25 -34.812 -5.57 1 96.25 282 GLY B CA 1
ATOM 5663 C C . GLY B 1 282 ? -20.734 -33.656 -6.395 1 96.25 282 GLY B C 1
ATOM 5664 O O . GLY B 1 282 ? -19.891 -33.812 -7.27 1 96.25 282 GLY B O 1
ATOM 5665 N N . SER B 1 283 ? -21.266 -32.438 -6.117 1 95.38 283 SER B N 1
ATOM 5666 C CA . SER B 1 283 ? -20.938 -31.266 -6.895 1 95.38 283 SER B CA 1
ATOM 5667 C C . SER B 1 283 ? -19.531 -30.781 -6.613 1 95.38 283 SER B C 1
ATOM 5669 O O . SER B 1 283 ? -18.984 -29.953 -7.359 1 95.38 283 SER B O 1
ATOM 5671 N N . LYS B 1 284 ? -18.938 -31.297 -5.613 1 97.94 284 LYS B N 1
ATOM 5672 C CA . LYS B 1 284 ? -17.609 -30.844 -5.223 1 97.94 284 LYS B CA 1
ATOM 5673 C C . LYS B 1 284 ? -16.516 -31.672 -5.902 1 97.94 284 LYS B C 1
ATOM 5675 O O . LYS B 1 284 ? -15.344 -31.312 -5.871 1 97.94 284 LYS B O 1
ATOM 5680 N N . THR B 1 285 ? -16.922 -32.812 -6.551 1 98.31 285 THR B N 1
ATOM 5681 C CA . THR B 1 285 ? -15.961 -33.75 -7.133 1 98.31 285 THR B CA 1
ATOM 5682 C C . THR B 1 285 ? -14.984 -33 -8.055 1 98.31 285 THR B C 1
ATOM 5684 O O . THR B 1 285 ? -15.406 -32.281 -8.953 1 98.31 285 THR B O 1
ATOM 5687 N N . GLY B 1 286 ? -13.734 -33.156 -7.762 1 98.56 286 GLY B N 1
ATOM 5688 C CA . GLY B 1 286 ? -12.688 -32.625 -8.609 1 98.56 286 GLY B CA 1
ATOM 5689 C C . GLY B 1 286 ? -12.344 -31.172 -8.289 1 98.56 286 GLY B C 1
ATOM 5690 O O . GLY B 1 286 ? -11.547 -30.547 -8.992 1 98.56 286 GLY B O 1
ATOM 5691 N N . LEU B 1 287 ? -13.008 -30.625 -7.262 1 98.88 287 LEU B N 1
ATOM 5692 C CA . LEU B 1 287 ? -12.727 -29.266 -6.844 1 98.88 287 LEU B CA 1
ATOM 5693 C C . LEU B 1 287 ? -11.945 -29.234 -5.535 1 98.88 287 LEU B C 1
ATOM 5695 O O . LEU B 1 287 ? -11.852 -30.25 -4.844 1 98.88 287 LEU B O 1
ATOM 5699 N N . LEU B 1 288 ? -11.328 -28.078 -5.203 1 98.88 288 LEU B N 1
ATOM 5700 C CA . LEU B 1 288 ? -10.531 -27.906 -3.994 1 98.88 288 LEU B CA 1
ATOM 5701 C C . LEU B 1 288 ? -11.375 -27.359 -2.85 1 98.88 288 LEU B C 1
ATOM 5703 O O . LEU B 1 288 ? -12.023 -26.328 -2.99 1 98.88 288 LEU B O 1
ATOM 5707 N N . GLY B 1 289 ? -11.383 -28.156 -1.732 1 98.75 289 GLY B N 1
ATOM 5708 C CA . GLY B 1 289 ? -11.836 -27.5 -0.516 1 98.75 289 GLY B CA 1
ATOM 5709 C C . GLY B 1 289 ? -10.938 -26.359 -0.082 1 98.75 289 GLY B C 1
ATOM 5710 O O . GLY B 1 289 ? -9.797 -26.266 -0.526 1 98.75 289 GLY B O 1
ATOM 5711 N N . HIS B 1 290 ? -11.43 -25.531 0.866 1 98.31 290 HIS B N 1
ATOM 5712 C CA . HIS B 1 290 ? -10.742 -24.281 1.163 1 98.31 290 HIS B CA 1
ATOM 5713 C C . HIS B 1 290 ? -9.719 -24.469 2.281 1 98.31 290 HIS B C 1
ATOM 5715 O O . HIS B 1 290 ? -8.531 -24.188 2.094 1 98.31 290 HIS B O 1
ATOM 5721 N N . ILE B 1 291 ? -10.172 -24.875 3.459 1 98.62 291 ILE B N 1
ATOM 5722 C CA . ILE B 1 291 ? -9.289 -24.953 4.617 1 98.62 291 ILE B CA 1
ATOM 5723 C C . ILE B 1 291 ? -9.5 -26.281 5.348 1 98.62 291 ILE B C 1
ATOM 5725 O O . ILE B 1 291 ? -10.625 -26.594 5.75 1 98.62 291 ILE B O 1
ATOM 5729 N N . ARG B 1 292 ? -8.398 -26.969 5.551 1 98.69 292 ARG B N 1
ATOM 5730 C CA . ARG B 1 292 ? -8.469 -28.266 6.223 1 98.69 292 ARG B CA 1
ATOM 5731 C C . ARG B 1 292 ? -7.402 -28.359 7.312 1 98.69 292 ARG B C 1
ATOM 5733 O O . ARG B 1 292 ? -6.266 -27.938 7.121 1 98.69 292 ARG B O 1
ATOM 5740 N N . ASN B 1 293 ? -7.793 -28.969 8.484 1 98.44 293 ASN B N 1
ATOM 5741 C CA . ASN B 1 293 ? -6.844 -29.266 9.555 1 98.44 293 ASN B CA 1
ATOM 5742 C C . ASN B 1 293 ? -6.055 -30.547 9.266 1 98.44 293 ASN B C 1
ATOM 5744 O O . ASN B 1 293 ? -6.461 -31.359 8.438 1 98.44 293 ASN B O 1
ATOM 5748 N N . ASP B 1 294 ? -4.992 -30.688 9.906 1 97.88 294 ASP B N 1
ATOM 5749 C CA . ASP B 1 294 ? -4.141 -31.859 9.727 1 97.88 294 ASP B CA 1
ATOM 5750 C C . ASP B 1 294 ? -4.867 -33.125 10.125 1 97.88 294 ASP B C 1
ATOM 5752 O O . ASP B 1 294 ? -4.582 -34.219 9.594 1 97.88 294 ASP B O 1
ATOM 5756 N N . ASP B 1 295 ? -5.766 -33.031 11.086 1 97.19 295 ASP B N 1
ATOM 5757 C CA . ASP B 1 295 ? -6.469 -34.219 11.547 1 97.19 295 ASP B CA 1
ATOM 5758 C C . ASP B 1 295 ? -7.57 -34.625 10.578 1 97.19 295 ASP B C 1
ATOM 5760 O O . ASP B 1 295 ? -8.305 -35.594 10.82 1 97.19 295 ASP B O 1
ATOM 5764 N N . GLY B 1 296 ? -7.766 -33.844 9.586 1 96.69 296 GLY B N 1
ATOM 5765 C CA . GLY B 1 296 ? -8.719 -34.188 8.539 1 96.69 296 GLY B CA 1
ATOM 5766 C C . GLY B 1 296 ? -10 -33.406 8.609 1 96.69 296 GLY B C 1
ATOM 5767 O O . GLY B 1 296 ? -10.766 -33.344 7.648 1 96.69 296 GLY B O 1
ATOM 5768 N N . SER B 1 297 ? -10.297 -32.719 9.734 1 98.19 297 SER B N 1
ATOM 5769 C CA . SER B 1 297 ? -11.508 -31.922 9.859 1 98.19 297 SER B CA 1
ATOM 5770 C C . SER B 1 297 ? -11.422 -30.656 9.023 1 98.19 297 SER B C 1
ATOM 5772 O O . SER B 1 297 ? -10.336 -30.109 8.836 1 98.19 297 SER B O 1
ATOM 5774 N N . TRP B 1 298 ? -12.539 -30.25 8.531 1 98.12 298 TRP B N 1
ATOM 5775 C CA . TRP B 1 298 ? -12.602 -29.031 7.727 1 98.12 298 TRP B CA 1
ATOM 5776 C C . TRP B 1 298 ? -12.859 -27.812 8.602 1 98.12 298 TRP B C 1
ATOM 5778 O O . TRP B 1 298 ? -13.727 -27.844 9.469 1 98.12 298 TRP B O 1
ATOM 5788 N N . VAL B 1 299 ? -12.094 -26.812 8.406 1 97.81 299 VAL B N 1
ATOM 5789 C CA . VAL B 1 299 ? -12.422 -25.5 8.945 1 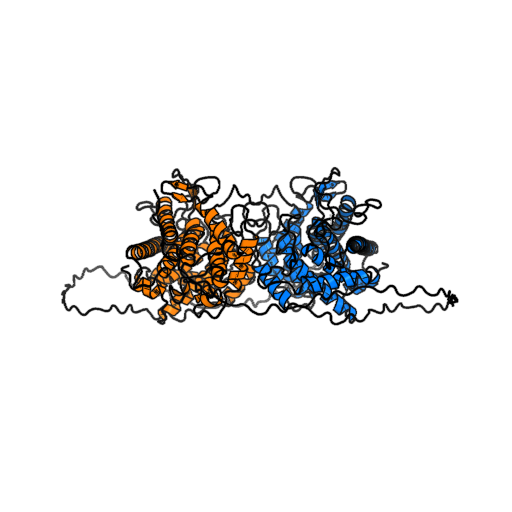97.81 299 VAL B CA 1
ATOM 5790 C C . VAL B 1 299 ? -13.414 -24.797 8.031 1 97.81 299 VAL B C 1
ATOM 5792 O O . VAL B 1 299 ? -14.406 -24.219 8.5 1 97.81 299 VAL B O 1
ATOM 5795 N N . ASP B 1 300 ? -13.211 -24.859 6.742 1 97.62 300 ASP B N 1
ATOM 5796 C CA . ASP B 1 300 ? -14.117 -24.406 5.691 1 97.62 300 ASP B CA 1
ATOM 5797 C C . ASP B 1 300 ? -14.148 -25.406 4.531 1 97.62 300 ASP B C 1
ATOM 5799 O O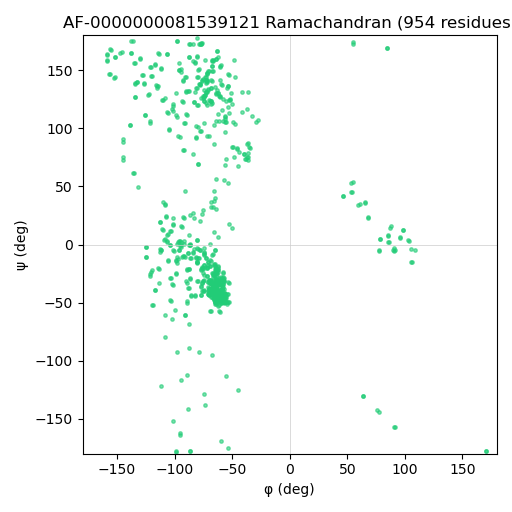 . ASP B 1 300 ? -13.273 -25.375 3.664 1 97.62 300 ASP B O 1
ATOM 5803 N N . PRO B 1 301 ? -15.133 -26.188 4.418 1 97.81 301 PRO B N 1
ATOM 5804 C CA . PRO B 1 301 ? -15.219 -27.219 3.377 1 97.81 301 PRO B CA 1
ATOM 5805 C C . PRO B 1 301 ? -15.664 -26.656 2.029 1 97.81 301 PRO B C 1
ATOM 5807 O O . PRO B 1 301 ? -15.742 -27.391 1.043 1 97.81 301 PRO B O 1
ATOM 5810 N N . ALA B 1 302 ? -15.977 -25.359 1.979 1 97.44 302 ALA B N 1
ATOM 5811 C CA . ALA B 1 302 ? -16.562 -24.781 0.772 1 97.44 302 ALA B CA 1
ATOM 5812 C C . ALA B 1 302 ? -15.555 -24.797 -0.38 1 97.44 302 ALA B C 1
ATOM 5814 O O . ALA B 1 302 ? -14.344 -24.75 -0.158 1 97.44 302 ALA B O 1
ATOM 5815 N N . VAL B 1 303 ? -16.094 -24.922 -1.61 1 98.44 303 VAL B N 1
ATOM 5816 C CA . VAL B 1 303 ? -15.289 -24.828 -2.82 1 98.44 303 VAL B CA 1
ATOM 5817 C C . VAL B 1 303 ? -15.273 -23.391 -3.32 1 98.44 303 VAL B C 1
ATOM 5819 O O . VAL B 1 303 ? -15.953 -23.047 -4.293 1 98.44 303 VAL B O 1
ATOM 5822 N N . TRP B 1 304 ? -14.398 -22.641 -2.676 1 98.38 304 TRP B N 1
ATOM 5823 C CA . TRP B 1 304 ? -14.258 -21.203 -2.889 1 98.38 304 TRP B CA 1
ATOM 5824 C C . TRP B 1 304 ? -13.656 -20.922 -4.258 1 98.38 304 TRP B C 1
ATOM 5826 O O . TRP B 1 304 ? -12.586 -21.422 -4.594 1 98.38 304 TRP B O 1
ATOM 5836 N N . VAL B 1 305 ? -14.32 -20.125 -5.121 1 98.62 305 VAL B N 1
ATOM 5837 C CA . VAL B 1 305 ? -13.922 -19.938 -6.512 1 98.62 305 VAL B CA 1
ATOM 5838 C C . VAL B 1 305 ? -12.523 -19.328 -6.574 1 98.62 305 VAL B C 1
ATOM 5840 O O . VAL B 1 305 ? -11.711 -19.703 -7.422 1 98.62 305 VAL B O 1
ATOM 5843 N N . THR B 1 306 ? -12.227 -18.375 -5.695 1 98.38 306 THR B N 1
ATOM 5844 C CA . THR B 1 306 ? -10.883 -17.812 -5.668 1 98.38 306 THR B CA 1
ATOM 5845 C C . THR B 1 306 ? -9.859 -18.875 -5.273 1 98.38 306 THR B C 1
ATOM 5847 O O . THR B 1 306 ? -8.734 -18.875 -5.766 1 98.38 306 THR B O 1
ATOM 5850 N N . GLY B 1 307 ? -10.258 -19.812 -4.438 1 98.56 307 GLY B N 1
ATOM 5851 C CA . GLY B 1 307 ? -9.406 -20.938 -4.102 1 98.56 307 GLY B CA 1
ATOM 5852 C C . GLY B 1 307 ? -9.078 -21.812 -5.293 1 98.56 307 GLY B C 1
ATOM 5853 O O . GLY B 1 307 ? -7.945 -22.281 -5.438 1 98.56 307 GLY B O 1
ATOM 5854 N N . GLN B 1 308 ? -10.078 -22.062 -6.168 1 98.88 308 GLN B N 1
ATOM 5855 C CA . GLN B 1 308 ? -9.82 -22.812 -7.395 1 98.88 308 GLN B CA 1
ATOM 5856 C C . GLN B 1 308 ? -8.82 -22.078 -8.281 1 98.88 308 GLN B C 1
ATOM 5858 O O . GLN B 1 308 ? -7.93 -22.688 -8.867 1 98.88 308 GLN B O 1
ATOM 5863 N N . GLY B 1 309 ? -9.031 -20.734 -8.305 1 98.81 309 GLY B N 1
ATOM 5864 C CA . GLY B 1 309 ? -8.117 -19.906 -9.078 1 98.81 309 GLY B CA 1
ATOM 5865 C C . GLY B 1 309 ? -6.684 -20 -8.586 1 98.81 309 GLY B C 1
ATOM 5866 O O . GLY B 1 309 ? -5.762 -20.156 -9.391 1 98.81 309 GLY B O 1
ATOM 5867 N N . TRP B 1 310 ? -6.516 -19.891 -7.234 1 98.81 310 TRP B N 1
ATOM 5868 C CA . TRP B 1 310 ? -5.191 -20.031 -6.637 1 98.81 310 TRP B CA 1
ATOM 5869 C C . TRP B 1 310 ? -4.559 -21.359 -7.023 1 98.81 310 TRP B C 1
ATOM 5871 O O . TRP B 1 310 ? -3.385 -21.406 -7.398 1 98.81 310 TRP B O 1
ATOM 5881 N N . GLY B 1 311 ? -5.363 -22.406 -6.984 1 98.94 311 GLY B N 1
ATOM 5882 C CA . GLY B 1 311 ? -4.871 -23.734 -7.344 1 98.94 311 GLY B CA 1
ATOM 5883 C C . GLY B 1 311 ? -4.402 -23.812 -8.781 1 98.94 311 GLY B C 1
ATOM 5884 O O . GLY B 1 311 ? -3.275 -24.25 -9.047 1 98.94 311 GLY B O 1
ATOM 5885 N N . ALA B 1 312 ? -5.246 -23.406 -9.68 1 98.94 312 ALA B N 1
ATOM 5886 C CA . ALA B 1 312 ? -4.961 -23.531 -11.109 1 98.94 312 ALA B CA 1
ATOM 5887 C C . ALA B 1 312 ? -3.756 -22.672 -11.5 1 98.94 312 ALA B C 1
ATOM 5889 O O . ALA B 1 312 ? -2.812 -23.172 -12.117 1 98.94 312 ALA B O 1
ATOM 5890 N N . LEU B 1 313 ? -3.779 -21.438 -11.07 1 98.94 313 LEU B N 1
ATOM 5891 C CA . LEU B 1 313 ? -2.691 -20.531 -11.422 1 98.94 313 LEU B CA 1
ATOM 5892 C C . LEU B 1 313 ? -1.383 -20.969 -10.781 1 98.94 313 LEU B C 1
ATOM 5894 O O . LEU B 1 313 ? -0.323 -20.906 -11.406 1 98.94 313 LEU B O 1
ATOM 5898 N N . GLY B 1 314 ? -1.482 -21.438 -9.531 1 98.94 314 GLY B N 1
ATOM 5899 C CA . GLY B 1 314 ? -0.287 -21.875 -8.836 1 98.94 314 GLY B CA 1
ATOM 5900 C C . GLY B 1 314 ? 0.378 -23.078 -9.5 1 98.94 314 GLY B C 1
ATOM 5901 O O . GLY B 1 314 ? 1.596 -23.078 -9.688 1 98.94 314 GLY B O 1
ATOM 5902 N N . MET B 1 315 ? -0.393 -24.078 -9.914 1 98.94 315 MET B N 1
ATOM 5903 C CA . MET B 1 315 ? 0.149 -25.281 -10.547 1 98.94 315 MET B CA 1
ATOM 5904 C C . MET B 1 315 ? 0.789 -24.938 -11.891 1 98.94 315 MET B C 1
ATOM 5906 O O . MET B 1 315 ? 1.831 -25.5 -12.242 1 98.94 315 MET B O 1
ATOM 5910 N N . LEU B 1 316 ? 0.207 -24.047 -12.578 1 98.94 316 LEU B N 1
ATOM 5911 C CA . LEU B 1 316 ? 0.757 -23.656 -13.875 1 98.94 316 LEU B CA 1
ATOM 5912 C C . LEU B 1 316 ? 2.102 -22.953 -13.703 1 98.94 316 LEU B C 1
ATOM 5914 O O . LEU B 1 316 ? 3.01 -23.141 -14.516 1 98.94 316 LEU B O 1
ATOM 5918 N N . ARG B 1 317 ? 2.195 -22.125 -12.656 1 98.81 317 ARG B N 1
ATOM 5919 C CA . ARG B 1 317 ? 3.461 -21.453 -12.398 1 98.81 317 ARG B CA 1
ATOM 5920 C C . ARG B 1 317 ? 4.559 -22.453 -12.055 1 98.81 317 ARG B C 1
ATOM 5922 O O . ARG B 1 317 ? 5.703 -22.297 -12.492 1 98.81 317 ARG B O 1
ATOM 5929 N N . VAL B 1 318 ? 4.211 -23.453 -11.289 1 98.94 318 VAL B N 1
ATOM 5930 C CA . VAL B 1 318 ? 5.18 -24.5 -10.961 1 98.94 318 VAL B CA 1
ATOM 5931 C C . VAL B 1 318 ? 5.582 -25.25 -12.227 1 98.94 318 VAL B C 1
ATOM 5933 O O . VAL B 1 318 ? 6.77 -25.469 -12.469 1 98.94 318 VAL B O 1
ATOM 5936 N N . ALA B 1 319 ? 4.609 -25.609 -13.07 1 98.88 319 ALA B N 1
ATOM 5937 C CA . ALA B 1 319 ? 4.891 -26.297 -14.32 1 98.88 319 ALA B CA 1
ATOM 5938 C C . ALA B 1 319 ? 5.832 -25.484 -15.203 1 98.88 319 ALA B C 1
ATOM 5940 O O . ALA B 1 319 ? 6.77 -26.031 -15.789 1 98.88 319 ALA B O 1
ATOM 5941 N N . ALA B 1 320 ? 5.57 -24.234 -15.266 1 98.69 320 ALA B N 1
ATOM 5942 C CA . ALA B 1 320 ? 6.379 -23.344 -16.109 1 98.69 320 ALA B CA 1
ATOM 5943 C C . ALA B 1 320 ? 7.82 -23.297 -15.609 1 98.69 320 ALA B C 1
ATOM 5945 O O . ALA B 1 320 ? 8.758 -23.312 -16.406 1 98.69 320 ALA B O 1
ATOM 5946 N N . ALA B 1 321 ? 8 -23.188 -14.305 1 98.56 321 ALA B N 1
ATOM 5947 C CA . ALA B 1 321 ? 9.344 -23.141 -13.734 1 98.56 321 ALA B CA 1
ATOM 5948 C C . ALA B 1 321 ? 10.102 -24.438 -14.023 1 98.56 321 ALA B C 1
ATOM 5950 O O . ALA B 1 321 ? 11.266 -24.406 -14.406 1 98.56 321 ALA B O 1
ATOM 5951 N N . LEU B 1 322 ? 9.414 -25.562 -13.875 1 98.44 322 LEU B N 1
ATOM 5952 C CA . LEU B 1 322 ? 10.023 -26.844 -14.188 1 98.44 322 LEU B CA 1
ATOM 5953 C C . LEU B 1 322 ? 10.406 -26.922 -15.664 1 98.44 322 LEU B C 1
ATOM 5955 O O . LEU B 1 322 ? 11.484 -27.406 -16 1 98.44 322 LEU B O 1
ATOM 5959 N N . GLY B 1 323 ? 9.562 -26.422 -16.469 1 97.69 323 GLY B N 1
ATOM 5960 C CA . GLY B 1 323 ? 9.789 -26.453 -17.906 1 97.69 323 GLY B CA 1
ATOM 5961 C C . GLY B 1 323 ? 10.969 -25.594 -18.344 1 97.69 323 GLY B C 1
ATOM 5962 O O . GLY B 1 323 ? 11.523 -25.797 -19.422 1 97.69 323 GLY B O 1
ATOM 5963 N N . GLN B 1 324 ? 11.242 -24.609 -17.516 1 96.56 324 GLN B N 1
ATOM 5964 C CA . GLN B 1 324 ? 12.344 -23.703 -17.828 1 96.56 324 GLN B CA 1
ATOM 5965 C C . GLN B 1 324 ? 13.625 -24.141 -17.141 1 96.56 324 GLN B C 1
ATOM 5967 O O . GLN B 1 324 ? 14.664 -23.484 -17.266 1 96.56 324 GLN B O 1
ATOM 5972 N N . SER B 1 325 ? 13.617 -25.234 -16.422 1 96.56 325 SER B N 1
ATOM 5973 C CA . SER B 1 325 ? 14.758 -25.625 -15.609 1 96.56 325 SER B CA 1
ATOM 5974 C C . SER B 1 325 ? 15.875 -26.234 -16.469 1 96.56 325 SER B C 1
ATOM 5976 O O . SER B 1 325 ? 17.031 -26.297 -16.031 1 96.56 325 SER B O 1
ATOM 5978 N N . SER B 1 326 ? 15.531 -26.719 -17.656 1 92.12 326 SER B N 1
ATOM 5979 C CA . SER B 1 326 ? 16.5 -27.234 -18.625 1 92.12 326 SER B CA 1
ATOM 5980 C C . SER B 1 326 ? 15.914 -27.234 -20.031 1 92.12 326 SER B C 1
ATOM 5982 O O . SER B 1 326 ? 14.711 -27.047 -20.219 1 92.12 326 SER B O 1
ATOM 5984 N N . SER B 1 327 ? 16.828 -27.359 -20.984 1 89.88 327 SER B N 1
ATOM 5985 C CA . SER B 1 327 ? 16.359 -27.422 -22.359 1 89.88 327 SER B CA 1
ATOM 5986 C C . SER B 1 327 ? 15.508 -28.672 -22.594 1 89.88 327 SER B C 1
ATOM 5988 O O . SER B 1 327 ? 15.602 -29.641 -21.859 1 89.88 327 SER B O 1
ATOM 5990 N N . ALA B 1 328 ? 14.727 -28.594 -23.625 1 87.94 328 ALA B N 1
ATOM 5991 C CA . ALA B 1 328 ? 13.82 -29.703 -23.953 1 87.94 328 ALA B CA 1
ATOM 5992 C C . ALA B 1 328 ? 14.586 -31 -24.156 1 87.94 328 ALA B C 1
ATOM 5994 O O . ALA B 1 328 ? 14.109 -32.062 -23.766 1 87.94 328 ALA B O 1
ATOM 5995 N N . GLU B 1 329 ? 15.773 -30.859 -24.688 1 90.19 329 GLU B N 1
ATOM 5996 C CA . GLU B 1 329 ? 16.594 -32.031 -25.016 1 90.19 329 GLU B CA 1
ATOM 5997 C C . GLU B 1 329 ? 17.188 -32.656 -23.766 1 90.19 329 GLU B C 1
ATOM 5999 O O . GLU B 1 329 ? 17.453 -33.844 -23.719 1 90.19 329 GLU B O 1
ATOM 6004 N N . THR B 1 330 ? 17.359 -31.875 -22.734 1 91.88 330 THR B N 1
ATOM 6005 C CA . THR B 1 330 ? 18.078 -32.344 -21.562 1 91.88 330 THR B CA 1
ATOM 6006 C C . THR B 1 330 ? 17.156 -32.469 -20.359 1 91.88 330 THR B C 1
ATOM 6008 O O . THR B 1 330 ? 17.578 -32.938 -19.297 1 91.88 330 THR B O 1
ATOM 6011 N N . LEU B 1 331 ? 15.992 -32.094 -20.516 1 94.56 331 LEU B N 1
ATOM 6012 C CA . LEU B 1 331 ? 15.016 -32.25 -19.453 1 94.56 331 LEU B CA 1
ATOM 6013 C C . LEU B 1 331 ? 14.836 -33.719 -19.094 1 94.56 331 LEU B C 1
ATOM 6015 O O . LEU B 1 331 ? 14.586 -34.562 -19.969 1 94.56 331 LEU B O 1
ATOM 6019 N N . SER B 1 332 ? 14.953 -34.125 -17.859 1 95.44 332 SER B N 1
ATOM 6020 C CA . SER B 1 332 ? 14.852 -35.5 -17.453 1 95.44 332 SER B CA 1
ATOM 6021 C C . SER B 1 332 ? 13.438 -36.031 -17.641 1 95.44 332 SER B C 1
ATOM 6023 O O . SER B 1 332 ? 12.477 -35.281 -17.625 1 95.44 332 SER B O 1
ATOM 6025 N N . ASP B 1 333 ? 13.297 -37.344 -17.734 1 96.12 333 ASP B N 1
ATOM 6026 C CA . ASP B 1 333 ? 11.984 -37.969 -17.844 1 96.12 333 ASP B CA 1
ATOM 6027 C C . ASP B 1 333 ? 11.148 -37.719 -16.594 1 96.12 333 ASP B C 1
ATOM 6029 O O . ASP B 1 333 ? 9.93 -37.562 -16.672 1 96.12 333 ASP B O 1
ATOM 6033 N N . SER B 1 334 ? 11.836 -37.688 -15.508 1 97.06 334 SER B N 1
ATOM 6034 C CA . SER B 1 334 ? 11.148 -37.406 -14.258 1 97.06 334 SER B CA 1
ATOM 6035 C C . SER B 1 334 ? 10.531 -36 -14.25 1 97.06 334 SER B C 1
ATOM 6037 O O . SER B 1 334 ? 9.383 -35.844 -13.852 1 97.06 334 SER B O 1
ATOM 6039 N N . THR B 1 335 ? 11.328 -35.031 -14.656 1 97.75 335 THR B N 1
ATOM 6040 C CA . THR B 1 335 ? 10.828 -33.656 -14.703 1 97.75 335 THR B CA 1
ATOM 6041 C C . THR B 1 335 ? 9.695 -33.531 -15.719 1 97.75 335 THR B C 1
ATOM 6043 O O . THR B 1 335 ? 8.695 -32.875 -15.461 1 97.75 335 THR B O 1
ATOM 6046 N N . LYS B 1 336 ? 9.836 -34.188 -16.891 1 97.62 336 LYS B N 1
ATOM 6047 C CA . LYS B 1 336 ? 8.789 -34.219 -17.891 1 97.62 336 LYS B CA 1
ATOM 6048 C C . LYS B 1 336 ? 7.48 -34.75 -17.328 1 97.62 336 LYS B C 1
ATOM 6050 O O . LYS B 1 336 ? 6.414 -34.188 -17.531 1 97.62 336 LYS B O 1
ATOM 6055 N N . SER B 1 337 ? 7.582 -35.812 -16.609 1 98.12 337 SER B N 1
ATOM 6056 C CA . SER B 1 337 ? 6.398 -36.438 -16.016 1 98.12 337 SER B CA 1
ATOM 6057 C C . SER B 1 337 ? 5.738 -35.5 -15.016 1 98.12 337 SER B C 1
ATOM 6059 O O . SER B 1 337 ? 4.512 -35.438 -14.938 1 98.12 337 SER B O 1
ATOM 6061 N N . LYS B 1 338 ? 6.535 -34.812 -14.227 1 98.56 338 LYS B N 1
ATOM 6062 C CA . LYS B 1 338 ? 6.004 -33.875 -13.25 1 98.56 338 LYS B CA 1
ATOM 6063 C C . LYS B 1 338 ? 5.262 -32.719 -13.938 1 98.56 338 LYS B C 1
ATOM 6065 O O . LYS B 1 338 ? 4.203 -32.281 -13.469 1 98.56 338 LYS B O 1
ATOM 6070 N N . ILE B 1 339 ? 5.84 -32.219 -15.023 1 98.75 339 ILE B N 1
ATOM 6071 C CA . ILE B 1 339 ? 5.176 -31.188 -15.797 1 98.75 339 ILE B CA 1
ATOM 6072 C C . ILE B 1 339 ? 3.824 -31.703 -16.297 1 98.75 339 ILE B C 1
ATOM 6074 O O . ILE B 1 339 ? 2.809 -31 -16.172 1 98.75 339 ILE B O 1
ATOM 6078 N N . VAL B 1 340 ? 3.779 -32.906 -16.828 1 98.69 340 VAL B N 1
ATOM 6079 C CA . VAL B 1 340 ? 2.547 -33.5 -17.344 1 98.69 340 VAL B CA 1
ATOM 6080 C C . VAL B 1 340 ? 1.523 -33.625 -16.219 1 98.69 340 VAL B C 1
ATOM 6082 O O . VAL B 1 340 ? 0.35 -33.281 -16.391 1 98.69 340 VAL B O 1
ATOM 6085 N N . ASP B 1 341 ? 1.979 -34.125 -15.039 1 98.81 341 ASP B N 1
ATOM 6086 C CA . ASP B 1 341 ? 1.09 -34.219 -13.883 1 98.81 341 ASP B CA 1
ATOM 6087 C C . ASP B 1 341 ? 0.446 -32.844 -13.578 1 98.81 341 ASP B C 1
ATOM 6089 O O . ASP B 1 341 ? -0.773 -32.75 -13.422 1 98.81 341 ASP B O 1
ATOM 6093 N N . LEU B 1 342 ? 1.253 -31.828 -13.484 1 98.94 342 LEU B N 1
ATOM 6094 C CA . LEU B 1 342 ? 0.793 -30.484 -13.117 1 98.94 342 LEU B CA 1
ATOM 6095 C C . LEU B 1 342 ? -0.209 -29.953 -14.133 1 98.94 342 LEU B C 1
ATOM 6097 O O . LEU B 1 342 ? -1.229 -29.375 -13.758 1 98.94 342 LEU B O 1
ATOM 6101 N N . LEU B 1 343 ? 0.061 -30.156 -15.422 1 98.88 343 LEU B N 1
ATOM 6102 C CA . LEU B 1 343 ? -0.844 -29.703 -16.469 1 98.88 343 LEU B CA 1
ATOM 6103 C C . LEU B 1 343 ? -2.16 -30.469 -16.422 1 98.88 343 LEU B C 1
ATOM 6105 O O . LEU B 1 343 ? -3.234 -29.875 -16.547 1 98.88 343 LEU B O 1
ATOM 6109 N N . ARG B 1 344 ? -2.119 -31.75 -16.203 1 98.81 344 ARG B N 1
ATOM 6110 C CA . ARG B 1 344 ? -3.322 -32.562 -16.125 1 98.81 344 ARG B CA 1
ATOM 6111 C C . ARG B 1 344 ? -4.137 -32.25 -14.883 1 98.81 344 ARG B C 1
ATOM 6113 O O . ARG B 1 344 ? -5.367 -32.219 -14.93 1 98.81 344 ARG B O 1
ATOM 6120 N N . TRP B 1 345 ? -3.404 -32.094 -13.727 1 98.88 345 TRP B N 1
ATOM 6121 C CA . TRP B 1 345 ? -4.105 -31.719 -12.516 1 98.88 345 TRP B CA 1
ATOM 6122 C C . TRP B 1 345 ? -4.828 -30.391 -12.711 1 98.88 345 TRP B C 1
ATOM 6124 O O . TRP B 1 345 ? -5.965 -30.219 -12.258 1 98.88 345 TRP B O 1
ATOM 6134 N N . THR B 1 346 ? -4.148 -29.406 -13.375 1 98.94 346 THR B N 1
ATOM 6135 C CA . THR B 1 346 ? -4.766 -28.109 -13.664 1 98.94 346 THR B CA 1
ATOM 6136 C C . THR B 1 346 ? -5.973 -28.297 -14.586 1 98.94 346 THR B C 1
ATOM 6138 O O . THR B 1 346 ? -7.027 -27.703 -14.352 1 98.94 346 THR B O 1
ATOM 6141 N N . SER B 1 347 ? -5.84 -29.094 -15.617 1 98.88 347 SER B N 1
ATOM 6142 C CA . SER B 1 347 ? -6.926 -29.359 -16.562 1 98.88 347 SER B CA 1
ATOM 6143 C C . SER B 1 347 ? -8.141 -29.953 -15.844 1 98.88 347 SER B C 1
ATOM 6145 O O . SER B 1 347 ? -9.273 -29.531 -16.094 1 98.88 347 SER B O 1
ATOM 6147 N N . ASN B 1 348 ? -7.879 -30.922 -15.023 1 98.75 348 ASN B N 1
ATOM 6148 C CA . ASN B 1 348 ? -8.961 -31.562 -14.289 1 98.75 348 ASN B CA 1
ATOM 6149 C C . ASN B 1 348 ? -9.68 -30.562 -13.375 1 98.75 348 ASN B C 1
ATOM 6151 O O . ASN B 1 348 ? -10.906 -30.562 -13.297 1 98.75 348 ASN B O 1
ATOM 6155 N N . LEU B 1 349 ? -8.914 -29.734 -12.672 1 98.88 349 LEU B N 1
ATOM 6156 C CA . LEU B 1 349 ? -9.484 -28.719 -11.797 1 98.88 349 LEU B CA 1
ATOM 6157 C C . LEU B 1 349 ? -10.336 -27.734 -12.594 1 98.88 349 LEU B C 1
ATOM 6159 O O . LEU B 1 349 ? -11.445 -27.391 -12.18 1 98.88 349 LEU B O 1
ATOM 6163 N N . LEU B 1 350 ? -9.773 -27.281 -13.719 1 98.88 350 LEU B N 1
ATOM 6164 C CA . LEU B 1 350 ? -10.492 -26.344 -14.562 1 98.88 350 LEU B CA 1
ATOM 6165 C C . LEU B 1 350 ? -11.758 -26.984 -15.141 1 98.88 350 LEU B C 1
ATOM 6167 O O . LEU B 1 350 ? -12.805 -26.344 -15.203 1 98.88 350 LEU B O 1
ATOM 6171 N N . THR B 1 351 ? -11.656 -28.234 -15.562 1 98.44 351 THR B N 1
ATOM 6172 C CA . THR B 1 351 ? -12.82 -28.938 -16.078 1 98.44 351 THR B CA 1
ATOM 6173 C C . THR B 1 351 ? -13.938 -28.984 -15.039 1 98.44 351 THR B C 1
ATOM 6175 O O . THR B 1 351 ? -15.086 -28.672 -15.344 1 98.44 351 THR B O 1
ATOM 6178 N N . ALA B 1 352 ? -13.578 -29.359 -13.859 1 98.62 352 ALA B N 1
ATOM 6179 C CA . ALA B 1 352 ? -14.555 -29.406 -12.781 1 98.62 352 ALA B CA 1
ATOM 6180 C C . ALA B 1 352 ? -15.133 -28.031 -12.492 1 98.62 352 ALA B C 1
ATOM 6182 O O . ALA B 1 352 ? -16.328 -27.891 -12.242 1 98.62 352 ALA B O 1
ATOM 6183 N N . SER B 1 353 ? -14.312 -26.984 -12.469 1 98.69 353 SER B N 1
ATOM 6184 C CA . SER B 1 353 ? -14.766 -25.625 -12.219 1 98.69 353 SER B CA 1
ATOM 6185 C C . SER B 1 353 ? -15.719 -25.141 -13.312 1 98.69 353 SER B C 1
ATOM 6187 O O . SER B 1 353 ? -16.766 -24.562 -13.016 1 98.69 353 SER B O 1
ATOM 6189 N N . HIS B 1 354 ? -15.344 -25.391 -14.57 1 98.5 354 HIS B N 1
ATOM 6190 C CA . HIS B 1 354 ? -16.141 -24.906 -15.703 1 98.5 354 HIS B CA 1
ATOM 6191 C C . HIS B 1 354 ? -17.484 -25.609 -15.758 1 98.5 354 HIS B C 1
ATOM 6193 O O . HIS B 1 354 ? -18.453 -25.062 -16.312 1 98.5 354 HIS B O 1
ATOM 6199 N N . ALA B 1 355 ? -17.562 -26.812 -15.195 1 97.5 355 ALA B N 1
ATOM 6200 C CA . ALA B 1 355 ? -18.844 -27.5 -15.125 1 97.5 355 ALA B CA 1
ATOM 6201 C C . ALA B 1 355 ? -19.844 -26.719 -14.289 1 97.5 355 ALA B C 1
ATOM 6203 O O . ALA B 1 355 ? -21.062 -26.875 -14.453 1 97.5 355 ALA B O 1
ATOM 6204 N N . GLU B 1 356 ? -19.344 -25.844 -13.406 1 97.5 356 GLU B N 1
ATOM 6205 C CA . GLU B 1 356 ? -20.203 -25.094 -12.5 1 97.5 356 GLU B CA 1
ATOM 6206 C C . GLU B 1 356 ? -20.375 -23.641 -12.961 1 97.5 356 GLU B C 1
ATOM 6208 O O . GLU B 1 356 ? -20.922 -22.812 -12.234 1 97.5 356 GLU B O 1
ATOM 6213 N N . PHE B 1 357 ? -19.969 -23.297 -14.172 1 98.25 357 PHE B N 1
ATOM 6214 C CA . PHE B 1 357 ? -20.031 -21.938 -14.703 1 98.25 357 PHE B CA 1
ATOM 6215 C C . PHE B 1 357 ? -21.469 -21.5 -14.922 1 98.25 357 PHE B C 1
ATOM 6217 O O . PHE B 1 357 ? -22.297 -22.266 -15.414 1 98.25 357 PHE B O 1
ATOM 6224 N N . ASP B 1 358 ? -21.812 -20.281 -14.508 1 98.38 358 ASP B N 1
ATOM 6225 C CA . ASP B 1 358 ? -23.125 -19.703 -14.805 1 98.38 358 ASP B CA 1
ATOM 6226 C C . ASP B 1 358 ? -23.094 -18.906 -16.109 1 98.38 358 ASP B C 1
ATOM 6228 O O . ASP B 1 358 ? -22.656 -17.75 -16.109 1 98.38 358 ASP B O 1
ATOM 6232 N N . SER B 1 359 ? -23.625 -19.438 -17.141 1 97.44 359 SER B N 1
ATOM 6233 C CA . SER B 1 359 ? -23.531 -18.844 -18.484 1 97.44 359 SER B CA 1
ATOM 6234 C C . SER B 1 359 ? -24.391 -17.594 -18.594 1 97.44 359 SER B C 1
ATOM 6236 O O . SER B 1 359 ? -24.094 -16.703 -19.391 1 97.44 359 SER B O 1
ATOM 6238 N N . ASP B 1 360 ? -25.438 -17.531 -17.797 1 97.5 360 ASP B N 1
ATOM 6239 C CA . ASP B 1 360 ? -26.281 -16.344 -17.828 1 97.5 360 ASP B CA 1
ATOM 6240 C C . ASP B 1 360 ? -25.562 -15.141 -17.219 1 97.5 360 ASP B C 1
ATOM 6242 O O . ASP B 1 360 ? -25.609 -14.039 -17.766 1 97.5 360 ASP B O 1
ATOM 6246 N N . ALA B 1 361 ? -24.844 -15.406 -16.125 1 98.06 361 ALA B N 1
ATOM 6247 C CA . ALA B 1 361 ? -24.141 -14.336 -15.438 1 98.06 361 ALA B CA 1
ATOM 6248 C C . ALA B 1 361 ? -22.75 -14.117 -16.031 1 98.06 361 ALA B C 1
ATOM 6250 O O . ALA B 1 361 ? -22.125 -13.078 -15.789 1 98.06 361 ALA B O 1
ATOM 6251 N N . SER B 1 362 ? -22.219 -15.148 -16.719 1 98.56 362 SER B N 1
ATOM 6252 C CA . SER B 1 362 ? -20.859 -15.188 -17.234 1 98.56 362 SER B CA 1
ATOM 6253 C C . SER B 1 362 ? -19.844 -15.078 -16.094 1 98.56 362 SER B C 1
ATOM 6255 O O . SER B 1 362 ? -18.844 -14.375 -16.219 1 98.56 362 SER B O 1
ATOM 6257 N N . LEU B 1 363 ? -20.172 -15.648 -14.945 1 98.81 363 LEU B N 1
ATOM 6258 C CA . LEU B 1 363 ? -19.344 -15.672 -13.742 1 98.81 363 LEU B CA 1
ATOM 6259 C C . LEU B 1 363 ? -19.562 -16.953 -12.953 1 98.81 363 LEU B C 1
ATOM 6261 O O . LEU B 1 363 ? -20.5 -17.703 -13.227 1 98.81 363 LEU B O 1
ATOM 6265 N N . TRP B 1 364 ? -18.703 -17.234 -12.055 1 98.75 364 TRP B N 1
ATOM 6266 C CA . TRP B 1 364 ? -18.922 -18.266 -11.039 1 98.75 364 TRP B CA 1
ATOM 6267 C C . TRP B 1 364 ? -19.438 -17.641 -9.742 1 98.75 364 TRP B C 1
ATOM 6269 O O . TRP B 1 364 ? -19.109 -16.484 -9.43 1 98.75 364 TRP B O 1
ATOM 6279 N N . HIS B 1 365 ? -20.203 -18.422 -9.039 1 98.31 365 HIS B N 1
ATOM 6280 C CA . HIS B 1 365 ? -20.547 -18.062 -7.664 1 98.31 365 HIS B CA 1
ATOM 6281 C C . HIS B 1 365 ? -19.328 -18.125 -6.754 1 98.31 365 HIS B C 1
ATOM 6283 O O . HIS B 1 365 ? -18.391 -18.875 -7.02 1 98.31 365 HIS B O 1
ATOM 6289 N N . ASN B 1 366 ? -19.328 -17.344 -5.664 1 98.25 366 ASN B N 1
ATOM 6290 C CA . ASN B 1 366 ? -18.219 -17.328 -4.719 1 98.25 366 ASN B CA 1
ATOM 6291 C C . ASN B 1 366 ? -17.875 -18.719 -4.227 1 98.25 366 ASN B C 1
ATOM 6293 O O . ASN B 1 366 ? -16.703 -19.078 -4.117 1 98.25 366 ASN B O 1
ATOM 6297 N N . TYR B 1 367 ? -18.859 -19.391 -3.814 1 97.69 367 TYR B N 1
ATOM 6298 C CA . TYR B 1 367 ? -18.734 -20.844 -3.678 1 97.69 367 TYR B CA 1
ATOM 6299 C C . TYR B 1 367 ? -19.344 -21.547 -4.887 1 97.69 367 TYR B C 1
ATOM 6301 O O . TYR B 1 367 ? -20.562 -21.562 -5.07 1 97.69 367 TYR B O 1
ATOM 6309 N N . VAL B 1 368 ? -18.516 -22.125 -5.629 1 97.12 368 VAL B N 1
ATOM 6310 C CA . VAL B 1 368 ? -18.75 -22.516 -7.012 1 97.12 368 VAL B CA 1
ATOM 6311 C C . VAL B 1 368 ? -20.016 -23.359 -7.09 1 97.12 368 VAL B C 1
ATOM 6313 O O . VAL B 1 368 ? -20.766 -23.281 -8.062 1 97.12 368 VAL B O 1
ATOM 6316 N N . ASP B 1 369 ? -20.344 -24.156 -6.066 1 96.38 369 ASP B N 1
ATOM 6317 C CA . ASP B 1 369 ? -21.438 -25.109 -6.129 1 96.38 369 ASP B CA 1
ATOM 6318 C C . ASP B 1 369 ? -22.641 -24.641 -5.309 1 96.38 369 ASP B C 1
ATOM 6320 O O . ASP B 1 369 ? -23.562 -25.406 -5.043 1 96.38 369 ASP B O 1
ATOM 6324 N N . VAL B 1 370 ? -22.594 -23.375 -4.812 1 97.31 370 VAL B N 1
ATOM 6325 C CA . VAL B 1 370 ? -23.656 -22.859 -3.969 1 97.31 370 VAL B CA 1
ATOM 6326 C C . VAL B 1 370 ? -24.266 -21.609 -4.617 1 97.31 370 VAL B C 1
ATOM 6328 O O . VAL B 1 370 ? -23.766 -20.5 -4.445 1 97.31 370 VAL B O 1
ATOM 6331 N N . ALA B 1 371 ? -25.438 -21.797 -5.168 1 96.25 371 ALA B N 1
ATOM 6332 C CA . ALA B 1 371 ? -26.078 -20.781 -6.02 1 96.25 371 ALA B CA 1
ATOM 6333 C C . ALA B 1 371 ? -26.547 -19.594 -5.195 1 96.25 371 ALA B C 1
ATOM 6335 O O . ALA B 1 371 ? -26.812 -18.516 -5.75 1 96.25 371 ALA B O 1
ATOM 6336 N N . SER B 1 372 ? -26.672 -19.75 -3.902 1 96.56 372 SER B N 1
ATOM 6337 C CA . SER B 1 372 ? -27.156 -18.656 -3.074 1 96.56 372 SER B CA 1
ATOM 6338 C C . SER B 1 372 ? -26.047 -17.656 -2.777 1 96.56 372 SER B C 1
ATOM 6340 O O . SER B 1 372 ? -26.312 -16.547 -2.287 1 96.56 372 SER B O 1
ATOM 6342 N N . THR B 1 373 ? -24.781 -18 -3.084 1 97.25 373 THR B N 1
ATOM 6343 C CA . THR B 1 373 ? -23.688 -17.078 -2.861 1 97.25 373 THR B CA 1
ATOM 6344 C C . THR B 1 373 ? -23.578 -16.094 -4.02 1 97.25 373 THR B C 1
ATOM 6346 O O . THR B 1 373 ? -24.094 -16.344 -5.109 1 97.25 373 THR B O 1
ATOM 6349 N N . PHE B 1 374 ? -23 -14.938 -3.816 1 97.19 374 PHE B N 1
ATOM 6350 C CA . PHE B 1 374 ? -22.828 -13.914 -4.84 1 97.19 374 PHE B CA 1
ATOM 6351 C C . PHE B 1 374 ? -21.875 -14.383 -5.926 1 97.19 374 PHE B C 1
ATOM 6353 O O . PHE B 1 374 ? -21.109 -15.336 -5.723 1 97.19 374 PHE B O 1
ATOM 6360 N N . TYR B 1 375 ? -21.969 -13.742 -7.156 1 97.94 375 TYR B N 1
ATOM 6361 C CA . TYR B 1 375 ? -20.984 -13.961 -8.211 1 97.94 375 TYR B CA 1
ATOM 6362 C C . TYR B 1 375 ? -19.688 -13.242 -7.898 1 97.94 375 TYR B C 1
ATOM 6364 O O . TYR B 1 375 ? -19.672 -12.031 -7.66 1 97.94 375 TYR B O 1
ATOM 6372 N N . ASP B 1 376 ? -18.641 -13.953 -7.855 1 98.19 376 ASP B N 1
ATOM 6373 C CA . ASP B 1 376 ? -17.375 -13.367 -7.438 1 98.19 376 ASP B CA 1
ATOM 6374 C C . ASP B 1 376 ? -16.484 -13.062 -8.641 1 98.19 376 ASP B C 1
ATOM 6376 O O . ASP B 1 376 ? -16.047 -13.969 -9.336 1 98.19 376 ASP B O 1
ATOM 6380 N N . VAL B 1 377 ? -16.172 -11.789 -8.789 1 98.19 377 VAL B N 1
ATOM 6381 C CA . VAL B 1 377 ? -15.32 -11.305 -9.875 1 98.19 377 VAL B CA 1
ATOM 6382 C C . VAL B 1 377 ? -13.898 -11.82 -9.695 1 98.19 377 VAL B C 1
ATOM 6384 O O . VAL B 1 377 ? -13.25 -12.227 -10.664 1 98.19 377 VAL B O 1
ATOM 6387 N N . SER B 1 378 ? -13.367 -11.867 -8.469 1 98.06 378 SER B N 1
ATOM 6388 C CA . SER B 1 378 ? -11.977 -12.219 -8.211 1 98.06 378 SER B CA 1
ATOM 6389 C C . SER B 1 378 ? -11.664 -13.633 -8.695 1 98.06 378 SER B C 1
ATOM 6391 O O . SER B 1 378 ? -10.867 -13.812 -9.625 1 98.06 378 SER B O 1
ATOM 6393 N N . GLY B 1 379 ? -12.414 -14.539 -8.172 1 98.44 379 GLY B N 1
ATOM 6394 C CA . GLY B 1 379 ? -12.188 -15.914 -8.57 1 98.44 379 GLY B CA 1
ATOM 6395 C C . GLY B 1 379 ? -12.477 -16.172 -10.039 1 98.44 379 GLY B C 1
ATOM 6396 O O . GLY B 1 379 ? -11.797 -16.984 -10.68 1 98.44 379 GLY B O 1
ATOM 6397 N N . SER B 1 380 ? -13.453 -15.5 -10.594 1 98.88 380 SER B N 1
ATOM 6398 C CA . SER B 1 380 ? -13.789 -15.664 -12 1 98.88 380 SER B CA 1
ATOM 6399 C C . SER B 1 380 ? -12.641 -15.203 -12.898 1 98.88 380 SER B C 1
ATOM 6401 O O . SER B 1 380 ? -12.305 -15.867 -13.875 1 98.88 380 SER B O 1
ATOM 6403 N N . LEU B 1 381 ? -12.102 -14.07 -12.531 1 98.88 381 LEU B N 1
ATOM 6404 C CA . LEU B 1 381 ? -10.961 -13.57 -13.297 1 98.88 381 LEU B CA 1
ATOM 6405 C C . LEU B 1 381 ? -9.766 -14.516 -13.18 1 98.88 381 LEU B C 1
ATOM 6407 O O . LEU B 1 381 ? -9.07 -14.766 -14.164 1 98.88 381 LEU B O 1
ATOM 6411 N N . ALA B 1 382 ? -9.539 -15.047 -12.016 1 98.88 382 ALA B N 1
ATOM 6412 C CA . ALA B 1 382 ? -8.43 -15.969 -11.797 1 98.88 382 ALA B CA 1
ATOM 6413 C C . ALA B 1 382 ? -8.586 -17.234 -12.633 1 98.88 382 ALA B C 1
ATOM 6415 O O . ALA B 1 382 ? -7.645 -17.672 -13.297 1 98.88 382 ALA B O 1
ATOM 6416 N N . LEU B 1 383 ? -9.781 -17.781 -12.656 1 98.94 383 LEU B N 1
ATOM 6417 C CA . LEU B 1 383 ? -10.047 -19 -13.422 1 98.94 383 LEU B CA 1
ATOM 6418 C C . LEU B 1 383 ? -9.953 -18.719 -14.922 1 98.94 383 LEU B C 1
ATOM 6420 O O . LEU B 1 383 ? -9.445 -19.562 -15.672 1 98.94 383 LEU B O 1
ATOM 6424 N N . ALA B 1 384 ? -10.453 -17.609 -15.312 1 98.94 384 ALA B N 1
ATOM 6425 C CA . ALA B 1 384 ? -10.344 -17.234 -16.719 1 98.94 384 ALA B CA 1
ATOM 6426 C C . ALA B 1 384 ? -8.883 -17.109 -17.141 1 98.94 384 ALA B C 1
ATOM 6428 O O . ALA B 1 384 ? -8.484 -17.609 -18.188 1 98.94 384 ALA B O 1
ATOM 6429 N N . ALA B 1 385 ? -8.094 -16.453 -16.312 1 98.94 385 ALA B N 1
ATOM 6430 C CA . ALA B 1 385 ? -6.672 -16.312 -16.609 1 98.94 385 ALA B CA 1
ATOM 6431 C C . ALA B 1 385 ? -5.996 -17.672 -16.703 1 98.94 385 ALA B C 1
ATOM 6433 O O . ALA B 1 385 ? -5.215 -17.922 -17.625 1 98.94 385 ALA B O 1
ATOM 6434 N N . ALA B 1 386 ? -6.309 -18.531 -15.789 1 98.94 386 ALA B N 1
ATOM 6435 C CA . ALA B 1 386 ? -5.719 -19.859 -15.773 1 98.94 386 ALA B CA 1
ATOM 6436 C C . ALA B 1 386 ? -6.121 -20.656 -17.016 1 98.94 386 ALA B C 1
ATOM 6438 O O . ALA B 1 386 ? -5.312 -21.406 -17.562 1 98.94 386 ALA B O 1
ATOM 6439 N N . THR B 1 387 ? -7.344 -20.5 -17.438 1 98.94 387 THR B N 1
ATOM 6440 C CA . THR B 1 387 ? -7.848 -21.203 -18.609 1 98.94 387 THR B CA 1
ATOM 6441 C C . THR B 1 387 ? -7.062 -20.797 -19.859 1 98.94 387 THR B C 1
ATOM 6443 O O . THR B 1 387 ? -6.586 -21.656 -20.594 1 98.94 387 THR B O 1
ATOM 6446 N N . TYR B 1 388 ? -6.914 -19.5 -20.016 1 98.75 388 TYR B N 1
ATOM 6447 C CA . TYR B 1 388 ? -6.141 -19.031 -21.156 1 98.75 388 TYR B CA 1
ATOM 6448 C C . TYR B 1 388 ? -4.695 -19.5 -21.078 1 98.75 388 TYR B C 1
ATOM 6450 O O . TYR B 1 388 ? -4.102 -19.891 -22.078 1 98.75 388 TYR B O 1
ATOM 6458 N N . ARG B 1 389 ? -4.121 -19.438 -19.906 1 98.75 389 ARG B N 1
ATOM 6459 C CA . ARG B 1 389 ? -2.723 -19.828 -19.719 1 98.75 389 ARG B CA 1
ATOM 6460 C C . ARG B 1 389 ? -2.516 -21.297 -20.047 1 98.75 389 ARG B C 1
ATOM 6462 O O . ARG B 1 389 ? -1.569 -21.656 -20.75 1 98.75 389 ARG B O 1
ATOM 6469 N N . LEU B 1 390 ? -3.42 -22.156 -19.547 1 98.88 390 LEU B N 1
ATOM 6470 C CA . LEU B 1 390 ? -3.32 -23.578 -19.859 1 98.88 390 LEU B CA 1
ATOM 6471 C C . LEU B 1 390 ? -3.508 -23.812 -21.359 1 98.88 390 LEU B C 1
ATOM 6473 O O . LEU B 1 390 ? -2.803 -24.641 -21.953 1 98.88 390 LEU B O 1
ATOM 6477 N N . ALA B 1 391 ? -4.438 -23.125 -21.969 1 98.44 391 ALA B N 1
ATOM 6478 C CA . ALA B 1 391 ? -4.711 -23.297 -23.391 1 98.44 391 ALA B CA 1
ATOM 6479 C C . ALA B 1 391 ? -3.486 -22.922 -24.219 1 98.44 391 ALA B C 1
ATOM 6481 O O . ALA B 1 391 ? -3.26 -23.484 -25.297 1 98.44 391 ALA B O 1
ATOM 6482 N N . THR B 1 392 ? -2.75 -21.922 -23.734 1 97.94 392 THR B N 1
ATOM 6483 C CA . THR B 1 392 ? -1.524 -21.531 -24.406 1 97.94 392 THR B CA 1
ATOM 6484 C C . THR B 1 392 ? -0.467 -22.625 -24.297 1 97.94 392 THR B C 1
ATOM 6486 O O . THR B 1 392 ? 0.19 -22.969 -25.281 1 97.94 392 THR B O 1
ATOM 6489 N N . LEU B 1 393 ? -0.348 -23.297 -23.188 1 97.88 393 LEU B N 1
ATOM 6490 C CA . LEU B 1 393 ? 0.724 -24.234 -22.906 1 97.88 393 LEU B CA 1
ATOM 6491 C C . LEU B 1 393 ? 0.365 -25.641 -23.406 1 97.88 393 LEU B C 1
ATOM 6493 O O . LEU B 1 393 ? 1.233 -26.375 -23.875 1 97.88 393 LEU B O 1
ATOM 6497 N N . ALA B 1 394 ? -0.876 -25.969 -23.266 1 98 394 ALA B N 1
ATOM 6498 C CA . ALA B 1 394 ? -1.372 -27.312 -23.562 1 98 394 ALA B CA 1
ATOM 6499 C C . ALA B 1 394 ? -2.777 -27.25 -24.156 1 98 394 ALA B C 1
ATOM 6501 O O . ALA B 1 394 ? -3.744 -27.672 -23.531 1 98 394 ALA B O 1
ATOM 6502 N N . PRO B 1 395 ? -2.904 -26.828 -25.375 1 96.81 395 PRO B N 1
ATOM 6503 C CA . PRO B 1 395 ? -4.219 -26.594 -25.984 1 96.81 395 PRO B CA 1
ATOM 6504 C C . PRO B 1 395 ? -5.094 -27.859 -25.984 1 96.81 395 PRO B C 1
ATOM 6506 O O . PRO B 1 395 ? -6.316 -27.766 -25.875 1 96.81 395 PRO B O 1
ATOM 6509 N N . SER B 1 396 ? -4.562 -29.047 -26.078 1 97 396 SER B N 1
ATOM 6510 C CA . SER B 1 396 ? -5.332 -30.281 -26.141 1 97 396 SER B CA 1
ATOM 6511 C C . SER B 1 396 ? -6.031 -30.578 -24.828 1 97 396 SER B C 1
ATOM 6513 O O . SER B 1 396 ? -6.922 -31.438 -24.766 1 97 396 SER B O 1
ATOM 6515 N N . LEU B 1 397 ? -5.609 -29.875 -23.766 1 98.31 397 LEU B N 1
ATOM 6516 C CA . LEU B 1 397 ? -6.152 -30.156 -22.438 1 98.31 397 LEU B CA 1
ATOM 6517 C C . LEU B 1 397 ? -7.281 -29.188 -22.094 1 98.31 397 LEU B C 1
ATOM 6519 O O . LEU B 1 397 ? -7.816 -29.219 -20.984 1 98.31 397 LEU B O 1
ATOM 6523 N N . VAL B 1 398 ? -7.629 -28.297 -23 1 98.31 398 VAL B N 1
ATOM 6524 C CA . VAL B 1 398 ? -8.633 -27.281 -22.703 1 98.31 398 VAL B CA 1
ATOM 6525 C C . VAL B 1 398 ? -9.742 -27.312 -23.75 1 98.31 398 VAL B C 1
ATOM 6527 O O . VAL B 1 398 ? -9.523 -26.938 -24.906 1 98.31 398 VAL B O 1
ATOM 6530 N N . PRO B 1 399 ? -10.953 -27.719 -23.391 1 97 399 PRO B N 1
ATOM 6531 C CA . PRO B 1 399 ? -12.062 -27.672 -24.344 1 97 399 PRO B CA 1
ATOM 6532 C C . PRO B 1 399 ? -12.367 -26.266 -24.844 1 97 399 PRO B C 1
ATOM 6534 O O . PRO B 1 399 ? -12.227 -25.297 -24.078 1 97 399 PRO B O 1
ATOM 6537 N N . ALA B 1 400 ? -12.914 -26.203 -26.016 1 96.88 400 ALA B N 1
ATOM 6538 C CA . ALA B 1 400 ? -13.289 -24.922 -26.625 1 96.88 400 ALA B CA 1
ATOM 6539 C C . ALA B 1 400 ? -14.32 -24.188 -25.766 1 96.88 400 ALA B C 1
ATOM 6541 O O . ALA B 1 400 ? -14.305 -22.969 -25.672 1 96.88 400 ALA B O 1
ATOM 6542 N N . ALA B 1 401 ? -15.156 -24.969 -25.141 1 97.94 401 ALA B N 1
ATOM 6543 C CA . ALA B 1 401 ? -16.203 -24.375 -24.312 1 97.94 401 ALA B CA 1
ATOM 6544 C C . ALA B 1 401 ? -15.602 -23.625 -23.125 1 97.94 401 ALA B C 1
ATOM 6546 O O . ALA B 1 401 ? -16.141 -22.609 -22.688 1 97.94 401 ALA B O 1
ATOM 6547 N N . SER B 1 402 ? -14.516 -24.172 -22.547 1 98.56 402 SER B N 1
ATOM 6548 C CA . SER B 1 402 ? -13.852 -23.516 -21.438 1 98.56 402 SER B CA 1
ATOM 6549 C C . SER B 1 402 ? -13.242 -22.172 -21.859 1 98.56 402 SER B C 1
ATOM 6551 O O . SER B 1 402 ? -13.266 -21.203 -21.094 1 98.56 402 SER B O 1
ATOM 6553 N N . ILE B 1 403 ? -12.695 -22.094 -23.047 1 98.25 403 ILE B N 1
ATOM 6554 C CA . ILE B 1 403 ? -12.141 -20.859 -23.578 1 98.25 403 ILE B CA 1
ATOM 6555 C C . ILE B 1 403 ? -13.258 -19.844 -23.781 1 98.25 403 ILE B C 1
ATOM 6557 O O . ILE B 1 403 ? -13.094 -18.656 -23.484 1 98.25 403 ILE B O 1
ATOM 6561 N N . ALA B 1 404 ? -14.375 -20.297 -24.312 1 98.38 404 ALA B N 1
ATOM 6562 C CA . ALA B 1 404 ? -15.531 -19.422 -24.5 1 98.38 404 ALA B CA 1
ATOM 6563 C C . ALA B 1 404 ? -16 -18.844 -23.172 1 98.38 404 ALA B C 1
ATOM 6565 O O . ALA B 1 404 ? -16.375 -17.672 -23.094 1 98.38 404 ALA B O 1
ATOM 6566 N N . ASN B 1 405 ? -16.016 -19.703 -22.109 1 98.81 405 ASN B N 1
ATOM 6567 C CA . ASN B 1 405 ? -16.375 -19.203 -20.781 1 98.81 405 ASN B CA 1
ATOM 6568 C C . ASN B 1 405 ? -15.406 -18.125 -20.312 1 98.81 405 ASN B C 1
ATOM 6570 O O . ASN B 1 405 ? -15.828 -17.094 -19.781 1 98.81 405 ASN B O 1
ATOM 6574 N N . ALA B 1 406 ? -14.102 -18.375 -20.516 1 98.88 406 ALA B N 1
ATOM 6575 C CA . ALA B 1 406 ? -13.086 -17.391 -20.109 1 98.88 406 ALA B CA 1
ATOM 6576 C C . ALA B 1 406 ? -13.281 -16.062 -20.844 1 98.88 406 ALA B C 1
ATOM 6578 O O . ALA B 1 406 ? -13.148 -15 -20.25 1 98.88 406 ALA B O 1
ATOM 6579 N N . GLU B 1 407 ? -13.586 -16.141 -22.125 1 98.62 407 GLU B N 1
ATOM 6580 C CA . GLU B 1 407 ? -13.844 -14.93 -22.906 1 98.62 407 GLU B CA 1
ATOM 6581 C C . GLU B 1 407 ? -15.094 -14.211 -22.422 1 98.62 407 GLU B C 1
ATOM 6583 O O . GLU B 1 407 ? -15.148 -12.984 -22.406 1 98.62 407 GLU B O 1
ATOM 6588 N N . ALA B 1 408 ? -16.078 -14.984 -22.047 1 98.75 408 ALA B N 1
ATOM 6589 C CA . ALA B 1 408 ? -17.297 -14.391 -21.516 1 98.75 408 ALA B CA 1
ATOM 6590 C C . ALA B 1 408 ? -17.016 -13.617 -20.234 1 98.75 408 ALA B C 1
ATOM 6592 O O . ALA B 1 408 ? -17.562 -12.539 -20.016 1 98.75 408 ALA B O 1
ATOM 6593 N N . VAL B 1 409 ? -16.188 -14.156 -19.344 1 98.88 409 VAL B N 1
ATOM 6594 C CA . VAL B 1 409 ? -15.789 -13.469 -18.125 1 98.88 409 VAL B CA 1
ATOM 6595 C C . VAL B 1 409 ? -15.078 -12.164 -18.469 1 98.88 409 VAL B C 1
ATOM 6597 O O . VAL B 1 409 ? -15.367 -11.117 -17.875 1 98.88 409 VAL B O 1
ATOM 6600 N N . TYR B 1 410 ? -14.141 -12.211 -19.453 1 98.69 410 TYR B N 1
ATOM 6601 C CA . TYR B 1 410 ? -13.414 -11.023 -19.891 1 98.69 410 TYR B CA 1
ATOM 6602 C C . TYR B 1 410 ? -14.383 -9.93 -20.328 1 98.69 410 TYR B C 1
ATOM 6604 O O . TYR B 1 410 ? -14.289 -8.789 -19.875 1 98.69 410 TYR B O 1
ATOM 6612 N N . ASN B 1 411 ? -15.297 -10.266 -21.141 1 98.31 411 ASN B N 1
ATOM 6613 C CA . ASN B 1 411 ? -16.234 -9.312 -21.719 1 98.31 411 ASN B CA 1
ATOM 6614 C C . ASN B 1 411 ? -17.188 -8.758 -20.672 1 98.31 411 ASN B C 1
ATOM 6616 O O . ASN B 1 411 ? -17.625 -7.609 -20.766 1 98.31 411 ASN B O 1
ATOM 6620 N N . ARG B 1 412 ? -17.469 -9.586 -19.703 1 98.38 412 ARG B N 1
ATOM 6621 C CA . ARG B 1 412 ? -18.391 -9.203 -18.641 1 98.38 412 ARG B CA 1
ATOM 6622 C C . ARG B 1 412 ? -17.734 -8.242 -17.656 1 98.38 412 ARG B C 1
ATOM 6624 O O . ARG B 1 412 ? -18.375 -7.316 -17.156 1 98.38 412 ARG B O 1
ATOM 6631 N N . VAL B 1 413 ? -16.5 -8.438 -17.297 1 98.44 413 VAL B N 1
ATOM 6632 C CA . VAL B 1 413 ? -15.906 -7.809 -16.125 1 98.44 413 VAL B CA 1
ATOM 6633 C C . VAL B 1 413 ? -15.016 -6.648 -16.547 1 98.44 413 VAL B C 1
ATOM 6635 O O . VAL B 1 413 ? -15.133 -5.539 -16.031 1 98.44 413 VAL B O 1
ATOM 6638 N N . ILE B 1 414 ? -14.117 -6.82 -17.516 1 98.38 414 ILE B N 1
ATOM 6639 C CA . ILE B 1 414 ? -12.992 -5.941 -17.828 1 98.38 414 ILE B CA 1
ATOM 6640 C C . ILE B 1 414 ? -13.516 -4.566 -18.25 1 98.38 414 ILE B C 1
ATOM 6642 O O . ILE B 1 414 ? -13.023 -3.541 -17.766 1 98.38 414 ILE B O 1
ATOM 6646 N N . PRO B 1 415 ? -14.617 -4.461 -19.078 1 97.56 415 PRO B N 1
ATOM 6647 C CA . PRO B 1 415 ? -15.102 -3.139 -19.484 1 97.56 415 PRO B CA 1
ATOM 6648 C C . PRO B 1 415 ? -15.828 -2.408 -18.359 1 97.56 415 PRO B C 1
ATOM 6650 O O . PRO B 1 415 ? -16.125 -1.219 -18.484 1 97.56 415 PRO B O 1
ATOM 6653 N N . ASN B 1 416 ? -16.078 -3.121 -17.25 1 97.5 416 ASN B N 1
ATOM 6654 C CA . ASN B 1 416 ? -16.953 -2.539 -16.234 1 97.5 416 ASN B CA 1
ATOM 6655 C C . ASN B 1 416 ? -16.156 -2.113 -15 1 97.5 416 ASN B C 1
ATOM 6657 O O . ASN B 1 416 ? -16.703 -2.033 -13.898 1 97.5 416 ASN B O 1
ATOM 6661 N N . LEU B 1 417 ? -14.898 -1.866 -15.141 1 97 417 LEU B N 1
ATOM 6662 C CA . LEU B 1 417 ? -14.117 -1.26 -14.07 1 97 417 LEU B CA 1
ATOM 6663 C C . LEU B 1 417 ? -14.273 0.257 -14.07 1 97 417 LEU B C 1
ATOM 6665 O O . LEU B 1 417 ? -14.023 0.909 -15.086 1 97 417 LEU B O 1
ATOM 6669 N N . GLY B 1 418 ? -14.719 0.767 -12.93 1 94 418 GLY B N 1
ATOM 6670 C CA . GLY B 1 418 ? -14.898 2.203 -12.797 1 94 418 GLY B CA 1
ATOM 6671 C C . GLY B 1 418 ? -13.594 2.951 -12.602 1 94 418 GLY B C 1
ATOM 6672 O O . GLY B 1 418 ? -12.547 2.34 -12.359 1 94 418 GLY B O 1
ATOM 6673 N N . PRO B 1 419 ? -13.664 4.27 -12.609 1 90.75 419 PRO B N 1
ATOM 6674 C CA . PRO B 1 419 ? -12.461 5.098 -12.625 1 90.75 419 PRO B CA 1
ATOM 6675 C C . PRO B 1 419 ? -11.703 5.066 -11.297 1 90.75 419 PRO B C 1
ATOM 6677 O O . PRO B 1 419 ? -10.531 5.449 -11.242 1 90.75 419 PRO B O 1
ATOM 6680 N N . TYR B 1 420 ? -12.328 4.59 -10.273 1 89.56 420 TYR B N 1
ATOM 6681 C CA . TYR B 1 420 ? -11.648 4.555 -8.984 1 89.56 420 TYR B CA 1
ATOM 6682 C C . TYR B 1 420 ? -11.375 3.119 -8.555 1 89.56 420 TYR B C 1
ATOM 6684 O O . TYR B 1 420 ? -11.203 2.848 -7.363 1 89.56 420 TYR B O 1
ATOM 6692 N N . GLY B 1 421 ? -11.414 2.225 -9.547 1 91.69 421 GLY B N 1
ATOM 6693 C CA . GLY B 1 421 ? -11.031 0.842 -9.312 1 91.69 421 GLY B CA 1
ATOM 6694 C C . GLY B 1 421 ? -12.172 -0.005 -8.766 1 91.69 421 GLY B C 1
ATOM 6695 O O . GLY B 1 421 ? -11.945 -1.117 -8.289 1 91.69 421 GLY B O 1
ATOM 6696 N N . GLN B 1 422 ? -13.352 0.54 -8.727 1 91.56 422 GLN B N 1
ATOM 6697 C CA . GLN B 1 422 ? -14.523 -0.231 -8.32 1 91.56 422 GLN B CA 1
ATOM 6698 C C . GLN B 1 422 ? -15.227 -0.841 -9.531 1 91.56 422 GLN B C 1
ATOM 6700 O O . GLN B 1 422 ? -15.312 -0.215 -10.586 1 91.56 422 GLN B O 1
ATOM 6705 N N . PHE B 1 423 ? -15.703 -2.076 -9.328 1 94.56 423 PHE B N 1
ATOM 6706 C CA . PHE B 1 423 ? -16.438 -2.711 -10.414 1 94.56 423 PHE B CA 1
ATOM 6707 C C . PHE B 1 423 ? -17.891 -2.23 -10.438 1 94.56 423 PHE B C 1
ATOM 6709 O O . PHE B 1 423 ? -18.531 -2.109 -9.391 1 94.56 423 PHE B O 1
ATOM 6716 N N . GLY B 1 424 ? -18.391 -1.896 -11.68 1 93.25 424 GLY B N 1
ATOM 6717 C CA . GLY B 1 424 ? -19.75 -1.441 -11.883 1 93.25 424 GLY B CA 1
ATOM 6718 C C . GLY B 1 424 ? -20.688 -2.541 -12.359 1 93.25 424 GLY B C 1
ATOM 6719 O O . GLY B 1 424 ? -20.344 -3.725 -12.281 1 93.25 424 GLY B O 1
ATOM 6720 N N . ASP B 1 425 ? -21.891 -2.121 -12.586 1 93.06 425 ASP B N 1
ATOM 6721 C CA . ASP B 1 425 ? -22.906 -2.977 -13.188 1 93.06 425 ASP B CA 1
ATOM 6722 C C . ASP B 1 425 ? -23.266 -4.141 -12.266 1 93.06 425 ASP B C 1
ATOM 6724 O O . ASP B 1 425 ? -23.422 -5.277 -12.727 1 93.06 425 ASP B O 1
ATOM 6728 N N . GLY B 1 426 ? -23.281 -3.91 -11 1 93.31 426 GLY B N 1
ATOM 6729 C CA . GLY B 1 426 ? -23.719 -4.902 -10.031 1 93.31 426 GLY B CA 1
ATOM 6730 C C . GLY B 1 426 ? -22.672 -5.961 -9.75 1 93.31 426 GLY B C 1
ATOM 6731 O O . GLY B 1 426 ? -22.906 -6.895 -8.977 1 93.31 426 GLY B O 1
ATOM 6732 N N . LEU B 1 427 ? -21.5 -5.816 -10.312 1 96.5 427 LEU B N 1
ATOM 6733 C CA . LEU B 1 427 ? -20.422 -6.77 -10.102 1 96.5 427 LEU B CA 1
ATOM 6734 C C . LEU B 1 427 ? -19.859 -6.648 -8.695 1 96.5 427 LEU B C 1
ATOM 6736 O O . LEU B 1 427 ? -19.734 -5.539 -8.164 1 96.5 427 LEU B O 1
ATOM 6740 N N . LYS B 1 428 ? -19.547 -7.805 -8.086 1 95.25 428 LYS B N 1
ATOM 6741 C CA . LYS B 1 428 ? -18.969 -7.879 -6.742 1 95.25 428 LYS B CA 1
ATOM 6742 C C . LYS B 1 428 ? -17.703 -8.727 -6.73 1 95.25 428 LYS B C 1
ATOM 6744 O O . LYS B 1 428 ? -17.531 -9.602 -7.578 1 95.25 428 LYS B O 1
ATOM 6749 N N . CYS B 1 429 ? -16.859 -8.297 -5.891 1 94.31 429 CYS B N 1
ATOM 6750 C CA . CYS B 1 429 ? -15.68 -9.117 -5.637 1 94.31 429 CYS B CA 1
ATOM 6751 C C . CYS B 1 429 ? -15.641 -9.586 -4.188 1 94.31 429 CYS B C 1
ATOM 6753 O O . CYS B 1 429 ? -16.219 -8.945 -3.309 1 94.31 429 CYS B O 1
ATOM 6755 N N . VAL B 1 430 ? -14.992 -10.633 -4.004 1 90.5 430 VAL B N 1
ATOM 6756 C CA . VAL B 1 430 ? -14.836 -11.133 -2.643 1 90.5 430 VAL B CA 1
ATOM 6757 C C . VAL B 1 430 ? -13.938 -10.18 -1.847 1 90.5 430 VAL B C 1
ATOM 6759 O O . VAL B 1 430 ? -12.969 -9.633 -2.385 1 90.5 430 VAL B O 1
ATOM 6762 N N . ASP B 1 431 ? -14.305 -9.984 -0.58 1 86.06 431 ASP B N 1
ATOM 6763 C CA . ASP B 1 431 ? -13.43 -9.305 0.368 1 86.06 431 ASP B CA 1
ATOM 6764 C C . ASP B 1 431 ? -12.203 -10.141 0.686 1 86.06 431 ASP B C 1
ATOM 6766 O O . ASP B 1 431 ? -12.32 -11.266 1.187 1 86.06 431 ASP B O 1
ATOM 6770 N N . ALA B 1 432 ? -11.078 -9.594 0.423 1 80.56 432 ALA B N 1
ATOM 6771 C CA . ALA B 1 432 ? -9.844 -10.359 0.562 1 80.56 432 ALA B CA 1
ATOM 6772 C C . ALA B 1 432 ? -9.602 -10.758 2.016 1 80.56 432 ALA B C 1
ATOM 6774 O O . ALA B 1 432 ? -8.891 -11.719 2.293 1 80.56 432 ALA B O 1
ATOM 6775 N N . LEU B 1 433 ? -10.188 -10.047 2.973 1 83.81 433 LEU B N 1
ATOM 6776 C CA . LEU B 1 433 ? -9.977 -10.336 4.387 1 83.81 433 LEU B CA 1
ATOM 6777 C C . LEU B 1 433 ? -11.164 -11.102 4.965 1 83.81 433 LEU B C 1
ATOM 6779 O O . LEU B 1 433 ? -11.148 -11.484 6.137 1 83.81 433 LEU B O 1
ATOM 6783 N N . ALA B 1 434 ? -12.234 -11.281 4.117 1 85.38 434 ALA B N 1
ATOM 6784 C CA . ALA B 1 434 ? -13.43 -12.031 4.492 1 85.38 434 ALA B CA 1
ATOM 6785 C C . ALA B 1 434 ? -14 -12.797 3.301 1 85.38 434 ALA B C 1
ATOM 6787 O O . ALA B 1 434 ? -14.961 -12.352 2.672 1 85.38 434 ALA B O 1
ATOM 6788 N N . PHE B 1 435 ? -13.57 -13.961 3.074 1 83.88 435 PHE B N 1
ATOM 6789 C CA . PHE B 1 435 ? -13.711 -14.688 1.819 1 83.88 435 PHE B CA 1
ATOM 6790 C C . PHE B 1 435 ? -15.18 -15.023 1.554 1 83.88 435 PHE B C 1
ATOM 6792 O O . PHE B 1 435 ? -15.539 -15.43 0.448 1 83.88 435 PHE B O 1
ATOM 6799 N N . SER B 1 436 ? -16.078 -14.781 2.518 1 86.06 436 SER B N 1
ATOM 6800 C CA . SER B 1 436 ? -17.5 -15.07 2.297 1 86.06 436 SER B CA 1
ATOM 6801 C C . SER B 1 436 ? -18.297 -13.781 2.109 1 86.06 436 SER B C 1
ATOM 6803 O O . SER B 1 436 ? -19.516 -13.828 1.964 1 86.06 436 SER B O 1
ATOM 6805 N N . LYS B 1 437 ? -17.625 -12.664 2.125 1 90.69 437 LYS B N 1
ATOM 6806 C CA . LYS B 1 437 ? -18.312 -11.383 2.059 1 90.69 437 LYS B CA 1
ATOM 6807 C C . LYS B 1 437 ? -17.969 -10.633 0.774 1 90.69 437 LYS B C 1
ATOM 6809 O O . LYS B 1 437 ? -16.828 -10.633 0.341 1 90.69 437 LYS B O 1
ATOM 6814 N N . PRO B 1 438 ? -18.969 -10.055 0.155 1 92.62 438 PRO B N 1
ATOM 6815 C CA . PRO B 1 438 ? -18.719 -9.289 -1.065 1 92.62 438 PRO B CA 1
ATOM 6816 C C . PRO B 1 438 ? -18.172 -7.891 -0.78 1 92.62 438 PRO B C 1
ATOM 6818 O O . PRO B 1 438 ? -18.422 -7.328 0.288 1 92.62 438 PRO B O 1
ATOM 6821 N N . GLY B 1 439 ? -17.422 -7.395 -1.65 1 88.06 439 GLY B N 1
ATOM 6822 C CA . GLY B 1 439 ? -16.984 -6.012 -1.754 1 88.06 439 GLY B CA 1
ATOM 6823 C C . GLY B 1 439 ? -17.047 -5.469 -3.17 1 88.06 439 GLY B C 1
ATOM 6824 O O . GLY B 1 439 ? -17.453 -6.184 -4.094 1 88.06 439 GLY B O 1
ATOM 6825 N N . TYR B 1 440 ? -16.766 -4.211 -3.33 1 83.69 440 TYR B N 1
ATOM 6826 C CA . TYR B 1 440 ? -16.891 -3.617 -4.656 1 83.69 440 TYR B CA 1
ATOM 6827 C C . TYR B 1 440 ? -15.531 -3.555 -5.352 1 83.69 440 TYR B C 1
ATOM 6829 O O . TYR B 1 440 ? -15.445 -3.219 -6.535 1 83.69 440 TYR B O 1
ATOM 6837 N N . THR B 1 441 ? -14.508 -3.807 -4.633 1 89.06 441 THR B N 1
ATOM 6838 C CA . THR B 1 441 ? -13.188 -3.904 -5.246 1 89.06 441 THR B CA 1
ATOM 6839 C C . THR B 1 441 ? -12.234 -4.695 -4.355 1 89.06 441 THR B C 1
ATOM 6841 O O . THR B 1 441 ? -12.539 -4.949 -3.186 1 89.06 441 THR B O 1
ATOM 6844 N N . SER B 1 442 ? -11.203 -5.191 -5.004 1 91.94 442 SER B N 1
ATOM 6845 C CA . SER B 1 442 ? -10.102 -5.812 -4.273 1 91.94 442 SER B CA 1
ATOM 6846 C C . SER B 1 442 ? -8.812 -5.801 -5.094 1 91.94 442 SER B C 1
ATOM 6848 O O . SER B 1 442 ? -8.859 -5.875 -6.324 1 91.94 442 SER B O 1
ATOM 6850 N N . VAL B 1 443 ? -7.719 -5.672 -4.402 1 96.06 443 VAL B N 1
ATOM 6851 C CA . VAL B 1 443 ? -6.41 -5.719 -5.047 1 96.06 443 VAL B CA 1
ATOM 6852 C C . VAL B 1 443 ? -6.238 -7.051 -5.773 1 96.06 443 VAL B C 1
ATOM 6854 O O . VAL B 1 443 ? -5.68 -7.098 -6.875 1 96.06 443 VAL B O 1
ATOM 6857 N N . GLU B 1 444 ? -6.758 -8.086 -5.234 1 96.75 444 GLU B N 1
ATOM 6858 C CA . GLU B 1 444 ? -6.68 -9.406 -5.859 1 96.75 444 GLU B CA 1
ATOM 6859 C C . GLU B 1 444 ? -7.414 -9.422 -7.195 1 96.75 444 GLU B C 1
ATOM 6861 O O . GLU B 1 444 ? -6.875 -9.898 -8.195 1 96.75 444 GLU B O 1
ATOM 6866 N N . ALA B 1 445 ? -8.641 -8.922 -7.199 1 97.69 445 ALA B N 1
ATOM 6867 C CA . ALA B 1 445 ? -9.43 -8.906 -8.43 1 97.69 445 ALA B CA 1
ATOM 6868 C C . ALA B 1 445 ? -8.727 -8.117 -9.523 1 97.69 445 ALA B C 1
ATOM 6870 O O . ALA B 1 445 ? -8.672 -8.555 -10.68 1 97.69 445 ALA B O 1
ATOM 6871 N N . LEU B 1 446 ? -8.234 -6.977 -9.125 1 98.06 446 LEU B N 1
ATOM 6872 C CA . LEU B 1 446 ? -7.535 -6.137 -10.086 1 98.06 446 LEU B CA 1
ATOM 6873 C C . LEU B 1 446 ? -6.293 -6.844 -10.617 1 98.06 446 LEU B C 1
ATOM 6875 O O . LEU B 1 446 ? -6.039 -6.836 -11.828 1 98.06 446 LEU B O 1
ATOM 6879 N N . SER B 1 447 ? -5.551 -7.488 -9.781 1 98.69 447 SER B N 1
ATOM 6880 C CA . SER B 1 447 ? -4.367 -8.234 -10.188 1 98.69 447 SER B CA 1
ATOM 6881 C C . SER B 1 447 ? -4.73 -9.406 -11.094 1 98.69 447 SER B C 1
ATOM 6883 O O . SER B 1 447 ? -4.066 -9.648 -12.102 1 98.69 447 SER B O 1
ATOM 6885 N N . PHE B 1 448 ? -5.805 -10.094 -10.734 1 98.81 448 PHE B N 1
ATOM 6886 C CA . PHE B 1 448 ? -6.258 -11.211 -11.562 1 98.81 448 PHE B CA 1
ATOM 6887 C C . PHE B 1 448 ? -6.695 -10.719 -12.938 1 98.81 448 PHE B C 1
ATOM 6889 O O . PHE B 1 448 ? -6.504 -11.414 -13.938 1 98.81 448 PHE B O 1
ATOM 6896 N N . GLY B 1 449 ? -7.328 -9.523 -12.969 1 98.81 449 GLY B N 1
ATOM 6897 C CA . GLY B 1 449 ? -7.664 -8.945 -14.258 1 98.81 449 GLY B CA 1
ATOM 6898 C C . GLY B 1 449 ? -6.449 -8.68 -15.125 1 98.81 449 GLY B C 1
ATOM 6899 O O . GLY B 1 449 ? -6.477 -8.922 -16.328 1 98.81 449 GLY B O 1
ATOM 6900 N N . ILE B 1 450 ? -5.418 -8.203 -14.508 1 98.81 450 ILE B N 1
ATOM 6901 C CA . ILE B 1 450 ? -4.184 -7.953 -15.242 1 98.81 450 ILE B CA 1
ATOM 6902 C C . ILE B 1 450 ? -3.582 -9.273 -15.711 1 98.81 450 ILE B C 1
ATOM 6904 O O . ILE B 1 450 ? -3.098 -9.383 -16.844 1 98.81 450 ILE B O 1
ATOM 6908 N N . LEU B 1 451 ? -3.609 -10.297 -14.859 1 98.88 451 LEU B N 1
ATOM 6909 C CA . LEU B 1 451 ? -3.141 -11.617 -15.25 1 98.88 451 LEU B CA 1
ATOM 6910 C C . LEU B 1 451 ? -3.951 -12.156 -16.422 1 98.88 451 LEU B C 1
ATOM 6912 O O . LEU B 1 451 ? -3.402 -12.797 -17.328 1 98.88 451 LEU B O 1
ATOM 6916 N N . LEU B 1 452 ? -5.246 -11.922 -16.375 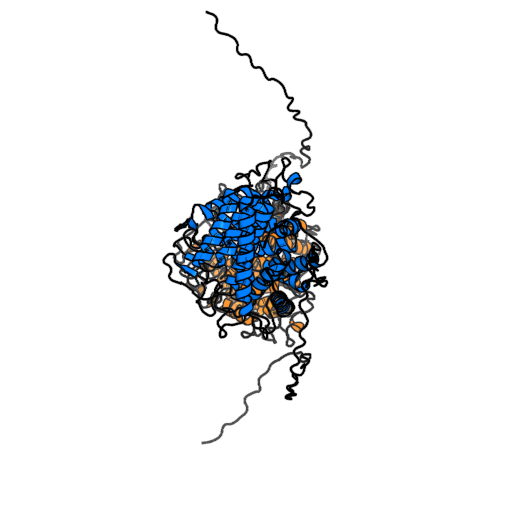1 98.88 452 LEU B N 1
ATOM 6917 C CA . LEU B 1 452 ? -6.098 -12.359 -17.484 1 98.88 452 LEU B CA 1
ATOM 6918 C C . LEU B 1 452 ? -5.711 -11.656 -18.781 1 98.88 452 LEU B C 1
ATOM 6920 O O . LEU B 1 452 ? -5.609 -12.297 -19.828 1 98.88 452 LEU B O 1
ATOM 6924 N N . GLU B 1 453 ? -5.473 -10.344 -18.703 1 98.69 453 GLU B N 1
ATOM 6925 C CA . GLU B 1 453 ? -5.023 -9.602 -19.875 1 98.69 453 GLU B CA 1
ATOM 6926 C C . GLU B 1 453 ? -3.723 -10.172 -20.422 1 98.69 453 GLU B C 1
ATOM 6928 O O . GLU B 1 453 ? -3.582 -10.344 -21.641 1 98.69 453 GLU B O 1
ATOM 6933 N N . ALA B 1 454 ? -2.832 -10.484 -19.578 1 98.25 454 ALA B N 1
ATOM 6934 C CA . ALA B 1 454 ? -1.544 -11.031 -19.984 1 98.25 454 ALA B CA 1
ATOM 6935 C C . ALA B 1 454 ? -1.714 -12.414 -20.625 1 98.25 454 ALA B C 1
ATOM 6937 O O . ALA B 1 454 ? -1.133 -12.695 -21.672 1 98.25 454 ALA B O 1
ATOM 6938 N N . ALA B 1 455 ? -2.48 -13.266 -19.969 1 98.44 455 ALA B N 1
ATOM 6939 C CA . ALA B 1 455 ? -2.703 -14.617 -20.469 1 98.44 455 ALA B CA 1
ATOM 6940 C C . ALA B 1 455 ? -3.41 -14.594 -21.828 1 98.44 455 ALA B C 1
ATOM 6942 O O . ALA B 1 455 ? -3.062 -15.359 -22.719 1 98.44 455 ALA B O 1
ATOM 6943 N N . ARG B 1 456 ? -4.383 -13.719 -21.875 1 98 456 ARG B N 1
ATOM 6944 C CA . ARG B 1 456 ? -5.141 -13.547 -23.109 1 98 456 ARG B CA 1
ATOM 6945 C C . ARG B 1 456 ? -4.246 -13.055 -24.234 1 98 456 ARG B C 1
ATOM 6947 O O . ARG B 1 456 ? -4.344 -13.531 -25.359 1 98 456 ARG B O 1
ATOM 6954 N N . ARG B 1 457 ? -3.4 -12.133 -23.969 1 97.19 457 ARG B N 1
ATOM 6955 C CA . ARG B 1 457 ? -2.414 -11.648 -24.922 1 97.19 457 ARG B CA 1
ATOM 6956 C C . ARG B 1 457 ? -1.526 -12.781 -25.422 1 97.19 457 ARG B C 1
ATOM 6958 O O . ARG B 1 457 ? -1.309 -12.93 -26.625 1 97.19 457 ARG B O 1
ATOM 6965 N N . ASP B 1 458 ? -0.99 -13.555 -24.547 1 96.75 458 ASP B N 1
ATOM 6966 C CA . ASP B 1 458 ? -0.061 -14.625 -24.891 1 96.75 458 ASP B CA 1
ATOM 6967 C C . ASP B 1 458 ? -0.76 -15.727 -25.688 1 96.75 458 ASP B C 1
ATOM 6969 O O . ASP B 1 458 ? -0.16 -16.328 -26.578 1 96.75 458 ASP B O 1
ATOM 6973 N N . TYR B 1 459 ? -1.986 -15.961 -25.328 1 97.19 459 TYR B N 1
ATOM 6974 C CA . TYR B 1 459 ? -2.785 -16.922 -26.078 1 97.19 459 TYR B CA 1
ATOM 6975 C C . TYR B 1 459 ? -2.963 -16.484 -27.516 1 97.19 459 TYR B C 1
ATOM 6977 O O . TYR B 1 459 ? -2.814 -17.297 -28.438 1 97.19 459 TYR B O 1
ATOM 6985 N N . ALA B 1 460 ? -3.297 -15.242 -27.703 1 96.5 460 ALA B N 1
ATOM 6986 C CA . ALA B 1 460 ? -3.473 -14.695 -29.047 1 96.5 460 ALA B CA 1
ATOM 6987 C C . ALA B 1 460 ? -2.176 -14.773 -29.844 1 96.5 460 ALA B C 1
ATOM 6989 O O . ALA B 1 460 ? -2.189 -15.102 -31.031 1 96.5 460 ALA B O 1
ATOM 6990 N N . LYS B 1 461 ? -1.091 -14.469 -29.219 1 95.06 461 LYS B N 1
ATOM 6991 C CA . LYS B 1 461 ? 0.211 -14.539 -29.875 1 95.06 461 LYS B CA 1
ATOM 6992 C C . LYS B 1 461 ? 0.521 -15.969 -30.328 1 95.06 461 LYS B C 1
ATOM 6994 O O . LYS B 1 461 ? 0.984 -16.188 -31.438 1 95.06 461 LYS B O 1
ATOM 6999 N N . ALA B 1 462 ? 0.297 -16.891 -29.453 1 94.62 462 ALA B N 1
ATOM 7000 C CA . ALA B 1 462 ? 0.523 -18.297 -29.797 1 94.62 462 ALA B CA 1
ATOM 7001 C C . ALA B 1 462 ? -0.366 -18.734 -30.953 1 94.62 462 ALA B C 1
ATOM 7003 O O . ALA B 1 462 ? 0.072 -19.484 -31.844 1 94.62 462 ALA B O 1
ATOM 7004 N N . GLY B 1 463 ? -1.563 -18.281 -30.938 1 91.88 463 GLY B N 1
ATOM 7005 C CA . GLY B 1 463 ? -2.5 -18.594 -32 1 91.88 463 GLY B CA 1
ATOM 7006 C C . GLY B 1 463 ? -2.082 -18.031 -33.344 1 91.88 463 GLY B C 1
ATOM 7007 O O . GLY B 1 463 ? -2.465 -18.547 -34.406 1 91.88 463 GLY B O 1
ATOM 7008 N N . SER B 1 464 ? -1.298 -17 -33.281 1 92.19 464 SER B N 1
ATOM 7009 C CA . SER B 1 464 ? -0.832 -16.375 -34.531 1 92.19 464 SER B CA 1
ATOM 7010 C C . SER B 1 464 ? 0.499 -16.969 -34.969 1 92.19 464 SER B C 1
ATOM 7012 O O . SER B 1 464 ? 1.108 -16.484 -35.938 1 92.19 464 SER B O 1
ATOM 7014 N N . GLY B 1 465 ? 0.963 -17.938 -34.25 1 90.81 465 GLY B N 1
ATOM 7015 C CA . GLY B 1 465 ? 2.139 -18.672 -34.688 1 90.81 465 GLY B CA 1
ATOM 7016 C C . GLY B 1 465 ? 3.387 -18.328 -33.906 1 90.81 465 GLY B C 1
ATOM 7017 O O . GLY B 1 465 ? 4.445 -18.922 -34.125 1 90.81 465 GLY B O 1
ATOM 7018 N N . GLU B 1 466 ? 3.223 -17.344 -33 1 91.12 466 GLU B N 1
ATOM 7019 C CA . GLU B 1 466 ? 4.367 -17.062 -32.156 1 91.12 466 GLU B CA 1
ATOM 7020 C C . GLU B 1 466 ? 4.559 -18.141 -31.094 1 91.12 466 GLU B C 1
ATOM 7022 O O . GLU B 1 466 ? 3.592 -18.609 -30.5 1 91.12 466 GLU B O 1
ATOM 7027 N N . THR B 1 467 ? 5.781 -18.609 -30.938 1 91.69 467 THR B N 1
ATOM 7028 C CA . THR B 1 467 ? 6.07 -19.656 -29.969 1 91.69 467 THR B CA 1
ATOM 7029 C C . THR B 1 467 ? 7.105 -19.188 -28.953 1 91.69 467 THR B C 1
ATOM 7031 O O . THR B 1 467 ? 7.777 -18.172 -29.172 1 91.69 467 THR B O 1
ATOM 7034 N N . THR B 1 468 ? 7.023 -19.766 -27.781 1 92.12 468 THR B N 1
ATOM 7035 C CA . THR B 1 468 ? 8.047 -19.562 -26.75 1 92.12 468 THR B CA 1
ATOM 7036 C C . THR B 1 468 ? 8.797 -20.859 -26.484 1 92.12 468 THR B C 1
ATOM 7038 O O . THR B 1 468 ? 8.367 -21.938 -26.922 1 92.12 468 THR B O 1
ATOM 7041 N N . ALA B 1 469 ? 9.945 -20.75 -25.828 1 92.38 469 ALA B N 1
ATOM 7042 C CA . ALA B 1 469 ? 10.719 -21.938 -25.469 1 92.38 469 ALA B CA 1
ATOM 7043 C C . ALA B 1 469 ? 9.875 -22.891 -24.625 1 92.38 469 ALA B C 1
ATOM 7045 O O . ALA B 1 469 ? 9.969 -24.109 -24.781 1 92.38 469 ALA B O 1
ATOM 7046 N N . LEU B 1 470 ? 9.078 -22.359 -23.766 1 96 470 LEU B N 1
ATOM 7047 C CA . LEU B 1 470 ? 8.25 -23.188 -22.891 1 96 470 LEU B CA 1
ATOM 7048 C C . LEU B 1 470 ? 7.188 -23.938 -23.703 1 96 470 LEU B C 1
ATOM 7050 O O . LEU B 1 470 ? 6.949 -25.125 -23.469 1 96 470 LEU B O 1
ATOM 7054 N N . ILE B 1 471 ? 6.527 -23.281 -24.594 1 95.56 471 ILE B N 1
ATOM 7055 C CA . ILE B 1 471 ? 5.512 -23.891 -25.453 1 95.56 471 ILE B CA 1
ATOM 7056 C C . ILE B 1 471 ? 6.125 -25.062 -26.219 1 95.56 471 ILE B C 1
ATOM 7058 O O . ILE B 1 471 ? 5.52 -26.125 -26.344 1 95.56 471 ILE B O 1
ATOM 7062 N N . GLN B 1 472 ? 7.316 -24.859 -26.703 1 94.25 472 GLN B N 1
ATOM 7063 C CA . GLN B 1 472 ? 8.008 -25.906 -27.438 1 94.25 472 GLN B CA 1
ATOM 7064 C C . GLN B 1 472 ? 8.32 -27.094 -26.531 1 94.25 472 GLN B C 1
ATOM 7066 O O . GLN B 1 472 ? 8.125 -28.25 -26.938 1 94.25 472 GLN B O 1
ATOM 7071 N N . THR B 1 473 ? 8.797 -26.812 -25.391 1 95.12 473 THR B N 1
ATOM 7072 C CA . THR B 1 473 ? 9.109 -27.859 -24.438 1 95.12 473 THR B CA 1
ATOM 7073 C C . THR B 1 473 ? 7.867 -28.672 -24.094 1 95.12 473 THR B C 1
ATOM 7075 O O . THR B 1 473 ? 7.898 -29.906 -24.141 1 95.12 473 THR B O 1
ATOM 7078 N N . ILE B 1 474 ? 6.82 -28.016 -23.797 1 95.12 474 ILE B N 1
ATOM 7079 C CA . ILE B 1 474 ? 5.586 -28.672 -23.391 1 95.12 474 ILE B CA 1
ATOM 7080 C C . ILE B 1 474 ? 4.965 -29.391 -24.578 1 95.12 474 ILE B C 1
ATOM 7082 O O . ILE B 1 474 ? 4.402 -30.469 -24.438 1 95.12 474 ILE B O 1
ATOM 7086 N N . GLY B 1 475 ? 5.02 -28.812 -25.781 1 92.88 475 GLY B N 1
ATOM 7087 C CA . GLY B 1 475 ? 4.504 -29.406 -27 1 92.88 475 GLY B CA 1
ATOM 7088 C C . GLY B 1 475 ? 5.125 -30.75 -27.297 1 92.88 475 GLY B C 1
ATOM 7089 O O . GLY B 1 475 ? 4.527 -31.578 -28 1 92.88 475 GLY B O 1
ATOM 7090 N N . GLY B 1 476 ? 6.297 -31 -26.797 1 90.25 476 GLY B N 1
ATOM 7091 C CA . GLY B 1 476 ? 6.984 -32.25 -27.031 1 90.25 476 GLY B CA 1
ATOM 7092 C C . GLY B 1 476 ? 6.605 -33.344 -26.031 1 90.25 476 GLY B C 1
ATOM 7093 O O . GLY B 1 476 ? 7.066 -34.469 -26.141 1 90.25 476 GLY B O 1
ATOM 7094 N N . LEU B 1 477 ? 5.758 -32.969 -25.156 1 93.12 477 LEU B N 1
ATOM 7095 C CA . LEU B 1 477 ? 5.375 -33.938 -24.109 1 93.12 477 LEU B CA 1
ATOM 7096 C C . LEU B 1 477 ? 4.113 -34.688 -24.516 1 93.12 477 LEU B C 1
ATOM 7098 O O . LEU B 1 477 ? 3.295 -34.188 -25.281 1 93.12 477 LEU B O 1
ATOM 7102 N N . GLU B 1 478 ? 3.971 -35.906 -24.047 1 88.19 478 GLU B N 1
ATOM 7103 C CA . GLU B 1 478 ? 2.736 -36.688 -24.203 1 88.19 478 GLU B CA 1
ATOM 7104 C C . GLU B 1 478 ? 1.709 -36.281 -23.141 1 88.19 478 GLU B C 1
ATOM 7106 O O . GLU B 1 478 ? 1.828 -36.688 -21.984 1 88.19 478 GLU B O 1
ATOM 7111 N N . LEU B 1 479 ? 0.833 -35.531 -23.609 1 91.31 479 LEU B N 1
ATOM 7112 C CA . LEU B 1 479 ? -0.162 -35.031 -22.672 1 91.31 479 LEU B CA 1
ATOM 7113 C C . LEU B 1 479 ? -1.377 -35.938 -22.609 1 91.31 479 LEU B C 1
ATOM 7115 O O . LEU B 1 479 ? -1.752 -36.562 -23.609 1 91.31 479 LEU B O 1
#

Radius of gyration: 32.72 Å; Cα contacts (8 Å, |Δi|>4): 1829; chains: 2; bounding box: 130×112×79 Å

Organism: NCBI:txid157183

Nearest PDB structures (foldseek):
  4xuv-assembly1_B  TM=8.133E-01  e=2.071E-09  Thermothielavioides terrestris NRRL 8126
  4wu0-assembly2_B  TM=7.107E-01  e=1.975E-10  Clostridium acetobutylicum ATCC 824
  1nc5-assembly1_A  TM=6.922E-01  e=8.871E-11  Bacillus subtilis
  5noa-assembly1_A  TM=6.493E-01  e=1.132E-07  Bacteroides thetaiotaomicron
  4q88-assembly2_B  TM=6.984E-01  e=8.366E-07  Phocaeicola vulgatus ATCC 8482

pLDDT: mean 85.44, std 26.55, range [14.05, 98.94]

Solvent-accessible surface area (backbone atoms only — not comparable to full-atom values): 49822 Å² total; per-residue (Å²): 144,86,72,95,77,77,80,81,82,88,85,81,87,64,81,56,79,92,84,81,82,77,81,76,83,76,76,81,77,90,86,79,86,77,77,86,80,80,83,79,79,68,80,73,77,77,69,79,74,74,73,74,75,68,77,69,71,71,71,72,73,60,61,70,40,62,88,73,71,81,62,63,68,45,52,53,32,35,52,53,38,45,35,43,28,60,45,28,24,45,47,49,12,49,39,45,52,19,48,34,48,56,78,36,36,62,78,31,59,69,44,18,78,36,31,66,58,55,47,30,24,80,65,24,30,74,42,32,39,69,83,54,79,73,76,60,58,70,44,35,33,35,24,49,32,26,53,74,15,37,40,95,64,22,40,28,28,53,51,51,74,67,58,63,51,92,67,46,58,68,45,28,39,24,33,28,37,40,44,41,22,46,49,36,12,34,56,65,25,34,23,24,30,94,65,14,46,65,35,60,85,43,73,40,21,28,50,37,48,32,30,52,44,25,62,70,67,68,50,44,62,50,82,97,64,38,68,24,37,24,44,74,48,63,32,46,46,26,56,45,36,38,16,32,30,29,25,35,16,39,51,11,40,55,37,67,32,68,68,41,35,49,45,18,52,50,47,51,53,51,49,44,71,72,31,46,34,50,90,87,48,66,87,44,31,46,32,42,28,32,30,35,37,76,90,66,51,62,80,37,72,51,42,32,28,48,34,46,13,26,37,36,42,12,34,51,49,33,30,31,32,61,51,36,66,36,49,68,88,68,47,48,70,67,58,52,50,50,35,43,48,33,54,50,54,33,33,48,36,50,54,42,51,56,73,45,51,36,77,89,76,35,37,27,24,36,31,38,83,38,84,88,42,59,55,19,48,27,18,36,30,27,41,26,18,32,50,33,42,44,35,53,48,40,48,94,62,45,58,69,67,55,53,52,50,28,50,39,30,48,68,63,48,55,80,32,55,39,92,63,42,33,43,42,92,87,44,28,17,42,23,90,86,37,81,89,37,77,30,48,45,41,64,58,34,42,24,22,45,39,35,23,52,31,22,47,48,52,30,26,39,43,26,67,69,49,78,38,43,39,37,54,42,46,63,72,50,89,121,139,77,92,86,82,87,71,90,66,92,78,72,92,81,81,80,75,84,75,85,72,83,78,83,75,86,80,87,82,80,79,75,73,82,75,73,85,74,80,79,77,71,80,72,78,79,76,75,76,72,74,75,74,69,78,72,72,72,70,73,75,59,62,66,40,61,86,74,72,81,63,63,68,46,50,53,34,34,52,52,37,47,34,43,29,58,47,28,24,46,46,48,12,49,38,46,52,18,47,35,47,56,77,37,36,62,78,32,60,69,44,19,78,36,31,67,58,55,47,29,25,38,46,25,31,73,42,32,38,70,84,54,81,73,76,61,58,70,43,36,34,34,25,49,33,26,53,74,15,38,38,96,64,22,39,30,28,53,52,51,74,68,59,63,51,94,66,45,58,66,45,28,39,24,32,27,36,39,44,42,22,45,49,34,12,35,56,65,25,33,21,25,21,92,64,14,46,66,35,59,85,43,75,41,21,27,48,35,50,32,30,51,45,24,60,69,67,68,48,43,60,51,83,98,63,38,67,24,38,24,45,73,49,62,31,45,46,26,56,45,36,38,17,31,30,29,25,34,15,38,52,11,39,56,37,67,31,66,68,40,36,50,46,19,53,50,47,51,54,50,48,46,71,72,30,44,34,51,90,86,47,67,87,43,32,45,32,40,29,32,30,34,37,74,88,66,52,63,80,37,70,52,41,32,28,47,34,45,15,25,36,36,43,12,34,51,48,31,29,30,31,58,51,35,65,34,48,69,90,68,47,48,70,67,58,51,49,51,35,44,50,32,53,50,55,34,32,48,36,48,52,41,51,56,72,46,52,35,77,89,76,35,35,28,24,36,31,40,83,38,85,90,42,59,54,19,47,27,18,35,31,27,41,25,17,32,50,34,42,45,36,52,48,42,49,94,62,46,57,71,67,55,54,52,50,28,51,39,31,48,68,63,48,54,81,34,57,36,91,64,42,33,43,42,92,84,45,30,16,42,25,90,87,39,81,88,39,77,30,48,46,40,61,57,33,42,23,23,45,40,36,24,54,31,23,48,48,52,30,25,42,42,25,68,66,50,80,37,42,39,38,53,39,48,64,72,50,89,121

Sequence (958 aa):
MARHKRTSSRGRIAVSAWAAAAAVIVCFGSASQAAPLIGGQHITTHAQVNTDGKDATASVHVLASPDLGHNQTFIDVAIASIHASQRASWEQGVTVQALLEWQYPDWTTYDAPGPSSFQAGSGGASSNRHGRTDFPEDVVLQAMRSIVAQDSNGRLGVKVTGDEKPTSGSALDAAANLESVLLAAYASGEISGPANTLDTNAVFGKAANLQYLSMTQRVKRGAGGIISQRMDRLQYWADTFYMSQPALAAFGLYTRNADVLDESYTQVKLYLNRLLYPAGSGSKTGLLGHIRNDDGSWVDPAVWVTGQGWGALGMLRVAAALGQSSSAETLSDSTKSKIVDLLRWTSNLLTASHAEFDSDASLWHNYVDVASTFYDVSGSLALAAATYRLATLAPSLVPAASIANAEAVYNRVIPNLGPYGQFGDGLKCVDALAFSKPGYTSVEALSFGILLEAARRDYAKAGSGETTALIQTIGGLELMARHKRTSSRGRIAVSAWAAAAAVIVCFGSASQAAPLIGGQHITTHAQVNTDGKDATASVHVLASPDLGHNQTFIDVAIASIHASQRASWEQGVTVQALLEWQYPDWTTYDAPGPSSFQAGSGGASSNRHGRTDFPEDVVLQAMRSIVAQDSNGRLGVKVTGDEKPTSGSALDAAANLESVLLAAYASGEISGPANTLDTNAVFGKAANLQYLSMTQRVKRGAGGIISQRMDRLQYWADTFYMSQPALAAFGLYTRNADVLDESYTQVKLYLNRLLYPAGSGSKTGLLGHIRNDDGSWVDPAVWVTGQGWGALGMLRVAAALGQSSSAETLSDSTKSKIVDLLRWTSNLLTASHAEFDSDASLWHNYVDVASTFYDVSGSLALAAATYRLATLAPSLVPAASIANAEAVYNRVIPNLGPYGQFGDGLKCVDALAFSKPGYTSVEALSFGILLEAARRDYAKAGSGETTALIQTIGGLEL

Foldseek 3Di:
DDDDDDDDDDDDDDDDDDDDDDPPPDPDDDDDDDDDDDDDDDPPPDDPPPPPPPVCPVPPLLPQQPCPDFDVLLVVLLLVLLVVDDDALLLLLLQLVLCCLQPPVCLALQFPQFLVLLFAEAVFLVRNCVPPDDDPVVLLVSLVQQLVQQDPQLQTRHNDPVPDDPQWDFQFSSLSSLLSLLSNCSNGRCQHDRQRDHNCVDRSSVSNVSSVCSQQPQFDADPPGATARIRHFRKAFLLNLNRHLLSLLSVCSNRVPVVSLVVSLVNLVVNCVLFADDPPPPLRHLAGAGMAHSVNDGPGRFRFLLSLLSNLVSLLSSLSSLLRSDALVPRDPVSLVSSVVSLLSSLSSLVSLVVLQDPVLLFAFRRRNDPVGHGALLSRLSSLLSLLQSCLQPVVSHDPVSPVSSVSSLVNWSVQQDSSRFGDDPHWHADPVHSRDTDRHDSSSSSSNSSNSSSNSSSSCVSNPDDHSSSVSSVPHDD/DDDDDPPPCPDDDDPCPDDDPDDPDDDDDDPDDDPDPPDDDPPPDDPPVPPPPPVPPVPPLLQQQPCPDFDVLLVVLLLVLLVVDDDALLLLLLQLVLCCLQPPVCLALLFPQFLVLLFAEAPFLVRNCVPPDDDPVVLLVSLLQQLVQQDPQLQTRHNDPVPDDPQWDFQFSSLSSLLSLLSNCSNGRCQHDRQRDHNCVDRSSVSNVSSVCSQQPQFDADPPGATARIRHFRKAFLLNLNRHLLSLLSVCSNRVPVVSLVVSLVNLVVNCVLFADDPPPPLRHLAGAGMAHSVNDGPGRFRFLLSLLSNLVSLLSSLSSLLRSDALVPRDPVSLVSSVVSLLSSLSSLVSLVVLADPVLLFAFRRRNDPVGHGALLSRLSSLLSLLQSCLQPVVSHDPVSPVSSVSSLVNWSVQQDSSRFGDDPHWHADPVHSRDTDRHDSSSSSSNSSNSSSNSSSSCVSNPDDHSSSVSSVPHDD

Secondary structure (DSSP, 8-state):
-----------------------------------------------------------------------HHHHHHHHHHHHHS---HHHHHHHHHHHHHHH-GGGSTTTSS-GGGGS--TTTTTTTSTT--S--HHHHHHHHHHHHT--TT--TT--SSS---TTSSBSSGGGGGHHHHHHHHHHTTSEETTTTEE-TTSHHHHHHHHHHHHHHHSS-B-GGGPBPSBSSS-EEETTHHHHTHHHHHHHHHHTT-HHHHHHHHHHHHHHHHHHBPPTT-GGGTT-B-SEEETTS-EEE---BHHHHHHHHHHHHHHHHHHHTSS-TTT--HHHHHHHHHHHHHHHHHHHHHHTT-BTTTTB-BSBTT-TTSPBBHHHHHHHHHHHHHHHHH-GGGS-HHHHHHHHHHHHHHGGGB-TTS-B-TT-BEEETTEEEEEES--HHHHHHHHHHHHHHHHHHHHHTT---HHHHHHHTS--/-----------------------------------------------------------------------HHHHHHHHHHHHHS---HHHHHHHHHHHHHHH-GGGSTTTSS-GGGGS--TTTTTTTSTT--S--HHHHHHHHHHHHT--TT--TT--SSS---TTSSBSSGGGGGHHHHHHHHHHTTSEETTTTEE-TTSHHHHHHHHHHHHHHHSS-B-GGGPBPSBSSS-EEETTHHHHTHHHHHHHHHHTT-HHHHHHHHHHHHHHHHHHBPPTT-GGGTT-B-SEEETTS-EEE---BHHHHHHHHHHHHHHHHHHHTSS-TTT--HHHHHHHHHHHHHHHHHHHHHHTT-BTTTTB-BSBTT-TTSPBBHHHHHHHHHHHHHHHHH-GGGS-HHHHHHHHHHHHHHGGGB-TTS-B-TT-BEEETTEEEEEES--HHHHHHHHHHHHHHHHHHHHHTT---HHHHHHHTS--